Protein 6MHK (pdb70)

Solvent-accessible surface area: 36906 Å² total; per-residue (Å²): 88,44,2,0,0,0,0,5,9,1,16,1,1,100,4,123,44,18,71,67,1,11,98,27,1,71,79,17,45,46,2,12,55,81,3,45,120,91,41,21,58,35,104,89,44,93,140,77,135,77,96,16,5,54,56,0,1,13,6,81,64,4,32,12,1,7,0,122,1,8,158,11,55,79,120,70,0,53,18,9,0,0,2,8,0,0,0,1,1,0,0,6,18,0,1,5,12,0,3,16,12,16,142,74,23,56,130,50,2,0,0,2,0,0,0,5,1,21,9,2,8,8,16,0,20,115,106,52,162,66,21,48,10,16,21,8,4,0,40,1,0,0,14,0,0,21,37,6,67,1,42,3,2,1,1,0,0,0,0,2,6,0,0,0,0,2,0,0,1,9,0,0,15,0,9,78,84,48,36,2,78,3,0,0,0,0,0,0,0,1,1,8,20,18,1,3,0,15,1,14,18,49,80,30,51,7,3,68,41,0,54,1,72,0,0,1,87,48,12,54,3,14,0,1,0,0,0,0,0,0,0,0,0,8,37,31,143,55,0,82,142,65,33,4,9,6,16,0,6,0,40,0,0,3,16,19,0,8,0,98,24,102,21,21,89,44,37,10,34,51,7,3,0,93,1,0,54,45,0,10,178,93,10,67,19,51,12,83,24,1,19,0,0,2,1,18,0,11,1,35,81,99,17,3,38,17,6,10,94,0,0,29,86,2,2,45,115,41,21,147,75,105,71,31,0,0,0,0,0,1,7,1,2,1,0,1,0,0,0,0,3,2,0,1,2,0,0,0,0,0,6,0,0,58,79,76,23,10,1,72,0,11,59,0,90,127,76,16,84,180,13,117,7,105,116,5,13,0,88,11,18,62,125,47,38,108,8,172,72,12,100,178,51,29,27,33,0,1,3,3,1,12,7,40,1,4,4,3,0,2,1,0,0,26,8,61,158,81,2,0,5,4,6,0,35,64,97,89,42,0,47,27,8,0,71,66,2,4,166,55,14,52,166,176,36,73,24,48,40,12,0,12,1,7,10,18,0,21,55,54,10,73,28,18,0,0,0,50,2,135,72,30,207,32,0,86,99,23,0,70,25,4,45,151,46,64,139,132,14,114,20,19,56,72,11,128,112,44,86,144,39,0,71,58,5,5,115,32,103,119,25,121,14,66,186,76,82,150,31,100,16,45,63,9,28,22,1,14,9,14,101,69,141,29,60,60,86,46,2,0,0,0,0,3,9,1,16,1,0,95,5,125,40,17,73,71,2,13,95,28,1,71,80,16,46,47,2,12,54,81,3,45,118,96,41,21,58,42,103,94,55,111,170,157,25,5,54,56,0,0,13,6,82,65,3,33,12,1,8,0,122,2,9,157,12,54,80,121,67,0,53,18,10,0,0,2,7,0,0,0,2,1,0,0,5,16,0,1,4,14,0,2,15,13,23,160,72,39,126,65,5,0,0,4,0,0,0,4,2,22,8,1,6,8,22,0,22,124,75,44,109,119,39,12,57,10,17,19,8,3,0,40,1,0,0,13,0,0,25,40,6,49,2,56,4,2,1,2,0,1,0,1,1,6,0,0,0,0,2,0,0,1,10,0,0,14,0,8,75,86,50,37,1,75,3,0,0,0,0,0,0,0,1,1,8,19,19,0,3,0,18,2,16,26,47,86,53,52,20,3,85,40,0,52,1,73,0,0,2,87,48,14,68,3,15,1,1,0,0,0,0,0,0,0,0,0,13,28,35,125,79,0,81,132,74,27,6,15,11,12,0,7,0,42,0,0,4,18,17,0,8,0,95,28,104,22,20,89,45,38,11,32,51,6,3,0,79,2,0,56,47,0,10,175,96,10,67,19,50,10,77,24,1,19,0,0,2,1,20,0,14,1,34,82,102,15,3,31,20,6,12,98,0,0,26,92,1,2,71,120,46,35,173,71,105,71,30,0,0,0,0,0,0,8,2,1,2,0,1,0,0,0,0,3,2,0,1,2,0,0,0,0,0,6,0,0,58,79,71,22,10,0,72,0,10,60,2,94,123,78,20,97,158,16,102,7,107,123,5,14,0,86,11,18,63,124,47,36,109,8,172,109,13,124,87,31,29,33,0,1,3,3,1,13,8,39,2,4,5,4,0,2,0,1,0,26,7,51,118,171,82,4,0,5,3,6,0,39,67,107,89,43,0,48,29,7,0,71,64,2,3,166,57,13,60,182,185,37,76,28,50,35,5,0,13,0,5,10,20,0,21,56,58,10,75,22,21,0,0,0,50,3,132,72,28,195,33,0,87,97,32,0,59,27,9,46,144,44,61,151,135,18,112,20,29,54,79,11,134,159,86,47,89,113,22,0,59,42,5,5,108,36,117,133,23,80,15,56,176,63,78,145,28,101,15,36,56,7,28,20,1,13,7,13,99,67,143,28,61,54

Secondary structure (DSSP, 8-state):
--EEEEEEEEEBTTBSSHHHHHHHHHHT----EEPPTTT--GGGGTT--PPPP-EEB--TTTTEE-HHHHT--HHHHHHS-HHHHHHHHHHHHHHHHHT--HHHH---EEEEEE----HHHHHHHHH---------SHHHHHHHHHHHT--S-EEEEE-GGGHHHHHHHHHHHHHHTTS-SEEEEEEEE---STHHHHHHHHTT-B-TTS---TTBTT--SB-BB-EEEEEEEEEHHHHHHTT----EEEEEEEEEE--S-SSTT---HHHHHHHHHHHHHHHT--GGG--EEE------TTHHHHHHHHHHHHHHHH----S-EEEE-THHHH-B-GGGHHHHHHHHHHHHHHHTEEPPPPS-SSB-TTS-GGGSSEEE--S-EE-PPP-----EEEEEEE-TTSEEEEEEEE----EEEEEESSHHHHHHHHHHHHHH--TT--HHHHHHHHHHSS---SEEEEEE-SSHHHHHHHHHHHHTT-S--TTEEEE--HHHHHHHHHHT----GGGG--PPP---PPP----EE---/--EEEEEEEEEBTTBSSHHHHHHHHHHT----EEPPTTT--GGGG------EEB--TTTTEE-HHHHT--HHHHHHS-HHHHHHHHHHHHHHHHHT--TTT---EEEEEE----HHHHHHHHH----------SHHHHHHHHHHHT--S-EEEEE-GGGHHHHHHHHHHHHHHTTS-SEEEEEEEE---STHHHHHHHHTT-B-TTS---TTBTT--SB-BB-EEEEEEEEEHHHHHHTT---SEEEEEEEEEE--S-SSTT---HHHHHHHHHHHHHHHT--GGG--EEE------TTHHHHHHHHHHHHHHTT----S-EEEE-THHHH-B-GGGHHHHHHHHHHHHHHHTEE---SS-SSB-TT--GGGSSEEE--S-EE--------EEEEEEE-TTSEEEEEEEE-----EEEEEESSHHHHHHHHHHHHHH--TT--HHHHHHHHHHSS---SEEEEEE-SSHHHHHHHHHHHHTT-S--TTEEEE---HHHHHHHHHHT----GGGG--PPP---PPP----EE---

Organism: Bacillus amyloliquefaciens (NCBI:txid1390)

Structure (mmCIF, N/CA/C/O backbone):
data_6MHK
#
_entry.id   6MHK
#
_cell.length_a   78.861
_cell.length_b   116.486
_cell.length_c   141.117
_cell.angle_alpha   90.00
_cell.angle_beta   90.00
_cell.angle_gamma   90.00
#
_symmetry.space_group_name_H-M   'P 21 21 21'
#
loop_
_entity.id
_entity.type
_entity.pdbx_description
1 polymer 'Polyketide synthase'
2 water water
#
loop_
_atom_site.group_PDB
_atom_site.id
_atom_site.type_symbol
_atom_site.label_atom_id
_atom_site.label_alt_id
_atom_site.label_comp_id
_atom_site.label_asym_id
_atom_site.label_entity_id
_atom_site.label_seq_id
_atom_site.pdbx_PDB_ins_code
_atom_site.Cartn_x
_atom_site.Cartn_y
_atom_site.Cartn_z
_atom_site.occupancy
_atom_site.B_iso_or_equiv
_atom_site.auth_seq_id
_atom_site.auth_comp_id
_atom_site.auth_asym_id
_atom_site.auth_atom_id
_atom_site.pdbx_PDB_model_num
ATOM 1 N N . GLY A 1 24 ? -9.436 -24.242 37.717 1.00 37.33 1 GLY A N 1
ATOM 2 C CA . GLY A 1 24 ? -8.921 -22.903 37.499 1.00 33.40 1 GLY A CA 1
ATOM 3 C C . GLY A 1 24 ? -9.828 -21.832 38.073 1.00 30.65 1 GLY A C 1
ATOM 4 O O . GLY A 1 24 ? -9.565 -20.639 37.927 1.00 31.79 1 GLY A O 1
ATOM 5 N N . ASP A 1 25 ? -10.901 -22.262 38.729 1.00 27.55 2 ASP A N 1
ATOM 6 C CA . ASP A 1 25 ? -11.881 -21.310 39.346 1.00 28.12 2 ASP A CA 1
ATOM 7 C C . ASP A 1 25 ? -11.338 -20.548 40.547 1.00 26.19 2 ASP A C 1
ATOM 8 O O . ASP A 1 25 ? -10.567 -21.061 41.345 1.00 25.41 2 ASP A O 1
ATOM 13 N N . ILE A 1 26 ? -11.717 -19.289 40.648 1.00 22.99 3 ILE A N 1
ATOM 14 C CA . ILE A 1 26 ? -11.143 -18.408 41.677 1.00 21.59 3 ILE A CA 1
ATOM 15 C C . ILE A 1 26 ? -12.282 -17.938 42.600 1.00 21.45 3 ILE A C 1
ATOM 16 O O . ILE A 1 26 ? -13.272 -17.411 42.101 1.00 22.01 3 ILE A O 1
ATOM 21 N N . ALA A 1 27 ? -12.122 -18.061 43.903 1.00 20.29 4 ALA A N 1
ATOM 22 C CA . ALA A 1 27 ? -13.125 -17.623 44.865 1.00 19.28 4 ALA A CA 1
ATOM 23 C C . ALA A 1 27 ? -12.881 -16.197 45.240 1.00 18.96 4 ALA A C 1
ATOM 24 O O . ALA A 1 27 ? -11.729 -15.791 45.435 1.00 17.42 4 ALA A O 1
ATOM 26 N N . ILE A 1 28 ? -13.975 -15.421 45.317 1.00 16.83 5 ILE A N 1
ATOM 27 C CA . ILE A 1 28 ? -13.923 -14.132 45.968 1.00 16.89 5 ILE A CA 1
ATOM 28 C C . ILE A 1 28 ? -14.236 -14.343 47.446 1.00 16.70 5 ILE A C 1
ATOM 29 O O . ILE A 1 28 ? -15.393 -14.645 47.820 1.00 19.27 5 ILE A O 1
ATOM 34 N N . ILE A 1 29 ? -13.216 -14.152 48.306 1.00 17.21 6 ILE A N 1
ATOM 35 C CA . ILE A 1 29 ? -13.385 -14.429 49.724 1.00 17.28 6 ILE A CA 1
ATOM 36 C C . ILE A 1 29 ? -13.493 -13.240 50.667 1.00 20.06 6 ILE A C 1
ATOM 37 O O . ILE A 1 29 ? -13.812 -13.428 51.864 1.00 19.86 6 ILE A O 1
ATOM 42 N N . GLY A 1 30 ? -13.272 -12.025 50.143 1.00 16.33 7 GLY A N 1
ATOM 43 C CA . GLY A 1 30 ? -13.322 -10.816 50.916 1.00 19.18 7 GLY A CA 1
ATOM 44 C C . GLY A 1 30 ? -13.568 -9.634 49.972 1.00 17.07 7 GLY A C 1
ATOM 45 O O . GLY A 1 30 ? -13.103 -9.675 48.862 1.00 15.62 7 GLY A O 1
ATOM 46 N N . MET A 1 31 ? -14.359 -8.637 50.395 1.00 16.88 8 MET A N 1
ATOM 47 C CA . MET A 1 31 ? -14.609 -7.449 49.628 1.00 20.17 8 MET A CA 1
ATOM 48 C C . MET A 1 31 ? -14.745 -6.280 50.533 1.00 22.39 8 MET A C 1
ATOM 49 O O . MET A 1 31 ? -15.318 -6.424 51.635 1.00 23.21 8 MET A O 1
ATOM 54 N N . ALA A 1 32 ? -14.248 -5.131 50.103 1.00 17.30 9 ALA A N 1
ATOM 55 C CA . ALA A 1 32 ? -14.460 -3.874 50.840 1.00 17.31 9 ALA A CA 1
ATOM 56 C C . ALA A 1 32 ? -14.381 -2.727 49.848 1.00 16.28 9 ALA A C 1
ATOM 57 O O . ALA A 1 32 ? -13.913 -2.912 48.727 1.00 15.82 9 ALA A O 1
ATOM 59 N N . GLY A 1 33 ? -14.843 -1.560 50.242 1.00 15.41 10 GLY A N 1
ATOM 60 C CA . GLY A 1 33 ? -14.852 -0.424 49.393 1.00 18.01 10 GLY A CA 1
ATOM 61 C C . GLY A 1 33 ? -15.654 0.720 49.945 1.00 18.63 10 GLY A C 1
ATOM 62 O O . GLY A 1 33 ? -16.354 0.568 50.940 1.00 19.46 10 GLY A O 1
ATOM 63 N N . ARG A 1 34 ? -15.412 1.900 49.365 1.00 17.81 11 ARG A N 1
ATOM 64 C CA . ARG A 1 34 ? -16.195 3.046 49.596 1.00 17.06 11 ARG A CA 1
ATOM 65 C C . ARG A 1 34 ? -16.591 3.635 48.330 1.00 19.17 11 ARG A C 1
ATOM 66 O O . ARG A 1 34 ? -15.766 3.778 47.399 1.00 18.54 11 ARG A O 1
ATOM 74 N N . TYR A 1 35 ? -17.843 4.117 48.277 1.00 18.62 12 TYR A N 1
ATOM 75 C CA . TYR A 1 35 ? -18.436 4.663 47.062 1.00 17.18 12 TYR A CA 1
ATOM 76 C C . TYR A 1 35 ? -19.344 5.807 47.428 1.00 16.89 12 TYR A C 1
ATOM 77 O O . TYR A 1 35 ? -19.560 6.045 48.618 1.00 18.40 12 TYR A O 1
ATOM 86 N N . PRO A 1 36 ? -19.865 6.527 46.449 1.00 16.96 13 PRO A N 1
ATOM 87 C CA . PRO A 1 36 ? -20.768 7.709 46.733 1.00 19.89 13 PRO A CA 1
ATOM 88 C C . PRO A 1 36 ? -21.948 7.243 47.564 1.00 18.95 13 PRO A C 1
ATOM 89 O O . PRO A 1 36 ? -22.518 6.205 47.263 1.00 19.41 13 PRO A O 1
ATOM 93 N N . LYS A 1 37 ? -22.144 7.921 48.705 1.00 21.66 14 LYS A N 1
ATOM 94 C CA . LYS A 1 37 ? -23.177 7.592 49.743 1.00 19.37 14 LYS A CA 1
ATOM 95 C C . LYS A 1 37 ? -22.971 6.222 50.439 1.00 20.62 14 LYS A C 1
ATOM 96 O O . LYS A 1 37 ? -23.867 5.712 51.086 1.00 19.92 14 LYS A O 1
ATOM 102 N N . ALA A 1 38 ? -21.772 5.631 50.350 1.00 18.43 15 ALA A N 1
ATOM 103 C CA . ALA A 1 38 ? -21.514 4.322 50.947 1.00 17.61 15 ALA A CA 1
ATOM 104 C C . ALA A 1 38 ? -20.113 4.258 51.601 1.00 19.68 15 ALA A C 1
ATOM 105 O O . ALA A 1 38 ? -19.089 4.291 50.929 1.00 16.90 15 ALA A O 1
ATOM 107 N N . LYS A 1 39 ? -20.101 4.175 52.926 1.00 20.07 16 LYS A N 1
ATOM 108 C CA . LYS A 1 39 ? -18.866 4.077 53.711 1.00 22.62 16 LYS A CA 1
ATOM 109 C C . LYS A 1 39 ? -18.353 2.655 53.759 1.00 20.66 16 LYS A C 1
ATOM 110 O O . LYS A 1 39 ? -17.285 2.421 54.231 1.00 19.91 16 LYS A O 1
ATOM 116 N N . SER A 1 40 ? -19.108 1.713 53.242 1.00 20.85 17 SER A N 1
ATOM 117 C CA . SER A 1 40 ? -18.748 0.285 53.266 1.00 19.85 17 SER A CA 1
ATOM 118 C C . SER A 1 40 ? -19.550 -0.422 52.202 1.00 18.31 17 SER A C 1
ATOM 119 O O . SER A 1 40 ? -20.598 0.094 51.712 1.00 19.36 17 SER A O 1
ATOM 122 N N . VAL A 1 41 ? -19.147 -1.636 51.932 1.00 18.79 18 VAL A N 1
ATOM 123 C CA . VAL A 1 41 ? -19.813 -2.475 51.007 1.00 21.76 18 VAL A CA 1
ATOM 124 C C . VAL A 1 41 ? -21.242 -2.731 51.508 1.00 20.70 18 VAL A C 1
ATOM 125 O O . VAL A 1 41 ? -22.158 -2.829 50.691 1.00 21.97 18 VAL A O 1
ATOM 129 N N . ALA A 1 42 ? -21.470 -2.853 52.787 1.00 23.30 19 ALA A N 1
ATOM 130 C CA . ALA A 1 42 ? -22.821 -3.043 53.249 1.00 20.27 19 ALA A CA 1
ATOM 131 C C . ALA A 1 42 ? -23.738 -1.850 52.966 1.00 20.71 19 ALA A C 1
ATOM 132 O O . ALA A 1 42 ? -24.803 -2.041 52.556 1.00 21.02 19 ALA A O 1
ATOM 134 N N . GLU A 1 43 ? -23.277 -0.623 53.146 1.00 21.47 20 GLU A N 1
ATOM 135 C CA . GLU A 1 43 ? -24.069 0.552 52.757 1.00 23.62 20 GLU A CA 1
ATOM 136 C C . GLU A 1 43 ? -24.297 0.599 51.238 1.00 20.95 20 GLU A C 1
ATOM 137 O O . GLU A 1 43 ? -25.333 0.939 50.778 1.00 21.74 20 GLU A O 1
ATOM 143 N N . PHE A 1 44 ? -23.285 0.264 50.489 1.00 18.49 21 PHE A N 1
ATOM 144 C CA . PHE A 1 44 ? -23.371 0.111 49.046 1.00 18.72 21 PHE A CA 1
ATOM 145 C C . PHE A 1 44 ? -24.541 -0.811 48.670 1.00 18.66 21 PHE A C 1
ATOM 146 O O . PHE A 1 44 ? -25.349 -0.472 47.903 1.00 18.61 21 PHE A O 1
ATOM 154 N N . TRP A 1 45 ? -24.558 -1.997 49.239 1.00 18.77 22 TRP A N 1
ATOM 155 C CA . TRP A 1 45 ? -25.595 -2.985 48.948 1.00 19.65 22 TRP A CA 1
ATOM 156 C C . TRP A 1 45 ? -27.001 -2.420 49.272 1.00 21.48 22 TRP A C 1
ATOM 157 O O . TRP A 1 45 ? -27.882 -2.487 48.470 1.00 19.14 22 TRP A O 1
ATOM 168 N N . GLU A 1 46 ? -27.154 -1.807 50.432 1.00 24.67 23 GLU A N 1
ATOM 169 C CA . GLU A 1 46 ? -28.439 -1.195 50.768 1.00 26.00 23 GLU A CA 1
ATOM 170 C C . GLU A 1 46 ? -28.847 -0.148 49.768 1.00 24.39 23 GLU A C 1
ATOM 171 O O . GLU A 1 46 ? -30.002 -0.131 49.354 1.00 21.69 23 GLU A O 1
ATOM 177 N N . ASN A 1 47 ? -27.917 0.707 49.337 1.00 22.80 24 ASN A N 1
ATOM 178 C CA . ASN A 1 47 ? -28.215 1.752 48.324 1.00 22.59 24 ASN A CA 1
ATOM 179 C C . ASN A 1 47 ? -28.591 1.174 47.004 1.00 21.34 24 ASN A C 1
ATOM 180 O O . ASN A 1 47 ? -29.548 1.668 46.323 1.00 21.84 24 ASN A O 1
ATOM 185 N N . LEU A 1 48 ? -27.917 0.074 46.626 1.00 19.94 25 LEU A N 1
ATOM 186 C CA . LEU A 1 48 ? -28.233 -0.625 45.355 1.00 21.35 25 LEU A CA 1
ATOM 187 C C . LEU A 1 48 ? -29.691 -1.208 45.401 1.00 20.73 25 LEU A C 1
ATOM 188 O O . LEU A 1 48 ? -30.450 -0.982 44.492 1.00 20.99 25 LEU A O 1
ATOM 193 N N . LYS A 1 49 ? -30.016 -1.895 46.480 1.00 20.88 26 LYS A N 1
ATOM 194 C CA . LYS A 1 49 ? -31.346 -2.492 46.614 1.00 21.94 26 LYS A CA 1
ATOM 195 C C . LYS A 1 49 ? -32.415 -1.391 46.588 1.00 23.07 26 LYS A C 1
ATOM 196 O O . LYS A 1 49 ? -33.465 -1.558 45.976 1.00 26.70 26 LYS A O 1
ATOM 202 N N . ALA A 1 50 ? -32.138 -0.265 47.203 1.00 23.14 27 ALA A N 1
ATOM 203 C CA . ALA A 1 50 ? -33.085 0.842 47.315 1.00 21.90 27 ALA A CA 1
ATOM 204 C C . ALA A 1 50 ? -33.223 1.636 46.055 1.00 23.77 27 ALA A C 1
ATOM 205 O O . ALA A 1 50 ? -34.089 2.483 45.958 1.00 23.65 27 ALA A O 1
ATOM 207 N N . GLY A 1 51 ? -32.393 1.405 45.045 1.00 23.55 28 GLY A N 1
ATOM 208 C CA . GLY A 1 51 ? -32.396 2.226 43.848 1.00 24.20 28 GLY A CA 1
ATOM 209 C C . GLY A 1 51 ? -31.965 3.685 44.062 1.00 23.79 28 GLY A C 1
ATOM 210 O O . GLY A 1 51 ? -32.406 4.534 43.369 1.00 22.83 28 GLY A O 1
ATOM 211 N N . THR A 1 52 ? -31.033 3.945 44.954 1.00 22.34 29 THR A N 1
ATOM 212 C CA . THR A 1 52 ? -30.689 5.290 45.301 1.00 24.02 29 THR A CA 1
ATOM 213 C C . THR A 1 52 ? -29.790 5.914 44.240 1.00 25.08 29 THR A C 1
ATOM 214 O O . THR A 1 52 ? -28.775 5.317 43.863 1.00 23.57 29 THR A O 1
ATOM 218 N N . ASP A 1 53 ? -30.143 7.107 43.775 1.00 24.75 30 ASP A N 1
ATOM 219 C CA . ASP A 1 53 ? -29.340 7.932 42.879 1.00 26.79 30 ASP A CA 1
ATOM 220 C C . ASP A 1 53 ? -28.287 8.616 43.751 1.00 26.98 30 ASP A C 1
ATOM 221 O O . ASP A 1 53 ? -28.602 9.379 44.643 1.00 23.23 30 ASP A O 1
ATOM 226 N N . CYS A 1 54 ? -27.012 8.276 43.572 1.00 23.99 31 CYS A N 1
ATOM 227 C CA . CYS A 1 54 ? -25.988 8.749 44.503 1.00 22.26 31 CYS A CA 1
ATOM 228 C C . CYS A 1 54 ? -25.195 9.962 43.987 1.00 21.51 31 CYS A C 1
ATOM 229 O O . CYS A 1 54 ? -24.203 10.301 44.547 1.00 22.82 31 CYS A O 1
ATOM 232 N N . ILE A 1 55 ? -25.645 10.604 42.927 1.00 20.49 32 ILE A N 1
ATOM 233 C CA . ILE A 1 55 ? -24.930 11.654 42.284 1.00 19.99 32 ILE A CA 1
ATOM 234 C C . ILE A 1 55 ? -25.263 12.999 42.960 1.00 23.88 32 ILE A C 1
ATOM 235 O O . ILE A 1 55 ? -26.357 13.206 43.380 1.00 21.23 32 ILE A O 1
ATOM 240 N N . THR A 1 56 ? -24.264 13.845 43.175 1.00 22.19 33 THR A N 1
ATOM 241 C CA . THR A 1 56 ? -24.471 15.156 43.801 1.00 23.21 33 THR A CA 1
ATOM 242 C C . THR A 1 56 ? -23.717 16.194 42.999 1.00 25.41 33 THR A C 1
ATOM 243 O O . THR A 1 56 ? -22.986 15.878 42.052 1.00 21.67 33 THR A O 1
ATOM 247 N N . GLU A 1 57 ? -23.900 17.455 43.374 1.00 25.32 34 GLU A N 1
ATOM 248 C CA . GLU A 1 57 ? -23.090 18.513 42.863 1.00 24.47 34 GLU A CA 1
ATOM 249 C C . GLU A 1 57 ? -21.691 18.431 43.450 1.00 22.21 34 GLU A C 1
ATOM 250 O O . GLU A 1 57 ? -21.507 17.959 44.573 1.00 24.40 34 GLU A O 1
ATOM 256 N N . VAL A 1 58 ? -20.718 18.919 42.707 1.00 21.07 35 VAL A N 1
ATOM 257 C CA . VAL A 1 58 ? -19.334 19.034 43.227 1.00 21.96 35 VAL A CA 1
ATOM 258 C C . VAL A 1 58 ? -19.298 19.685 44.631 1.00 25.10 35 VAL A C 1
ATOM 259 O O . VAL A 1 58 ? -19.753 20.833 44.761 1.00 24.93 35 VAL A O 1
ATOM 263 N N . PRO A 1 59 ? -18.752 18.991 45.665 1.00 24.97 36 PRO A N 1
ATOM 264 C CA . PRO A 1 59 ? -18.722 19.586 46.993 1.00 26.83 36 PRO A CA 1
ATOM 265 C C . PRO A 1 59 ? -17.722 20.765 46.994 1.00 28.92 36 PRO A C 1
ATOM 266 O O . PRO A 1 59 ? -16.673 20.706 46.321 1.00 24.80 36 PRO A O 1
ATOM 270 N N . LYS A 1 60 ? -18.070 21.837 47.709 1.00 29.44 37 LYS A N 1
ATOM 271 C CA . LYS A 1 60 ? -17.193 23.004 47.836 1.00 36.94 37 LYS A CA 1
ATOM 272 C C . LYS A 1 60 ? -15.776 22.651 48.267 1.00 32.40 37 LYS A C 1
ATOM 273 O O . LYS A 1 60 ? -14.833 23.254 47.789 1.00 32.16 37 LYS A O 1
ATOM 279 N N . SER A 1 61 ? -15.622 21.633 49.087 1.00 33.36 38 SER A N 1
ATOM 280 C CA . SER A 1 61 ? -14.322 21.254 49.556 1.00 33.68 38 SER A CA 1
ATOM 281 C C . SER A 1 61 ? -13.416 20.745 48.418 1.00 34.73 38 SER A C 1
ATOM 282 O O . SER A 1 61 ? -12.230 20.660 48.613 1.00 30.42 38 SER A O 1
ATOM 285 N N . ARG A 1 62 ? -13.938 20.390 47.259 1.00 32.81 39 ARG A N 1
ATOM 286 C CA . ARG A 1 62 ? -13.063 19.982 46.157 1.00 28.25 39 ARG A CA 1
ATOM 287 C C . ARG A 1 62 ? -12.718 21.177 45.293 1.00 26.29 39 ARG A C 1
ATOM 288 O O . ARG A 1 62 ? -11.611 21.578 45.266 1.00 23.89 39 ARG A O 1
ATOM 296 N N . TRP A 1 63 ? -13.703 21.739 44.617 1.00 24.16 40 TRP A N 1
ATOM 297 C CA . TRP A 1 63 ? -13.597 23.030 43.971 1.00 23.07 40 TRP A CA 1
ATOM 298 C C . TRP A 1 63 ? -14.979 23.657 43.908 1.00 24.82 40 TRP A C 1
ATOM 299 O O . TRP A 1 63 ? -15.940 23.037 44.250 1.00 27.02 40 TRP A O 1
ATOM 310 N N . ASP A 1 64 ? -15.058 24.884 43.454 1.00 23.59 41 ASP A N 1
ATOM 311 C CA . ASP A 1 64 ? -16.342 25.552 43.302 1.00 22.58 41 ASP A CA 1
ATOM 312 C C . ASP A 1 64 ? -16.855 25.417 41.861 1.00 21.39 41 ASP A C 1
ATOM 313 O O . ASP A 1 64 ? -16.296 26.004 40.987 1.00 23.73 41 ASP A O 1
ATOM 318 N N . TRP A 1 65 ? -17.921 24.653 41.636 1.00 20.23 42 TRP A N 1
ATOM 319 C CA . TRP A 1 65 ? -18.365 24.447 40.334 1.00 21.09 42 TRP A CA 1
ATOM 320 C C . TRP A 1 65 ? -18.823 25.731 39.641 1.00 22.77 42 TRP A C 1
ATOM 321 O O . TRP A 1 65 ? -18.796 25.841 38.389 1.00 22.44 42 TRP A O 1
ATOM 332 N N . LYS A 1 66 ? -19.232 26.709 40.445 1.00 25.31 43 LYS A N 1
ATOM 333 C CA . LYS A 1 66 ? -19.673 28.030 39.884 1.00 26.66 43 LYS A CA 1
ATOM 334 C C . LYS A 1 66 ? -18.569 28.747 39.193 1.00 25.55 43 LYS A C 1
ATOM 335 O O . LYS A 1 66 ? -18.834 29.433 38.202 1.00 25.78 43 LYS A O 1
ATOM 341 N N . THR A 1 67 ? -17.337 28.494 39.597 1.00 22.67 44 THR A N 1
ATOM 342 C CA . THR A 1 67 ? -16.212 28.995 38.850 1.00 25.37 44 THR A CA 1
ATOM 343 C C . THR A 1 67 ? -16.266 28.678 37.360 1.00 26.91 44 THR A C 1
ATOM 344 O O . THR A 1 67 ? -15.848 29.508 36.545 1.00 25.13 44 THR A O 1
ATOM 348 N N . TYR A 1 68 ? -16.736 27.493 36.998 1.00 24.39 45 TYR A N 1
ATOM 349 C CA . TYR A 1 68 ? -16.734 27.038 35.619 1.00 25.47 45 TYR A CA 1
ATOM 350 C C . TYR A 1 68 ? -18.107 26.994 34.921 1.00 27.66 45 TYR A C 1
ATOM 351 O O . TYR A 1 68 ? -18.192 26.615 33.806 1.00 26.21 45 TYR A O 1
ATOM 360 N N . LYS A 1 69 ? -19.165 27.416 35.591 1.00 30.19 46 LYS A N 1
ATOM 361 C CA . LYS A 1 69 ? -20.507 27.318 34.987 1.00 35.45 46 LYS A CA 1
ATOM 362 C C . LYS A 1 69 ? -20.678 28.080 33.690 1.00 33.46 46 LYS A C 1
ATOM 363 O O . LYS A 1 69 ? -21.565 27.766 32.939 1.00 31.85 46 LYS A O 1
ATOM 369 N N . ASN A 1 70 ? -19.848 29.071 33.436 1.00 28.37 47 ASN A N 1
ATOM 370 C CA . ASN A 1 70 ? -19.975 29.826 32.202 1.00 32.70 47 ASN A CA 1
ATOM 371 C C . ASN A 1 70 ? -18.947 29.530 31.194 1.00 33.50 47 ASN A C 1
ATOM 372 O O . ASN A 1 70 ? -18.899 30.189 30.213 1.00 34.81 47 ASN A O 1
ATOM 377 N N . VAL A 1 71 ? -18.096 28.552 31.466 1.00 38.55 48 VAL A N 1
ATOM 378 C CA . VAL A 1 71 ? -17.162 28.081 30.485 1.00 42.10 48 VAL A CA 1
ATOM 379 C C . VAL A 1 71 ? -17.943 27.065 29.665 1.00 48.74 48 VAL A C 1
ATOM 380 O O . VAL A 1 71 ? -18.561 26.137 30.243 1.00 54.00 48 VAL A O 1
ATOM 384 N N . GLY A 1 76 ? -20.137 22.719 22.938 1.00 71.97 53 GLY A N 1
ATOM 385 C CA . GLY A 1 76 ? -21.134 23.656 23.421 1.00 63.06 53 GLY A CA 1
ATOM 386 C C . GLY A 1 76 ? -21.764 23.212 24.726 1.00 58.71 53 GLY A C 1
ATOM 387 O O . GLY A 1 76 ? -22.850 23.664 25.088 1.00 57.52 53 GLY A O 1
ATOM 388 N N . LYS A 1 77 ? -21.078 22.322 25.436 1.00 56.35 54 LYS A N 1
ATOM 389 C CA . LYS A 1 77 ? -21.568 21.817 26.700 1.00 49.12 54 LYS A CA 1
ATOM 390 C C . LYS A 1 77 ? -20.845 22.515 27.813 1.00 40.64 54 LYS A C 1
ATOM 391 O O . LYS A 1 77 ? -19.654 22.841 27.691 1.00 41.76 54 LYS A O 1
ATOM 397 N N . THR A 1 78 ? -21.546 22.720 28.911 1.00 36.63 55 THR A N 1
ATOM 398 C CA . THR A 1 78 ? -20.942 23.455 30.002 1.00 39.72 55 THR A CA 1
ATOM 399 C C . THR A 1 78 ? -20.204 22.428 30.876 1.00 34.86 55 THR A C 1
ATOM 400 O O . THR A 1 78 ? -20.557 21.234 30.902 1.00 36.39 55 THR A O 1
ATOM 404 N N . VAL A 1 79 ? -19.126 22.857 31.484 1.00 28.53 56 VAL A N 1
ATOM 405 C CA . VAL A 1 79 ? -18.346 22.032 32.363 1.00 29.06 56 VAL A CA 1
ATOM 406 C C . VAL A 1 79 ? -19.324 21.384 33.361 1.00 29.23 56 VAL A C 1
ATOM 407 O O . VAL A 1 79 ? -20.156 22.062 33.903 1.00 25.51 56 VAL A O 1
ATOM 411 N N . SER A 1 80 ? -19.226 20.074 33.593 1.00 25.16 57 SER A N 1
ATOM 412 C CA . SER A 1 80 ? -20.175 19.420 34.475 1.00 22.79 57 SER A CA 1
ATOM 413 C C . SER A 1 80 ? -20.079 19.892 35.941 1.00 21.49 57 SER A C 1
ATOM 414 O O . SER A 1 80 ? -18.993 19.968 36.550 1.00 21.50 57 SER A O 1
ATOM 417 N N . LYS A 1 81 ? -21.219 20.157 36.599 1.00 18.62 58 LYS A N 1
ATOM 418 C CA . LYS A 1 81 ? -21.205 20.442 38.014 1.00 20.28 58 LYS A CA 1
ATOM 419 C C . LYS A 1 81 ? -21.520 19.221 38.892 1.00 20.04 58 LYS A C 1
ATOM 420 O O . LYS A 1 81 ? -21.727 19.365 40.132 1.00 20.81 58 LYS A O 1
ATOM 426 N N . TRP A 1 82 ? -21.605 18.041 38.276 1.00 19.57 59 TRP A N 1
ATOM 427 C CA . TRP A 1 82 ? -21.991 16.826 38.951 1.00 19.84 59 TRP A CA 1
ATOM 428 C C . TRP A 1 82 ? -20.856 15.771 39.074 1.00 21.06 59 TRP A C 1
ATOM 429 O O . TRP A 1 82 ? -19.954 15.676 38.237 1.00 19.42 59 TRP A O 1
ATOM 440 N N . GLY A 1 83 ? -20.954 14.958 40.138 1.00 20.80 60 GLY A N 1
ATOM 441 C CA . GLY A 1 83 ? -20.125 13.729 40.278 1.00 21.55 60 GLY A CA 1
ATOM 442 C C . GLY A 1 83 ? -20.684 12.817 41.316 1.00 19.33 60 GLY A C 1
ATOM 443 O O . GLY A 1 83 ? -21.560 13.208 42.108 1.00 19.39 60 GLY A O 1
ATOM 444 N N . GLY A 1 84 ? -20.217 11.573 41.284 1.00 19.36 61 GLY A N 1
ATOM 445 C CA . GLY A 1 84 ? -20.392 10.691 42.401 1.00 17.53 61 GLY A CA 1
ATOM 446 C C . GLY A 1 84 ? -19.193 10.906 43.331 1.00 20.07 61 GLY A C 1
ATOM 447 O O . GLY A 1 84 ? -18.063 10.687 42.897 1.00 22.17 61 GLY A O 1
ATOM 448 N N . PHE A 1 85 ? -19.391 11.416 44.532 1.00 19.92 62 PHE A N 1
ATOM 449 C CA . PHE A 1 85 ? -18.292 11.786 45.377 1.00 21.51 62 PHE A CA 1
ATOM 450 C C . PHE A 1 85 ? -18.359 10.962 46.606 1.00 21.54 62 PHE A C 1
ATOM 451 O O . PHE A 1 85 ? -19.436 10.731 47.143 1.00 19.95 62 PHE A O 1
ATOM 459 N N . ILE A 1 86 ? -17.215 10.461 47.078 1.00 20.19 63 ILE A N 1
ATOM 460 C CA . ILE A 1 86 ? -17.242 9.762 48.345 1.00 21.23 63 ILE A CA 1
ATOM 461 C C . ILE A 1 86 ? -17.096 10.757 49.479 1.00 22.30 63 ILE A C 1
ATOM 462 O O . ILE A 1 86 ? -16.457 11.782 49.311 1.00 23.45 63 ILE A O 1
ATOM 467 N N . ASP A 1 87 ? -17.574 10.383 50.668 1.00 22.47 64 ASP A N 1
ATOM 468 C CA . ASP A 1 87 ? -17.372 11.186 51.839 1.00 24.14 64 ASP A CA 1
ATOM 469 C C . ASP A 1 87 ? -15.942 10.997 52.375 1.00 24.03 64 ASP A C 1
ATOM 470 O O . ASP A 1 87 ? -15.379 9.845 52.393 1.00 21.72 64 ASP A O 1
ATOM 475 N N . ASP A 1 88 ? -15.387 12.073 52.896 1.00 20.61 65 ASP A N 1
ATOM 476 C CA . ASP A 1 88 ? -14.145 11.961 53.693 1.00 22.49 65 ASP A CA 1
ATOM 477 C C . ASP A 1 88 ? -12.960 11.447 52.864 1.00 19.80 65 ASP A C 1
ATOM 478 O O . ASP A 1 88 ? -12.118 10.714 53.360 1.00 18.47 65 ASP A O 1
ATOM 483 N N . ALA A 1 89 ? -12.924 11.850 51.592 1.00 20.96 66 ALA A N 1
ATOM 484 C CA . ALA A 1 89 ? -11.831 11.489 50.692 1.00 23.49 66 ALA A CA 1
ATOM 485 C C . ALA A 1 89 ? -10.432 11.924 51.173 1.00 24.66 66 ALA A C 1
ATOM 486 O O . ALA A 1 89 ? -9.417 11.316 50.809 1.00 21.58 66 ALA A O 1
ATOM 488 N N . ASP A 1 90 ? -10.422 12.985 51.981 1.00 21.95 67 ASP A N 1
ATOM 489 C CA . ASP A 1 90 ? -9.230 13.581 52.496 1.00 23.76 67 ASP A CA 1
ATOM 490 C C . ASP A 1 90 ? -8.821 13.102 53.873 1.00 25.36 67 ASP A C 1
ATOM 491 O O . ASP A 1 90 ? -7.823 13.596 54.411 1.00 23.93 67 ASP A O 1
ATOM 496 N N . CYS A 1 91 ? -9.495 12.063 54.375 1.00 22.94 68 CYS A N 1
ATOM 497 C CA . CYS A 1 91 ? -9.280 11.541 55.692 1.00 21.21 68 CYS A CA 1
ATOM 498 C C . CYS A 1 91 ? -8.490 10.242 55.668 1.00 20.31 68 CYS A C 1
ATOM 499 O O . CYS A 1 91 ? -8.528 9.511 54.715 1.00 21.57 68 CYS A O 1
ATOM 502 N N . PHE A 1 92 ? -7.808 9.940 56.755 1.00 18.65 69 PHE A N 1
ATOM 503 C CA . PHE A 1 92 ? -6.900 8.799 56.888 1.00 18.89 69 PHE A CA 1
ATOM 504 C C . PHE A 1 92 ? -6.578 8.660 58.376 1.00 20.50 69 PHE A C 1
ATOM 505 O O . PHE A 1 92 ? -6.707 9.646 59.149 1.00 21.24 69 PHE A O 1
ATOM 513 N N . ASP A 1 93 ? -6.211 7.433 58.767 1.00 18.76 70 ASP A N 1
ATOM 514 C CA . ASP A 1 93 ? -5.695 7.122 60.088 1.00 17.87 70 ASP A CA 1
ATOM 515 C C . ASP A 1 93 ? -4.223 6.765 59.855 1.00 17.54 70 ASP A C 1
ATOM 516 O O . ASP A 1 93 ? -3.870 5.605 59.743 1.00 18.19 70 ASP A O 1
ATOM 521 N N . PRO A 1 94 ? -3.321 7.729 59.870 1.00 17.86 71 PRO A N 1
ATOM 522 C CA . PRO A 1 94 ? -1.912 7.375 59.580 1.00 21.54 71 PRO A CA 1
ATOM 523 C C . PRO A 1 94 ? -1.259 6.731 60.803 1.00 21.96 71 PRO A C 1
ATOM 524 O O . PRO A 1 94 ? -0.422 5.815 60.668 1.00 21.65 71 PRO A O 1
ATOM 528 N N . GLN A 1 95 ? -1.655 7.140 62.005 1.00 24.04 72 GLN A N 1
ATOM 529 C CA . GLN A 1 95 ? -1.083 6.493 63.196 1.00 24.83 72 GLN A CA 1
ATOM 530 C C . GLN A 1 95 ? -1.350 5.043 63.246 1.00 22.20 72 GLN A C 1
ATOM 531 O O . GLN A 1 95 ? -0.488 4.268 63.695 1.00 20.01 72 GLN A O 1
ATOM 537 N N . PHE A 1 96 ? -2.503 4.590 62.769 1.00 20.27 73 PHE A N 1
ATOM 538 C CA . PHE A 1 96 ? -2.709 3.167 62.728 1.00 19.29 73 PHE A CA 1
ATOM 539 C C . PHE A 1 96 ? -1.542 2.463 62.023 1.00 21.73 73 PHE A C 1
ATOM 540 O O . PHE A 1 96 ? -1.115 1.399 62.477 1.00 19.08 73 PHE A O 1
ATOM 548 N N . PHE A 1 97 ? -1.106 3.026 60.897 1.00 19.44 74 PHE A N 1
ATOM 549 C CA . PHE A 1 97 ? -0.064 2.394 60.041 1.00 19.65 74 PHE A CA 1
ATOM 550 C C . PHE A 1 97 ? 1.363 2.875 60.404 1.00 20.51 74 PHE A C 1
ATOM 551 O O . PHE A 1 97 ? 2.320 2.498 59.743 1.00 21.42 74 PHE A O 1
ATOM 559 N N . ARG A 1 98 ? 1.488 3.728 61.421 1.00 22.54 75 ARG A N 1
ATOM 560 C CA . ARG A 1 98 ? 2.740 4.277 61.907 1.00 24.75 75 ARG A CA 1
ATOM 561 C C . ARG A 1 98 ? 3.299 5.186 60.869 1.00 26.49 75 ARG A C 1
ATOM 562 O O . ARG A 1 98 ? 4.510 5.265 60.689 1.00 22.79 75 ARG A O 1
ATOM 570 N N . ILE A 1 99 ? 2.417 5.892 60.199 1.00 23.66 76 ILE A N 1
ATOM 571 C CA . ILE A 1 99 ? 2.804 6.903 59.270 1.00 22.22 76 ILE A CA 1
ATOM 572 C C . ILE A 1 99 ? 2.714 8.249 59.975 1.00 22.33 76 ILE A C 1
ATOM 573 O O . ILE A 1 99 ? 1.765 8.539 60.670 1.00 22.83 76 ILE A O 1
ATOM 578 N N . SER A 1 100 ? 3.694 9.109 59.808 1.00 23.19 77 SER A N 1
ATOM 579 C CA . SER A 1 100 ? 3.625 10.450 60.375 1.00 26.37 77 SER A CA 1
ATOM 580 C C . SER A 1 100 ? 2.596 11.365 59.692 1.00 27.84 77 SER A C 1
ATOM 581 O O . SER A 1 100 ? 2.321 11.214 58.498 1.00 27.89 77 SER A O 1
ATOM 584 N N . PRO A 1 101 ? 2.148 12.397 60.384 1.00 27.50 78 PRO A N 1
ATOM 585 C CA . PRO A 1 101 ? 1.282 13.396 59.841 1.00 29.26 78 PRO A CA 1
ATOM 586 C C . PRO A 1 101 ? 1.870 14.032 58.606 1.00 31.72 78 PRO A C 1
ATOM 587 O O . PRO A 1 101 ? 1.162 14.246 57.632 1.00 26.62 78 PRO A O 1
ATOM 591 N N . ARG A 1 102 ? 3.159 14.335 58.622 1.00 30.75 79 ARG A N 1
ATOM 592 C CA . ARG A 1 102 ? 3.754 14.959 57.457 1.00 31.87 79 ARG A CA 1
ATOM 593 C C . ARG A 1 102 ? 3.703 14.047 56.205 1.00 24.67 79 ARG A C 1
ATOM 594 O O . ARG A 1 102 ? 3.365 14.502 55.113 1.00 21.86 79 ARG A O 1
ATOM 602 N N . GLU A 1 103 ? 4.016 12.787 56.391 1.00 23.62 80 GLU A N 1
ATOM 603 C CA . GLU A 1 103 ? 3.968 11.828 55.323 1.00 25.27 80 GLU A CA 1
ATOM 604 C C . GLU A 1 103 ? 2.541 11.613 54.818 1.00 24.20 80 GLU A C 1
ATOM 605 O O . GLU A 1 103 ? 2.302 11.534 53.613 1.00 22.87 80 GLU A O 1
ATOM 611 N N . ALA A 1 104 ? 1.586 11.624 55.715 1.00 21.85 81 ALA A N 1
ATOM 612 C CA . ALA A 1 104 ? 0.189 11.461 55.343 1.00 22.46 81 ALA A CA 1
ATOM 613 C C . ALA A 1 104 ? -0.233 12.620 54.459 1.00 24.68 81 ALA A C 1
ATOM 614 O O . ALA A 1 104 ? -0.974 12.422 53.467 1.00 24.23 81 ALA A O 1
ATOM 616 N N . GLU A 1 105 ? 0.252 13.841 54.732 1.00 22.77 82 GLU A N 1
ATOM 617 C CA . GLU A 1 105 ? -0.125 14.957 53.872 1.00 22.07 82 GLU A CA 1
ATOM 618 C C . GLU A 1 105 ? 0.383 14.826 52.468 1.00 20.93 82 GLU A C 1
ATOM 619 O O . GLU A 1 105 ? -0.271 15.269 51.515 1.00 24.09 82 GLU A O 1
ATOM 625 N N . THR A 1 106 ? 1.568 14.291 52.318 1.00 21.32 83 THR A N 1
ATOM 626 C CA . THR A 1 106 ? 2.160 14.198 50.998 1.00 22.00 83 THR A CA 1
ATOM 627 C C . THR A 1 106 ? 1.665 12.988 50.229 1.00 21.25 83 THR A C 1
ATOM 628 O O . THR A 1 106 ? 1.817 12.906 49.036 1.00 20.95 83 THR A O 1
ATOM 632 N N . MET A 1 107 ? 1.039 12.059 50.921 1.00 21.96 84 MET A N 1
ATOM 633 C CA . MET A 1 107 ? 0.593 10.837 50.267 1.00 23.91 84 MET A CA 1
ATOM 634 C C . MET A 1 107 ? -0.676 11.106 49.491 1.00 20.93 84 MET A C 1
ATOM 635 O O . MET A 1 107 ? -1.622 11.695 50.025 1.00 17.81 84 MET A O 1
ATOM 640 N N . ASP A 1 108 ? -0.728 10.697 48.224 1.00 17.85 85 ASP A N 1
ATOM 641 C CA . ASP A 1 108 ? -1.979 10.730 47.456 1.00 16.85 85 ASP A CA 1
ATOM 642 C C . ASP A 1 108 ? -3.136 10.130 48.244 1.00 16.00 85 ASP A C 1
ATOM 643 O O . ASP A 1 108 ? -3.056 8.995 48.715 1.00 16.25 85 ASP A O 1
ATOM 648 N N . PRO A 1 109 ? -4.224 10.874 48.394 1.00 16.87 86 PRO A N 1
ATOM 649 C CA . PRO A 1 109 ? -5.413 10.247 49.008 1.00 15.49 86 PRO A CA 1
ATOM 650 C C . PRO A 1 109 ? -5.865 8.910 48.399 1.00 15.35 86 PRO A C 1
ATOM 651 O O . PRO A 1 109 ? -6.393 8.070 49.092 1.00 15.03 86 PRO A O 1
ATOM 655 N N . GLN A 1 110 ? -5.607 8.730 47.108 1.00 16.24 87 GLN A N 1
ATOM 656 C CA . GLN A 1 110 ? -5.899 7.469 46.440 1.00 15.25 87 GLN A CA 1
ATOM 657 C C . GLN A 1 110 ? -5.098 6.333 47.072 1.00 15.51 87 GLN A C 1
ATOM 658 O O . GLN A 1 110 ? -5.587 5.210 47.194 1.00 16.38 87 GLN A O 1
ATOM 664 N N . GLU A 1 111 ? -3.866 6.634 47.475 1.00 14.51 88 GLU A N 1
ATOM 665 C CA . GLU A 1 111 ? -3.012 5.651 48.117 1.00 14.18 88 GLU A CA 1
ATOM 666 C C . GLU A 1 111 ? -3.457 5.409 49.564 1.00 15.49 88 GLU A C 1
ATOM 667 O O . GLU A 1 111 ? -3.471 4.272 50.014 1.00 16.01 88 GLU A O 1
ATOM 673 N N . ARG A 1 112 ? -3.802 6.473 50.279 1.00 14.71 89 ARG A N 1
ATOM 674 C CA . ARG A 1 112 ? -4.317 6.387 51.659 1.00 15.67 89 ARG A CA 1
ATOM 675 C C . ARG A 1 112 ? -5.569 5.500 51.724 1.00 17.13 89 ARG A C 1
ATOM 676 O O . ARG A 1 112 ? -5.646 4.630 52.580 1.00 17.72 89 ARG A O 1
ATOM 684 N N . LEU A 1 113 ? -6.515 5.754 50.827 1.00 17.48 90 LEU A N 1
ATOM 685 C CA . LEU A 1 113 ? -7.777 5.050 50.861 1.00 16.41 90 LEU A CA 1
ATOM 686 C C . LEU A 1 113 ? -7.673 3.606 50.379 1.00 15.53 90 LEU A C 1
ATOM 687 O O . LEU A 1 113 ? -8.359 2.728 50.865 1.00 15.01 90 LEU A O 1
ATOM 692 N N . PHE A 1 114 ? -6.830 3.359 49.407 1.00 16.86 91 PHE A N 1
ATOM 693 C CA . PHE A 1 114 ? -6.620 2.002 48.959 1.00 15.44 91 PHE A CA 1
ATOM 694 C C . PHE A 1 114 ? -5.987 1.158 50.035 1.00 14.80 91 PHE A C 1
ATOM 695 O O . PHE A 1 114 ? -6.269 -0.055 50.125 1.00 18.28 91 PHE A O 1
ATOM 703 N N . LEU A 1 115 ? -5.108 1.754 50.834 1.00 17.99 92 LEU A N 1
ATOM 704 C CA . LEU A 1 115 ? -4.457 1.063 51.930 1.00 14.85 92 LEU A CA 1
ATOM 705 C C . LEU A 1 115 ? -5.540 0.639 52.964 1.00 15.58 92 LEU A C 1
ATOM 706 O O . LEU A 1 115 ? -5.598 -0.553 53.363 1.00 14.86 92 LEU A O 1
ATOM 711 N N . GLU A 1 116 ? -6.381 1.567 53.372 1.00 14.51 93 GLU A N 1
ATOM 712 C CA . GLU A 1 116 ? -7.399 1.237 54.362 1.00 16.17 93 GLU A CA 1
ATOM 713 C C . GLU A 1 116 ? -8.347 0.211 53.769 1.00 15.57 93 GLU A C 1
ATOM 714 O O . GLU A 1 116 ? -8.787 -0.682 54.431 1.00 16.21 93 GLU A O 1
ATOM 720 N N . THR A 1 117 ? -8.681 0.362 52.493 1.00 16.16 94 THR A N 1
ATOM 721 C CA . THR A 1 117 ? -9.602 -0.534 51.866 1.00 16.42 94 THR A CA 1
ATOM 722 C C . THR A 1 117 ? -9.048 -1.966 51.715 1.00 16.39 94 THR A C 1
ATOM 723 O O . THR A 1 117 ? -9.785 -2.934 51.951 1.00 15.19 94 THR A O 1
ATOM 727 N N . CYS A 1 118 ? -7.786 -2.126 51.350 1.00 13.17 95 CYS A N 1
ATOM 728 C CA . CYS A 1 118 ? -7.210 -3.461 51.363 1.00 14.09 95 CYS A CA 1
ATOM 729 C C . CYS A 1 118 ? -7.186 -4.060 52.782 1.00 13.77 95 CYS A C 1
ATOM 730 O O . CYS A 1 118 ? -7.437 -5.267 52.965 1.00 16.27 95 CYS A O 1
ATOM 733 N N . TRP A 1 119 ? -6.859 -3.241 53.749 1.00 14.63 96 TRP A N 1
ATOM 734 C CA . TRP A 1 119 ? -6.918 -3.695 55.202 1.00 15.85 96 TRP A CA 1
ATOM 735 C C . TRP A 1 119 ? -8.295 -4.239 55.512 1.00 15.13 96 TRP A C 1
ATOM 736 O O . TRP A 1 119 ? -8.431 -5.337 56.003 1.00 17.21 96 TRP A O 1
ATOM 747 N N . GLU A 1 120 ? -9.324 -3.525 55.131 1.00 16.71 97 GLU A N 1
ATOM 748 C CA . GLU A 1 120 ? -10.716 -3.929 55.276 1.00 18.23 97 GLU A CA 1
ATOM 749 C C . GLU A 1 120 ? -11.085 -5.248 54.584 1.00 18.74 97 GLU A C 1
ATOM 750 O O . GLU A 1 120 ? -11.825 -6.035 55.086 1.00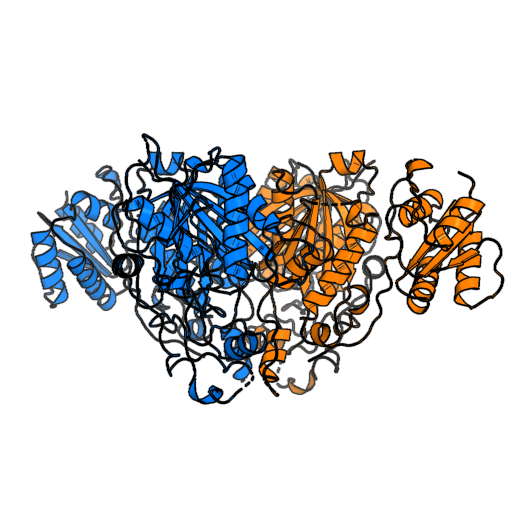 16.97 97 GLU A O 1
ATOM 756 N N . THR A 1 121 ? -10.535 -5.429 53.398 1.00 18.69 98 THR A N 1
ATOM 757 C CA . THR A 1 121 ? -10.849 -6.559 52.588 1.00 17.73 98 THR A CA 1
ATOM 758 C C . THR A 1 121 ? -10.355 -7.844 53.204 1.00 18.22 98 THR A C 1
ATOM 759 O O . THR A 1 121 ? -11.024 -8.807 53.222 1.00 18.37 98 THR A O 1
ATOM 763 N N . ILE A 1 122 ? -9.142 -7.794 53.711 1.00 16.70 99 ILE A N 1
ATOM 764 C CA . ILE A 1 122 ? -8.527 -8.901 54.364 1.00 18.98 99 ILE A CA 1
ATOM 765 C C . ILE A 1 122 ? -9.325 -9.220 55.614 1.00 18.26 99 ILE A C 1
ATOM 766 O O . ILE A 1 122 ? -9.679 -10.306 55.848 1.00 18.63 99 ILE A O 1
ATOM 771 N N . GLU A 1 123 ? -9.638 -8.189 56.364 1.00 19.28 100 GLU A N 1
ATOM 772 C CA . GLU A 1 123 ? -10.494 -8.364 57.605 1.00 20.72 100 GLU A CA 1
ATOM 773 C C . GLU A 1 123 ? -11.899 -8.922 57.253 1.00 19.88 100 GLU A C 1
ATOM 774 O O . GLU A 1 123 ? -12.407 -9.861 57.915 1.00 20.59 100 GLU A O 1
ATOM 780 N N . ASP A 1 124 ? -12.479 -8.441 56.151 1.00 18.41 101 ASP A N 1
ATOM 781 C CA . ASP A 1 124 ? -13.790 -8.961 55.709 1.00 17.99 101 ASP A CA 1
ATOM 782 C C . ASP A 1 124 ? -13.739 -10.443 55.370 1.00 19.85 101 ASP A C 1
ATOM 783 O O . ASP A 1 124 ? -14.695 -11.192 55.608 1.00 17.68 101 ASP A O 1
ATOM 788 N N . ALA A 1 125 ? -12.588 -10.894 54.862 1.00 19.31 102 ALA A N 1
ATOM 789 C CA . ALA A 1 125 ? -12.364 -12.329 54.542 1.00 18.93 102 ALA A CA 1
ATOM 790 C C . ALA A 1 125 ? -12.119 -13.155 55.784 1.00 20.12 102 ALA A C 1
ATOM 791 O O . ALA A 1 125 ? -12.189 -14.356 55.720 1.00 24.14 102 ALA A O 1
ATOM 793 N N . GLY A 1 126 ? -11.854 -12.526 56.931 1.00 19.70 103 GLY A N 1
ATOM 794 C CA . GLY A 1 126 ? -11.598 -13.281 58.165 1.00 19.78 103 GLY A CA 1
ATOM 795 C C . GLY A 1 126 ? -10.134 -13.684 58.314 1.00 21.79 103 GLY A C 1
ATOM 796 O O . GLY A 1 126 ? -9.793 -14.724 58.926 1.00 22.71 103 GLY A O 1
ATOM 797 N N . TYR A 1 127 ? -9.244 -12.866 57.787 1.00 21.42 104 TYR A N 1
ATOM 798 C CA . TYR A 1 127 ? -7.826 -13.141 57.826 1.00 20.83 104 TYR A CA 1
ATOM 799 C C . TYR A 1 127 ? -7.087 -11.959 58.434 1.00 21.95 104 TYR A C 1
ATOM 800 O O . TYR A 1 127 ? -7.609 -10.840 58.516 1.00 21.30 104 TYR A O 1
ATOM 809 N N . THR A 1 128 ? -5.844 -12.210 58.846 1.00 20.14 105 THR A N 1
ATOM 810 C CA . THR A 1 128 ? -4.913 -11.193 59.125 1.00 20.12 105 THR A CA 1
ATOM 811 C C . THR A 1 128 ? -3.790 -11.365 58.059 1.00 20.74 105 THR A C 1
ATOM 812 O O . THR A 1 128 ? -3.690 -12.408 57.424 1.00 22.63 105 THR A O 1
ATOM 816 N N . PRO A 1 129 ? -2.972 -10.365 57.873 1.00 24.24 106 PRO A N 1
ATOM 817 C CA . PRO A 1 129 ? -1.805 -10.548 57.006 1.00 25.82 106 PRO A CA 1
ATOM 818 C C . PRO A 1 129 ? -0.970 -11.762 57.383 1.00 28.37 106 PRO A C 1
ATOM 819 O O . PRO A 1 129 ? -0.518 -12.485 56.535 1.00 27.24 106 PRO A O 1
ATOM 823 N N . GLU A 1 130 ? -0.819 -12.011 58.674 1.00 29.71 107 GLU A N 1
ATOM 824 C CA . GLU A 1 130 ? -0.118 -13.185 59.118 1.00 31.52 107 GLU A CA 1
ATOM 825 C C . GLU A 1 130 ? -0.783 -14.460 58.710 1.00 29.72 107 GLU A C 1
ATOM 826 O O . GLU A 1 130 ? -0.094 -15.350 58.216 1.00 31.24 107 GLU A O 1
ATOM 832 N N . THR A 1 131 ? -2.082 -14.622 58.982 1.00 24.15 108 THR A N 1
ATOM 833 C CA . THR A 1 131 ? -2.739 -15.875 58.663 1.00 27.77 108 THR A CA 1
ATOM 834 C C . THR A 1 131 ? -2.992 -16.040 57.160 1.00 31.40 108 THR A C 1
ATOM 835 O O . THR A 1 131 ? -3.282 -17.128 56.709 1.00 29.19 108 THR A O 1
ATOM 839 N N . LEU A 1 132 ? -3.003 -14.922 56.437 1.00 28.70 109 LEU A N 1
ATOM 840 C CA . LEU A 1 132 ? -3.191 -14.990 54.994 1.00 31.13 109 LEU A CA 1
ATOM 841 C C . LEU A 1 132 ? -1.894 -15.456 54.363 1.00 34.12 109 LEU A C 1
ATOM 842 O O . LEU A 1 132 ? -1.942 -16.402 53.577 1.00 44.13 109 LEU A O 1
ATOM 847 N N . GLY A 1 133 ? -0.769 -14.831 54.763 1.00 40.00 110 GLY A N 1
ATOM 848 C CA . GLY A 1 133 ? 0.629 -15.091 54.307 1.00 46.32 110 GLY A CA 1
ATOM 849 C C . GLY A 1 133 ? 1.483 -16.068 55.105 1.00 50.00 110 GLY A C 1
ATOM 850 O O . GLY A 1 133 ? 1.000 -17.125 55.532 1.00 54.18 110 GLY A O 1
ATOM 851 N N . HIS A 1 140 ? 4.101 -14.599 52.459 1.00 53.89 117 HIS A N 1
ATOM 852 C CA . HIS A 1 140 ? 4.985 -14.287 51.384 1.00 48.90 117 HIS A CA 1
ATOM 853 C C . HIS A 1 140 ? 4.111 -13.962 50.168 1.00 42.74 117 HIS A C 1
ATOM 854 O O . HIS A 1 140 ? 3.849 -12.829 49.928 1.00 26.48 117 HIS A O 1
ATOM 861 N N . PRO A 1 141 ? 3.666 -15.066 49.413 1.00 30.91 118 PRO A N 1
ATOM 862 C CA . PRO A 1 141 ? 3.368 -14.755 48.034 1.00 27.03 118 PRO A CA 1
ATOM 863 C C . PRO A 1 141 ? 1.916 -14.443 47.822 1.00 22.69 118 PRO A C 1
ATOM 864 O O . PRO A 1 141 ? 1.137 -15.223 47.414 1.00 23.27 118 PRO A O 1
ATOM 868 N N . ILE A 1 142 ? 1.624 -13.221 48.161 1.00 19.34 119 ILE A N 1
ATOM 869 C CA . ILE A 1 142 ? 0.290 -12.594 48.068 1.00 18.37 119 ILE A CA 1
ATOM 870 C C . ILE A 1 142 ? 0.524 -11.380 47.197 1.00 16.28 119 ILE A C 1
ATOM 871 O O . ILE A 1 142 ? 1.395 -10.547 47.498 1.00 16.59 119 ILE A O 1
ATOM 876 N N . GLY A 1 143 ? -0.211 -11.325 46.064 1.00 17.52 120 GLY A N 1
ATOM 877 C CA . GLY A 1 143 ? -0.158 -10.212 45.164 1.00 16.91 120 GLY A CA 1
ATOM 878 C C . GLY A 1 143 ? -1.103 -9.058 45.439 1.00 15.53 120 GLY A C 1
ATOM 879 O O . GLY A 1 143 ? -2.091 -9.214 46.129 1.00 16.88 120 GLY A O 1
ATOM 880 N N . VAL A 1 144 ? -0.750 -7.871 44.940 1.00 17.19 121 VAL A N 1
ATOM 881 C CA . VAL A 1 144 ? -1.587 -6.657 45.013 1.00 15.87 121 VAL A CA 1
ATOM 882 C C . VAL A 1 144 ? -1.618 -6.030 43.628 1.00 14.98 121 VAL A C 1
ATOM 883 O O . VAL A 1 144 ? -0.585 -5.660 43.061 1.00 14.88 121 VAL A O 1
ATOM 887 N N . PHE A 1 145 ? -2.802 -5.885 43.062 1.00 14.42 122 PHE A N 1
ATOM 888 C CA . PHE A 1 145 ? -2.959 -5.404 41.690 1.00 15.43 122 PHE A CA 1
ATOM 889 C C . PHE A 1 145 ? -4.021 -4.295 41.736 1.00 17.39 122 PHE A C 1
ATOM 890 O O . PHE A 1 145 ? -5.216 -4.538 42.072 1.00 16.34 122 PHE A O 1
ATOM 898 N N . ALA A 1 146 ? -3.576 -3.064 41.453 1.00 16.22 123 ALA A N 1
ATOM 899 C CA . ALA A 1 146 ? -4.441 -1.878 41.555 1.00 17.27 123 ALA A CA 1
ATOM 900 C C . ALA A 1 146 ? -4.666 -1.162 40.175 1.00 17.03 123 ALA A C 1
ATOM 901 O O . ALA A 1 146 ? -3.707 -0.816 39.486 1.00 17.13 123 ALA A O 1
ATOM 903 N N . GLY A 1 147 ? -5.921 -0.962 39.787 1.00 14.55 124 GLY A N 1
ATOM 904 C CA . GLY A 1 147 ? -6.235 -0.138 38.644 1.00 14.68 124 GLY A CA 1
ATOM 905 C C . GLY A 1 147 ? -6.327 1.359 39.027 1.00 15.43 124 GLY A C 1
ATOM 906 O O . GLY A 1 147 ? -6.980 1.710 40.027 1.00 17.18 124 GLY A O 1
ATOM 907 N N . VAL A 1 148 ? -5.656 2.185 38.255 1.00 14.54 125 VAL A N 1
ATOM 908 C CA . VAL A 1 148 ? -5.590 3.611 38.468 1.00 16.25 125 VAL A CA 1
ATOM 909 C C . VAL A 1 148 ? -5.432 4.395 37.167 1.00 17.61 125 VAL A C 1
ATOM 910 O O . VAL A 1 148 ? -4.646 4.007 36.351 1.00 16.88 125 VAL A O 1
ATOM 914 N N . MET A 1 149 ? -6.210 5.425 36.938 1.00 15.53 126 MET A N 1
ATOM 915 C CA . MET A 1 149 ? -6.003 6.246 35.747 1.00 17.49 126 MET A CA 1
ATOM 916 C C . MET A 1 149 ? -5.807 7.783 35.864 1.00 18.00 126 MET A C 1
ATOM 917 O O . MET A 1 149 ? -5.587 8.442 34.897 1.00 17.23 126 MET A O 1
ATOM 922 N N . HIS A 1 150 ? -5.955 8.307 37.066 1.00 16.04 127 HIS A N 1
ATOM 923 C CA . HIS A 1 150 ? -5.762 9.697 37.366 1.00 17.01 127 HIS A CA 1
ATOM 924 C C . HIS A 1 150 ? -4.911 9.942 38.638 1.00 18.53 127 HIS A C 1
ATOM 925 O O . HIS A 1 150 ? -4.973 9.191 39.549 1.00 19.82 127 HIS A O 1
ATOM 932 N N . LYS A 1 151 ? -4.136 11.015 38.621 1.00 17.54 128 LYS A N 1
ATOM 933 C CA . LYS A 1 151 ? -3.337 11.492 39.716 1.00 17.89 128 LYS A CA 1
ATOM 934 C C . LYS A 1 151 ? -3.525 12.987 39.964 1.00 17.18 128 LYS A C 1
ATOM 935 O O . LYS A 1 151 ? -2.649 13.773 39.863 1.00 16.71 128 LYS A O 1
ATOM 941 N N . ASP A 1 152 ? -4.752 13.314 40.274 1.00 17.29 129 ASP A N 1
ATOM 942 C CA . ASP A 1 152 ? -5.143 14.711 40.547 1.00 16.12 129 ASP A CA 1
ATOM 943 C C . ASP A 1 152 ? -4.275 15.278 41.655 1.00 17.51 129 ASP A C 1
ATOM 944 O O . ASP A 1 152 ? -3.940 16.491 41.642 1.00 19.19 129 ASP A O 1
ATOM 949 N N . TYR A 1 153 ? -3.891 14.471 42.628 1.00 17.53 130 TYR A N 1
ATOM 950 C CA . TYR A 1 153 ? -3.004 15.019 43.711 1.00 17.46 130 TYR A CA 1
ATOM 951 C C . TYR A 1 153 ? -1.675 15.445 43.227 1.00 18.97 130 TYR A C 1
ATOM 952 O O . TYR A 1 153 ? -0.991 16.266 43.876 1.00 17.40 130 TYR A O 1
ATOM 961 N N . SER A 1 154 ? -1.221 14.915 42.087 1.00 18.74 131 SER A N 1
ATOM 962 C CA . SER A 1 154 ? 0.017 15.423 41.519 1.00 18.32 131 SER A CA 1
ATOM 963 C C . SER A 1 154 ? -0.165 16.911 41.027 1.00 19.62 131 SER A C 1
ATOM 964 O O . SER A 1 154 ? 0.771 17.709 41.085 1.00 19.95 131 SER A O 1
ATOM 967 N N . LEU A 1 155 ? -1.318 17.216 40.436 1.00 19.25 132 LEU A N 1
ATOM 968 C CA . LEU A 1 155 ? -1.624 18.576 39.951 1.00 20.17 132 LEU A CA 1
ATOM 969 C C . LEU A 1 155 ? -1.677 19.526 41.127 1.00 21.39 132 LEU A C 1
ATOM 970 O O . LEU A 1 155 ? -1.088 20.620 41.100 1.00 19.41 132 LEU A O 1
ATOM 975 N N . ILE A 1 156 ? -2.326 19.057 42.185 1.00 22.39 133 ILE A N 1
ATOM 976 C CA . ILE A 1 156 ? -2.471 19.852 43.412 1.00 24.20 133 ILE A CA 1
ATOM 977 C C . ILE A 1 156 ? -1.104 20.096 44.037 1.00 23.58 133 ILE A C 1
ATOM 978 O O . ILE A 1 156 ? -0.767 21.212 44.417 1.00 25.94 133 ILE A O 1
ATOM 983 N N . GLY A 1 157 ? -0.290 19.066 44.080 1.00 22.86 134 GLY A N 1
ATOM 984 C CA . GLY A 1 157 ? 1.089 19.189 44.575 1.00 22.20 134 GLY A CA 1
ATOM 985 C C . GLY A 1 157 ? 1.926 20.123 43.751 1.00 22.39 134 GLY A C 1
ATOM 986 O O . GLY A 1 157 ? 2.692 20.962 44.264 1.00 21.62 134 GLY A O 1
ATOM 987 N N . ALA A 1 158 ? 1.834 19.992 42.465 1.00 23.14 135 ALA A N 1
ATOM 988 C CA . ALA A 1 158 ? 2.663 20.802 41.616 1.00 25.36 135 ALA A CA 1
ATOM 989 C C . ALA A 1 158 ? 2.276 22.293 41.688 1.00 28.54 135 ALA A C 1
ATOM 990 O O . ALA A 1 158 ? 3.160 23.119 41.629 1.00 27.41 135 ALA A O 1
ATOM 992 N N . GLU A 1 159 ? 0.998 22.626 41.857 1.00 28.34 136 GLU A N 1
ATOM 993 C CA . GLU A 1 159 ? 0.556 24.012 42.035 1.00 31.66 136 GLU A CA 1
ATOM 994 C C . GLU A 1 159 ? 1.239 24.632 43.237 1.00 34.88 136 GLU A C 1
ATOM 995 O O . GLU A 1 159 ? 1.722 25.746 43.171 1.00 36.65 136 GLU A O 1
ATOM 1001 N N . GLN A 1 160 ? 1.358 23.863 44.290 1.00 33.14 137 GLN A N 1
ATOM 1002 C CA . GLN A 1 160 ? 1.946 24.327 45.514 1.00 36.08 137 GLN A CA 1
ATOM 1003 C C . GLN A 1 160 ? 3.463 24.403 45.496 1.00 40.10 137 GLN A C 1
ATOM 1004 O O . GLN A 1 160 ? 4.046 25.092 46.298 1.00 41.28 137 GLN A O 1
ATOM 1010 N N . LEU A 1 161 ? 4.096 23.704 44.577 1.00 33.94 138 LEU A N 1
ATOM 1011 C CA . LEU A 1 161 ? 5.531 23.810 44.449 1.00 40.82 138 LEU A CA 1
ATOM 1012 C C . LEU A 1 161 ? 5.880 25.209 44.003 1.00 44.49 138 LEU A C 1
ATOM 1013 O O . LEU A 1 161 ? 6.944 25.676 44.283 1.00 53.50 138 LEU A O 1
ATOM 1018 N N . ASP A 1 165 ? 8.486 25.918 48.963 1.00 57.99 142 ASP A N 1
ATOM 1019 C CA . ASP A 1 165 ? 9.742 25.227 49.283 1.00 58.37 142 ASP A CA 1
ATOM 1020 C C . ASP A 1 165 ? 9.578 23.732 48.974 1.00 50.81 142 ASP A C 1
ATOM 1021 O O . ASP A 1 165 ? 8.613 23.109 49.370 1.00 50.69 142 ASP A O 1
ATOM 1026 N N . PRO A 1 166 ? 10.531 23.158 48.250 1.00 47.82 143 PRO A N 1
ATOM 1027 C CA . PRO A 1 166 ? 10.426 21.760 47.802 1.00 41.58 143 PRO A CA 1
ATOM 1028 C C . PRO A 1 166 ? 9.837 20.778 48.828 1.00 38.22 143 PRO A C 1
ATOM 1029 O O . PRO A 1 166 ? 10.189 20.826 50.006 1.00 37.46 143 PRO A O 1
ATOM 1033 N N . PHE A 1 167 ? 8.955 19.892 48.362 1.00 34.25 144 PHE A N 1
ATOM 1034 C CA . PHE A 1 167 ? 8.444 18.815 49.141 1.00 31.70 144 PHE A CA 1
ATOM 1035 C C . PHE A 1 167 ? 8.112 17.690 48.186 1.00 27.13 144 PHE A C 1
ATOM 1036 O O . PHE A 1 167 ? 8.099 17.876 46.981 1.00 27.42 144 PHE A O 1
ATOM 1044 N N . PRO A 1 168 ? 7.907 16.508 48.697 1.00 26.67 145 PRO A N 1
ATOM 1045 C CA . PRO A 1 168 ? 7.644 15.414 47.739 1.00 30.96 145 PRO A CA 1
ATOM 1046 C C . PRO A 1 168 ? 6.166 15.418 47.187 1.00 30.83 145 PRO A C 1
ATOM 1047 O O . PRO A 1 168 ? 5.217 15.257 47.954 1.00 34.01 145 PRO A O 1
ATOM 1051 N N . VAL A 1 169 ? 6.046 15.666 45.874 1.00 24.06 146 VAL A N 1
ATOM 1052 C CA . VAL A 1 169 ? 4.809 15.607 45.157 1.00 24.84 146 VAL A CA 1
ATOM 1053 C C . VAL A 1 169 ? 4.597 14.103 44.834 1.00 23.09 146 VAL A C 1
ATOM 1054 O O . VAL A 1 169 ? 5.580 13.346 44.614 1.00 19.73 146 VAL A O 1
ATOM 1058 N N . SER A 1 170 ? 3.363 13.646 44.864 1.00 19.06 147 SER A N 1
ATOM 1059 C CA . SER A 1 170 ? 3.049 12.239 44.546 1.00 19.21 147 SER A CA 1
ATOM 1060 C C . SER A 1 170 ? 2.941 12.182 43.006 1.00 19.59 147 SER A C 1
ATOM 1061 O O . SER A 1 170 ? 1.860 12.485 42.405 1.00 19.33 147 SER A O 1
ATOM 1064 N N . LEU A 1 171 ? 4.012 11.743 42.388 1.00 17.09 148 LEU A N 1
ATOM 1065 C CA . LEU A 1 171 ? 4.105 11.750 40.930 1.00 19.07 148 LEU A CA 1
ATOM 1066 C C . LEU A 1 171 ? 3.893 10.411 40.208 1.00 17.33 148 LEU A C 1
ATOM 1067 O O . LEU A 1 171 ? 3.875 10.394 38.962 1.00 20.24 148 LEU A O 1
ATOM 1072 N N . ASN A 1 172 ? 3.768 9.312 40.940 1.00 16.19 149 ASN A N 1
ATOM 1073 C CA . ASN A 1 172 ? 3.632 7.966 40.351 1.00 16.73 149 ASN A CA 1
ATOM 1074 C C . ASN A 1 172 ? 2.418 7.254 40.868 1.00 16.34 149 ASN A C 1
ATOM 1075 O O . ASN A 1 172 ? 1.802 7.674 41.848 1.00 18.99 149 ASN A O 1
ATOM 1080 N N . TYR A 1 173 ? 2.080 6.138 40.235 1.00 16.05 150 TYR A N 1
ATOM 1081 C CA . TYR A 1 173 ? 0.996 5.255 40.691 1.00 17.49 150 TYR A CA 1
ATOM 1082 C C . TYR A 1 173 ? 1.445 4.155 41.622 1.00 16.31 150 TYR A C 1
ATOM 1083 O O . TYR A 1 173 ? 0.638 3.643 42.374 1.00 14.99 150 TYR A O 1
ATOM 1092 N N . ALA A 1 174 ? 2.703 3.726 41.520 1.00 14.22 151 ALA A N 1
ATOM 1093 C CA . ALA A 1 174 ? 3.077 2.413 42.053 1.00 14.72 151 ALA A CA 1
ATOM 1094 C C . ALA A 1 174 ? 2.803 2.300 43.552 1.00 15.29 151 ALA A C 1
ATOM 1095 O O . ALA A 1 174 ? 2.457 1.217 44.027 1.00 14.76 151 ALA A O 1
ATOM 1097 N N . GLN A 1 175 ? 2.957 3.375 44.282 1.00 15.54 152 GLN A N 1
ATOM 1098 C CA . GLN A 1 175 ? 2.837 3.301 45.744 1.00 17.01 152 GLN A CA 1
ATOM 1099 C C . GLN A 1 175 ? 1.451 2.933 46.195 1.00 16.93 152 GLN A C 1
ATOM 1100 O O . GLN A 1 175 ? 1.258 2.453 47.322 1.00 17.53 152 GLN A O 1
ATOM 1106 N N . ILE A 1 176 ? 0.460 3.161 45.328 1.00 17.38 153 ILE A N 1
ATOM 1107 C CA . ILE A 1 176 ? -0.919 2.697 45.584 1.00 15.55 153 ILE A CA 1
ATOM 1108 C C . ILE A 1 176 ? -0.966 1.195 45.877 1.00 17.01 153 ILE A C 1
ATOM 1109 O O . ILE A 1 176 ? -1.588 0.745 46.889 1.00 15.51 153 ILE A O 1
ATOM 1114 N N . ALA A 1 177 ? -0.296 0.419 45.064 1.00 14.97 154 ALA A N 1
ATOM 1115 C CA . ALA A 1 177 ? -0.166 -1.023 45.299 1.00 14.13 154 ALA A CA 1
ATOM 1116 C C . ALA A 1 177 ? 0.954 -1.336 46.273 1.00 14.59 154 ALA A C 1
ATOM 1117 O O . ALA A 1 177 ? 0.767 -2.192 47.195 1.00 12.88 154 ALA A O 1
ATOM 1119 N N . ASN A 1 178 ? 2.085 -0.645 46.139 1.00 13.96 155 ASN A N 1
ATOM 1120 C CA . ASN A 1 178 ? 3.280 -1.078 46.843 1.00 13.41 155 ASN A CA 1
ATOM 1121 C C . ASN A 1 178 ? 3.088 -0.835 48.366 1.00 14.98 155 ASN A C 1
ATOM 1122 O O . ASN A 1 178 ? 3.684 -1.545 49.187 1.00 15.79 155 ASN A O 1
ATOM 1127 N N . ARG A 1 179 ? 2.357 0.201 48.719 1.00 14.77 156 ARG A N 1
ATOM 1128 C CA . ARG A 1 179 ? 2.187 0.486 50.154 1.00 15.28 156 ARG A CA 1
ATOM 1129 C C . ARG A 1 179 ? 1.436 -0.609 50.860 1.00 15.62 156 ARG A C 1
ATOM 1130 O O . ARG A 1 179 ? 1.666 -0.889 52.058 1.00 16.35 156 ARG A O 1
ATOM 1138 N N . VAL A 1 180 ? 0.473 -1.204 50.172 1.00 14.62 157 VAL A N 1
ATOM 1139 C CA . VAL A 1 180 ? -0.241 -2.332 50.718 1.00 15.47 157 VAL A CA 1
ATOM 1140 C C . VAL A 1 180 ? 0.733 -3.525 50.953 1.00 14.90 157 VAL A C 1
ATOM 1141 O O . VAL A 1 180 ? 0.780 -4.112 52.040 1.00 16.28 157 VAL A O 1
ATOM 1145 N N . SER A 1 181 ? 1.477 -3.908 49.924 1.00 14.93 158 SER A N 1
ATOM 1146 C CA . SER A 1 181 ? 2.464 -5.004 50.015 1.00 15.40 158 SER A CA 1
ATOM 1147 C C . SER A 1 181 ? 3.443 -4.732 51.169 1.00 14.00 158 SER A C 1
ATOM 1148 O O . SER A 1 181 ? 3.741 -5.627 51.890 1.00 13.72 158 SER A O 1
ATOM 1151 N N . TYR A 1 182 ? 3.888 -3.481 51.279 1.00 14.13 159 TYR A N 1
ATOM 1152 C CA . TYR A 1 182 ? 4.807 -3.034 52.308 1.00 15.83 159 TYR A CA 1
ATOM 1153 C C . TYR A 1 182 ? 4.222 -3.242 53.683 1.00 17.13 159 TYR A C 1
ATOM 1154 O O . TYR A 1 182 ? 4.777 -3.920 54.535 1.00 14.96 159 TYR A O 1
ATOM 1163 N N . TYR A 1 183 ? 3.080 -2.611 53.930 1.00 17.89 160 TYR A N 1
ATOM 1164 C CA . TYR A 1 183 ? 2.491 -2.651 55.254 1.00 16.21 160 TYR A CA 1
ATOM 1165 C C . TYR A 1 183 ? 2.096 -4.063 55.681 1.00 16.65 160 TYR A C 1
ATOM 1166 O O . TYR A 1 183 ? 2.288 -4.389 56.852 1.00 16.54 160 TYR A O 1
ATOM 1175 N N . CYS A 1 184 ? 1.519 -4.844 54.796 1.00 16.21 161 CYS A N 1
ATOM 1176 C CA . CYS A 1 184 ? 1.065 -6.156 55.111 1.00 17.42 161 CYS A CA 1
ATOM 1177 C C . CYS A 1 184 ? 2.087 -7.254 55.047 1.00 16.20 161 CYS A C 1
ATOM 1178 O O . CYS A 1 184 ? 1.780 -8.414 55.311 1.00 17.55 161 CYS A O 1
ATOM 1181 N N . ASP A 1 185 ? 3.311 -6.883 54.684 1.00 18.17 162 ASP A N 1
ATOM 1182 C CA . ASP A 1 185 ? 4.407 -7.820 54.449 1.00 18.92 162 ASP A CA 1
ATOM 1183 C C . ASP A 1 185 ? 4.117 -8.879 53.430 1.00 16.49 162 ASP A C 1
ATOM 1184 O O . ASP A 1 185 ? 4.258 -10.100 53.650 1.00 17.55 162 ASP A O 1
ATOM 1189 N N . PHE A 1 186 ? 3.687 -8.466 52.259 1.00 18.77 163 PHE A N 1
ATOM 1190 C CA . PHE A 1 186 ? 3.388 -9.363 51.155 1.00 19.37 163 PHE A CA 1
ATOM 1191 C C . PHE A 1 186 ? 4.504 -9.292 50.115 1.00 18.57 163 PHE A C 1
ATOM 1192 O O . PHE A 1 186 ? 5.032 -8.247 49.886 1.00 18.11 163 PHE A O 1
ATOM 1200 N N . HIS A 1 187 ? 4.810 -10.408 49.498 1.00 16.86 164 HIS A N 1
ATOM 1201 C CA . HIS A 1 187 ? 5.974 -10.553 48.663 1.00 17.39 164 HIS A CA 1
ATOM 1202 C C . HIS A 1 187 ? 5.652 -10.876 47.222 1.00 16.30 164 HIS A C 1
ATOM 1203 O O . HIS A 1 187 ? 6.511 -10.989 46.436 1.00 17.48 164 HIS A O 1
ATOM 1210 N N . GLY A 1 188 ? 4.378 -10.993 46.922 1.00 15.45 165 GLY A N 1
ATOM 1211 C CA . GLY A 1 188 ? 3.968 -11.298 45.570 1.00 14.73 165 GLY A CA 1
ATOM 1212 C C . GLY A 1 188 ? 4.069 -10.082 44.670 1.00 14.68 165 GLY A C 1
ATOM 1213 O O . GLY A 1 188 ? 4.377 -9.050 45.136 1.00 16.28 165 GLY A O 1
ATOM 1214 N N . PRO A 1 189 ? 3.765 -10.234 43.395 1.00 15.61 166 PRO A N 1
ATOM 1215 C CA . PRO A 1 189 ? 3.651 -9.059 42.518 1.00 14.76 166 PRO A CA 1
ATOM 1216 C C . PRO A 1 189 ? 2.851 -7.946 43.113 1.00 15.19 166 PRO A C 1
ATOM 1217 O O . PRO A 1 189 ? 1.846 -8.225 43.765 1.00 16.81 166 PRO A O 1
ATOM 1221 N N . SER A 1 190 ? 3.320 -6.700 42.942 1.00 13.94 167 SER A N 1
ATOM 1222 C CA . SER A 1 190 ? 2.687 -5.483 43.458 1.00 14.61 167 SER A CA 1
ATOM 1223 C C . SER A 1 190 ? 2.720 -4.493 42.354 1.00 14.83 167 SER A C 1
ATOM 1224 O O . SER A 1 190 ? 3.775 -3.911 42.066 1.00 14.34 167 SER A O 1
ATOM 1227 N N . ILE A 1 191 ? 1.567 -4.325 41.670 1.00 14.80 168 ILE A N 1
ATOM 1228 C CA . ILE A 1 191 ? 1.485 -3.613 40.389 1.00 16.34 168 ILE A CA 1
ATOM 1229 C C . ILE A 1 191 ? 0.328 -2.647 40.352 1.00 14.43 168 ILE A C 1
ATOM 1230 O O . ILE A 1 191 ? -0.796 -3.021 40.732 1.00 16.84 168 ILE A O 1
ATOM 1235 N N . ALA A 1 192 ? 0.558 -1.443 39.820 1.00 14.04 169 ALA A N 1
ATOM 1236 C CA . ALA A 1 192 ? -0.483 -0.549 39.360 1.00 15.08 169 ALA A CA 1
ATOM 1237 C C . ALA A 1 192 ? -0.632 -0.621 37.838 1.00 16.46 169 ALA A C 1
ATOM 1238 O O . ALA A 1 192 ? 0.354 -0.595 37.101 1.00 17.51 169 ALA A O 1
ATOM 1240 N N . VAL A 1 193 ? -1.865 -0.704 37.361 1.00 14.67 170 VAL A N 1
ATOM 1241 C CA . VAL A 1 193 ? -2.096 -0.806 35.938 1.00 15.34 170 VAL A CA 1
ATOM 1242 C C . VAL A 1 193 ? -3.141 0.220 35.502 1.00 16.00 170 VAL A C 1
ATOM 1243 O O . VAL A 1 193 ? -4.077 0.542 36.222 1.00 17.84 170 VAL A O 1
ATOM 1247 N N . ASP A 1 194 ? -2.956 0.705 34.285 1.00 15.05 171 ASP A N 1
ATOM 1248 C CA . ASP A 1 194 ? -3.798 1.750 33.669 1.00 16.36 171 ASP A CA 1
ATOM 1249 C C . ASP A 1 194 ? -4.189 1.344 32.270 1.00 15.72 171 ASP A C 1
ATOM 1250 O O . ASP A 1 194 ? -3.356 1.234 31.381 1.00 15.49 171 ASP A O 1
ATOM 1255 N N . THR A 1 195 ? -5.466 1.013 32.132 1.00 14.32 172 THR A N 1
ATOM 1256 C CA . THR A 1 195 ? -6.119 0.837 30.869 1.00 14.19 172 THR A CA 1
ATOM 1257 C C . THR A 1 195 ? -7.364 1.715 30.842 1.00 16.14 172 THR A C 1
ATOM 1258 O O . THR A 1 195 ? -8.435 1.336 30.261 1.00 15.84 172 THR A O 1
ATOM 1262 N N . VAL A 1 196 ? -7.224 2.900 31.411 1.00 14.98 173 VAL A N 1
ATOM 1263 C CA . VAL A 1 196 ? -8.272 3.824 31.684 1.00 16.47 173 VAL A CA 1
ATOM 1264 C C . VAL A 1 196 ? -9.514 3.139 32.267 1.00 14.69 173 VAL A C 1
ATOM 1265 O O . VAL A 1 196 ? -9.412 2.501 33.249 1.00 14.75 173 VAL A O 1
ATOM 1269 N N . CYS A 1 197 ? -10.666 3.319 31.658 1.00 16.16 174 CYS A N 1
ATOM 1270 C CA . CYS A 1 197 ? -11.914 2.877 32.243 1.00 16.12 174 CYS A CA 1
ATOM 1271 C C . CYS A 1 197 ? -11.968 1.396 32.600 1.00 19.26 174 CYS A C 1
ATOM 1272 O O . CYS A 1 197 ? -12.755 1.036 33.408 1.00 20.09 174 CYS A O 1
ATOM 1275 N N . SER A 1 198 ? -11.153 0.575 31.980 1.00 16.68 175 SER A N 1
ATOM 1276 C CA . SER A 1 198 ? -11.189 -0.847 32.268 1.00 17.36 175 SER A CA 1
ATOM 1277 C C . SER A 1 198 ? -10.112 -1.249 33.292 1.00 15.52 175 SER A C 1
ATOM 1278 O O . SER A 1 198 ? -9.990 -2.440 33.618 1.00 14.49 175 SER A O 1
ATOM 1281 N N . SER A 1 199 ? -9.396 -0.276 33.836 1.00 14.17 176 SER A N 1
ATOM 1282 C CA . SER A 1 199 ? -8.217 -0.525 34.691 1.00 15.33 176 SER A CA 1
ATOM 1283 C C . SER A 1 199 ? -8.379 -1.590 35.811 1.00 15.93 176 SER A C 1
ATOM 1284 O O . SER A 1 199 ? -7.563 -2.440 35.959 1.00 13.38 176 SER A O 1
ATOM 1287 N N . SER A 1 200 ? -9.463 -1.501 36.572 1.00 16.27 177 SER A N 1
ATOM 1288 C CA . SER A 1 200 ? -9.654 -2.447 37.672 1.00 16.25 177 SER A CA 1
ATOM 1289 C C . SER A 1 200 ? -10.017 -3.883 37.254 1.00 18.81 177 SER A C 1
ATOM 1290 O O . SER A 1 200 ? -9.785 -4.804 37.987 1.00 18.01 177 SER A O 1
ATOM 1293 N N . LEU A 1 201 ? -10.573 -4.038 36.057 1.00 16.03 178 LEU A N 1
ATOM 1294 C CA . LEU A 1 201 ? -10.813 -5.349 35.511 1.00 17.80 178 LEU A CA 1
ATOM 1295 C C . LEU A 1 201 ? -9.527 -5.899 34.938 1.00 17.28 178 LEU A C 1
ATOM 1296 O O . LEU A 1 201 ? -9.283 -7.040 35.032 1.00 17.50 178 LEU A O 1
ATOM 1301 N N . THR A 1 202 ? -8.723 -5.045 34.341 1.00 16.02 179 THR A N 1
ATOM 1302 C CA . THR A 1 202 ? -7.428 -5.481 33.877 1.00 15.66 179 THR A CA 1
ATOM 1303 C C . THR A 1 202 ? -6.669 -5.960 35.119 1.00 16.47 179 THR A C 1
ATOM 1304 O O . THR A 1 202 ? -6.094 -6.998 35.133 1.00 16.04 179 THR A O 1
ATOM 1308 N N . ALA A 1 203 ? -6.736 -5.199 36.177 1.00 14.20 180 ALA A N 1
ATOM 1309 C CA . ALA A 1 203 ? -6.123 -5.598 37.447 1.00 15.03 180 ALA A CA 1
ATOM 1310 C C . ALA A 1 203 ? -6.597 -7.011 37.946 1.00 13.67 180 ALA A C 1
ATOM 1311 O O . ALA A 1 203 ? -5.843 -7.852 38.231 1.00 11.87 180 ALA A O 1
ATOM 1313 N N . VAL A 1 204 ? -7.889 -7.215 37.979 1.00 14.04 181 VAL A N 1
ATOM 1314 C CA . VAL A 1 204 ? -8.403 -8.515 38.347 1.00 14.56 181 VAL A CA 1
ATOM 1315 C C . VAL A 1 204 ? -7.923 -9.595 37.430 1.00 15.48 181 VAL A C 1
ATOM 1316 O O . VAL A 1 204 ? -7.601 -10.685 37.910 1.00 15.27 181 VAL A O 1
ATOM 1320 N N . HIS A 1 205 ? -7.923 -9.342 36.121 1.00 13.30 182 HIS A N 1
ATOM 1321 C CA . HIS A 1 205 ? -7.455 -10.312 35.183 1.00 14.44 182 HIS A CA 1
ATOM 1322 C C . HIS A 1 205 ? -5.986 -10.744 35.472 1.00 15.47 182 HIS A C 1
ATOM 1323 O O . HIS A 1 205 ? -5.660 -11.945 35.470 1.00 14.40 182 HIS A O 1
ATOM 1330 N N . LEU A 1 206 ? -5.141 -9.765 35.688 1.00 13.50 183 LEU A N 1
ATOM 1331 C CA . LEU A 1 206 ? -3.750 -10.050 35.983 1.00 16.24 183 LEU A CA 1
ATOM 1332 C C . LEU A 1 206 ? -3.589 -10.817 37.296 1.00 15.27 183 LEU A C 1
ATOM 1333 O O . LEU A 1 206 ? -2.732 -11.671 37.394 1.00 14.38 183 LEU A O 1
ATOM 1338 N N . ALA A 1 207 ? -4.425 -10.496 38.287 1.00 13.97 184 ALA A N 1
ATOM 1339 C CA . ALA A 1 207 ? -4.365 -11.202 39.546 1.00 13.90 184 ALA A CA 1
ATOM 1340 C C . ALA A 1 207 ? -4.762 -12.662 39.355 1.00 16.48 184 ALA A C 1
ATOM 1341 O O . ALA A 1 207 ? -4.116 -13.573 39.905 1.00 16.56 184 ALA A O 1
ATOM 1343 N N . ILE A 1 208 ? -5.815 -12.894 38.572 1.00 15.38 185 ILE A N 1
ATOM 1344 C CA . ILE A 1 208 ? -6.270 -14.255 38.333 1.00 17.35 185 ILE A CA 1
ATOM 1345 C C . ILE A 1 208 ? -5.204 -15.070 37.655 1.00 16.19 185 ILE A C 1
ATOM 1346 O O . ILE A 1 208 ? -4.926 -16.220 38.008 1.00 17.57 185 ILE A O 1
ATOM 1351 N N . GLU A 1 209 ? -4.617 -14.485 36.614 1.00 18.25 186 GLU A N 1
ATOM 1352 C CA . GLU A 1 209 ? -3.576 -15.194 35.877 1.00 17.93 186 GLU A CA 1
ATOM 1353 C C . GLU A 1 209 ? -2.407 -15.490 36.778 1.00 18.34 186 GLU A C 1
ATOM 1354 O O . GLU A 1 209 ? -1.869 -16.571 36.677 1.00 20.04 186 GLU A O 1
ATOM 1360 N N . SER A 1 210 ? -2.042 -14.567 37.633 1.00 16.47 187 SER A N 1
ATOM 1361 C CA . SER A 1 210 ? -0.960 -14.789 38.548 1.00 17.69 187 SER A CA 1
ATOM 1362 C C . SER A 1 210 ? -1.208 -15.959 39.520 1.00 17.40 187 SER A C 1
ATOM 1363 O O . SER A 1 210 ? -0.312 -16.798 39.754 1.00 17.02 187 SER A O 1
ATOM 1366 N N . ILE A 1 211 ? -2.419 -16.026 40.057 1.00 17.73 188 ILE A N 1
ATOM 1367 C CA . ILE A 1 211 ? -2.840 -17.075 40.922 1.00 18.65 188 ILE A CA 1
ATOM 1368 C C . ILE A 1 211 ? -2.842 -18.414 40.152 1.00 22.01 188 ILE A C 1
ATOM 1369 O O . ILE A 1 211 ? -2.244 -19.365 40.611 1.00 21.74 188 ILE A O 1
ATOM 1374 N N . ARG A 1 212 ? -3.328 -18.413 38.910 1.00 23.05 189 ARG A N 1
ATOM 1375 C CA . ARG A 1 212 ? -3.503 -19.668 38.160 1.00 24.10 189 ARG A CA 1
ATOM 1376 C C . ARG A 1 212 ? -2.158 -20.258 37.798 1.00 24.23 189 ARG A C 1
ATOM 1377 O O . ARG A 1 212 ? -2.026 -21.466 37.651 1.00 21.59 189 ARG A O 1
ATOM 1385 N N . ARG A 1 213 ? -1.146 -19.439 37.625 1.00 21.64 190 ARG A N 1
ATOM 1386 C CA . ARG A 1 213 ? 0.175 -20.032 37.322 1.00 22.87 190 ARG A CA 1
ATOM 1387 C C . ARG A 1 213 ? 0.991 -20.259 38.531 1.00 22.63 190 ARG A C 1
ATOM 1388 O O . ARG A 1 213 ? 2.155 -20.646 38.422 1.00 22.25 190 ARG A O 1
ATOM 1396 N N . GLY A 1 214 ? 0.461 -19.991 39.699 1.00 21.59 191 GLY A N 1
ATOM 1397 C CA . GLY A 1 214 ? 1.189 -20.234 40.924 1.00 22.36 191 GLY A CA 1
ATOM 1398 C C . GLY A 1 214 ? 2.184 -19.201 41.400 1.00 24.56 191 GLY A C 1
ATOM 1399 O O . GLY A 1 214 ? 2.892 -19.434 42.320 1.00 25.34 191 GLY A O 1
ATOM 1400 N N . GLU A 1 215 ? 2.177 -18.042 40.798 1.00 21.09 192 GLU A N 1
ATOM 1401 C CA . GLU A 1 215 ? 2.992 -16.948 41.261 1.00 22.21 192 GLU A CA 1
ATOM 1402 C C . GLU A 1 215 ? 2.535 -16.403 42.639 1.00 24.63 192 GLU A C 1
ATOM 1403 O O . GLU A 1 215 ? 3.326 -16.085 43.414 1.00 22.30 192 GLU A O 1
ATOM 1409 N N . CYS A 1 216 ? 1.226 -16.311 42.863 1.00 25.63 193 CYS A N 1
ATOM 1410 C CA . CYS A 1 216 ? 0.588 -15.975 44.140 1.00 26.90 193 CYS A CA 1
ATOM 1411 C C . CYS A 1 216 ? -0.297 -17.093 44.629 1.00 21.00 193 CYS A C 1
ATOM 1412 O O . CYS A 1 216 ? -0.930 -17.700 43.890 1.00 20.47 193 CYS A O 1
ATOM 1415 N N . GLU A 1 217 ? -0.400 -17.238 45.915 1.00 20.90 194 GLU A N 1
ATOM 1416 C CA . GLU A 1 217 ? -1.356 -18.136 46.498 1.00 24.19 194 GLU A CA 1
ATOM 1417 C C . GLU A 1 217 ? -2.707 -17.430 46.683 1.00 20.62 194 GLU A C 1
ATOM 1418 O O . GLU A 1 217 ? -3.704 -18.069 46.796 1.00 19.05 194 GLU A O 1
ATOM 1424 N N . ALA A 1 218 ? -2.674 -16.104 46.736 1.00 17.79 195 ALA A N 1
ATOM 1425 C CA . ALA A 1 218 ? -3.938 -15.267 46.833 1.00 15.51 195 ALA A CA 1
ATOM 1426 C C . ALA A 1 218 ? -3.533 -13.891 46.388 1.00 14.75 195 ALA A C 1
ATOM 1427 O O . ALA A 1 218 ? -2.326 -13.592 46.279 1.00 16.99 195 ALA A O 1
ATOM 1429 N N . ALA A 1 219 ? -4.494 -13.045 46.138 1.00 14.59 196 ALA A N 1
ATOM 1430 C CA . ALA A 1 219 ? -4.208 -11.716 45.695 1.00 15.57 196 ALA A CA 1
ATOM 1431 C C . ALA A 1 219 ? -5.323 -10.751 45.996 1.00 16.06 196 ALA A C 1
ATOM 1432 O O . ALA A 1 219 ? -6.430 -11.087 45.896 1.00 16.54 196 ALA A O 1
ATOM 1434 N N . LEU A 1 220 ? -4.960 -9.547 46.307 1.00 14.67 197 LEU A N 1
ATOM 1435 C CA . LEU A 1 220 ? -5.878 -8.453 46.313 1.00 15.62 197 LEU A CA 1
ATOM 1436 C C . LEU A 1 220 ? -5.929 -7.832 44.922 1.00 16.08 197 LEU A C 1
ATOM 1437 O O . LEU A 1 220 ? -4.938 -7.623 44.323 1.00 15.60 197 LEU A O 1
ATOM 1442 N N . ALA A 1 221 ? -7.109 -7.494 44.481 1.00 13.90 198 ALA A N 1
ATOM 1443 C CA . ALA A 1 221 ? -7.261 -6.807 43.217 1.00 15.76 198 ALA A CA 1
ATOM 1444 C C . ALA A 1 221 ? -8.341 -5.763 43.343 1.00 15.47 198 ALA A C 1
ATOM 1445 O O . ALA A 1 221 ? -9.303 -6.014 43.973 1.00 15.80 198 ALA A O 1
ATOM 1447 N N . GLY A 1 222 ? -8.106 -4.598 42.756 1.00 16.22 199 GLY A N 1
ATOM 1448 C CA . GLY A 1 222 ? -9.121 -3.605 42.786 1.00 16.24 199 GLY A CA 1
ATOM 1449 C C . GLY A 1 222 ? -8.735 -2.330 42.113 1.00 14.99 199 GLY A C 1
ATOM 1450 O O . GLY A 1 222 ? -7.999 -2.351 41.152 1.00 14.23 199 GLY A O 1
ATOM 1451 N N . GLY A 1 223 ? -9.329 -1.222 42.549 1.00 15.06 200 GLY A N 1
ATOM 1452 C CA . GLY A 1 223 ? -9.028 0.018 41.938 1.00 15.53 200 GLY A CA 1
ATOM 1453 C C . GLY A 1 223 ? -9.447 1.179 42.753 1.00 14.79 200 GLY A C 1
ATOM 1454 O O . GLY A 1 223 ? -10.093 1.007 43.800 1.00 16.19 200 GLY A O 1
ATOM 1455 N N . VAL A 1 224 ? -9.002 2.345 42.322 1.00 14.63 201 VAL A N 1
ATOM 1456 C CA . VAL A 1 224 ? -9.281 3.554 43.005 1.00 16.56 201 VAL A CA 1
ATOM 1457 C C . VAL A 1 224 ? -9.340 4.733 42.068 1.00 16.52 201 VAL A C 1
ATOM 1458 O O . VAL A 1 224 ? -8.601 4.818 41.151 1.00 19.75 201 VAL A O 1
ATOM 1462 N N . ASN A 1 225 ? -10.254 5.630 42.345 1.00 16.74 202 ASN A N 1
ATOM 1463 C CA . ASN A 1 225 ? -10.375 6.831 41.593 1.00 17.05 202 ASN A CA 1
ATOM 1464 C C . ASN A 1 225 ? -10.932 7.966 42.415 1.00 16.27 202 ASN A C 1
ATOM 1465 O O . ASN A 1 225 ? -11.960 7.848 42.959 1.00 14.98 202 ASN A O 1
ATOM 1470 N N . LEU A 1 226 ? -10.202 9.061 42.464 1.00 17.30 203 LEU A N 1
ATOM 1471 C CA . LEU A 1 226 ? -10.669 10.280 43.177 1.00 18.86 203 LEU A CA 1
ATOM 1472 C C . LEU A 1 226 ? -10.599 11.548 42.288 1.00 20.41 203 LEU A C 1
ATOM 1473 O O . LEU A 1 226 ? -9.687 11.707 41.461 1.00 21.23 203 LEU A O 1
ATOM 1478 N N . SER A 1 227 ? -11.616 12.406 42.444 1.00 20.92 204 SER A N 1
ATOM 1479 C CA . SER A 1 227 ? -11.806 13.569 41.650 1.00 19.05 204 SER A CA 1
ATOM 1480 C C . SER A 1 227 ? -11.464 14.782 42.490 1.00 22.72 204 SER A C 1
ATOM 1481 O O . SER A 1 227 ? -12.348 15.308 43.175 1.00 21.49 204 SER A O 1
ATOM 1484 N N . LEU A 1 228 ? -10.179 15.181 42.516 1.00 20.98 205 LEU A N 1
ATOM 1485 C CA . LEU A 1 228 ? -9.735 16.120 43.496 1.00 20.22 205 LEU A CA 1
ATOM 1486 C C . LEU A 1 228 ? -9.422 17.449 42.885 1.00 21.38 205 LEU A C 1
ATOM 1487 O O . LEU A 1 228 ? -9.241 18.356 43.630 1.00 20.67 205 LEU A O 1
ATOM 1492 N N . HIS A 1 229 ? -9.276 17.546 41.559 1.00 19.98 206 HIS A N 1
ATOM 1493 C CA . HIS A 1 229 ? -8.800 18.741 40.920 1.00 19.93 206 HIS A CA 1
ATOM 1494 C C . HIS A 1 229 ? -9.624 18.897 39.663 1.00 20.50 206 HIS A C 1
ATOM 1495 O O . HIS A 1 229 ? -9.978 17.885 38.986 1.00 18.62 206 HIS A O 1
ATOM 1502 N N . PRO A 1 230 ? -9.968 20.159 39.329 1.00 20.99 207 PRO A N 1
ATOM 1503 C CA . PRO A 1 230 ? -10.913 20.365 38.228 1.00 21.54 207 PRO A CA 1
ATOM 1504 C C . PRO A 1 230 ? -10.366 20.147 36.809 1.00 18.96 207 PRO A C 1
ATOM 1505 O O . PRO A 1 230 ? -11.121 20.092 35.855 1.00 18.63 207 PRO A O 1
ATOM 1509 N N . ALA A 1 231 ? -9.055 19.937 36.644 1.00 19.48 208 ALA A N 1
ATOM 1510 C CA . ALA A 1 231 ? -8.534 19.797 35.308 1.00 17.37 208 ALA A CA 1
ATOM 1511 C C . ALA A 1 231 ? -9.248 18.745 34.543 1.00 17.70 208 ALA A C 1
ATOM 1512 O O . ALA A 1 231 ? -9.523 18.915 33.378 1.00 17.95 208 ALA A O 1
ATOM 1514 N N . LYS A 1 232 ? -9.516 17.601 35.167 1.00 19.18 209 LYS A N 1
ATOM 1515 C CA . LYS A 1 232 ? -10.153 16.523 34.441 1.00 18.79 209 LYS A CA 1
ATOM 1516 C C . LYS A 1 232 ? -11.521 16.990 33.920 1.00 17.96 209 LYS A C 1
ATOM 1517 O O . LYS A 1 232 ? -11.956 16.580 32.856 1.00 18.35 209 LYS A O 1
ATOM 1523 N N . TYR A 1 233 ? -12.243 17.740 34.718 1.00 18.63 210 TYR A N 1
ATOM 1524 C CA . TYR A 1 233 ? -13.597 18.154 34.328 1.00 19.84 210 TYR A CA 1
ATOM 1525 C C . TYR A 1 233 ? -13.550 19.074 33.151 1.00 20.96 210 TYR A C 1
ATOM 1526 O O . TYR A 1 233 ? -14.390 18.991 32.226 1.00 18.41 210 TYR A O 1
ATOM 1535 N N . LEU A 1 234 ? -12.560 19.963 33.153 1.00 21.13 211 LEU A N 1
ATOM 1536 C CA . LEU A 1 234 ? -12.396 20.907 32.030 1.00 21.07 211 LEU A CA 1
ATOM 1537 C C . LEU A 1 234 ? -11.947 20.169 30.827 1.00 19.43 211 LEU A C 1
ATOM 1538 O O . LEU A 1 234 ? -12.411 20.379 29.703 1.00 17.64 211 LEU A O 1
ATOM 1543 N N . SER A 1 235 ? -10.998 19.249 31.052 1.00 21.39 212 SER A N 1
ATOM 1544 C CA . SER A 1 235 ? -10.427 18.513 29.963 1.00 20.23 212 SER A CA 1
ATOM 1545 C C . SER A 1 235 ? -11.455 17.566 29.294 1.00 21.00 212 SER A C 1
ATOM 1546 O O . SER A 1 235 ? -11.607 17.562 28.027 1.00 19.55 212 SER A O 1
ATOM 1549 N N . TYR A 1 236 ? -12.122 16.739 30.104 1.00 18.94 213 TYR A N 1
ATOM 1550 C CA . TYR A 1 236 ? -13.119 15.779 29.580 1.00 20.43 213 TYR A CA 1
ATOM 1551 C C . TYR A 1 236 ? -14.373 16.500 29.047 1.00 22.58 213 TYR A C 1
ATOM 1552 O O . TYR A 1 236 ? -14.940 16.113 28.008 1.00 23.70 213 TYR A O 1
ATOM 1561 N N . GLY A 1 237 ? -14.682 17.643 29.651 1.00 24.06 214 GLY A N 1
ATOM 1562 C CA . GLY A 1 237 ? -15.693 18.506 29.089 1.00 26.57 214 GLY A CA 1
ATOM 1563 C C . GLY A 1 237 ? -15.380 19.035 27.712 1.00 28.40 214 GLY A C 1
ATOM 1564 O O . GLY A 1 237 ? -16.276 19.104 26.861 1.00 27.49 214 GLY A O 1
ATOM 1565 N N . SER A 1 238 ? -14.121 19.450 27.479 1.00 26.37 215 SER A N 1
ATOM 1566 C CA . SER A 1 238 ? -13.704 19.960 26.164 1.00 26.36 215 SER A CA 1
ATOM 1567 C C . SER A 1 238 ? -13.935 18.972 25.059 1.00 26.10 215 SER A C 1
ATOM 1568 O O . SER A 1 238 ? -14.101 19.357 23.927 1.00 25.41 215 SER A O 1
ATOM 1571 N N . VAL A 1 239 ? -13.910 17.682 25.365 1.00 27.96 216 VAL A N 1
ATOM 1572 C CA . VAL A 1 239 ? -14.120 16.656 24.359 1.00 28.74 216 VAL A CA 1
ATOM 1573 C C . VAL A 1 239 ? -15.569 16.125 24.384 1.00 29.22 216 VAL A C 1
ATOM 1574 O O . VAL A 1 239 ? -15.897 15.243 23.655 1.00 34.16 216 VAL A O 1
ATOM 1578 N N . GLY A 1 240 ? -16.432 16.654 25.221 1.00 28.24 217 GLY A N 1
ATOM 1579 C CA . GLY A 1 240 ? -17.823 16.210 25.319 1.00 27.95 217 GLY A CA 1
ATOM 1580 C C . GLY A 1 240 ? -18.119 14.878 26.017 1.00 25.69 217 GLY A C 1
ATOM 1581 O O . GLY A 1 240 ? -19.169 14.309 25.837 1.00 23.01 217 GLY A O 1
ATOM 1582 N N . MET A 1 241 ? -17.231 14.428 26.877 1.00 23.75 218 MET A N 1
ATOM 1583 C CA . MET A 1 241 ? -17.392 13.155 27.497 1.00 25.03 218 MET A CA 1
ATOM 1584 C C . MET A 1 241 ? -18.441 13.133 28.598 1.00 22.85 218 MET A C 1
ATOM 1585 O O . MET A 1 241 ? -18.974 12.053 28.953 1.00 19.38 218 MET A O 1
ATOM 1590 N N . HIS A 1 242 ? -18.687 14.278 29.202 1.00 18.83 219 HIS A N 1
ATOM 1591 C CA . HIS A 1 242 ? -19.591 14.383 30.325 1.00 21.45 219 HIS A CA 1
ATOM 1592 C C . HIS A 1 242 ? -21.041 14.715 29.917 1.00 22.96 219 HIS A C 1
ATOM 1593 O O . HIS A 1 242 ? -21.257 15.547 29.110 1.00 21.54 219 HIS A O 1
ATOM 1600 N N . SER A 1 243 ? -22.011 14.063 30.537 1.00 23.67 220 SER A N 1
ATOM 1601 C CA . SER A 1 243 ? -23.405 14.291 30.235 1.00 23.20 220 SER A CA 1
ATOM 1602 C C . SER A 1 243 ? -23.880 15.666 30.694 1.00 24.42 220 SER A C 1
ATOM 1603 O O . SER A 1 243 ? -23.391 16.200 31.641 1.00 20.33 220 SER A O 1
ATOM 1606 N N . SER A 1 244 ? -24.876 16.203 30.014 1.00 27.18 221 SER A N 1
ATOM 1607 C CA . SER A 1 244 ? -25.395 17.503 30.415 1.00 27.84 221 SER A CA 1
ATOM 1608 C C . SER A 1 244 ? -26.314 17.489 31.614 1.00 30.30 221 SER A C 1
ATOM 1609 O O . SER A 1 244 ? -26.552 18.533 32.202 1.00 26.83 221 SER A O 1
ATOM 1612 N N . ASP A 1 245 ? -26.862 16.344 31.997 1.00 23.91 222 ASP A N 1
ATOM 1613 C CA . ASP A 1 245 ? -27.583 16.249 33.265 1.00 23.46 222 ASP A CA 1
ATOM 1614 C C . ASP A 1 245 ? -26.801 15.637 34.439 1.00 22.17 222 ASP A C 1
ATOM 1615 O O . ASP A 1 245 ? -27.355 15.478 35.547 1.00 22.26 222 ASP A O 1
ATOM 1620 N N . GLY A 1 246 ? -25.509 15.278 34.271 1.00 21.55 223 GLY A N 1
ATOM 1621 C CA . GLY A 1 246 ? -24.769 14.685 35.365 1.00 19.18 223 GLY A CA 1
ATOM 1622 C C . GLY A 1 246 ? -25.172 13.234 35.751 1.00 22.61 223 GLY A C 1
ATOM 1623 O O . GLY A 1 246 ? -24.986 12.855 36.875 1.00 21.26 223 GLY A O 1
ATOM 1624 N N . ARG A 1 247 ? -25.678 12.455 34.796 1.00 21.61 224 ARG A N 1
ATOM 1625 C CA . ARG A 1 247 ? -26.058 11.086 35.006 1.00 22.62 224 ARG A CA 1
ATOM 1626 C C . ARG A 1 247 ? -25.511 10.210 33.936 1.00 19.15 224 ARG A C 1
ATOM 1627 O O . ARG A 1 247 ? -25.287 10.620 32.807 1.00 20.46 224 ARG A O 1
ATOM 1635 N N . CYS A 1 248 ? -25.348 8.935 34.299 1.00 18.84 225 CYS A N 1
ATOM 1636 C CA . CYS A 1 248 ? -25.150 7.852 33.342 1.00 19.20 225 CYS A CA 1
ATOM 1637 C C . CYS A 1 248 ? -26.500 7.175 33.118 1.00 20.57 225 CYS A C 1
ATOM 1638 O O . CYS A 1 248 ? -26.941 6.383 33.977 1.00 21.82 225 CYS A O 1
ATOM 1641 N N . ARG A 1 249 ? -27.141 7.491 31.995 1.00 22.10 226 ARG A N 1
ATOM 1642 C CA . ARG A 1 249 ? -28.504 6.992 31.721 1.00 21.89 226 ARG A CA 1
ATOM 1643 C C . ARG A 1 249 ? -28.376 5.672 31.008 1.00 19.42 226 ARG A C 1
ATOM 1644 O O . ARG A 1 249 ? -28.567 5.591 29.787 1.00 21.64 226 ARG A O 1
ATOM 1652 N N . THR A 1 250 ? -27.947 4.671 31.765 1.00 18.47 227 THR A N 1
ATOM 1653 C CA . THR A 1 250 ? -27.614 3.360 31.206 1.00 19.42 227 THR A CA 1
ATOM 1654 C C . THR A 1 250 ? -28.803 2.751 30.417 1.00 18.00 227 THR A C 1
ATOM 1655 O O . THR A 1 250 ? -29.823 2.388 31.020 1.00 18.73 227 THR A O 1
ATOM 1659 N N . PHE A 1 251 ? -28.606 2.678 29.121 1.00 18.91 228 PHE A N 1
ATOM 1660 C CA . PHE A 1 251 ? -29.548 2.209 28.115 1.00 21.96 228 PHE A CA 1
ATOM 1661 C C . PHE A 1 251 ? -30.839 2.996 28.124 1.00 23.01 228 PHE A C 1
ATOM 1662 O O . PHE A 1 251 ? -31.889 2.496 27.712 1.00 24.60 228 PHE A O 1
ATOM 1670 N N . GLY A 1 252 ? -30.775 4.219 28.619 1.00 22.59 229 GLY A N 1
ATOM 1671 C CA . GLY A 1 252 ? -31.946 5.045 28.773 1.00 22.45 229 GLY A CA 1
ATOM 1672 C C . GLY A 1 252 ? -31.963 6.133 27.729 1.00 23.76 229 GLY A C 1
ATOM 1673 O O . GLY A 1 252 ? -30.943 6.386 27.095 1.00 23.10 229 GLY A O 1
ATOM 1674 N N . GLU A 1 253 ? -33.153 6.723 27.497 1.00 23.58 230 GLU A N 1
ATOM 1675 C CA . GLU A 1 253 ? -33.330 7.707 26.448 1.00 26.65 230 GLU A CA 1
ATOM 1676 C C . GLU A 1 253 ? -32.605 9.008 26.850 1.00 22.82 230 GLU A C 1
ATOM 1677 O O . GLU A 1 253 ? -32.654 9.416 27.987 1.00 26.46 230 GLU A O 1
ATOM 1683 N N . GLY A 1 254 ? -32.014 9.654 25.891 1.00 27.52 231 GLY A N 1
ATOM 1684 C CA . GLY A 1 254 ? -31.447 11.003 26.094 1.00 31.21 231 GLY A CA 1
ATOM 1685 C C . GLY A 1 254 ? -29.999 11.049 26.613 1.00 27.14 231 GLY A C 1
ATOM 1686 O O . GLY A 1 254 ? -29.447 12.127 26.803 1.00 30.87 231 GLY A O 1
ATOM 1687 N N . GLY A 1 255 ? -29.393 9.898 26.824 1.00 23.13 232 GLY A N 1
ATOM 1688 C CA . GLY A 1 255 ? -28.017 9.831 27.344 1.00 22.23 232 GLY A CA 1
ATOM 1689 C C . GLY A 1 255 ? -27.025 10.515 26.441 1.00 19.99 232 GLY A C 1
ATOM 1690 O O . GLY A 1 255 ? -26.898 10.176 25.272 1.00 22.37 232 GLY A O 1
ATOM 1691 N N . ASP A 1 256 ? -26.265 11.468 26.980 1.00 24.07 233 ASP A N 1
ATOM 1692 C CA . ASP A 1 256 ? -25.322 12.229 26.139 1.00 26.09 233 ASP A CA 1
ATOM 1693 C C . ASP A 1 256 ? -23.917 12.358 26.737 1.00 25.59 233 ASP A C 1
ATOM 1694 O O . ASP A 1 256 ? -23.187 13.281 26.389 1.00 24.62 233 ASP A O 1
ATOM 1699 N N . GLY A 1 257 ? -23.533 11.384 27.541 1.00 25.64 234 GLY A N 1
ATOM 1700 C CA . GLY A 1 257 ? -22.175 11.306 28.115 1.00 24.00 234 GLY A CA 1
ATOM 1701 C C . GLY A 1 257 ? -22.285 10.665 29.495 1.00 22.39 234 GLY A C 1
ATOM 1702 O O . GLY A 1 257 ? -23.312 10.052 29.837 1.00 20.79 234 GLY A O 1
ATOM 1703 N N . TYR A 1 258 ? -21.212 10.741 30.255 1.00 18.37 235 TYR A N 1
ATOM 1704 C CA . TYR A 1 258 ? -21.228 10.137 31.537 1.00 18.91 235 TYR A CA 1
ATOM 1705 C C . TYR A 1 258 ? -20.996 11.126 32.635 1.00 17.43 235 TYR A C 1
ATOM 1706 O O . TYR A 1 258 ? -20.733 12.284 32.355 1.00 20.67 235 TYR A O 1
ATOM 1715 N N . VAL A 1 259 ? -21.171 10.704 33.893 1.00 18.89 236 VAL A N 1
ATOM 1716 C CA . VAL A 1 259 ? -20.818 11.504 35.010 1.00 17.44 236 VAL A CA 1
ATOM 1717 C C . VAL A 1 259 ? -19.664 10.825 35.698 1.00 18.49 236 VAL A C 1
ATOM 1718 O O . VAL A 1 259 ? -19.681 9.598 35.960 1.00 17.63 236 VAL A O 1
ATOM 1722 N N . SER A 1 260 ? -18.616 11.602 36.000 1.00 17.73 237 SER A N 1
ATOM 1723 C CA . SER A 1 260 ? -17.482 11.034 36.721 1.00 17.13 237 SER A CA 1
ATOM 1724 C C . SER A 1 260 ? -17.823 10.662 38.130 1.00 18.77 237 SER A C 1
ATOM 1725 O O . SER A 1 260 ? -18.579 11.327 38.847 1.00 18.79 237 SER A O 1
ATOM 1728 N N . GLY A 1 261 ? -17.302 9.540 38.528 1.00 16.31 238 GLY A N 1
ATOM 1729 C CA . GLY A 1 261 ? -17.506 9.028 39.907 1.00 19.70 238 GLY A CA 1
ATOM 1730 C C . GLY A 1 261 ? -16.216 8.597 40.608 1.00 18.24 238 GLY A C 1
ATOM 1731 O O . GLY A 1 261 ? -15.219 8.247 39.965 1.00 19.90 238 GLY A O 1
ATOM 1732 N N . GLU A 1 262 ? -16.256 8.679 41.939 1.00 19.58 239 GLU A N 1
ATOM 1733 C CA . GLU A 1 262 ? -15.194 8.269 42.823 1.00 19.19 239 GLU A CA 1
ATOM 1734 C C . GLU A 1 262 ? -15.507 6.892 43.382 1.00 19.16 239 GLU A C 1
ATOM 1735 O O . GLU A 1 262 ? -16.666 6.512 43.573 1.00 19.51 239 GLU A O 1
ATOM 1741 N N . GLY A 1 263 ? -14.471 6.129 43.681 1.00 17.75 240 GLY A N 1
ATOM 1742 C CA . GLY A 1 263 ? -14.680 4.863 44.311 1.00 16.47 240 GLY A CA 1
ATOM 1743 C C . GLY A 1 263 ? -13.318 4.286 44.706 1.00 18.63 240 GLY A C 1
ATOM 1744 O O . GLY A 1 263 ? -12.291 4.608 44.149 1.00 16.64 240 GLY A O 1
ATOM 1745 N N . VAL A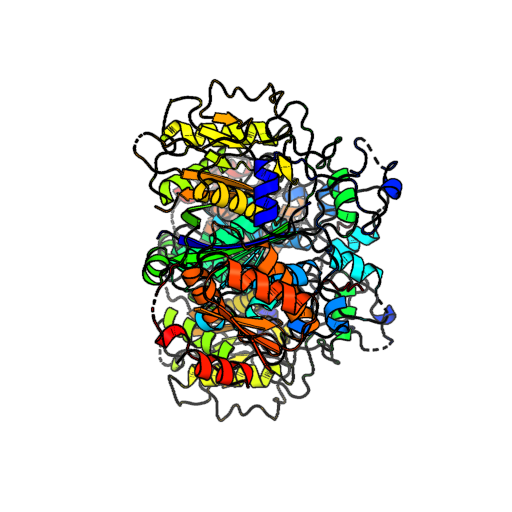 1 264 ? -13.346 3.431 45.681 1.00 16.83 241 VAL A N 1
ATOM 1746 C CA . VAL A 1 264 ? -12.171 2.648 45.975 1.00 16.24 241 VAL A CA 1
ATOM 1747 C C . VAL A 1 264 ? -12.687 1.304 46.366 1.00 15.13 241 VAL A C 1
ATOM 1748 O O . VAL A 1 264 ? -13.662 1.207 47.137 1.00 19.75 241 VAL A O 1
ATOM 1752 N N . GLY A 1 265 ? -12.016 0.269 45.954 1.00 13.07 242 GLY A N 1
ATOM 1753 C CA . GLY A 1 265 ? -12.503 -1.075 46.254 1.00 14.05 242 GLY A CA 1
ATOM 1754 C C . GLY A 1 265 ? -11.468 -2.124 46.032 1.00 14.55 242 GLY A C 1
ATOM 1755 O O . GLY A 1 265 ? -10.555 -1.913 45.181 1.00 14.73 242 GLY A O 1
ATOM 1756 N N . ALA A 1 266 ? -11.650 -3.267 46.666 1.00 14.54 243 ALA A N 1
ATOM 1757 C CA . ALA A 1 266 ? -10.845 -4.428 46.412 1.00 15.10 243 ALA A CA 1
ATOM 1758 C C . ALA A 1 266 ? -11.549 -5.726 46.775 1.00 17.53 243 ALA A C 1
ATOM 1759 O O . ALA A 1 266 ? -12.461 -5.760 47.633 1.00 17.25 243 ALA A O 1
ATOM 1761 N N . VAL A 1 267 ? -11.097 -6.787 46.131 1.00 16.96 244 VAL A N 1
ATOM 1762 C CA . VAL A 1 267 ? -11.515 -8.145 46.414 1.00 16.99 244 VAL A CA 1
ATOM 1763 C C . VAL A 1 267 ? -10.302 -8.993 46.705 1.00 17.05 244 VAL A C 1
ATOM 1764 O O . VAL A 1 267 ? -9.203 -8.682 46.233 1.00 15.48 244 VAL A O 1
ATOM 1768 N N . LEU A 1 268 ? -10.465 -9.948 47.626 1.00 16.18 245 LEU A N 1
ATOM 1769 C CA . LEU A 1 268 ? -9.420 -10.934 47.912 1.00 15.47 245 LEU A CA 1
ATOM 1770 C C . LEU A 1 268 ? -9.766 -12.216 47.177 1.00 15.62 245 LEU A C 1
ATOM 1771 O O . LEU A 1 268 ? -10.842 -12.773 47.354 1.00 15.43 245 LEU A O 1
ATOM 1776 N N . LEU A 1 269 ? -8.847 -12.630 46.314 1.00 16.12 246 LEU A N 1
ATOM 1777 C CA . LEU A 1 269 ? -9.037 -13.737 45.453 1.00 16.95 246 LEU A CA 1
ATOM 1778 C C . LEU A 1 269 ? -8.189 -14.898 45.876 1.00 17.97 246 LEU A C 1
ATOM 1779 O O . LEU A 1 269 ? -7.030 -14.678 46.253 1.00 14.73 246 LEU A O 1
ATOM 1784 N N . LYS A 1 270 ? -8.731 -16.138 45.746 1.00 17.91 247 LYS A N 1
ATOM 1785 C CA . LYS A 1 270 ? -7.989 -17.340 46.131 1.00 18.83 247 LYS A CA 1
ATOM 1786 C C . LYS A 1 270 ? -8.535 -18.530 45.321 1.00 20.89 247 LYS A C 1
ATOM 1787 O O . LYS A 1 270 ? -9.694 -18.488 44.957 1.00 22.10 247 LYS A O 1
ATOM 1793 N N . PRO A 1 271 ? -7.700 -19.550 44.979 1.00 19.14 248 PRO A N 1
ATOM 1794 C CA . PRO A 1 271 ? -8.205 -20.708 44.255 1.00 21.63 248 PRO A CA 1
ATOM 1795 C C . PRO A 1 271 ? -9.353 -21.297 44.997 1.00 19.95 248 PRO A C 1
ATOM 1796 O O . PRO A 1 271 ? -9.282 -21.388 46.210 1.00 18.72 248 PRO A O 1
ATOM 1800 N N . LEU A 1 272 ? -10.397 -21.632 44.269 1.00 19.93 249 LEU A N 1
ATOM 1801 C CA . LEU A 1 272 ? -11.628 -22.112 44.868 1.00 23.94 249 LEU A CA 1
ATOM 1802 C C . LEU A 1 272 ? -11.382 -23.314 45.773 1.00 25.06 249 LEU A C 1
ATOM 1803 O O . LEU A 1 272 ? -11.885 -23.329 46.907 1.00 23.34 249 LEU A O 1
ATOM 1808 N N . GLU A 1 273 ? -10.595 -24.280 45.313 1.00 27.82 250 GLU A N 1
ATOM 1809 C CA . GLU A 1 273 ? -10.386 -25.518 46.109 1.00 30.39 250 GLU A CA 1
ATOM 1810 C C . GLU A 1 273 ? -9.753 -25.187 47.459 1.00 25.18 250 GLU A C 1
ATOM 1811 O O . GLU A 1 273 ? -10.096 -25.713 48.504 1.00 23.50 250 GLU A O 1
ATOM 1817 N N . LYS A 1 274 ? -8.826 -24.263 47.468 1.00 24.15 251 LYS A N 1
ATOM 1818 C CA . LYS A 1 274 ? -8.142 -23.937 48.707 1.00 26.82 251 LYS A CA 1
ATOM 1819 C C . LYS A 1 274 ? -9.025 -23.134 49.628 1.00 23.22 251 LYS A C 1
ATOM 1820 O O . LYS A 1 274 ? -9.000 -23.296 50.879 1.00 19.58 251 LYS A O 1
ATOM 1826 N N . ALA A 1 275 ? -9.836 -22.267 49.044 1.00 23.12 252 ALA A N 1
ATOM 1827 C CA . ALA A 1 275 ? -10.815 -21.516 49.838 1.00 23.50 252 ALA A CA 1
ATOM 1828 C C . ALA A 1 275 ? -11.828 -22.468 50.476 1.00 23.71 252 ALA A C 1
ATOM 1829 O O . ALA A 1 275 ? -12.204 -22.293 51.622 1.00 22.63 252 ALA A O 1
ATOM 1831 N N . GLU A 1 276 ? -12.258 -23.476 49.755 1.00 23.56 253 GLU A N 1
ATOM 1832 C CA . GLU A 1 276 ? -13.183 -24.447 50.340 1.00 26.68 253 GLU A CA 1
ATOM 1833 C C . GLU A 1 276 ? -12.533 -25.178 51.490 1.00 28.71 253 GLU A C 1
ATOM 1834 O O . GLU A 1 276 ? -13.118 -25.339 52.542 1.00 29.30 253 GLU A O 1
ATOM 1840 N N . GLN A 1 277 ? -11.313 -25.632 51.276 1.00 31.70 254 GLN A N 1
ATOM 1841 C CA . GLN A 1 277 ? -10.683 -26.452 52.272 1.00 33.01 254 GLN A CA 1
ATOM 1842 C C . GLN A 1 277 ? -10.269 -25.664 53.482 1.00 34.02 254 GLN A C 1
ATOM 1843 O O . GLN A 1 277 ? -10.285 -26.223 54.549 1.00 31.46 254 GLN A O 1
ATOM 1849 N N . ASP A 1 278 ? -10.028 -24.351 53.360 1.00 27.43 255 ASP A N 1
ATOM 1850 C CA . ASP A 1 278 ? -9.813 -23.477 54.510 1.00 29.01 255 ASP A CA 1
ATOM 1851 C C . ASP A 1 278 ? -11.100 -22.957 55.203 1.00 27.93 255 ASP A C 1
ATOM 1852 O O . ASP A 1 278 ? -10.975 -22.214 56.151 1.00 24.57 255 ASP A O 1
ATOM 1857 N N . GLY A 1 279 ? -12.290 -23.320 54.726 1.00 28.99 256 GLY A N 1
ATOM 1858 C CA . GLY A 1 279 ? -13.556 -22.892 55.364 1.00 28.18 256 GLY A CA 1
ATOM 1859 C C . GLY A 1 279 ? -13.836 -21.399 55.166 1.00 31.56 256 GLY A C 1
ATOM 1860 O O . GLY A 1 279 ? -14.429 -20.716 56.004 1.00 27.71 256 GLY A O 1
ATOM 1861 N N . ASP A 1 280 ? -13.372 -20.866 54.035 1.00 26.32 257 ASP A N 1
ATOM 1862 C CA . ASP A 1 280 ? -13.584 -19.438 53.787 1.00 24.73 257 ASP A CA 1
ATOM 1863 C C . ASP A 1 280 ? -15.023 -19.191 53.447 1.00 23.62 257 ASP A C 1
ATOM 1864 O O . ASP A 1 280 ? -15.709 -20.099 52.992 1.00 25.47 257 ASP A O 1
ATOM 1869 N N . ARG A 1 281 ? -15.465 -17.946 53.590 1.00 21.76 258 ARG A N 1
ATOM 1870 C CA . ARG A 1 281 ? -16.767 -17.529 53.082 1.00 21.02 258 ARG A CA 1
ATOM 1871 C C . ARG A 1 281 ? -16.604 -17.048 51.639 1.00 22.59 258 ARG A C 1
ATOM 1872 O O . ARG A 1 281 ? -15.862 -16.102 51.375 1.00 24.73 258 ARG A O 1
ATOM 1880 N N . ILE A 1 282 ? -17.289 -17.708 50.709 1.00 19.62 259 ILE A N 1
ATOM 1881 C CA . ILE A 1 282 ? -17.125 -17.424 49.282 1.00 20.98 259 ILE A CA 1
ATOM 1882 C C . ILE A 1 282 ? -18.335 -16.688 48.772 1.00 22.52 259 ILE A C 1
ATOM 1883 O O . ILE A 1 282 ? -19.440 -17.222 48.737 1.00 22.70 259 ILE A O 1
ATOM 1888 N N . TYR A 1 283 ? -18.134 -15.438 48.378 1.00 21.24 260 TYR A N 1
ATOM 1889 C CA . TYR A 1 283 ? -19.202 -14.645 47.846 1.00 20.84 260 TYR A CA 1
ATOM 1890 C C . TYR A 1 283 ? -19.693 -15.102 46.522 1.00 21.87 260 TYR A C 1
ATOM 1891 O O . TYR A 1 283 ? -20.870 -14.997 46.208 1.00 21.60 260 TYR A O 1
ATOM 1900 N N . ALA A 1 284 ? -18.766 -15.502 45.665 1.00 21.48 261 ALA A N 1
ATOM 1901 C CA . ALA A 1 284 ? -19.055 -15.864 44.293 1.00 19.44 261 ALA A CA 1
ATOM 1902 C C . ALA A 1 284 ? -17.758 -16.477 43.748 1.00 20.41 261 ALA A C 1
ATOM 1903 O O . ALA A 1 284 ? -16.686 -16.279 44.328 1.00 19.95 261 ALA A O 1
ATOM 1905 N N . VAL A 1 285 ? -17.845 -17.075 42.567 1.00 18.60 262 VAL A N 1
ATOM 1906 C CA . VAL A 1 285 ? -16.727 -17.697 41.935 1.00 20.39 262 VAL A CA 1
ATOM 1907 C C . VAL A 1 285 ? -16.512 -17.066 40.576 1.00 20.72 262 VAL A C 1
ATOM 1908 O O . VAL A 1 285 ? -17.446 -16.945 39.762 1.00 20.54 262 VAL A O 1
ATOM 1912 N N . ILE A 1 286 ? -15.264 -16.726 40.283 1.00 18.20 263 ILE A N 1
ATOM 1913 C CA . ILE A 1 286 ? -14.914 -16.277 38.952 1.00 19.06 263 ILE A CA 1
ATOM 1914 C C . ILE A 1 286 ? -14.495 -17.472 38.091 1.00 19.01 263 ILE A C 1
ATOM 1915 O O . ILE A 1 286 ? -13.539 -18.182 38.410 1.00 20.03 263 ILE A O 1
ATOM 1920 N N . LYS A 1 287 ? -15.223 -17.685 37.011 1.00 19.95 264 LYS A N 1
ATOM 1921 C CA . LYS A 1 287 ? -15.029 -18.780 36.099 1.00 22.39 264 LYS A CA 1
ATOM 1922 C C . LYS A 1 287 ? -14.186 -18.462 34.893 1.00 23.30 264 LYS A C 1
ATOM 1923 O O . LYS A 1 287 ? -13.634 -19.327 34.344 1.00 20.82 264 LYS A O 1
ATOM 1929 N N . GLY A 1 288 ? -14.141 -17.197 34.479 1.00 21.81 265 GLY A N 1
ATOM 1930 C CA . GLY A 1 288 ? -13.344 -16.806 33.343 1.00 22.07 265 GLY A CA 1
ATOM 1931 C C . GLY A 1 288 ? -13.117 -15.316 33.340 1.00 20.74 265 GLY A C 1
ATOM 1932 O O . GLY A 1 288 ? -13.946 -14.557 33.897 1.00 18.82 265 GLY A O 1
ATOM 1933 N N . SER A 1 289 ? -11.975 -14.903 32.783 1.00 21.62 266 SER A N 1
ATOM 1934 C CA . SER A 1 289 ? -11.727 -13.468 32.470 1.00 21.21 266 SER A CA 1
ATOM 1935 C C . SER A 1 289 ? -10.967 -13.406 31.144 1.00 21.86 266 SER A C 1
ATOM 1936 O O . SER A 1 289 ? -10.191 -14.312 30.820 1.00 19.43 266 SER A O 1
ATOM 1939 N N . ALA A 1 290 ? -11.171 -12.333 30.408 1.00 18.72 267 ALA A N 1
ATOM 1940 C CA . ALA A 1 290 ? -10.476 -12.134 29.150 1.00 20.08 267 ALA A CA 1
ATOM 1941 C C . ALA A 1 290 ? -10.320 -10.634 28.911 1.00 17.58 267 ALA A C 1
ATOM 1942 O O . ALA A 1 290 ? -11.127 -9.844 29.400 1.00 15.52 267 ALA A O 1
ATOM 1944 N N . ILE A 1 291 ? -9.207 -10.255 28.273 1.00 17.13 268 ILE A N 1
ATOM 1945 C CA . ILE A 1 291 ? -8.959 -8.870 27.936 1.00 15.59 268 ILE A CA 1
ATOM 1946 C C . ILE A 1 291 ? -8.533 -8.859 26.441 1.00 15.76 268 ILE A C 1
ATOM 1947 O O . ILE A 1 291 ? -8.085 -9.859 25.931 1.00 17.51 268 ILE A O 1
ATOM 1952 N N . ASN A 1 292 ? -8.722 -7.753 25.788 1.00 14.89 269 ASN A N 1
ATOM 1953 C CA . ASN A 1 292 ? -8.279 -7.540 24.391 1.00 15.58 269 ASN A CA 1
ATOM 1954 C C . ASN A 1 292 ? -8.194 -6.054 24.092 1.00 14.19 269 ASN A C 1
ATOM 1955 O O . ASN A 1 292 ? -8.291 -5.208 24.975 1.00 15.45 269 ASN A O 1
ATOM 1960 N N . HIS A 1 293 ? -7.926 -5.719 22.864 1.00 13.95 270 HIS A N 1
ATOM 1961 C CA . HIS A 1 293 ? -7.957 -4.370 22.428 1.00 16.10 270 HIS A CA 1
ATOM 1962 C C . HIS A 1 293 ? -8.734 -4.281 21.142 1.00 15.02 270 HIS A C 1
ATOM 1963 O O . HIS A 1 293 ? -8.702 -5.251 20.409 1.00 15.49 270 HIS A O 1
ATOM 1970 N N . VAL A 1 294 ? -9.335 -3.108 20.887 1.00 16.18 271 VAL A N 1
ATOM 1971 C CA . VAL A 1 294 ? -10.104 -2.846 19.683 1.00 16.02 271 VAL A CA 1
ATOM 1972 C C . VAL A 1 294 ? -9.328 -2.865 18.354 1.00 17.57 271 VAL A C 1
ATOM 1973 O O . VAL A 1 294 ? -9.903 -3.129 17.292 1.00 16.90 271 VAL A O 1
ATOM 1977 N N . GLY A 1 295 ? -8.035 -2.637 18.408 1.00 16.59 272 GLY A N 1
ATOM 1978 C CA . GLY A 1 295 ? -7.204 -2.428 17.218 1.00 17.57 272 GLY A CA 1
ATOM 1979 C C . GLY A 1 295 ? -7.583 -1.167 16.465 1.00 18.07 272 GLY A C 1
ATOM 1980 O O . GLY A 1 295 ? -7.962 -0.195 17.071 1.00 18.38 272 GLY A O 1
ATOM 1981 N N . LYS A 1 296 ? -7.627 -1.233 15.121 1.00 18.37 273 LYS A N 1
ATOM 1982 C CA . LYS A 1 296 ? -7.784 -0.019 14.356 1.00 22.23 273 LYS A CA 1
ATOM 1983 C C . LYS A 1 296 ? -9.300 0.191 14.217 1.00 25.41 273 LYS A C 1
ATOM 1984 O O . LYS A 1 296 ? -9.999 -0.633 13.702 1.00 29.62 273 LYS A O 1
ATOM 1990 N N . VAL A 1 297 ? -9.799 1.280 14.742 1.00 25.29 274 VAL A N 1
ATOM 1991 C CA . VAL A 1 297 ? -11.239 1.637 14.605 1.00 24.70 274 VAL A CA 1
ATOM 1992 C C . VAL A 1 297 ? -11.146 3.047 14.124 1.00 24.79 274 VAL A C 1
ATOM 1993 O O . VAL A 1 297 ? -10.032 3.589 13.983 1.00 24.86 274 VAL A O 1
ATOM 1997 N N . SER A 1 298 ? -12.289 3.655 13.844 1.00 24.55 275 SER A N 1
ATOM 1998 C CA . SER A 1 298 ? -12.274 4.949 13.151 1.00 26.38 275 SER A CA 1
ATOM 1999 C C . SER A 1 298 ? -11.609 6.061 13.909 1.00 28.85 275 SER A C 1
ATOM 2000 O O . SER A 1 298 ? -11.137 7.043 13.318 1.00 26.43 275 SER A O 1
ATOM 2003 N N . GLY A 1 299 ? -11.547 5.938 15.239 1.00 26.93 276 GLY A N 1
ATOM 2004 C CA . GLY A 1 299 ? -10.881 6.956 16.052 1.00 22.02 276 GLY A CA 1
ATOM 2005 C C . GLY A 1 299 ? -10.545 6.204 17.336 1.00 22.86 276 GLY A C 1
ATOM 2006 O O . GLY A 1 299 ? -11.263 5.263 17.723 1.00 19.51 276 GLY A O 1
ATOM 2007 N N . ILE A 1 300 ? -9.488 6.612 18.004 1.00 20.25 277 ILE A N 1
ATOM 2008 C CA . ILE A 1 300 ? -9.017 5.847 19.147 1.00 21.47 277 ILE A CA 1
ATOM 2009 C C . ILE A 1 300 ? -10.023 5.699 20.257 1.00 20.89 277 ILE A C 1
ATOM 2010 O O . ILE A 1 300 ? -9.952 4.718 21.016 1.00 22.07 277 ILE A O 1
ATOM 2015 N N . THR A 1 301 ? -10.965 6.638 20.378 1.00 19.37 278 THR A N 1
ATOM 2016 C CA . THR A 1 301 ? -11.971 6.533 21.404 1.00 19.54 278 THR A CA 1
ATOM 2017 C C . THR A 1 301 ? -13.332 5.986 20.955 1.00 22.50 278 THR A C 1
ATOM 2018 O O . THR A 1 301 ? -14.299 6.065 21.653 1.00 21.03 278 THR A O 1
ATOM 2022 N N . VAL A 1 302 ? -13.394 5.391 19.790 1.00 21.85 279 VAL A N 1
ATOM 2023 C CA . VAL A 1 302 ? -14.599 4.805 19.312 1.00 21.30 279 VAL A CA 1
ATOM 2024 C C . VAL A 1 302 ? -14.616 3.325 19.716 1.00 20.62 279 VAL A C 1
ATOM 2025 O O . VAL A 1 302 ? -13.706 2.584 19.414 1.00 17.97 279 VAL A O 1
ATOM 2029 N N . PRO A 1 303 ? -15.695 2.885 20.387 1.00 22.03 280 PRO A N 1
ATOM 2030 C CA . PRO A 1 303 ? -15.746 1.482 20.788 1.00 21.49 280 PRO A CA 1
ATOM 2031 C C . PRO A 1 303 ? -16.049 0.541 19.650 1.00 21.71 280 PRO A C 1
ATOM 2032 O O . PRO A 1 303 ? -16.557 0.982 18.637 1.00 22.29 280 PRO A O 1
ATOM 2036 N N . SER A 1 304 ? -15.696 -0.731 19.772 1.00 20.20 281 SER A N 1
ATOM 2037 C CA . SER A 1 304 ? -15.874 -1.667 18.680 1.00 20.65 281 SER A CA 1
ATOM 2038 C C . SER A 1 304 ? -16.764 -2.818 19.085 1.00 19.11 281 SER A C 1
ATOM 2039 O O . SER A 1 304 ? -16.456 -3.549 20.014 1.00 18.45 281 SER A O 1
ATOM 2042 N N . PRO A 1 305 ? -17.889 -2.986 18.381 1.00 20.62 282 PRO A N 1
ATOM 2043 C CA . PRO A 1 305 ? -18.746 -4.132 18.713 1.00 19.87 282 PRO A CA 1
ATOM 2044 C C . PRO A 1 305 ? -18.062 -5.449 18.441 1.00 18.84 282 PRO A C 1
ATOM 2045 O O . PRO A 1 305 ? -18.285 -6.388 19.167 1.00 21.63 282 PRO A O 1
ATOM 2049 N N . ALA A 1 306 ? -17.265 -5.540 17.381 1.00 20.93 283 ALA A N 1
ATOM 2050 C CA . ALA A 1 306 ? -16.587 -6.788 17.036 1.00 19.16 283 ALA A CA 1
ATOM 2051 C C . ALA A 1 306 ? -15.644 -7.149 18.168 1.00 20.41 283 ALA A C 1
ATOM 2052 O O . ALA A 1 306 ? -15.548 -8.296 18.608 1.00 19.73 283 ALA A O 1
ATOM 2054 N N . ALA A 1 307 ? -14.893 -6.159 18.623 1.00 19.86 284 ALA A N 1
ATOM 2055 C CA . ALA A 1 307 ? -13.847 -6.477 19.664 1.00 19.32 284 ALA A CA 1
ATOM 2056 C C . ALA A 1 307 ? -14.535 -6.803 21.018 1.00 18.34 284 ALA A C 1
ATOM 2057 O O . ALA A 1 307 ? -14.054 -7.636 21.791 1.00 19.50 284 ALA A O 1
ATOM 2059 N N . GLN A 1 308 ? -15.645 -6.149 21.315 1.00 17.20 285 GLN A N 1
ATOM 2060 C CA . GLN A 1 308 ? -16.399 -6.445 22.529 1.00 17.27 285 GLN A CA 1
ATOM 2061 C C . GLN A 1 308 ? -16.955 -7.872 22.426 1.00 18.92 285 GLN A C 1
ATOM 2062 O O . GLN A 1 308 ? -16.831 -8.644 23.374 1.00 17.60 285 GLN A O 1
ATOM 2068 N N . ALA A 1 309 ? -17.558 -8.224 21.280 1.00 19.03 286 ALA A N 1
ATOM 2069 C CA . ALA A 1 309 ? -18.063 -9.579 21.083 1.00 18.10 286 ALA A CA 1
ATOM 2070 C C . ALA A 1 309 ? -16.925 -10.625 21.231 1.00 18.26 286 ALA A C 1
ATOM 2071 O O . ALA A 1 309 ? -17.124 -11.626 21.848 1.00 21.60 286 ALA A O 1
ATOM 2073 N N . GLU A 1 310 ? -15.724 -10.361 20.727 1.00 18.52 287 GLU A N 1
ATOM 2074 C CA . GLU A 1 310 ? -14.607 -11.266 20.805 1.00 22.28 287 GLU A CA 1
ATOM 2075 C C . GLU A 1 310 ? -14.147 -11.451 22.248 1.00 20.94 287 GLU A C 1
ATOM 2076 O O . GLU A 1 310 ? -13.889 -12.580 22.642 1.00 20.06 287 GLU A O 1
ATOM 2082 N N . VAL A 1 311 ? -14.141 -10.395 23.046 1.00 19.92 288 VAL A N 1
ATOM 2083 C CA . VAL A 1 311 ? -13.696 -10.563 24.434 1.00 19.63 288 VAL A CA 1
ATOM 2084 C C . VAL A 1 311 ? -14.711 -11.320 25.250 1.00 20.65 288 VAL A C 1
ATOM 2085 O O . VAL A 1 311 ? -14.315 -12.175 26.095 1.00 19.94 288 VAL A O 1
ATOM 2089 N N . ILE A 1 312 ? -16.003 -11.054 25.012 1.00 18.76 289 ILE A N 1
ATOM 2090 C CA . ILE A 1 312 ? -17.065 -11.801 25.643 1.00 17.78 289 ILE A CA 1
ATOM 2091 C C . ILE A 1 312 ? -16.983 -13.287 25.246 1.00 18.13 289 ILE A C 1
ATOM 2092 O O . ILE A 1 312 ? -17.016 -14.127 26.100 1.00 19.41 289 ILE A O 1
ATOM 2097 N N . LYS A 1 313 ? -16.857 -13.612 23.961 1.00 19.00 290 LYS A N 1
ATOM 2098 C CA . LYS A 1 313 ? -16.764 -15.026 23.509 1.00 22.28 290 LYS A CA 1
ATOM 2099 C C . LYS A 1 313 ? -15.565 -15.714 24.101 1.00 21.69 290 LYS A C 1
ATOM 2100 O O . LYS A 1 313 ? -15.616 -16.849 24.454 1.00 18.63 290 LYS A O 1
ATOM 2106 N N . ALA A 1 314 ? -14.440 -14.984 24.198 1.00 23.75 291 ALA A N 1
ATOM 2107 C CA . ALA A 1 314 ? -13.208 -15.568 24.718 1.00 23.59 291 ALA A CA 1
ATOM 2108 C C . ALA A 1 314 ? -13.380 -15.929 26.181 1.00 23.36 291 ALA A C 1
ATOM 2109 O O . ALA A 1 314 ? -13.010 -17.005 26.662 1.00 22.77 291 ALA A O 1
ATOM 2111 N N . CYS A 1 315 ? -14.040 -15.038 26.907 1.00 21.82 292 CYS A N 1
ATOM 2112 C CA . CYS A 1 315 ? -14.294 -15.288 28.322 1.00 21.20 292 CYS A CA 1
ATOM 2113 C C . CYS A 1 315 ? -15.288 -16.467 28.528 1.00 22.26 292 CYS A C 1
ATOM 2114 O O . CYS A 1 315 ? -15.095 -17.290 29.432 1.00 23.40 292 CYS A O 1
ATOM 2117 N N . LEU A 1 316 ? -16.351 -16.545 27.707 1.00 23.59 293 LEU A N 1
ATOM 2118 C CA . LEU A 1 316 ? -17.335 -17.632 27.804 1.00 24.10 293 LEU A CA 1
ATOM 2119 C C . LEU A 1 316 ? -16.655 -18.976 27.502 1.00 25.14 293 LEU A C 1
ATOM 2120 O O . LEU A 1 316 ? -16.898 -19.951 28.133 1.00 27.06 293 LEU A O 1
ATOM 2125 N N . LYS A 1 317 ? -15.820 -19.002 26.494 1.00 27.16 294 LYS A N 1
ATOM 2126 C CA . LYS A 1 317 ? -15.042 -20.184 26.188 1.00 31.51 294 LYS A CA 1
ATOM 2127 C C . LYS A 1 317 ? -14.063 -20.562 27.322 1.00 31.17 294 LYS A C 1
ATOM 2128 O O . LYS A 1 317 ? -13.973 -21.705 27.663 1.00 30.80 294 LYS A O 1
ATOM 2134 N N . LYS A 1 318 ? -13.368 -19.613 27.912 1.00 28.48 295 LYS A N 1
ATOM 2135 C CA . LYS A 1 318 ? -12.549 -19.928 29.098 1.00 34.15 295 LYS A CA 1
ATOM 2136 C C . LYS A 1 318 ? -13.387 -20.485 30.270 1.00 32.60 295 LYS A C 1
ATOM 2137 O O . LYS A 1 318 ? -12.946 -21.345 30.995 1.00 34.89 295 LYS A O 1
ATOM 2143 N N . ALA A 1 319 ? -14.582 -19.937 30.483 1.00 28.01 296 ALA A N 1
ATOM 2144 C CA . ALA A 1 319 ? -15.421 -20.348 31.572 1.00 27.93 296 ALA A CA 1
ATOM 2145 C C . ALA A 1 319 ? -16.055 -21.686 31.299 1.00 26.26 296 ALA A C 1
ATOM 2146 O O . ALA A 1 319 ? -16.665 -22.235 32.202 1.00 28.90 296 ALA A O 1
ATOM 2148 N N . GLY A 1 320 ? -16.030 -22.101 30.030 1.00 28.27 297 GLY A N 1
ATOM 2149 C CA . GLY A 1 320 ? -16.686 -23.324 29.565 1.00 28.82 297 GLY A CA 1
ATOM 2150 C C . GLY A 1 320 ? -18.195 -23.277 29.563 1.00 31.70 297 GLY A C 1
ATOM 2151 O O . GLY 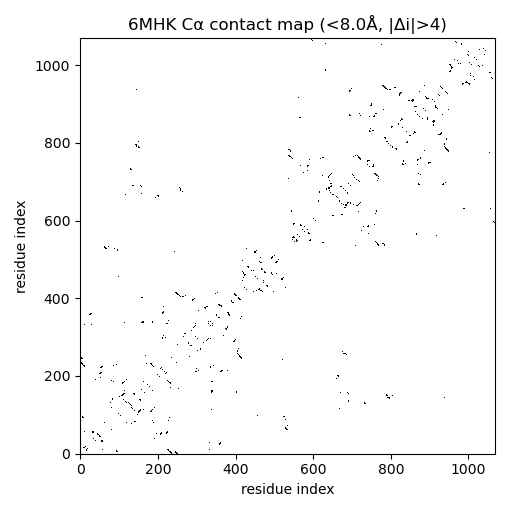A 1 320 ? -18.830 -24.315 29.671 1.00 30.41 297 GLY A O 1
ATOM 2152 N N . ILE A 1 321 ? -18.814 -22.104 29.438 1.00 26.61 298 ILE A N 1
ATOM 2153 C CA . ILE A 1 321 ? -20.286 -22.079 29.489 1.00 27.79 298 ILE A CA 1
ATOM 2154 C C . ILE A 1 321 ? -20.924 -21.450 28.275 1.00 26.12 298 ILE A C 1
ATOM 2155 O O . ILE A 1 321 ? -20.335 -20.608 27.609 1.00 28.86 298 ILE A O 1
ATOM 2160 N N . SER A 1 322 ? -22.156 -21.853 28.024 1.00 26.77 299 SER A N 1
ATOM 2161 C CA . SER A 1 322 ? -22.974 -21.309 26.977 1.00 26.45 299 SER A CA 1
ATOM 2162 C C . SER A 1 322 ? -23.596 -19.954 27.464 1.00 21.88 299 SER A C 1
ATOM 2163 O O . SER A 1 322 ? -24.045 -19.841 28.627 1.00 22.03 299 SER A O 1
ATOM 2166 N N . PRO A 1 323 ? -23.669 -18.966 26.576 1.00 21.71 300 PRO A N 1
ATOM 2167 C CA . PRO A 1 323 ? -24.267 -17.693 26.913 1.00 25.38 300 PRO A CA 1
ATOM 2168 C C . PRO A 1 323 ? -25.737 -17.834 27.267 1.00 23.10 300 PRO A C 1
ATOM 2169 O O . PRO A 1 323 ? -26.258 -17.034 28.028 1.00 21.54 300 PRO A O 1
ATOM 2173 N N . ARG A 1 324 ? -26.396 -18.917 26.842 1.00 21.24 301 ARG A N 1
ATOM 2174 C CA . ARG A 1 324 ? -27.826 -19.052 27.268 1.00 23.13 301 ARG A CA 1
ATOM 2175 C C . ARG A 1 324 ? -27.944 -19.178 28.781 1.00 20.37 301 ARG A C 1
ATOM 2176 O O . ARG A 1 324 ? -29.006 -18.883 29.380 1.00 21.29 301 ARG A O 1
ATOM 2184 N N . THR A 1 325 ? -26.846 -19.622 29.445 1.00 18.85 302 THR A N 1
ATOM 2185 C CA . THR A 1 325 ? -26.900 -19.812 30.892 1.00 19.30 302 THR A CA 1
ATOM 2186 C C . THR A 1 325 ? -26.500 -18.610 31.706 1.00 20.27 302 THR A C 1
ATOM 2187 O O . THR A 1 325 ? -26.495 -18.702 32.949 1.00 22.78 302 THR A O 1
ATOM 2191 N N . VAL A 1 326 ? -26.246 -17.480 31.053 1.00 19.94 303 VAL A N 1
ATOM 2192 C CA . VAL A 1 326 ? -25.978 -16.245 31.740 1.00 20.12 303 VAL A CA 1
ATOM 2193 C C . VAL A 1 326 ? -27.297 -15.511 31.943 1.00 19.33 303 VAL A C 1
ATOM 2194 O O . VAL A 1 326 ? -27.999 -15.232 30.981 1.00 19.91 303 VAL A O 1
ATOM 2198 N N . SER A 1 327 ? -27.652 -15.229 33.195 1.00 18.09 304 SER A N 1
ATOM 2199 C CA . SER A 1 327 ? -28.969 -14.624 33.456 1.00 18.16 304 SER A CA 1
ATOM 2200 C C . SER A 1 327 ? -28.922 -13.180 33.909 1.00 17.31 304 SER A C 1
ATOM 2201 O O . SER A 1 327 ? -29.963 -12.531 34.106 1.00 17.68 304 SER A O 1
ATOM 2204 N N . TYR A 1 328 ? -27.707 -12.647 34.132 1.00 17.49 305 TYR A N 1
ATOM 2205 C CA . TYR A 1 328 ? -27.524 -11.229 34.367 1.00 18.77 305 TYR A CA 1
ATOM 2206 C C . TYR A 1 328 ? -26.194 -10.804 33.703 1.00 19.33 305 TYR A C 1
ATOM 2207 O O . TYR A 1 328 ? -25.204 -11.558 33.683 1.00 18.85 305 TYR A O 1
ATOM 2216 N N . VAL A 1 329 ? -26.188 -9.586 33.183 1.00 17.34 306 VAL A N 1
ATOM 2217 C CA . VAL A 1 329 ? -24.957 -8.960 32.713 1.00 17.71 306 VAL A CA 1
ATOM 2218 C C . VAL A 1 329 ? -24.778 -7.580 33.322 1.00 18.29 306 VAL A C 1
ATOM 2219 O O . VAL A 1 329 ? -25.706 -6.740 33.277 1.00 17.87 306 VAL A O 1
ATOM 2223 N N . GLU A 1 330 ? -23.608 -7.351 33.977 1.00 16.87 307 GLU A N 1
ATOM 2224 C CA . GLU A 1 330 ? -23.277 -6.016 34.497 1.00 17.08 307 GLU A CA 1
ATOM 2225 C C . GLU A 1 330 ? -22.560 -5.324 33.360 1.00 19.04 307 GLU A C 1
ATOM 2226 O O . GLU A 1 330 ? -21.404 -5.639 33.030 1.00 16.86 307 GLU A O 1
ATOM 2232 N N . ALA A 1 331 ? -23.289 -4.462 32.691 1.00 17.49 308 ALA A N 1
ATOM 2233 C CA . ALA A 1 331 ? -22.806 -3.786 31.485 1.00 19.42 308 ALA A CA 1
ATOM 2234 C C . ALA A 1 331 ? -21.841 -2.650 31.893 1.00 19.86 308 ALA A C 1
ATOM 2235 O O . ALA A 1 331 ? -21.841 -2.140 33.018 1.00 19.38 308 ALA A O 1
ATOM 2237 N N . HIS A 1 332 ? -21.004 -2.325 30.939 1.00 17.34 309 HIS A N 1
ATOM 2238 C CA . HIS A 1 332 ? -20.155 -1.123 31.027 1.00 20.11 309 HIS A CA 1
ATOM 2239 C C . HIS A 1 332 ? -21.092 0.058 31.217 1.00 18.44 309 HIS A C 1
ATOM 2240 O O . HIS A 1 332 ? -21.065 0.724 32.246 1.00 21.46 309 HIS A O 1
ATOM 2247 N N . GLY A 1 333 ? -22.009 0.208 30.314 1.00 18.98 310 GLY A N 1
ATOM 2248 C CA . GLY A 1 333 ? -23.202 0.997 30.579 1.00 21.55 310 GLY A CA 1
ATOM 2249 C C . GLY A 1 333 ? -23.078 2.490 30.889 1.00 19.51 310 GLY A C 1
ATOM 2250 O O . GLY A 1 333 ? -23.747 2.988 31.775 1.00 21.23 310 GLY A O 1
ATOM 2251 N N . THR A 1 334 ? -22.215 3.193 30.199 1.00 20.60 311 THR A N 1
ATOM 2252 C CA . THR A 1 334 ? -21.971 4.589 30.556 1.00 22.84 311 THR A CA 1
ATOM 2253 C C . THR A 1 334 ? -23.067 5.604 30.190 1.00 24.44 311 THR A C 1
ATOM 2254 O O . THR A 1 334 ? -22.958 6.753 30.556 1.00 23.65 311 THR A O 1
ATOM 2258 N N . GLY A 1 335 ? -24.018 5.231 29.354 1.00 23.98 312 GLY A N 1
ATOM 2259 C CA . GLY A 1 335 ? -25.092 6.154 28.947 1.00 24.69 312 GLY A CA 1
ATOM 2260 C C . GLY A 1 335 ? -24.767 7.146 27.824 1.00 24.58 312 GLY A C 1
ATOM 2261 O O . GLY A 1 335 ? -25.344 8.265 27.788 1.00 25.56 312 GLY A O 1
ATOM 2262 N N . THR A 1 336 ? -23.854 6.770 26.939 1.00 24.98 313 THR A N 1
ATOM 2263 C CA . THR A 1 336 ? -23.499 7.596 25.819 1.00 28.20 313 THR A CA 1
ATOM 2264 C C . THR A 1 336 ? -24.263 7.113 24.616 1.00 26.41 313 THR A C 1
ATOM 2265 O O . THR A 1 336 ? -24.613 5.944 24.537 1.00 23.90 313 THR A O 1
ATOM 2269 N N . SER A 1 337 ? -24.525 8.038 23.679 1.00 23.58 314 SER A N 1
ATOM 2270 C CA . SER A 1 337 ? -25.358 7.724 22.552 1.00 26.17 314 SER A CA 1
ATOM 2271 C C . SER A 1 337 ? -24.730 6.793 21.587 1.00 24.37 314 SER A C 1
ATOM 2272 O O . SER A 1 337 ? -25.396 6.079 20.917 1.00 22.74 314 SER A O 1
ATOM 2275 N N . LEU A 1 338 ? -23.402 6.787 21.501 1.00 23.82 315 LEU A N 1
ATOM 2276 C CA . LEU A 1 338 ? -22.791 5.819 20.659 1.00 25.18 315 LEU A CA 1
ATOM 2277 C C . LEU A 1 338 ? -22.446 4.504 21.375 1.00 24.05 315 LEU A C 1
ATOM 2278 O O . LEU A 1 338 ? -22.546 3.425 20.782 1.00 24.48 315 LEU A O 1
ATOM 2283 N N . GLY A 1 339 ? -21.932 4.655 22.599 1.00 23.42 316 GLY A N 1
ATOM 2284 C CA . GLY A 1 339 ? -21.469 3.596 23.452 1.00 24.64 316 GLY A CA 1
ATOM 2285 C C . GLY A 1 339 ? -22.546 2.571 23.754 1.00 21.80 316 GLY A C 1
ATOM 2286 O O . GLY A 1 339 ? -22.303 1.371 23.675 1.00 23.26 316 GLY A O 1
ATOM 2287 N N . ASP A 1 340 ? -23.743 3.047 24.074 1.00 22.83 317 ASP A N 1
ATOM 2288 C CA . ASP A 1 340 ? -24.772 2.145 24.566 1.00 22.70 317 ASP A CA 1
ATOM 2289 C C . ASP A 1 340 ? -25.240 1.187 23.473 1.00 23.32 317 ASP A C 1
ATOM 2290 O O . ASP A 1 340 ? -25.306 -0.044 23.655 1.00 21.78 317 ASP A O 1
ATOM 2295 N N . PRO A 1 341 ? -25.513 1.708 22.287 1.00 26.17 318 PRO A N 1
ATOM 2296 C CA . PRO A 1 341 ? -25.890 0.784 21.205 1.00 24.36 318 PRO A CA 1
ATOM 2297 C C . PRO A 1 341 ? -24.791 -0.163 20.792 1.00 21.51 318 PRO A C 1
ATOM 2298 O O . PRO A 1 341 ? -25.058 -1.339 20.493 1.00 21.31 318 PRO A O 1
ATOM 2302 N N . ILE A 1 342 ? -23.560 0.306 20.783 1.00 19.55 319 ILE A N 1
ATOM 2303 C CA . ILE A 1 342 ? -22.464 -0.599 20.478 1.00 19.26 319 ILE A CA 1
ATOM 2304 C C . ILE A 1 342 ? -22.345 -1.721 21.493 1.00 17.88 319 ILE A C 1
ATOM 2305 O O . ILE A 1 342 ? -22.061 -2.885 21.140 1.00 19.55 319 ILE A O 1
ATOM 2310 N N . GLU A 1 343 ? -22.580 -1.403 22.759 1.00 18.11 320 GLU A N 1
ATOM 2311 C CA . GLU A 1 343 ? -22.418 -2.417 23.748 1.00 19.44 320 GLU A CA 1
ATOM 2312 C C . GLU A 1 343 ? -23.476 -3.529 23.555 1.00 20.28 320 GLU A C 1
ATOM 2313 O O . GLU A 1 343 ? -23.168 -4.716 23.665 1.00 17.28 320 GLU A O 1
ATOM 2319 N N . ILE A 1 344 ? -24.719 -3.121 23.354 1.00 20.31 321 ILE A N 1
ATOM 2320 C CA . ILE A 1 344 ? -25.750 -4.067 23.071 1.00 21.40 321 ILE A CA 1
ATOM 2321 C C . ILE A 1 344 ? -25.488 -4.880 21.810 1.00 20.56 321 ILE A C 1
ATOM 2322 O O . ILE A 1 344 ? -25.789 -6.082 21.784 1.00 22.30 321 ILE A O 1
ATOM 2327 N N . GLU A 1 345 ? -24.904 -4.248 20.789 1.00 21.22 322 GLU A N 1
ATOM 2328 C CA . GLU A 1 345 ? -24.574 -4.936 19.564 1.00 22.31 322 GLU A CA 1
ATOM 2329 C C . GLU A 1 345 ? -23.485 -5.966 19.803 1.00 23.54 322 GLU A C 1
ATOM 2330 O O . GLU A 1 345 ? -23.621 -7.085 19.370 1.00 21.88 322 GLU A O 1
ATOM 2336 N N . GLY A 1 346 ? -22.431 -5.615 20.548 1.00 20.00 323 GLY A N 1
ATOM 2337 C CA . GLY A 1 346 ? -21.390 -6.569 20.923 1.00 19.06 323 GLY A CA 1
ATOM 2338 C C . GLY A 1 346 ? -21.927 -7.752 21.726 1.00 19.98 323 GLY A C 1
ATOM 2339 O O . GLY A 1 346 ? -21.603 -8.918 21.435 1.00 19.77 323 GLY A O 1
ATOM 2340 N N . LEU A 1 347 ? -22.731 -7.464 22.763 1.00 21.41 324 LEU A N 1
ATOM 2341 C CA . LEU A 1 347 ? -23.275 -8.518 23.579 1.00 21.05 324 LEU A CA 1
ATOM 2342 C C . LEU A 1 347 ? -24.210 -9.410 22.780 1.00 23.49 324 LEU A C 1
ATOM 2343 O O . LEU A 1 347 ? -24.120 -10.655 22.870 1.00 21.66 324 LEU A O 1
ATOM 2348 N N . SER A 1 348 ? -25.065 -8.794 21.968 1.00 24.95 325 SER A N 1
ATOM 2349 C CA . SER A 1 348 ? -25.948 -9.602 21.102 1.00 26.37 325 SER A CA 1
ATOM 2350 C C . SER A 1 348 ? -25.201 -10.503 20.131 1.00 26.63 325 SER A C 1
ATOM 2351 O O . SER A 1 348 ? -25.545 -11.650 19.944 1.00 27.34 325 SER A O 1
ATOM 2354 N N . LYS A 1 349 ? -24.174 -9.988 19.512 1.00 25.99 326 LYS A N 1
ATOM 2355 C CA . LYS A 1 349 ? -23.409 -10.788 18.645 1.00 29.64 326 LYS A CA 1
ATOM 2356 C C . LYS A 1 349 ? -22.715 -11.947 19.380 1.00 30.81 326 LYS A C 1
ATOM 2357 O O . LYS A 1 349 ? -22.663 -13.075 18.875 1.00 28.12 326 LYS A O 1
ATOM 2363 N N . ALA A 1 350 ? -22.131 -11.667 20.537 1.00 25.11 327 ALA A N 1
ATOM 2364 C CA . ALA A 1 350 ? -21.480 -12.731 21.268 1.00 26.75 327 ALA A CA 1
ATOM 2365 C C . ALA A 1 350 ? -22.482 -13.783 21.741 1.00 28.81 327 ALA A C 1
ATOM 2366 O O . ALA A 1 350 ? -22.152 -14.953 21.759 1.00 31.05 327 ALA A O 1
ATOM 2368 N N . PHE A 1 351 ? -23.652 -13.357 22.241 1.00 25.30 328 PHE A N 1
ATOM 2369 C CA . PHE A 1 351 ? -24.582 -14.308 22.752 1.00 26.96 328 PHE A CA 1
ATOM 2370 C C . PHE A 1 351 ? -25.227 -15.152 21.610 1.00 31.53 328 PHE A C 1
ATOM 2371 O O . PHE A 1 351 ? -25.573 -16.299 21.833 1.00 31.22 328 PHE A O 1
ATOM 2379 N N . SER A 1 352 ? -25.261 -14.641 20.373 1.00 34.22 329 SER A N 1
ATOM 2380 C CA . SER A 1 352 ? -26.024 -15.258 19.299 1.00 43.08 329 SER A CA 1
ATOM 2381 C C . SER A 1 352 ? -25.478 -16.588 18.758 1.00 46.74 329 SER A C 1
ATOM 2382 O O . SER A 1 352 ? -26.258 -17.419 18.352 1.00 63.19 329 SER A O 1
ATOM 2385 N N . GLN A 1 353 ? -24.166 -16.728 18.646 1.00 46.22 330 GLN A N 1
ATOM 2386 C CA . GLN A 1 353 ? -23.552 -17.988 18.281 1.00 61.08 330 GLN A CA 1
ATOM 2387 C C . GLN A 1 353 ? -24.256 -19.022 19.156 1.00 58.91 330 GLN A C 1
ATOM 2388 O O . GLN A 1 353 ? -24.821 -19.993 18.659 1.00 70.29 330 GLN A O 1
ATOM 2394 N N . GLY A 1 354 ? -24.318 -18.698 20.425 1.00 49.41 331 GLY A N 1
ATOM 2395 C CA . GLY A 1 354 ? -24.837 -19.581 21.411 1.00 48.54 331 GLY A CA 1
ATOM 2396 C C . GLY A 1 354 ? -26.311 -19.874 21.388 1.00 48.80 331 GLY A C 1
ATOM 2397 O O . GLY A 1 354 ? -26.660 -20.964 21.686 1.00 49.84 331 GLY A O 1
ATOM 2398 N N . THR A 1 355 ? -27.160 -18.916 21.078 1.00 46.20 332 THR A N 1
ATOM 2399 C CA . THR A 1 355 ? -28.575 -19.117 21.245 1.00 50.30 332 THR A CA 1
ATOM 2400 C C . THR A 1 355 ? -29.397 -18.197 20.392 1.00 48.32 332 THR A C 1
ATOM 2401 O O . THR A 1 355 ? -28.905 -17.221 19.917 1.00 51.78 332 THR A O 1
ATOM 2405 N N . GLN A 1 356 ? -30.654 -18.533 20.196 1.00 48.21 333 GLN A N 1
ATOM 2406 C CA . GLN A 1 356 ? -31.542 -17.638 19.522 1.00 51.76 333 GLN A CA 1
ATOM 2407 C C . GLN A 1 356 ? -32.638 -17.114 20.443 1.00 47.05 333 GLN A C 1
ATOM 2408 O O . GLN A 1 356 ? -33.401 -16.285 20.002 1.00 48.49 333 GLN A O 1
ATOM 2414 N N . ASP A 1 357 ? -32.710 -17.577 21.702 1.00 38.98 334 ASP A N 1
ATOM 2415 C CA . ASP A 1 357 ? -33.801 -17.140 22.604 1.00 35.15 334 ASP A CA 1
ATOM 2416 C C . ASP A 1 357 ? -33.666 -15.656 22.868 1.00 28.98 334 ASP A C 1
ATOM 2417 O O . ASP A 1 357 ? -32.552 -15.139 22.847 1.00 30.35 334 ASP A O 1
ATOM 2422 N N . GLN A 1 358 ? -34.779 -15.007 23.197 1.00 26.27 335 GLN A N 1
ATOM 2423 C CA . GLN A 1 358 ? -34.797 -13.605 23.432 1.00 28.73 335 GLN A CA 1
ATOM 2424 C C . GLN A 1 358 ? -35.207 -13.210 24.825 1.00 31.09 335 GLN A C 1
ATOM 2425 O O . GLN A 1 358 ? -36.004 -13.867 25.482 1.00 27.29 335 GLN A O 1
ATOM 2431 N N . GLN A 1 359 ? -34.595 -12.130 25.296 1.00 29.90 336 GLN A N 1
ATOM 2432 C CA . GLN A 1 359 ? -34.943 -11.552 26.571 1.00 28.91 336 GLN A CA 1
ATOM 2433 C C . GLN A 1 359 ? -34.941 -12.533 27.749 1.00 27.31 336 GLN A C 1
ATOM 2434 O O . GLN A 1 359 ? -35.823 -12.527 28.621 1.00 27.75 336 GLN A O 1
ATOM 2440 N N . PHE A 1 360 ? -33.891 -13.349 27.817 1.00 24.47 337 PHE A N 1
ATOM 2441 C CA . PHE A 1 360 ? -33.727 -14.261 28.938 1.00 24.15 337 PHE A CA 1
ATOM 2442 C C . PHE A 1 360 ? -32.719 -13.746 29.984 1.00 24.36 337 PHE A C 1
ATOM 2443 O O . PHE A 1 360 ? -32.603 -14.303 31.071 1.00 23.98 337 PHE A O 1
ATOM 2451 N N . CYS A 1 361 ? -31.996 -12.686 29.654 1.00 23.37 338 CYS A N 1
ATOM 2452 C CA . CYS A 1 361 ? -30.892 -12.208 30.519 1.00 20.06 338 CYS A CA 1
ATOM 2453 C C . CYS A 1 361 ? -31.145 -10.765 30.899 1.00 19.00 338 CYS A C 1
ATOM 2454 O O . CYS A 1 361 ? -31.370 -9.924 30.052 1.00 18.30 338 CYS A O 1
ATOM 2457 N N . SER A 1 362 ? -31.163 -10.500 32.185 1.00 17.92 339 SER A N 1
ATOM 2458 C CA . SER A 1 362 ? -31.301 -9.160 32.726 1.00 17.15 339 SER A CA 1
ATOM 2459 C C . SER A 1 362 ? -30.006 -8.434 32.547 1.00 18.38 339 SER A C 1
ATOM 2460 O O . SER A 1 362 ? -28.933 -9.063 32.505 1.00 16.92 339 SER A O 1
ATOM 2463 N N . ILE A 1 363 ? -30.065 -7.102 32.434 1.00 19.17 340 ILE A N 1
ATOM 2464 C CA . ILE A 1 363 ? -28.876 -6.291 32.287 1.00 18.93 340 ILE A CA 1
ATOM 2465 C C . ILE A 1 363 ? -29.043 -4.961 33.018 1.00 21.80 340 ILE A C 1
ATOM 2466 O O . ILE A 1 363 ? -30.154 -4.430 33.171 1.00 20.10 340 ILE A O 1
ATOM 2471 N N . GLY A 1 364 ? -27.943 -4.390 33.453 1.00 19.65 341 GLY A N 1
ATOM 2472 C CA . GLY A 1 364 ? -27.999 -3.124 34.187 1.00 18.85 341 GLY A CA 1
ATOM 2473 C C . GLY A 1 364 ? -26.567 -2.656 34.388 1.00 20.05 341 GLY A C 1
ATOM 2474 O O . GLY A 1 364 ? -25.620 -3.312 33.886 1.00 18.38 341 GLY A O 1
ATOM 2475 N N . SER A 1 365 ? -26.417 -1.550 35.076 1.00 18.77 342 SER A N 1
ATOM 2476 C CA . SER A 1 365 ? -25.091 -1.045 35.438 1.00 19.58 342 SER A CA 1
ATOM 2477 C C . SER A 1 365 ? -25.155 -0.206 36.673 1.00 18.35 342 SER A C 1
ATOM 2478 O O . SER A 1 365 ? -25.968 0.730 36.809 1.00 17.80 342 SER A O 1
ATOM 2481 N N . VAL A 1 366 ? -24.186 -0.476 37.521 1.00 17.02 343 VAL A N 1
ATOM 2482 C CA . VAL A 1 366 ? -23.927 0.316 38.726 1.00 17.43 343 VAL A CA 1
ATOM 2483 C C . VAL A 1 366 ? -23.617 1.796 38.424 1.00 16.75 343 VAL A C 1
ATOM 2484 O O . VAL A 1 366 ? -23.729 2.627 39.272 1.00 16.34 343 VAL A O 1
ATOM 2488 N N . LYS A 1 367 ? -23.244 2.108 37.194 1.00 16.40 344 LYS A N 1
ATOM 2489 C CA . LYS A 1 367 ? -22.975 3.502 36.818 1.00 16.88 344 LYS A CA 1
ATOM 2490 C C . LYS A 1 367 ? -24.247 4.326 36.868 1.00 17.93 344 LYS A C 1
ATOM 2491 O O . LYS A 1 367 ? -24.197 5.556 37.069 1.00 16.49 344 LYS A O 1
ATOM 2497 N N . SER A 1 368 ? -25.381 3.646 36.764 1.00 16.81 345 SER A N 1
ATOM 2498 C CA . SER A 1 368 ? -26.645 4.346 36.860 1.00 17.65 345 SER A CA 1
ATOM 2499 C C . SER A 1 368 ? -26.870 4.835 38.290 1.00 19.70 345 SER A C 1
ATOM 2500 O O . SER A 1 368 ? -27.690 5.778 38.495 1.00 22.68 345 SER A O 1
ATOM 2503 N N . ASN A 1 369 ? -26.196 4.198 39.276 1.00 18.58 346 ASN A N 1
ATOM 2504 C CA . ASN A 1 369 ? -26.300 4.552 40.663 1.00 17.54 346 ASN A CA 1
ATOM 2505 C C . ASN A 1 369 ? -25.254 5.576 41.119 1.00 20.08 346 ASN A C 1
ATOM 2506 O O . ASN A 1 369 ? -25.558 6.593 41.754 1.00 20.51 346 ASN A O 1
ATOM 2511 N N . ILE A 1 370 ? -23.997 5.283 40.803 1.00 18.00 347 ILE A N 1
ATOM 2512 C CA . ILE A 1 370 ? -22.865 5.991 41.407 1.00 17.54 347 ILE A CA 1
ATOM 2513 C C . ILE A 1 370 ? -22.018 6.753 40.441 1.00 16.92 347 ILE A C 1
ATOM 2514 O O . ILE A 1 370 ? -21.048 7.382 40.832 1.00 18.55 347 ILE A O 1
ATOM 2519 N N . GLY A 1 371 ? -22.383 6.723 39.157 1.00 17.36 348 GLY A N 1
ATOM 2520 C CA . GLY A 1 371 ? -21.568 7.275 38.067 1.00 16.12 348 GLY A CA 1
ATOM 2521 C C . GLY A 1 371 ? -20.438 6.347 37.629 1.00 17.80 348 GLY A C 1
ATOM 2522 O O . GLY A 1 371 ? -20.351 5.167 38.034 1.00 17.68 348 GLY A O 1
ATOM 2523 N N . HIS A 1 372 ? -19.655 6.862 36.706 1.00 17.78 349 HIS A N 1
ATOM 2524 C CA . HIS A 1 372 ? -18.574 6.126 36.059 1.00 17.59 349 HIS A CA 1
ATOM 2525 C C . HIS A 1 372 ? -17.337 6.324 36.908 1.00 17.41 349 HIS A C 1
ATOM 2526 O O . HIS A 1 372 ? -16.739 7.408 36.894 1.00 18.16 349 HIS A O 1
ATOM 2533 N N . ALA A 1 373 ? -16.987 5.312 37.692 1.00 20.25 350 ALA A N 1
ATOM 2534 C CA . ALA A 1 373 ? -15.896 5.425 38.655 1.00 18.12 350 ALA A CA 1
ATOM 2535 C C . ALA A 1 373 ? -14.527 5.274 37.989 1.00 18.23 350 ALA A C 1
ATOM 2536 O O . ALA A 1 373 ? -13.528 5.217 38.661 1.00 16.19 350 ALA A O 1
ATOM 2538 N N . GLU A 1 374 ? -14.501 5.319 36.686 1.00 18.34 351 GLU A N 1
ATOM 2539 C CA . GLU A 1 374 ? -13.262 5.431 35.938 1.00 18.73 351 GLU A CA 1
ATOM 2540 C C . GLU A 1 374 ? -12.344 4.244 36.265 1.00 17.59 351 GLU A C 1
ATOM 2541 O O . GLU A 1 374 ? -12.761 3.131 36.000 1.00 17.52 351 GLU A O 1
ATOM 2547 N N . SER A 1 375 ? -11.156 4.452 36.815 1.00 17.96 352 SER A N 1
ATOM 2548 C CA . SER A 1 375 ? -10.335 3.301 37.180 1.00 18.16 352 SER A CA 1
ATOM 2549 C C . SER A 1 375 ? -11.015 2.344 38.172 1.00 20.64 352 SER A C 1
ATOM 2550 O O . SER A 1 375 ? -10.672 1.190 38.239 1.00 21.91 352 SER A O 1
ATOM 2553 N N . ALA A 1 376 ? -11.951 2.857 38.938 1.00 18.17 353 ALA A N 1
ATOM 2554 C CA . ALA A 1 376 ? -12.666 2.037 39.878 1.00 16.06 353 ALA A CA 1
ATOM 2555 C C . ALA A 1 376 ? -14.031 1.520 39.341 1.00 16.84 353 ALA A C 1
ATOM 2556 O O . ALA A 1 376 ? -14.804 0.927 40.084 1.00 16.25 353 ALA A O 1
ATOM 2558 N N . ALA A 1 377 ? -14.324 1.751 38.046 1.00 16.16 354 ALA A N 1
ATOM 2559 C CA . ALA A 1 377 ? -15.539 1.298 37.493 1.00 15.13 354 ALA A CA 1
ATOM 2560 C C . ALA A 1 377 ? -15.645 -0.255 37.489 1.00 16.65 354 ALA A C 1
ATOM 2561 O O . ALA A 1 377 ? -16.685 -0.798 37.788 1.00 17.25 354 ALA A O 1
ATOM 2563 N N . GLY A 1 378 ? -14.574 -0.941 37.125 1.00 15.00 355 GLY A N 1
ATOM 2564 C CA . GLY A 1 378 ? -14.557 -2.426 37.109 1.00 15.75 355 GLY A CA 1
ATOM 2565 C C . GLY A 1 378 ? -14.792 -2.964 38.513 1.00 15.32 355 GLY A C 1
ATOM 2566 O O . GLY A 1 378 ? -15.578 -3.902 38.692 1.00 17.64 355 GLY A O 1
ATOM 2567 N N . ILE A 1 379 ? -14.104 -2.418 39.534 1.00 14.67 356 ILE A N 1
ATOM 2568 C CA . ILE A 1 379 ? -14.250 -2.965 40.871 1.00 15.02 356 ILE A CA 1
ATOM 2569 C C . ILE A 1 379 ? -15.647 -2.692 41.449 1.00 15.98 356 ILE A C 1
ATOM 2570 O O . ILE A 1 379 ? -16.199 -3.524 42.142 1.00 16.57 356 ILE A O 1
ATOM 2575 N N . SER A 1 380 ? -16.212 -1.549 41.179 1.00 16.13 357 SER A N 1
ATOM 2576 C CA . SER A 1 380 ? -17.582 -1.308 41.647 1.00 16.98 357 SER A CA 1
ATOM 2577 C C . SER A 1 380 ? -18.608 -2.250 40.975 1.00 17.21 357 SER A C 1
ATOM 2578 O O . SER A 1 380 ? -19.524 -2.750 41.649 1.00 19.66 357 SER A O 1
ATOM 2581 N N . GLY A 1 381 ? -18.464 -2.456 39.663 1.00 15.67 358 GLY A N 1
ATOM 2582 C CA . GLY A 1 381 ? -19.270 -3.384 38.945 1.00 17.15 358 GLY A CA 1
ATOM 2583 C C . GLY A 1 381 ? -19.091 -4.821 39.405 1.00 16.35 358 GLY A C 1
ATOM 2584 O O . GLY A 1 381 ? -20.056 -5.561 39.529 1.00 15.37 358 GLY A O 1
ATOM 2585 N N . LEU A 1 382 ? -17.863 -5.224 39.687 1.00 15.35 359 LEU A N 1
ATOM 2586 C CA . LEU A 1 382 ? -17.636 -6.596 40.143 1.00 15.38 359 LEU A CA 1
ATOM 2587 C C . LEU A 1 382 ? -18.218 -6.784 41.546 1.00 15.51 359 LEU A C 1
ATOM 2588 O O . LEU A 1 382 ? -18.771 -7.847 41.894 1.00 17.16 359 LEU A O 1
ATOM 2593 N N . THR A 1 383 ? -18.077 -5.773 42.372 1.00 14.74 360 THR A N 1
ATOM 2594 C CA . THR A 1 383 ? -18.596 -5.853 43.722 1.00 15.86 360 THR A CA 1
ATOM 2595 C C . THR A 1 383 ? -20.166 -5.985 43.660 1.00 17.14 360 THR A C 1
ATOM 2596 O O . THR A 1 383 ? -20.761 -6.808 44.367 1.00 17.21 360 THR A O 1
ATOM 2600 N N . LYS A 1 384 ? -20.802 -5.183 42.836 1.00 18.95 361 LYS A N 1
ATOM 2601 C CA . LYS A 1 384 ? -22.262 -5.277 42.657 1.00 18.75 361 LYS A CA 1
ATOM 2602 C C . LYS A 1 384 ? -22.603 -6.689 42.167 1.00 18.79 361 LYS A C 1
ATOM 2603 O O . LYS A 1 384 ? -23.529 -7.346 42.685 1.00 18.01 361 LYS A O 1
ATOM 2609 N N . ALA A 1 385 ? -21.894 -7.169 41.172 1.00 18.43 362 ALA A N 1
ATOM 2610 C CA . ALA A 1 385 ? -22.247 -8.491 40.611 1.00 17.68 362 ALA A CA 1
ATOM 2611 C C . ALA A 1 385 ? -22.089 -9.643 41.576 1.00 18.08 362 ALA A C 1
ATOM 2612 O O . ALA A 1 385 ? -22.929 -10.549 41.655 1.00 19.49 362 ALA A O 1
ATOM 2614 N N . ALA A 1 386 ? -20.996 -9.636 42.326 1.00 18.75 363 ALA A N 1
ATOM 2615 C CA . ALA A 1 386 ? -20.746 -10.598 43.420 1.00 18.98 363 ALA A CA 1
ATOM 2616 C C . ALA A 1 386 ? -21.848 -10.479 44.502 1.00 20.18 363 ALA A C 1
ATOM 2617 O O . ALA A 1 386 ? -22.350 -11.488 44.975 1.00 17.91 363 ALA A O 1
ATOM 2619 N N . LEU A 1 387 ? -22.194 -9.260 44.910 1.00 17.33 364 LEU A N 1
ATOM 2620 C CA . LEU A 1 387 ? -23.281 -9.128 45.888 1.00 20.11 364 LEU A CA 1
ATOM 2621 C C . LEU A 1 387 ? -24.636 -9.723 45.408 1.00 19.50 364 LEU A C 1
ATOM 2622 O O . LEU A 1 387 ? -25.324 -10.359 46.185 1.00 19.93 364 LEU A O 1
ATOM 2627 N N . GLN A 1 388 ? -25.003 -9.439 44.175 1.00 17.25 365 GLN A N 1
ATOM 2628 C CA . GLN A 1 388 ? -26.231 -9.953 43.610 1.00 18.24 365 GLN A CA 1
ATOM 2629 C C . GLN A 1 388 ? -26.240 -11.492 43.657 1.00 21.12 365 GLN A C 1
ATOM 2630 O O . GLN A 1 388 ? -27.190 -12.086 44.016 1.00 19.66 365 GLN A O 1
ATOM 2636 N N . LEU A 1 389 ? -25.135 -12.100 43.297 1.00 19.03 366 LEU A N 1
ATOM 2637 C CA . LEU A 1 389 ? -24.984 -13.524 43.339 1.00 21.79 366 LEU A CA 1
ATOM 2638 C C . LEU A 1 389 ? -25.101 -14.012 44.770 1.00 23.31 366 LEU A C 1
ATOM 2639 O O . LEU A 1 389 ? -25.869 -14.856 45.039 1.00 23.69 366 LEU A O 1
ATOM 2644 N N . HIS A 1 390 ? -24.309 -13.461 45.664 1.00 22.16 367 HIS A N 1
ATOM 2645 C CA . HIS A 1 390 ? -24.305 -13.905 47.085 1.00 22.20 367 HIS A CA 1
ATOM 2646 C C . HIS A 1 390 ? -25.688 -13.756 47.736 1.00 23.05 367 HIS A C 1
ATOM 2647 O O . HIS A 1 390 ? -26.124 -14.608 48.482 1.00 20.25 367 HIS A O 1
ATOM 2654 N N . HIS A 1 391 ? -26.346 -12.629 47.475 1.00 20.34 368 HIS A N 1
ATOM 2655 C CA . HIS A 1 391 ? -27.662 -12.371 48.045 1.00 24.66 368 HIS A CA 1
ATOM 2656 C C . HIS A 1 391 ? -28.837 -12.887 47.173 1.00 21.81 368 HIS A C 1
ATOM 2657 O O . HIS A 1 391 ? -29.984 -12.711 47.524 1.00 20.71 368 HIS A O 1
ATOM 2664 N N . LYS A 1 392 ? -28.569 -13.464 46.022 1.00 21.03 369 LYS A N 1
ATOM 2665 C CA . LYS A 1 392 ? -29.625 -13.902 45.060 1.00 22.45 369 LYS A CA 1
ATOM 2666 C C . LYS A 1 392 ? -30.670 -12.852 44.777 1.00 21.06 369 LYS A C 1
ATOM 2667 O O . LYS A 1 392 ? -31.885 -13.121 44.795 1.00 20.71 369 LYS A O 1
ATOM 2673 N N . THR A 1 393 ? -30.207 -11.666 44.475 1.00 20.64 370 THR A N 1
ATOM 2674 C CA . THR A 1 393 ? -31.041 -10.500 44.298 1.00 19.02 370 THR A CA 1
ATOM 2675 C C . THR A 1 393 ? -30.548 -9.746 43.116 1.00 20.72 370 THR A C 1
ATOM 2676 O O . THR A 1 393 ? -29.314 -9.488 43.020 1.00 20.53 370 THR A O 1
ATOM 2680 N N . LEU A 1 394 ? -31.460 -9.345 42.213 1.00 18.39 371 LEU A N 1
ATOM 2681 C CA . LEU A 1 394 ? -31.112 -8.445 41.116 1.00 19.04 371 LEU A CA 1
ATOM 2682 C C . LEU A 1 394 ? -31.609 -7.063 41.430 1.00 20.12 371 LEU A C 1
ATOM 2683 O O . LEU A 1 394 ? -32.797 -6.874 41.716 1.00 19.47 371 LEU A O 1
ATOM 2688 N N . VAL A 1 395 ? -30.727 -6.049 41.378 1.00 19.39 372 VAL A N 1
ATOM 2689 C CA . VAL A 1 395 ? -31.194 -4.702 41.702 1.00 18.17 372 VAL A CA 1
ATOM 2690 C C . VAL A 1 395 ? -31.574 -3.834 40.493 1.00 19.05 372 VAL A C 1
ATOM 2691 O O . VAL A 1 395 ? -31.180 -4.058 39.365 1.00 17.55 372 VAL A O 1
ATOM 2695 N N . LYS A 1 396 ? -32.357 -2.798 40.763 1.00 20.67 373 LYS A N 1
ATOM 2696 C CA . LYS A 1 396 ? -32.760 -1.867 39.762 1.00 22.62 373 LYS A CA 1
ATOM 2697 C C . LYS A 1 396 ? -31.559 -1.181 39.090 1.00 24.29 373 LYS A C 1
ATOM 2698 O O . LYS A 1 396 ? -30.585 -0.823 39.747 1.00 23.05 373 LYS A O 1
ATOM 2704 N N . SER A 1 397 ? -31.677 -0.974 37.793 1.00 21.04 374 SER A N 1
ATOM 2705 C CA . SER A 1 397 ? -30.809 -0.174 37.011 1.00 22.49 374 SER A CA 1
ATOM 2706 C C . SER A 1 397 ? -31.581 1.141 36.804 1.00 24.88 374 SER A C 1
ATOM 2707 O O . SER A 1 397 ? -32.721 1.115 36.266 1.00 23.43 374 SER A O 1
ATOM 2710 N N . LEU A 1 398 ? -30.972 2.283 37.156 1.00 21.00 375 LEU A N 1
ATOM 2711 C CA . LEU A 1 398 ? -31.665 3.595 37.035 1.00 21.42 375 LEU A CA 1
ATOM 2712 C C . LEU A 1 398 ? -31.689 4.265 35.655 1.00 20.68 375 LEU A C 1
ATOM 2713 O O . LEU A 1 398 ? -30.878 3.997 34.791 1.00 19.80 375 LEU A O 1
ATOM 2718 N N . HIS A 1 399 ? -32.585 5.266 35.520 1.00 22.26 376 HIS A N 1
ATOM 2719 C CA . HIS A 1 399 ? -32.670 6.185 34.377 1.00 21.39 376 HIS A CA 1
ATOM 2720 C C . HIS A 1 399 ? -33.026 5.559 33.043 1.00 22.45 376 HIS A C 1
ATOM 2721 O O . HIS A 1 399 ? -32.721 6.123 31.979 1.00 22.68 376 HIS A O 1
ATOM 2728 N N . SER A 1 400 ? -33.643 4.371 33.063 1.00 19.42 377 SER A N 1
ATOM 2729 C CA . SER A 1 400 ? -34.073 3.729 31.832 1.00 20.23 377 SER A CA 1
ATOM 2730 C C . SER A 1 400 ? -35.582 3.425 31.815 1.00 19.68 377 SER A C 1
ATOM 2731 O O . SER A 1 400 ? -36.011 2.580 31.059 1.00 22.28 377 SER A O 1
ATOM 2734 N N . ALA A 1 401 ? -36.345 4.084 32.661 1.00 21.76 378 ALA A N 1
ATOM 2735 C CA . ALA A 1 401 ? -37.832 3.905 32.663 1.00 22.76 378 ALA A CA 1
ATOM 2736 C C . ALA A 1 401 ? -38.315 4.192 31.239 1.00 24.41 378 ALA A C 1
ATOM 2737 O O . ALA A 1 401 ? -39.123 3.418 30.681 1.00 25.00 378 ALA A O 1
ATOM 2739 N N . GLU A 1 402 ? -37.775 5.248 30.633 1.00 23.94 379 GLU A N 1
ATOM 2740 C CA . GLU A 1 402 ? -37.751 5.384 29.176 1.00 27.05 379 GLU A CA 1
ATOM 2741 C C . GLU A 1 402 ? -36.475 4.812 28.529 1.00 29.48 379 GLU A C 1
ATOM 2742 O O . GLU A 1 402 ? -35.393 5.363 28.681 1.00 24.82 379 GLU A O 1
ATOM 2748 N N . LEU A 1 403 ? -36.615 3.753 27.748 1.00 26.12 380 LEU A N 1
ATOM 2749 C CA . LEU A 1 403 ? -35.480 3.130 27.097 1.00 27.06 380 LEU A CA 1
ATOM 2750 C C . LEU A 1 403 ? -34.907 3.920 25.963 1.00 28.24 380 LEU A C 1
ATOM 2751 O O . LEU A 1 403 ? -35.576 4.677 25.311 1.00 26.18 380 LEU A O 1
ATOM 2756 N N . ASN A 1 404 ? -33.621 3.737 25.730 1.00 25.39 381 ASN A N 1
ATOM 2757 C CA . ASN A 1 404 ? -33.018 4.280 24.576 1.00 24.99 381 ASN A CA 1
ATOM 2758 C C . ASN A 1 404 ? -33.747 3.658 23.403 1.00 29.14 381 ASN A C 1
ATOM 2759 O O . ASN A 1 404 ? -33.678 2.444 23.194 1.00 27.39 381 ASN A O 1
ATOM 2764 N N . PRO A 1 405 ? -34.438 4.499 22.603 1.00 34.79 382 PRO A N 1
ATOM 2765 C CA . PRO A 1 405 ? -35.277 3.999 21.514 1.00 38.68 382 PRO A CA 1
ATOM 2766 C C . PRO A 1 405 ? -34.530 3.287 20.394 1.00 41.76 382 PRO A C 1
ATOM 2767 O O . PRO A 1 405 ? -35.136 2.530 19.686 1.00 44.83 382 PRO A O 1
ATOM 2771 N N . TYR A 1 406 ? -33.221 3.481 20.252 1.00 37.27 383 TYR A N 1
ATOM 2772 C CA . TYR A 1 406 ? -32.482 2.804 19.209 1.00 36.13 383 TYR A CA 1
ATOM 2773 C C . TYR A 1 406 ? -32.106 1.404 19.582 1.00 33.53 383 TYR A C 1
ATOM 2774 O O . TYR A 1 406 ? -31.780 0.636 18.717 1.00 38.79 383 TYR A O 1
ATOM 2783 N N . LEU A 1 407 ? -32.223 1.008 20.839 1.00 32.50 384 LEU A N 1
ATOM 2784 C CA . LEU A 1 407 ? -31.696 -0.310 21.232 1.00 31.97 384 LEU A CA 1
ATOM 2785 C C . LEU A 1 407 ? -32.455 -1.623 20.834 1.00 41.04 384 LEU A C 1
ATOM 2786 O O . LEU A 1 407 ? -31.833 -2.643 20.537 1.00 43.72 384 LEU A O 1
ATOM 2791 N N . LYS A 1 408 ? -33.754 -1.648 20.825 1.00 39.29 385 LYS A N 1
ATOM 2792 C CA . LYS A 1 408 ? -34.422 -2.944 20.361 1.00 40.27 385 LYS A CA 1
ATOM 2793 C C . LYS A 1 408 ? -34.139 -4.193 21.200 1.00 29.20 385 LYS A C 1
ATOM 2794 O O . LYS A 1 408 ? -33.757 -5.268 20.710 1.00 34.10 385 LYS A O 1
ATOM 2800 N N . PHE A 1 409 ? -34.391 -4.045 22.475 1.00 27.95 386 PHE A N 1
ATOM 2801 C CA . PHE A 1 409 ? -34.192 -5.119 23.392 1.00 26.58 386 PHE A CA 1
ATOM 2802 C C . PHE A 1 409 ? -34.995 -6.377 23.012 1.00 30.70 386 PHE A C 1
ATOM 2803 O O . PHE A 1 409 ? -34.532 -7.500 23.211 1.00 31.50 386 PHE A O 1
ATOM 2811 N N . GLU A 1 410 ? -36.154 -6.183 22.374 1.00 33.38 387 GLU A N 1
ATOM 2812 C CA . GLU A 1 410 ? -37.050 -7.288 22.001 1.00 35.00 387 GLU A CA 1
ATOM 2813 C C . GLU A 1 410 ? -36.424 -8.271 21.086 1.00 34.81 387 GLU A C 1
ATOM 2814 O O . GLU A 1 410 ? -36.777 -9.437 21.091 1.00 46.57 387 GLU A O 1
ATOM 2820 N N . GLU A 1 411 ? -35.469 -7.841 20.309 1.00 36.69 388 GLU A N 1
ATOM 2821 C CA . GLU A 1 411 ? -34.799 -8.714 19.367 1.00 42.28 388 GLU A CA 1
ATOM 2822 C C . GLU A 1 411 ? -33.478 -9.182 19.895 1.00 38.72 388 GLU A C 1
ATOM 2823 O O . GLU A 1 411 ? -32.619 -9.569 19.107 1.00 45.57 388 GLU A O 1
ATOM 2829 N N . SER A 1 412 ? -33.278 -9.101 21.207 1.00 34.04 389 SER A N 1
ATOM 2830 C CA . SER A 1 412 ? -31.975 -9.335 21.794 1.00 30.78 389 SER A CA 1
ATOM 2831 C C . SER A 1 412 ? -32.154 -10.321 22.928 1.00 26.57 389 SER A C 1
ATOM 2832 O O . SER A 1 412 ? -33.274 -10.620 23.343 1.00 26.50 389 SER A O 1
ATOM 2835 N N . PRO A 1 413 ? -31.047 -10.791 23.475 1.00 23.24 390 PRO A N 1
ATOM 2836 C CA . PRO A 1 413 ? -31.081 -11.608 24.675 1.00 23.84 390 PRO A CA 1
ATOM 2837 C C . PRO A 1 413 ? -31.548 -10.938 25.948 1.00 20.39 390 PRO A C 1
ATOM 2838 O O . PRO A 1 413 ? -31.769 -11.618 26.939 1.00 22.49 390 PRO A O 1
ATOM 2842 N N . PHE A 1 414 ? -31.675 -9.614 25.945 1.00 22.50 391 PHE A N 1
ATOM 2843 C CA . PHE A 1 414 ? -31.663 -8.868 27.171 1.00 21.11 391 PHE A CA 1
ATOM 2844 C C . PHE A 1 414 ? -32.908 -8.061 27.463 1.00 21.10 391 PHE A C 1
ATOM 2845 O O . PHE A 1 414 ? -33.613 -7.653 26.542 1.00 20.05 391 PHE A O 1
ATOM 2853 N N . TYR A 1 415 ? -33.160 -7.842 28.739 1.00 20.49 392 TYR A N 1
ATOM 2854 C CA . TYR A 1 415 ? -34.094 -6.818 29.208 1.00 22.14 392 TYR A CA 1
ATOM 2855 C C . TYR A 1 415 ? -33.407 -6.088 30.369 1.00 23.68 392 TYR A C 1
ATOM 2856 O O . TYR A 1 415 ? -32.680 -6.703 31.136 1.00 20.81 392 TYR A O 1
ATOM 2865 N N . VAL A 1 416 ? -33.683 -4.802 30.514 1.00 22.17 393 VAL A N 1
ATOM 2866 C CA . VAL A 1 416 ? -33.098 -4.021 31.551 1.00 23.46 393 VAL A CA 1
ATOM 2867 C C . VAL A 1 416 ? -33.810 -4.258 32.847 1.00 24.11 393 VAL A C 1
ATOM 2868 O O . VAL A 1 416 ? -35.020 -4.106 32.923 1.00 27.08 393 VAL A O 1
ATOM 2872 N N . GLN A 1 417 ? -33.072 -4.524 33.902 1.00 19.31 394 GLN A N 1
ATOM 2873 C CA . GLN A 1 417 ? -33.665 -4.675 35.247 1.00 21.57 394 GLN A CA 1
ATOM 2874 C C . GLN A 1 417 ? -34.224 -3.348 35.807 1.00 24.91 394 GLN A C 1
ATOM 2875 O O . GLN A 1 417 ? -33.461 -2.425 36.109 1.00 24.69 394 GLN A O 1
ATOM 2881 N N . GLN A 1 418 ? -35.572 -3.265 35.959 1.00 22.30 395 GLN A N 1
ATOM 2882 C CA . GLN A 1 418 ? -36.238 -2.000 36.313 1.00 24.70 395 GLN A CA 1
ATOM 2883 C C . GLN A 1 418 ? -36.646 -1.997 37.814 1.00 23.08 395 GLN A C 1
ATOM 2884 O O . GLN A 1 418 ? -37.009 -0.977 38.326 1.00 28.38 395 GLN A O 1
ATOM 2890 N N . GLN A 1 419 ? -36.590 -3.116 38.534 1.00 23.57 396 GLN A N 1
ATOM 2891 C CA . GLN A 1 41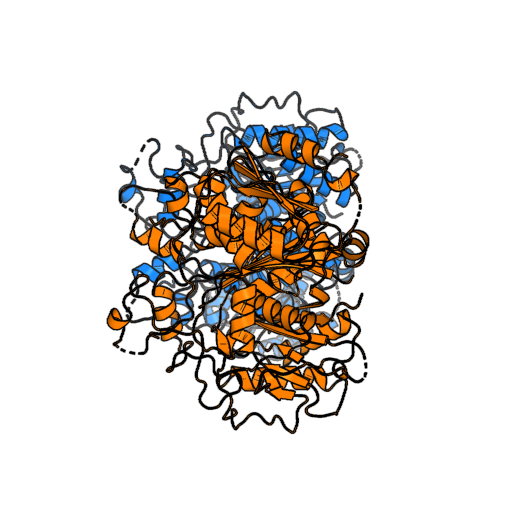9 ? -36.924 -3.145 39.969 1.00 21.93 396 GLN A CA 1
ATOM 2892 C C . GLN A 1 419 ? -36.011 -4.093 40.669 1.00 23.12 396 GLN A C 1
ATOM 2893 O O . GLN A 1 419 ? -35.532 -5.014 40.039 1.00 26.16 396 GLN A O 1
ATOM 2899 N N . THR A 1 420 ? -35.829 -3.925 41.960 1.00 22.41 397 THR A N 1
ATOM 2900 C CA . THR A 1 420 ? -35.046 -4.855 42.709 1.00 23.87 397 THR A CA 1
ATOM 2901 C C . THR A 1 420 ? -35.924 -6.051 43.007 1.00 27.21 397 THR A C 1
ATOM 2902 O O . THR A 1 420 ? -37.020 -5.882 43.496 1.00 26.59 397 THR A O 1
ATOM 2906 N N . ALA A 1 421 ? -35.470 -7.242 42.720 1.00 21.83 398 ALA A N 1
ATOM 2907 C CA . ALA A 1 421 ? -36.264 -8.414 42.973 1.00 24.86 398 ALA A CA 1
ATOM 2908 C C . ALA A 1 421 ? -35.389 -9.636 43.182 1.00 25.78 398 ALA A C 1
ATOM 2909 O O . ALA A 1 421 ? -34.236 -9.637 42.756 1.00 27.78 398 ALA A O 1
ATOM 2911 N N . PRO A 1 422 ? -35.946 -10.716 43.765 1.00 24.87 399 PRO A N 1
ATOM 2912 C CA . PRO A 1 422 ? -35.250 -11.990 43.821 1.00 24.20 399 PRO A CA 1
ATOM 2913 C C . PRO A 1 422 ? -34.747 -12.448 42.453 1.00 21.96 399 PRO A C 1
ATOM 2914 O O . PRO A 1 422 ? -35.430 -12.303 41.446 1.00 20.72 399 PRO A O 1
ATOM 2918 N N . TRP A 1 423 ? -33.552 -13.032 42.441 1.00 20.27 400 TRP A N 1
ATOM 2919 C CA . TRP A 1 423 ? -32.972 -13.583 41.275 1.00 19.75 400 TRP A CA 1
ATOM 2920 C C . TRP A 1 423 ? -33.490 -14.995 41.172 1.00 21.94 400 TRP A C 1
ATOM 2921 O O . TRP A 1 423 ? -33.077 -15.841 41.944 1.00 20.28 400 TRP A O 1
ATOM 2932 N N . LYS A 1 424 ? -34.399 -15.251 40.228 1.00 23.35 401 LYS A N 1
ATOM 2933 C CA . LYS A 1 424 ? -35.046 -16.545 40.126 1.00 29.18 401 LYS A CA 1
ATOM 2934 C C . LYS A 1 424 ? -34.092 -17.652 39.737 1.00 26.75 401 LYS A C 1
ATOM 2935 O O . LYS A 1 424 ? -33.149 -17.449 38.982 1.00 25.34 401 LYS A O 1
ATOM 2941 N N . GLN A 1 425 ? -34.337 -18.812 40.284 1.00 25.84 402 GLN A N 1
ATOM 2942 C CA . GLN A 1 425 ? -33.521 -20.010 39.989 1.00 29.58 402 GLN A CA 1
ATOM 2943 C C . GLN A 1 425 ? -33.521 -20.218 38.497 1.00 29.65 402 GLN A C 1
ATOM 2944 O O . GLN A 1 425 ? -34.570 -20.373 37.923 1.00 29.79 402 GLN A O 1
ATOM 2950 N N . PRO A 1 426 ? -32.362 -20.178 37.836 1.00 25.47 403 PRO A N 1
ATOM 2951 C CA . PRO A 1 426 ? -32.368 -20.429 36.407 1.00 29.10 403 PRO A CA 1
ATOM 2952 C C . PRO A 1 426 ? -32.694 -21.937 36.121 1.00 28.85 403 PRO A C 1
ATOM 2953 O O . PRO A 1 426 ? -32.379 -22.777 36.982 1.00 30.86 403 PRO A O 1
ATOM 2957 N N . SER A 1 427 ? -33.371 -22.241 35.016 1.00 34.45 404 SER A N 1
ATOM 2958 C CA . SER A 1 427 ? -33.767 -23.646 34.679 1.00 40.24 404 SER A CA 1
ATOM 2959 C C . SER A 1 427 ? -33.682 -23.959 33.220 1.00 40.53 404 SER A C 1
ATOM 2960 O O . SER A 1 427 ? -33.916 -23.036 32.413 1.00 34.74 404 SER A O 1
ATOM 2963 N N . HIS A 1 436 ? -32.316 -27.350 35.977 1.00 49.08 413 HIS A N 1
ATOM 2964 C CA . HIS A 1 436 ? -31.821 -26.394 37.025 1.00 46.87 413 HIS A CA 1
ATOM 2965 C C . HIS A 1 436 ? -30.341 -26.089 36.675 1.00 45.35 413 HIS A C 1
ATOM 2966 O O . HIS A 1 436 ? -29.584 -27.033 36.431 1.00 38.24 413 HIS A O 1
ATOM 2973 N N . TYR A 1 437 ? -29.898 -24.815 36.721 1.00 37.32 414 TYR A N 1
ATOM 2974 C CA . TYR A 1 437 ? -28.430 -24.486 36.620 1.00 31.94 414 TYR A CA 1
ATOM 2975 C C . TYR A 1 437 ? -28.121 -23.202 37.438 1.00 27.75 414 TYR A C 1
ATOM 2976 O O . TYR A 1 437 ? -29.024 -22.498 37.824 1.00 25.31 414 TYR A O 1
ATOM 2985 N N . PRO A 1 438 ? -26.844 -22.950 37.738 1.00 24.14 415 PRO A N 1
ATOM 2986 C CA . PRO A 1 438 ? -26.505 -21.875 38.606 1.00 22.81 415 PRO A CA 1
ATOM 2987 C C . PRO A 1 438 ? -26.797 -20.495 38.039 1.00 18.87 415 PRO A C 1
ATOM 2988 O O . PRO A 1 438 ? -26.731 -20.291 36.843 1.00 19.93 415 PRO A O 1
ATOM 2992 N N . ARG A 1 439 ? -26.964 -19.536 38.940 1.00 19.36 416 ARG A N 1
ATOM 2993 C CA . ARG A 1 439 ? -26.975 -18.139 38.593 1.00 20.44 416 ARG A CA 1
ATOM 2994 C C . ARG A 1 439 ? -25.535 -17.731 38.127 1.00 21.47 416 ARG A C 1
ATOM 2995 O O . ARG A 1 439 ? -24.581 -18.057 38.829 1.00 19.44 416 ARG A O 1
ATOM 3003 N N . ARG A 1 440 ? -25.451 -17.163 36.944 1.00 18.62 417 ARG A N 1
ATOM 3004 C CA . ARG A 1 440 ? -24.221 -16.766 36.310 1.00 20.07 417 ARG A CA 1
ATOM 3005 C C . ARG A 1 440 ? -24.403 -15.317 35.829 1.00 22.52 417 ARG A C 1
ATOM 3006 O O . ARG A 1 440 ? -25.467 -14.896 35.316 1.00 18.02 417 ARG A O 1
ATOM 3014 N N . ALA A 1 441 ? -23.354 -14.526 35.997 1.00 20.21 418 ALA A N 1
ATOM 3015 C CA . ALA A 1 441 ? -23.383 -13.152 35.539 1.00 18.18 418 ALA A CA 1
ATOM 3016 C C . ALA A 1 441 ? -22.181 -12.871 34.673 1.00 19.63 418 ALA A C 1
ATOM 3017 O O . ALA A 1 441 ? -21.068 -13.309 34.999 1.00 20.49 418 ALA A O 1
ATOM 3019 N N . GLY A 1 442 ? -22.359 -12.110 33.621 1.00 18.15 419 GLY A N 1
ATOM 3020 C CA . GLY A 1 442 ? -21.221 -11.529 32.878 1.00 19.14 419 GLY A CA 1
ATOM 3021 C C . GLY A 1 442 ? -20.933 -10.107 33.383 1.00 17.57 419 GLY A C 1
ATOM 3022 O O . GLY A 1 442 ? -21.776 -9.480 33.962 1.00 19.04 419 GLY A O 1
ATOM 3023 N N . LEU A 1 443 ? -19.695 -9.615 33.225 1.00 17.39 420 LEU A N 1
ATOM 3024 C CA . LEU A 1 443 ? -19.344 -8.304 33.689 1.00 16.85 420 LEU A CA 1
ATOM 3025 C C . LEU A 1 443 ? -18.376 -7.654 32.668 1.00 19.47 420 LEU A C 1
ATOM 3026 O O . LEU A 1 443 ? -17.364 -8.265 32.361 1.00 17.67 420 LEU A O 1
ATOM 3031 N N . SER A 1 444 ? -18.663 -6.429 32.172 1.00 16.84 421 SER A N 1
ATOM 3032 C CA . SER A 1 444 ? -17.877 -5.812 31.094 1.00 17.75 421 SER A CA 1
ATOM 3033 C C . SER A 1 444 ? -17.339 -4.497 31.488 1.00 16.44 421 SER A C 1
ATOM 3034 O O . SER A 1 444 ? -17.950 -3.796 32.265 1.00 17.73 421 SER A O 1
ATOM 3037 N N . SER A 1 445 ? -16.129 -4.187 31.012 1.00 16.89 422 SER A N 1
ATOM 3038 C CA . SER A 1 445 ? -15.539 -2.881 31.226 1.00 17.58 422 SER A CA 1
ATOM 3039 C C . SER A 1 445 ? -14.694 -2.565 30.027 1.00 18.11 422 SER A C 1
ATOM 3040 O O . SER A 1 445 ? -13.842 -3.377 29.649 1.00 17.28 422 SER A O 1
ATOM 3043 N N . PHE A 1 446 ? -15.034 -1.427 29.360 1.00 17.41 423 PHE A N 1
ATOM 3044 C CA . PHE A 1 446 ? -14.408 -1.055 28.078 1.00 18.62 423 PHE A CA 1
ATOM 3045 C C . PHE A 1 446 ? -13.659 0.292 28.196 1.00 18.46 423 PHE A C 1
ATOM 3046 O O . PHE A 1 446 ? -14.275 1.343 28.467 1.00 20.17 423 PHE A O 1
ATOM 3054 N N . GLY A 1 447 ? -12.318 0.246 28.087 1.00 18.94 424 GLY A N 1
ATOM 3055 C CA . GLY A 1 447 ? -11.562 1.475 28.189 1.00 17.39 424 GLY A CA 1
ATOM 3056 C C . GLY A 1 447 ? -11.771 2.410 27.038 1.00 17.39 424 GLY A C 1
ATOM 3057 O O . GLY A 1 447 ? -11.929 2.001 25.861 1.00 17.88 424 GLY A O 1
ATOM 3058 N N . ALA A 1 448 ? -11.713 3.697 27.342 1.00 19.19 425 ALA A N 1
ATOM 3059 C CA . ALA A 1 448 ? -12.025 4.716 26.343 1.00 22.69 425 ALA A CA 1
ATOM 3060 C C . ALA A 1 448 ? -11.110 4.625 25.168 1.00 23.62 425 ALA A C 1
ATOM 3061 O O . ALA A 1 448 ? -11.544 4.913 24.057 1.00 24.29 425 ALA A O 1
ATOM 3063 N N . SER A 1 449 ? -9.851 4.225 25.380 1.00 20.05 426 SER A N 1
ATOM 3064 C CA . SER A 1 449 ? -8.916 4.133 24.282 1.00 18.63 426 SER A CA 1
ATOM 3065 C C . SER A 1 449 ? -8.662 2.681 23.842 1.00 17.69 426 SER A C 1
ATOM 3066 O O . SER A 1 449 ? -7.620 2.373 23.245 1.00 16.41 426 SER A O 1
ATOM 3069 N N . GLY A 1 450 ? -9.632 1.806 24.087 1.00 17.47 427 GLY A N 1
ATOM 3070 C CA . GLY A 1 450 ? -9.671 0.525 23.467 1.00 15.46 427 GLY A CA 1
ATOM 3071 C C . GLY A 1 450 ? -9.420 -0.779 24.162 1.00 16.90 427 GLY A C 1
ATOM 3072 O O . GLY A 1 450 ? -9.577 -1.818 23.526 1.00 14.74 427 GLY A O 1
ATOM 3073 N N . SER A 1 451 ? -9.015 -0.759 25.445 1.00 16.63 428 SER A N 1
ATOM 3074 C CA . SER A 1 451 ? -8.723 -1.979 26.150 1.00 16.27 428 SER A CA 1
ATOM 3075 C C . SER A 1 451 ? -9.990 -2.495 26.780 1.00 18.14 428 SER A C 1
ATOM 3076 O O . SER A 1 451 ? -10.586 -1.788 27.635 1.00 20.84 428 SER A O 1
ATOM 3079 N N . ASN A 1 452 ? -10.414 -3.673 26.349 1.00 16.80 429 ASN A N 1
ATOM 3080 C CA . ASN A 1 452 ? -11.662 -4.281 26.799 1.00 18.51 429 ASN A CA 1
ATOM 3081 C C . ASN A 1 452 ? -11.400 -5.376 27.850 1.00 17.55 429 ASN A C 1
ATOM 3082 O O . ASN A 1 452 ? -10.345 -5.969 27.849 1.00 16.27 429 ASN A O 1
ATOM 3087 N N . ALA A 1 453 ? -12.407 -5.686 28.673 1.00 16.93 430 ALA A N 1
ATOM 3088 C CA . ALA A 1 453 ? -12.362 -6.750 29.636 1.00 16.37 430 ALA A CA 1
ATOM 3089 C C . ALA A 1 453 ? -13.752 -7.325 29.811 1.00 16.85 430 ALA A C 1
ATOM 3090 O O . ALA A 1 453 ? -14.700 -6.573 29.874 1.00 16.06 430 ALA A O 1
ATOM 3092 N N . HIS A 1 454 ? -13.846 -8.646 29.959 1.00 14.96 431 HIS A N 1
ATOM 3093 C CA . HIS A 1 454 ? -15.076 -9.308 30.420 1.00 15.98 431 HIS A CA 1
ATOM 3094 C C . HIS A 1 454 ? -14.741 -10.423 31.370 1.00 17.68 431 HIS A C 1
ATOM 3095 O O . HIS A 1 454 ? -13.715 -11.143 31.200 1.00 19.69 431 HIS A O 1
ATOM 3102 N N . ILE A 1 455 ? -15.555 -10.541 32.416 1.00 16.90 432 ILE A N 1
ATOM 3103 C CA . ILE A 1 455 ? -15.421 -11.539 33.422 1.00 17.00 432 ILE A CA 1
ATOM 3104 C C . ILE A 1 455 ? -16.783 -12.265 33.597 1.00 16.83 432 ILE A C 1
ATOM 3105 O O . ILE A 1 455 ? -17.830 -11.586 33.576 1.00 17.83 432 ILE A O 1
ATOM 3110 N N . ILE A 1 456 ? -16.754 -13.568 33.767 1.00 17.09 433 ILE A N 1
ATOM 3111 C CA . ILE A 1 456 ? -17.958 -14.377 34.111 1.00 19.63 433 ILE A CA 1
ATOM 3112 C C . ILE A 1 456 ? -17.839 -14.947 35.527 1.00 18.74 433 ILE A C 1
ATOM 3113 O O . ILE A 1 456 ? -16.820 -15.502 35.903 1.00 18.35 433 ILE A O 1
ATOM 3118 N N . LEU A 1 457 ? -18.873 -14.708 36.324 1.00 18.51 434 LEU A N 1
ATOM 3119 C CA . LEU A 1 457 ? -18.971 -15.073 37.717 1.00 21.63 434 LEU A CA 1
ATOM 3120 C C . LEU A 1 457 ? -20.183 -16.062 37.890 1.00 20.66 434 LEU A C 1
ATOM 3121 O O . LEU A 1 457 ? -21.106 -16.044 37.066 1.00 17.75 434 LEU A O 1
ATOM 3126 N N . GLU A 1 458 ? -20.103 -16.917 38.894 1.00 18.88 435 GLU A N 1
ATOM 3127 C CA . GLU A 1 458 ? -21.138 -17.890 39.177 1.00 19.48 435 GLU A CA 1
ATOM 3128 C C . GLU A 1 458 ? -21.394 -17.822 40.656 1.00 22.10 435 GLU A C 1
ATOM 3129 O O . GLU A 1 458 ? -20.473 -17.621 41.465 1.00 16.55 435 GLU A O 1
ATOM 3135 N N . GLU A 1 459 ? -22.633 -18.089 41.054 1.00 18.83 436 GLU A N 1
ATOM 3136 C CA . GLU A 1 459 ? -22.884 -18.208 42.465 1.00 20.15 436 GLU A CA 1
ATOM 3137 C C . GLU A 1 459 ? -22.174 -19.397 43.118 1.00 20.18 436 GLU A C 1
ATOM 3138 O O . GLU A 1 459 ? -21.931 -20.437 42.471 1.00 20.63 436 GLU A O 1
ATOM 3144 N N . TYR A 1 460 ? -21.873 -19.271 44.394 1.00 20.59 437 TYR A N 1
ATOM 3145 C CA . TYR A 1 460 ? -21.209 -20.323 45.093 1.00 22.76 437 TYR A CA 1
ATOM 3146 C C . TYR A 1 460 ? -22.299 -21.086 45.789 1.00 28.41 437 TYR A C 1
ATOM 3147 O O . TYR A 1 460 ? -23.028 -20.510 46.537 1.00 25.23 437 TYR A O 1
ATOM 3156 N N . ILE A 1 461 ? -22.349 -22.397 45.616 1.00 32.31 438 ILE A N 1
ATOM 3157 C CA . ILE A 1 461 ? -23.369 -23.177 46.333 1.00 36.32 438 ILE A CA 1
ATOM 3158 C C . ILE A 1 461 ? -22.626 -24.123 47.288 1.00 35.41 438 ILE A C 1
ATOM 3159 O O . ILE A 1 461 ? -21.860 -24.942 46.814 1.00 36.93 438 ILE A O 1
ATOM 3164 N N . LYS A 1 476 ? -19.224 -17.594 75.013 1.00 50.63 453 LYS A N 1
ATOM 3165 C CA . LYS A 1 476 ? -18.062 -17.391 74.118 1.00 44.92 453 LYS A CA 1
ATOM 3166 C C . LYS A 1 476 ? -17.237 -16.129 74.444 1.00 38.70 453 LYS A C 1
ATOM 3167 O O . LYS A 1 476 ? -17.665 -15.169 75.124 1.00 35.96 453 LYS A O 1
ATOM 3173 N N . LEU A 1 477 ? -16.015 -16.138 73.957 1.00 33.09 454 LEU A N 1
ATOM 3174 C CA . LEU A 1 477 ? -15.076 -15.075 74.217 1.00 30.59 454 LEU A CA 1
ATOM 3175 C C . LEU A 1 477 ? -14.938 -14.122 73.002 1.00 32.03 454 LEU A C 1
ATOM 3176 O O . LEU A 1 477 ? -14.651 -14.582 71.905 1.00 31.57 454 LEU A O 1
ATOM 3181 N N . ILE A 1 478 ? -15.112 -12.825 73.224 1.00 28.98 455 ILE A N 1
ATOM 3182 C CA . ILE A 1 478 ? -15.027 -11.762 72.208 1.00 27.29 455 ILE A CA 1
ATOM 3183 C C . ILE A 1 478 ? -13.870 -10.819 72.516 1.00 25.67 455 ILE A C 1
ATOM 3184 O O . ILE A 1 478 ? -14.016 -9.845 73.277 1.00 28.42 455 ILE A O 1
ATOM 3189 N N . PRO A 1 479 ? -12.674 -11.108 71.948 1.00 23.64 456 PRO A N 1
ATOM 3190 C CA . PRO A 1 479 ? -11.505 -10.369 72.227 1.00 22.51 456 PRO A CA 1
ATOM 3191 C C . PRO A 1 479 ? -11.336 -9.195 71.265 1.00 26.08 456 PRO A C 1
ATOM 3192 O O . PRO A 1 479 ? -10.741 -9.350 70.219 1.00 22.66 456 PRO A O 1
ATOM 3196 N N . LEU A 1 480 ? -11.825 -8.029 71.653 1.00 24.95 457 LEU A N 1
ATOM 3197 C CA . LEU A 1 480 ? -11.789 -6.823 70.844 1.00 27.03 457 LEU A CA 1
ATOM 3198 C C . LEU A 1 480 ? -10.526 -6.029 71.145 1.00 24.53 457 LEU A C 1
ATOM 3199 O O . LEU A 1 480 ? -10.144 -5.903 72.289 1.00 23.99 457 LEU A O 1
ATOM 3204 N N . SER A 1 481 ? -9.908 -5.439 70.126 1.00 22.99 458 SER A N 1
ATOM 3205 C CA . SER A 1 481 ? -8.726 -4.643 70.303 1.00 22.52 458 SER A CA 1
ATOM 3206 C C . SER A 1 481 ? -8.612 -3.550 69.289 1.00 24.65 458 SER A C 1
ATOM 3207 O O . SER A 1 481 ? -9.110 -3.658 68.143 1.00 23.59 458 SER A O 1
ATOM 3210 N N . ALA A 1 482 ? -7.998 -2.472 69.700 1.00 22.86 459 ALA A N 1
ATOM 3211 C CA . ALA A 1 482 ? -7.668 -1.433 68.767 1.00 25.15 459 ALA A CA 1
ATOM 3212 C C . ALA A 1 482 ? -6.381 -0.752 69.204 1.00 26.78 459 ALA A C 1
ATOM 3213 O O . ALA A 1 482 ? -5.732 -1.185 70.169 1.00 25.29 459 ALA A O 1
ATOM 3215 N N . ARG A 1 483 ? -5.959 0.247 68.440 1.00 25.78 460 ARG A N 1
ATOM 3216 C CA . ARG A 1 483 ? -4.642 0.913 68.626 1.00 27.54 460 ARG A CA 1
ATOM 3217 C C . ARG A 1 483 ? -4.632 1.700 69.921 1.00 30.40 460 ARG A C 1
ATOM 3218 O O . ARG A 1 483 ? -3.620 1.806 70.552 1.00 26.70 460 ARG A O 1
ATOM 3226 N N . ASN A 1 484 ? -5.763 2.256 70.305 1.00 26.35 461 ASN A N 1
ATOM 3227 C CA . ASN A 1 484 ? -5.868 3.033 71.519 1.00 28.69 461 ASN A CA 1
ATOM 3228 C C . ASN A 1 484 ? -7.344 2.982 72.050 1.00 29.07 461 ASN A C 1
ATOM 3229 O O . ASN A 1 484 ? -8.242 2.356 71.452 1.00 24.54 461 ASN A O 1
ATOM 3234 N N . LYS A 1 485 ? -7.588 3.684 73.147 1.00 29.50 462 LYS A N 1
ATOM 3235 C CA . LYS A 1 485 ? -8.890 3.569 73.832 1.00 28.26 462 LYS A CA 1
ATOM 3236 C C . LYS A 1 485 ? -10.008 4.215 73.027 1.00 24.80 462 LYS A C 1
ATOM 3237 O O . LYS A 1 485 ? -11.101 3.711 72.942 1.00 23.40 462 LYS A O 1
ATOM 3243 N N . ASP A 1 486 ? -9.761 5.394 72.490 1.00 24.09 463 ASP A N 1
ATOM 3244 C CA . ASP A 1 486 ? -10.750 6.018 71.645 1.00 27.27 463 ASP A CA 1
ATOM 3245 C C . ASP A 1 486 ? -11.208 5.113 70.479 1.00 24.49 463 ASP A C 1
ATOM 3246 O O . ASP A 1 486 ? -12.416 5.001 70.131 1.00 22.39 463 ASP A O 1
ATOM 3251 N N . ARG A 1 487 ? -10.242 4.498 69.807 1.00 23.71 464 ARG A N 1
ATOM 3252 C CA . ARG A 1 487 ? -10.588 3.570 68.674 1.00 23.98 464 ARG A CA 1
ATOM 3253 C C . ARG A 1 487 ? -11.304 2.311 69.214 1.00 23.53 464 ARG A C 1
ATOM 3254 O O . ARG A 1 487 ? -12.235 1.797 68.577 1.00 21.67 464 ARG A O 1
ATOM 3262 N N . LEU A 1 488 ? -10.921 1.839 70.417 1.00 21.61 465 LEU A N 1
ATOM 3263 C CA . LEU A 1 488 ? -11.571 0.666 70.983 1.00 21.26 465 LEU A CA 1
ATOM 3264 C C . LEU A 1 488 ? -13.035 0.969 71.320 1.00 21.24 465 LEU A C 1
ATOM 3265 O O . LEU A 1 488 ? -13.896 0.124 71.076 1.00 20.72 465 LEU A O 1
ATOM 3270 N N . LEU A 1 489 ? -13.321 2.155 71.845 1.00 21.47 466 LEU A N 1
ATOM 3271 C CA . LEU A 1 489 ? -14.740 2.546 72.121 1.00 23.65 466 LEU A CA 1
ATOM 3272 C C . LEU A 1 489 ? -15.544 2.604 70.847 1.00 20.75 466 LEU A C 1
ATOM 3273 O O . LEU A 1 489 ? -16.640 2.105 70.770 1.00 24.13 466 LEU A O 1
ATOM 3278 N N . ALA A 1 490 ? -14.967 3.224 69.815 1.00 24.09 467 ALA A N 1
ATOM 3279 C CA . ALA A 1 490 ? -15.598 3.249 68.470 1.00 23.20 467 ALA A CA 1
ATOM 3280 C C . ALA A 1 490 ? -15.847 1.823 67.912 1.00 22.27 467 ALA A C 1
ATOM 3281 O O . ALA A 1 490 ? -16.848 1.555 67.305 1.00 24.33 467 ALA A O 1
ATOM 3283 N N . TYR A 1 491 ? -14.885 0.937 68.084 1.00 20.94 468 TYR A N 1
ATOM 3284 C CA . TYR A 1 491 ? -15.029 -0.437 67.667 1.00 22.21 468 TYR A CA 1
ATOM 3285 C C . TYR A 1 491 ? -16.175 -1.100 68.381 1.00 20.54 468 TYR A C 1
ATOM 3286 O O . TYR A 1 491 ? -17.017 -1.730 67.758 1.00 20.86 468 TYR A O 1
ATOM 3295 N N . ALA A 1 492 ? -16.258 -0.904 69.691 1.00 23.32 469 ALA A N 1
ATOM 3296 C CA . ALA A 1 492 ? -17.343 -1.527 70.426 1.00 22.76 469 ALA A CA 1
ATOM 3297 C C . ALA A 1 492 ? -18.683 -0.993 69.984 1.00 23.14 469 ALA A C 1
ATOM 3298 O O . ALA A 1 492 ? -19.628 -1.761 69.868 1.00 24.96 469 ALA A O 1
ATOM 3300 N N . GLU A 1 493 ? -18.779 0.290 69.694 1.00 24.93 470 GLU A N 1
ATOM 3301 C CA . GLU A 1 493 ? -20.042 0.871 69.207 1.00 26.57 470 GLU A CA 1
ATOM 3302 C C . GLU A 1 493 ? -20.444 0.386 67.812 1.00 27.83 470 GLU A C 1
ATOM 3303 O O . GLU A 1 493 ? -21.613 0.024 67.532 1.00 28.80 470 GLU A O 1
ATOM 3309 N N . LYS A 1 494 ? -19.462 0.322 66.924 1.00 24.90 471 LYS A N 1
ATOM 3310 C CA . LYS A 1 494 ? -19.686 -0.251 65.605 1.00 25.87 471 LYS A CA 1
ATOM 3311 C C . LYS A 1 494 ? -20.071 -1.727 65.659 1.00 24.32 471 LYS A C 1
ATOM 3312 O O . LYS A 1 494 ? -20.946 -2.211 64.916 1.00 25.89 471 LYS A O 1
ATOM 3318 N N . LEU A 1 495 ? -19.434 -2.461 66.539 1.00 26.59 472 LEU A N 1
ATOM 3319 C CA . LEU A 1 495 ? -19.796 -3.873 66.672 1.00 25.30 472 LEU A CA 1
ATOM 3320 C C . LEU A 1 495 ? -21.237 -4.017 67.204 1.00 25.97 472 LEU A C 1
ATOM 3321 O O . LEU A 1 495 ? -22.049 -4.808 66.680 1.00 24.06 472 LEU A O 1
ATOM 3326 N N . ALA A 1 496 ? -21.563 -3.229 68.211 1.00 27.83 473 ALA A N 1
ATOM 3327 C CA . ALA A 1 496 ? -22.923 -3.307 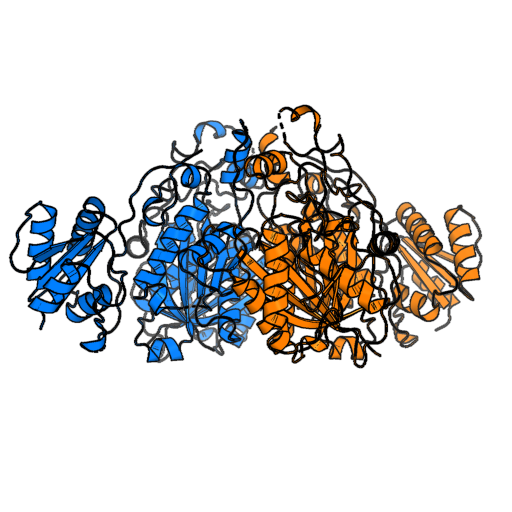68.845 1.00 28.31 473 ALA A CA 1
ATOM 3328 C C . ALA A 1 496 ? -23.997 -3.037 67.849 1.00 27.27 473 ALA A C 1
ATOM 3329 O O . ALA A 1 496 ? -24.948 -3.789 67.756 1.00 31.55 473 ALA A O 1
ATOM 3331 N N . ARG A 1 497 ? -23.819 -2.009 67.052 1.00 32.49 474 ARG A N 1
ATOM 3332 C CA . ARG A 1 497 ? -24.780 -1.673 66.027 1.00 36.45 474 ARG A CA 1
ATOM 3333 C C . ARG A 1 497 ? -24.969 -2.775 65.023 1.00 33.95 474 ARG A C 1
ATOM 3334 O O . ARG A 1 497 ? -26.025 -2.856 64.474 1.00 31.25 474 ARG A O 1
ATOM 3342 N N . SER A 1 498 ? -23.965 -3.592 64.732 1.00 31.83 475 SER A N 1
ATOM 3343 C CA . SER A 1 498 ? -24.153 -4.640 63.710 1.00 33.03 475 SER A CA 1
ATOM 3344 C C . SER A 1 498 ? -24.890 -5.865 64.229 1.00 34.14 475 SER A C 1
ATOM 3345 O O . SER A 1 498 ? -25.232 -6.752 63.440 1.00 34.57 475 SER A O 1
ATOM 3348 N N . LEU A 1 499 ? -25.112 -5.956 65.540 1.00 33.54 476 LEU A N 1
ATOM 3349 C CA . LEU A 1 499 ? -25.691 -7.161 66.136 1.00 33.22 476 LEU A CA 1
ATOM 3350 C C . LEU A 1 499 ? -27.212 -7.174 65.958 1.00 35.52 476 LEU A C 1
ATOM 3351 O O . LEU A 1 499 ? -27.874 -6.154 66.159 1.00 40.05 476 LEU A O 1
ATOM 3356 N N . SER A 1 500 ? -27.772 -8.300 65.598 1.00 40.82 477 SER A N 1
ATOM 3357 C CA . SER A 1 500 ? -29.233 -8.456 65.411 1.00 43.92 477 SER A CA 1
ATOM 3358 C C . SER A 1 500 ? -29.521 -9.895 65.737 1.00 50.02 477 SER A C 1
ATOM 3359 O O . SER A 1 500 ? -28.610 -10.619 66.164 1.00 45.60 477 SER A O 1
ATOM 3362 N N . GLU A 1 501 ? -30.767 -10.331 65.541 1.00 57.63 478 GLU A N 1
ATOM 3363 C CA . GLU A 1 501 ? -31.124 -11.736 65.836 1.00 64.19 478 GLU A CA 1
ATOM 3364 C C . GLU A 1 501 ? -30.532 -12.685 64.750 1.00 60.33 478 GLU A C 1
ATOM 3365 O O . GLU A 1 501 ? -30.479 -13.884 64.923 1.00 60.94 478 GLU A O 1
ATOM 3371 N N . LYS A 1 502 ? -30.051 -12.133 63.646 1.00 58.92 479 LYS A N 1
ATOM 3372 C CA . LYS A 1 502 ? -29.417 -12.941 62.627 1.00 60.96 479 LYS A CA 1
ATOM 3373 C C . LYS A 1 502 ? -27.956 -13.265 62.938 1.00 53.83 479 LYS A C 1
ATOM 3374 O O . LYS A 1 502 ? -27.407 -14.157 62.315 1.00 48.09 479 LYS A O 1
ATOM 3380 N N . THR A 1 503 ? -27.321 -12.598 63.867 1.00 45.85 480 THR A N 1
ATOM 3381 C CA . THR A 1 503 ? -25.944 -12.895 64.100 1.00 40.09 480 THR A CA 1
ATOM 3382 C C . THR A 1 503 ? -25.732 -14.141 64.947 1.00 42.62 480 THR A C 1
ATOM 3383 O O . THR A 1 503 ? -26.455 -14.382 65.876 1.00 42.56 480 THR A O 1
ATOM 3387 N N . VAL A 1 504 ? -24.731 -14.936 64.603 1.00 40.11 481 VAL A N 1
ATOM 3388 C CA . VAL A 1 504 ? -24.445 -16.122 65.374 1.00 41.96 481 VAL A CA 1
ATOM 3389 C C . VAL A 1 504 ? -23.159 -16.027 66.188 1.00 37.81 481 VAL A C 1
ATOM 3390 O O . VAL A 1 504 ? -22.077 -15.943 65.669 1.00 42.87 481 VAL A O 1
ATOM 3394 N N . LEU A 1 505 ? -23.306 -16.048 67.491 1.00 37.40 482 LEU A N 1
ATOM 3395 C CA . LEU A 1 505 ? -22.174 -15.879 68.372 1.00 38.27 482 LEU A CA 1
ATOM 3396 C C . LEU A 1 505 ? -20.972 -16.739 68.074 1.00 40.09 482 LEU A C 1
ATOM 3397 O O . LEU A 1 505 ? -19.872 -16.255 68.139 1.00 37.23 482 LEU A O 1
ATOM 3402 N N . SER A 1 506 ? -21.150 -18.017 67.778 1.00 38.84 483 SER A N 1
ATOM 3403 C CA . SER A 1 506 ? -19.942 -18.839 67.602 1.00 39.29 483 SER A CA 1
ATOM 3404 C C . SER A 1 506 ? -19.137 -18.340 66.369 1.00 31.43 483 SER A C 1
ATOM 3405 O O . SER A 1 506 ? -17.918 -18.405 66.352 1.00 35.14 483 SER A O 1
ATOM 3408 N N . GLU A 1 507 ? -19.837 -17.852 65.343 1.00 35.88 484 GLU A N 1
ATOM 3409 C CA . GLU A 1 507 ? -19.158 -17.388 64.088 1.00 37.55 484 GLU A CA 1
ATOM 3410 C C . GLU A 1 507 ? -18.461 -16.031 64.351 1.00 35.32 484 GLU A C 1
ATOM 3411 O O . GLU A 1 507 ? -17.291 -15.802 64.029 1.00 32.09 484 GLU A O 1
ATOM 3417 N N . LEU A 1 508 ? -19.170 -15.158 65.037 1.00 35.89 485 LEU A N 1
ATOM 3418 C CA . LEU A 1 508 ? -18.644 -13.884 65.469 1.00 34.21 485 LEU A CA 1
ATOM 3419 C C . LEU A 1 508 ? -17.392 -13.992 66.313 1.00 32.47 485 LEU A C 1
ATOM 3420 O O . LEU A 1 508 ? -16.420 -13.365 66.035 1.00 32.56 485 LEU A O 1
ATOM 3425 N N . ALA A 1 509 ? -17.436 -14.790 67.355 1.00 30.82 486 ALA A N 1
ATOM 3426 C CA . ALA A 1 509 ? -16.279 -15.051 68.156 1.00 28.57 486 ALA A CA 1
ATOM 3427 C C . ALA A 1 509 ? -15.120 -15.687 67.409 1.00 28.38 486 ALA A C 1
ATOM 3428 O O . ALA A 1 509 ? -14.028 -15.278 67.607 1.00 25.23 486 ALA A O 1
ATOM 3430 N N . TYR A 1 510 ? -15.379 -16.675 66.568 1.00 29.45 487 TYR A N 1
ATOM 3431 C CA . TYR A 1 510 ? -14.300 -17.280 65.784 1.00 34.49 487 TYR A CA 1
ATOM 3432 C C . TYR A 1 510 ? -13.589 -16.201 64.943 1.00 25.51 487 TYR A C 1
ATOM 3433 O O . TYR A 1 510 ? -12.354 -16.124 64.893 1.00 27.47 487 TYR A O 1
ATOM 3442 N N . THR A 1 511 ? -14.394 -15.377 64.299 1.00 26.38 488 THR A N 1
ATOM 3443 C CA . THR A 1 511 ? -13.839 -14.392 63.360 1.00 30.67 488 THR A CA 1
ATOM 3444 C C . THR A 1 511 ? -13.036 -13.288 64.112 1.00 31.02 488 THR A C 1
ATOM 3445 O O . THR A 1 511 ? -11.910 -12.903 63.691 1.00 27.82 488 THR A O 1
ATOM 3449 N N . ILE A 1 512 ? -13.559 -12.797 65.247 1.00 27.99 489 ILE A N 1
ATOM 3450 C CA . ILE A 1 512 ? -12.791 -11.818 66.007 1.00 25.45 489 ILE A CA 1
ATOM 3451 C C . ILE A 1 512 ? -11.509 -12.380 66.632 1.00 25.62 489 ILE A C 1
ATOM 3452 O O . ILE A 1 512 ? -10.474 -11.711 66.688 1.00 24.55 489 ILE A O 1
ATOM 3457 N N . GLN A 1 513 ? -11.589 -13.632 67.069 1.00 24.05 490 GLN A N 1
ATOM 3458 C CA . GLN A 1 513 ? -10.453 -14.308 67.601 1.00 25.37 490 GLN A CA 1
ATOM 3459 C C . GLN A 1 513 ? -9.345 -14.564 66.588 1.00 26.11 490 GLN A C 1
ATOM 3460 O O . GLN A 1 513 ? -8.184 -14.332 66.897 1.00 23.52 490 GLN A O 1
ATOM 3466 N N . THR A 1 514 ? -9.706 -15.120 65.439 1.00 25.37 491 THR A N 1
ATOM 3467 C CA . THR A 1 514 ? -8.670 -15.571 64.446 1.00 28.50 491 THR A CA 1
ATOM 3468 C C . THR A 1 514 ? -8.516 -14.666 63.216 1.00 28.26 491 THR A C 1
ATOM 3469 O O . THR A 1 514 ? -7.549 -14.781 62.484 1.00 29.57 491 THR A O 1
ATOM 3473 N N . GLY A 1 515 ? -9.457 -13.768 63.008 1.00 24.54 492 GLY A N 1
ATOM 3474 C CA . GLY A 1 515 ? -9.449 -12.944 61.815 1.00 23.75 492 GLY A CA 1
ATOM 3475 C C . GLY A 1 515 ? -9.281 -11.460 62.101 1.00 22.10 492 GLY A C 1
ATOM 3476 O O . GLY A 1 515 ? -9.545 -10.655 61.230 1.00 22.35 492 GLY A O 1
ATOM 3477 N N . ARG A 1 516 ? -8.842 -11.108 63.322 1.00 22.91 493 ARG A N 1
ATOM 3478 C CA . ARG A 1 516 ? -8.457 -9.733 63.648 1.00 22.35 493 ARG A CA 1
ATOM 3479 C C . ARG A 1 516 ? -7.141 -9.729 64.351 1.00 22.96 493 ARG A C 1
ATOM 3480 O O . ARG A 1 516 ? -6.895 -10.600 65.175 1.00 23.79 493 ARG A O 1
ATOM 3488 N N . GLU A 1 517 ? -6.324 -8.690 64.103 1.00 23.28 494 GLU A N 1
ATOM 3489 C CA . GLU A 1 517 ? -5.056 -8.626 64.803 1.00 24.25 494 GLU A CA 1
ATOM 3490 C C . GLU A 1 517 ? -5.296 -8.303 66.302 1.00 26.88 494 GLU A C 1
ATOM 3491 O O . GLU A 1 517 ? -6.252 -7.595 66.615 1.00 23.05 494 GLU A O 1
ATOM 3497 N N . ALA A 1 518 ? -4.396 -8.782 67.181 1.00 24.78 495 ALA A N 1
ATOM 3498 C CA . ALA A 1 518 ? -4.506 -8.517 68.619 1.00 25.59 495 ALA A CA 1
ATOM 3499 C C . ALA A 1 518 ? -3.766 -7.218 68.854 1.00 22.99 495 ALA A C 1
ATOM 3500 O O . ALA A 1 518 ? -2.567 -7.234 68.894 1.00 24.79 495 ALA A O 1
ATOM 3502 N N . MET A 1 519 ? -4.450 -6.086 68.927 1.00 21.22 496 MET A N 1
ATOM 3503 C CA . MET A 1 519 ? -3.813 -4.811 69.020 1.00 20.97 496 MET A CA 1
ATOM 3504 C C . MET A 1 519 ? -3.591 -4.357 70.479 1.00 24.69 496 MET A C 1
ATOM 3505 O O . MET A 1 519 ? -3.776 -5.141 71.404 1.00 25.54 496 MET A O 1
ATOM 3510 N N . GLU A 1 520 ? -3.118 -3.120 70.615 1.00 24.91 497 GLU A N 1
ATOM 3511 C CA . GLU A 1 520 ? -2.588 -2.574 71.866 1.00 29.25 497 GLU A CA 1
ATOM 3512 C C . GLU A 1 520 ? -3.584 -2.456 73.014 1.00 30.00 497 GLU A C 1
ATOM 3513 O O . GLU A 1 520 ? -3.259 -2.842 74.121 1.00 29.96 497 GLU A O 1
ATOM 3519 N N . GLU A 1 521 ? -4.771 -1.915 72.742 1.00 28.12 498 GLU A N 1
ATOM 3520 C CA . GLU A 1 521 ? -5.792 -1.687 73.761 1.00 29.37 498 GLU A CA 1
ATOM 3521 C C . GLU A 1 521 ? -6.785 -2.771 73.632 1.00 28.03 498 GLU A C 1
ATOM 3522 O O . GLU A 1 521 ? -7.417 -2.932 72.559 1.00 21.63 498 GLU A O 1
ATOM 3528 N N . ARG A 1 522 ? -7.025 -3.480 74.718 1.00 23.79 499 ARG A N 1
ATOM 3529 C CA . ARG A 1 522 ? -7.838 -4.679 74.665 1.00 25.52 499 ARG A CA 1
ATOM 3530 C C . ARG A 1 522 ? -9.031 -4.695 75.594 1.00 24.90 499 ARG A C 1
ATOM 3531 O O . ARG A 1 522 ? -8.935 -4.270 76.736 1.00 27.94 499 ARG A O 1
ATOM 3539 N N . ALA A 1 523 ? -10.091 -5.286 75.132 1.00 23.60 500 ALA A N 1
ATOM 3540 C CA . ALA A 1 523 ? -11.260 -5.556 75.903 1.00 25.83 500 ALA A CA 1
ATOM 3541 C C . ALA A 1 523 ? -11.840 -6.894 75.500 1.00 25.97 500 ALA A C 1
ATOM 3542 O O . ALA A 1 523 ? -12.308 -7.049 74.417 1.00 24.30 500 ALA A O 1
ATOM 3544 N N . VAL A 1 524 ? -11.749 -7.868 76.373 1.00 24.97 501 VAL A N 1
ATOM 3545 C CA . VAL A 1 524 ? -12.328 -9.155 76.114 1.00 25.28 501 VAL A CA 1
ATOM 3546 C C . VAL A 1 524 ? -13.572 -9.356 76.908 1.00 23.84 501 VAL A C 1
ATOM 3547 O O . VAL A 1 524 ? -13.531 -9.217 78.076 1.00 24.08 501 VAL A O 1
ATOM 3551 N N . PHE A 1 525 ? -14.647 -9.730 76.242 1.00 25.26 502 PHE A N 1
ATOM 3552 C CA . PHE A 1 525 ? -15.928 -10.042 76.861 1.00 26.17 502 PHE A CA 1
ATOM 3553 C C . PHE A 1 525 ? -16.257 -11.537 76.823 1.00 30.32 502 PHE A C 1
ATOM 3554 O O . PHE A 1 525 ? -16.092 -12.178 75.844 1.00 28.51 502 PHE A O 1
ATOM 3562 N N . LEU A 1 526 ? -16.748 -12.050 77.926 1.00 32.19 503 LEU A N 1
ATOM 3563 C CA . LEU A 1 526 ? -17.254 -13.402 78.102 1.00 36.99 503 LEU A CA 1
ATOM 3564 C C . LEU A 1 526 ? -18.743 -13.311 78.188 1.00 37.24 503 LEU A C 1
ATOM 3565 O O . LEU A 1 526 ? -19.241 -12.733 79.118 1.00 32.65 503 LEU A O 1
ATOM 3570 N N . VAL A 1 527 ? -19.421 -13.901 77.234 1.00 33.31 504 VAL A N 1
ATOM 3571 C CA . VAL A 1 527 ? -20.780 -13.607 76.930 1.00 39.43 504 VAL A CA 1
ATOM 3572 C C . VAL A 1 527 ? -21.584 -14.884 76.661 1.00 42.62 504 VAL A C 1
ATOM 3573 O O . VAL A 1 527 ? -21.093 -15.802 76.084 1.00 49.67 504 VAL A O 1
ATOM 3577 N N . ASN A 1 528 ? -22.830 -14.904 77.089 1.00 45.52 505 ASN A N 1
ATOM 3578 C CA . ASN A 1 528 ? -23.709 -16.071 77.012 1.00 44.62 505 ASN A CA 1
ATOM 3579 C C . ASN A 1 528 ? -24.464 -16.132 75.707 1.00 41.46 505 ASN A C 1
ATOM 3580 O O . ASN A 1 528 ? -24.771 -17.163 75.220 1.00 43.26 505 ASN A O 1
ATOM 3585 N N . ASP A 1 529 ? -24.713 -14.983 75.131 1.00 41.53 506 ASP A N 1
ATOM 3586 C CA . ASP A 1 529 ? -25.445 -14.834 73.871 1.00 42.17 506 ASP A CA 1
ATOM 3587 C C . ASP A 1 529 ? -25.296 -13.390 73.356 1.00 41.98 506 ASP A C 1
ATOM 3588 O O . ASP A 1 529 ? -24.709 -12.539 74.048 1.00 35.45 506 ASP A O 1
ATOM 3593 N N . ILE A 1 530 ? -25.904 -13.117 72.210 1.00 37.99 507 ILE A N 1
ATOM 3594 C CA . ILE A 1 530 ? -25.787 -11.849 71.549 1.00 41.05 507 ILE A CA 1
ATOM 3595 C C . ILE A 1 530 ? -26.407 -10.742 72.360 1.00 43.20 507 ILE A C 1
ATOM 3596 O O . ILE A 1 530 ? -25.875 -9.660 72.409 1.00 38.47 507 ILE A O 1
ATOM 3601 N N . ARG A 1 531 ? -27.528 -10.997 73.002 1.00 43.12 508 ARG A N 1
ATOM 3602 C CA . ARG A 1 531 ? -28.139 -9.971 73.833 1.00 47.27 508 ARG A CA 1
ATOM 3603 C C . ARG A 1 531 ? -27.176 -9.565 74.992 1.00 39.38 508 ARG A C 1
ATOM 3604 O O . ARG A 1 531 ? -27.019 -8.380 75.286 1.00 36.17 508 ARG A O 1
ATOM 3612 N N . ASP A 1 532 ? -26.523 -10.548 75.604 1.00 35.87 509 ASP A N 1
ATOM 3613 C CA . ASP A 1 532 ? -25.562 -10.313 76.681 1.00 35.82 509 ASP A CA 1
ATOM 3614 C C . ASP A 1 532 ? -24.403 -9.505 76.086 1.00 34.81 509 ASP A C 1
ATOM 3615 O O . ASP A 1 532 ? -23.890 -8.546 76.709 1.00 29.09 509 ASP A O 1
ATOM 3620 N N . LEU A 1 533 ? -23.987 -9.855 74.877 1.00 32.25 510 LEU A N 1
ATOM 3621 C CA . LEU A 1 533 ? -22.889 -9.098 74.281 1.00 29.29 510 LEU A CA 1
ATOM 3622 C C . LEU A 1 533 ? -23.248 -7.656 74.055 1.00 26.92 510 LEU A C 1
ATOM 3623 O O . LEU A 1 533 ? -22.480 -6.733 74.367 1.00 26.76 510 LEU A O 1
ATOM 3628 N N . LYS A 1 534 ? -24.414 -7.452 73.500 1.00 30.31 511 LYS A N 1
ATOM 3629 C CA . LYS A 1 534 ? -24.862 -6.117 73.174 1.00 36.27 511 LYS A CA 1
ATOM 3630 C C . LYS A 1 534 ? -24.945 -5.227 74.420 1.00 34.27 511 LYS A C 1
ATOM 3631 O O . LYS A 1 534 ? -24.580 -4.041 74.362 1.00 34.75 511 LYS A O 1
ATOM 3637 N N . GLN A 1 535 ? -25.435 -5.788 75.524 1.00 31.02 512 GLN A N 1
ATOM 3638 C CA . GLN A 1 535 ? -25.558 -5.028 76.780 1.00 33.60 512 GLN A CA 1
ATOM 3639 C C . GLN A 1 535 ? -24.177 -4.609 77.268 1.00 30.90 512 GLN A C 1
ATOM 3640 O O . GLN A 1 535 ? -23.940 -3.470 77.678 1.00 31.23 512 GLN A O 1
ATOM 3646 N N . LYS A 1 536 ? -23.244 -5.562 77.267 1.00 31.50 513 LYS A N 1
ATOM 3647 C CA . LYS A 1 536 ? -21.888 -5.251 77.699 1.00 32.19 513 LYS A CA 1
ATOM 3648 C C . LYS A 1 536 ? -21.205 -4.184 76.867 1.00 28.99 513 LYS A C 1
ATOM 3649 O O . LYS A 1 536 ? -20.517 -3.320 77.432 1.00 24.42 513 LYS A O 1
ATOM 3655 N N . LEU A 1 537 ? -21.375 -4.246 75.529 1.00 27.15 514 LEU A N 1
ATOM 3656 C CA . LEU A 1 537 ? -20.668 -3.298 74.648 1.00 25.33 514 LEU A CA 1
ATOM 3657 C C . LEU A 1 537 ? -21.240 -1.922 74.900 1.00 25.77 514 LEU A C 1
ATOM 3658 O O . LEU A 1 537 ? -20.515 -0.957 74.986 1.00 26.32 514 LEU A O 1
ATOM 3663 N N . ASN A 1 538 ? -22.560 -1.840 75.033 1.00 27.88 515 ASN A N 1
ATOM 3664 C CA . ASN A 1 538 ? -23.228 -0.565 75.346 1.00 30.55 515 ASN A CA 1
ATOM 3665 C C . ASN A 1 538 ? -22.781 0.005 76.698 1.00 28.00 515 ASN A C 1
ATOM 3666 O O . ASN A 1 538 ? -22.524 1.213 76.818 1.00 25.54 515 ASN A O 1
ATOM 3671 N N . ASP A 1 539 ? -22.651 -0.839 77.699 1.00 26.79 516 ASP A N 1
ATOM 3672 C CA . ASP A 1 539 ? -22.099 -0.344 78.984 1.00 28.39 516 ASP A CA 1
ATOM 3673 C C . ASP A 1 539 ? -20.659 0.127 78.846 1.00 32.35 516 ASP A C 1
ATOM 3674 O O . ASP A 1 539 ? -20.236 1.103 79.510 1.00 30.97 516 ASP A O 1
ATOM 3679 N N . PHE A 1 540 ? -19.883 -0.584 78.022 1.00 27.88 517 PHE A N 1
ATOM 3680 C CA . PHE A 1 540 ? -18.466 -0.179 77.824 1.00 26.41 517 PHE A CA 1
ATOM 3681 C C . PHE A 1 540 ? -18.466 1.177 77.132 1.00 25.24 517 PHE A C 1
ATOM 3682 O O . PHE A 1 540 ? -17.740 2.106 77.481 1.00 25.57 517 PHE A O 1
ATOM 3690 N N . VAL A 1 541 ? -19.285 1.290 76.116 1.00 26.86 518 VAL A N 1
ATOM 3691 C CA . VAL A 1 541 ? -19.317 2.503 75.295 1.00 29.09 518 VAL A CA 1
ATOM 3692 C C . VAL A 1 541 ? -19.783 3.705 76.100 1.00 31.32 518 VAL A C 1
ATOM 3693 O O . VAL A 1 541 ? -19.339 4.816 75.861 1.00 27.89 518 VAL A O 1
ATOM 3697 N N . LYS A 1 542 ? -20.680 3.508 77.061 1.00 28.94 519 LYS A N 1
ATOM 3698 C CA . LYS A 1 542 ? -21.145 4.671 77.788 1.00 32.90 519 LYS A CA 1
ATOM 3699 C C . LYS A 1 542 ? -20.141 5.001 78.913 1.00 32.82 519 LYS A C 1
ATOM 3700 O O . LYS A 1 542 ? -20.360 5.907 79.675 1.00 33.71 519 LYS A O 1
ATOM 3706 N N . GLY A 1 543 ? -19.041 4.262 79.011 1.00 30.07 520 GLY A N 1
ATOM 3707 C CA . GLY A 1 543 ? -17.953 4.643 79.839 1.00 31.03 520 GLY A CA 1
ATOM 3708 C C . GLY A 1 543 ? -17.848 3.949 81.198 1.00 33.36 520 GLY A C 1
ATOM 3709 O O . GLY A 1 543 ? -17.090 4.403 82.032 1.00 30.13 520 GLY A O 1
ATOM 3710 N N . ASN A 1 544 ? -18.591 2.872 81.408 1.00 31.49 521 ASN A N 1
ATOM 3711 C CA . ASN A 1 544 ? -18.350 2.025 82.552 1.00 32.26 521 ASN A CA 1
ATOM 3712 C C . ASN A 1 544 ? -16.963 1.385 82.423 1.00 34.02 521 ASN A C 1
ATOM 3713 O O . ASN A 1 544 ? -16.680 0.678 81.480 1.00 32.71 521 ASN A O 1
ATOM 3718 N N . GLU A 1 545 ? -16.158 1.519 83.452 1.00 38.33 522 GLU A N 1
ATOM 3719 C CA . GLU A 1 545 ? -14.800 0.944 83.446 1.00 41.06 522 GLU A CA 1
ATOM 3720 C C . GLU A 1 545 ? -14.815 -0.465 83.963 1.00 41.68 522 GLU A C 1
ATOM 3721 O O . GLU A 1 545 ? -13.975 -1.240 83.616 1.00 41.50 522 GLU A O 1
ATOM 3727 N N . ASN A 1 546 ? -15.796 -0.824 84.775 1.00 31.29 523 ASN A N 1
ATOM 3728 C CA . ASN A 1 546 ? -15.831 -2.185 85.332 1.00 28.30 523 ASN A CA 1
ATOM 3729 C C . ASN A 1 546 ? -17.139 -2.802 85.107 1.00 31.84 523 ASN A C 1
ATOM 3730 O O . ASN A 1 546 ? -18.181 -2.266 85.589 1.00 27.53 523 ASN A O 1
ATOM 3735 N N . ILE A 1 547 ? -17.110 -3.980 84.464 1.00 27.73 524 ILE A N 1
ATOM 3736 C CA . ILE A 1 547 ? -18.282 -4.604 83.930 1.00 27.15 524 ILE A CA 1
ATOM 3737 C C . ILE A 1 547 ? -18.095 -6.101 84.146 1.00 29.27 524 ILE A C 1
ATOM 3738 O O . ILE A 1 547 ? -17.043 -6.625 83.813 1.00 32.27 524 ILE A O 1
ATOM 3743 N N . PRO A 1 548 ? -19.119 -6.810 84.619 1.00 30.80 525 PRO A N 1
ATOM 3744 C CA . PRO A 1 548 ? -18.881 -8.246 84.794 1.00 30.84 525 PRO A CA 1
ATOM 3745 C C . PRO A 1 548 ? -18.663 -8.910 83.449 1.00 33.71 525 PRO A C 1
ATOM 3746 O O . PRO A 1 548 ? -19.428 -8.674 82.476 1.00 35.52 525 PRO A O 1
ATOM 3750 N N . GLY A 1 549 ? -17.676 -9.784 83.431 1.00 37.47 526 GLY A N 1
ATOM 3751 C CA . GLY A 1 549 ? -17.291 -10.512 82.230 1.00 39.03 526 GLY A CA 1
ATOM 3752 C C . GLY A 1 549 ? -16.543 -9.685 81.176 1.00 36.92 526 GLY A C 1
ATOM 3753 O O . GLY A 1 549 ? -16.621 -10.019 80.017 1.00 30.53 526 GLY A O 1
ATOM 3754 N N . LEU A 1 550 ? -15.856 -8.619 81.601 1.00 32.60 527 LEU A N 1
ATOM 3755 C CA . LEU A 1 550 ? -14.999 -7.809 80.779 1.00 31.99 527 LEU A CA 1
ATOM 3756 C C . LEU A 1 550 ? -13.690 -7.720 81.437 1.00 29.92 527 LEU A C 1
ATOM 3757 O O . LEU A 1 550 ? -13.613 -7.344 82.594 1.00 32.07 527 LEU A O 1
ATOM 3762 N N . TRP A 1 551 ? -12.627 -8.055 80.723 1.00 29.47 528 TRP A N 1
ATOM 3763 C CA . TRP A 1 551 ? -11.265 -7.814 81.162 1.00 29.42 528 TRP A CA 1
ATOM 3764 C C . TRP A 1 551 ? -10.662 -6.846 80.181 1.00 31.54 528 TRP A C 1
ATOM 3765 O O . TRP A 1 551 ? -10.824 -7.012 78.978 1.00 27.24 528 TRP A O 1
ATOM 3776 N N . ARG A 1 552 ? -9.909 -5.887 80.697 1.00 32.05 529 ARG A N 1
ATOM 3777 C CA . ARG A 1 552 ? -9.306 -4.838 79.921 1.00 35.21 529 ARG A CA 1
ATOM 3778 C C . ARG A 1 552 ? -7.844 -4.880 80.115 1.00 34.46 529 ARG A C 1
ATOM 3779 O O . ARG A 1 552 ? -7.401 -5.246 81.181 1.00 31.91 529 ARG A O 1
ATOM 3787 N N . GLY A 1 553 ? -7.068 -4.419 79.154 1.00 33.07 530 GLY A N 1
ATOM 3788 C CA . GLY A 1 553 ? -5.642 -4.207 79.410 1.00 33.28 530 GLY A CA 1
ATOM 3789 C C . GLY A 1 553 ? -4.969 -3.640 78.176 1.00 36.87 530 GLY A C 1
ATOM 3790 O O . GLY A 1 553 ? -5.644 -3.320 77.214 1.00 29.21 530 GLY A O 1
ATOM 3791 N N . GLN A 1 554 ? -3.651 -3.509 78.250 1.00 36.49 531 GLN A N 1
ATOM 3792 C CA . GLN A 1 554 ? -2.782 -3.067 77.178 1.00 43.95 531 GLN A CA 1
ATOM 3793 C C . GLN A 1 554 ? -1.798 -4.163 76.808 1.00 51.52 531 GLN A C 1
ATOM 3794 O O . GLN A 1 554 ? -1.615 -5.133 77.553 1.00 47.24 531 GLN A O 1
ATOM 3800 N N . ASP A 1 569 ? -9.692 -23.037 79.771 1.00 66.60 546 ASP A N 1
ATOM 3801 C CA . ASP A 1 569 ? -10.531 -22.206 80.620 1.00 61.73 546 ASP A CA 1
ATOM 3802 C C . ASP A 1 569 ? -10.697 -20.722 80.178 1.00 57.89 546 ASP A C 1
ATOM 3803 O O . ASP A 1 569 ? -9.818 -19.895 80.304 1.00 49.19 546 ASP A O 1
ATOM 3808 N N . SER A 1 570 ? -11.913 -20.430 79.786 1.00 53.64 547 SER A N 1
ATOM 3809 C CA . SER A 1 570 ? -12.319 -19.132 79.358 1.00 52.06 547 SER A CA 1
ATOM 3810 C C . SER A 1 570 ? -11.819 -17.991 80.209 1.00 51.36 547 SER A C 1
ATOM 3811 O O . SER A 1 570 ? -11.207 -17.095 79.694 1.00 50.04 547 SER A O 1
ATOM 3814 N N . ILE A 1 571 ? -12.071 -18.016 81.504 1.00 50.13 548 ILE A N 1
ATOM 3815 C CA . ILE A 1 571 ? -11.671 -16.898 82.336 1.00 47.02 548 ILE A CA 1
ATOM 3816 C C . ILE A 1 571 ? -10.159 -16.649 82.292 1.00 48.48 548 ILE A C 1
ATOM 3817 O O . ILE A 1 571 ? -9.720 -15.478 82.189 1.00 48.62 548 ILE A O 1
ATOM 3822 N N . ARG A 1 572 ? -9.352 -17.712 82.362 1.00 48.91 549 ARG A N 1
ATOM 3823 C CA . ARG A 1 572 ? -7.916 -17.514 82.422 1.00 52.79 549 ARG A CA 1
ATOM 3824 C C . ARG A 1 572 ? -7.396 -17.074 81.078 1.00 42.06 549 ARG A C 1
ATOM 3825 O O . ARG A 1 572 ? -6.486 -16.265 80.988 1.00 36.89 549 ARG A O 1
ATOM 3833 N N . LEU A 1 573 ? -7.945 -17.648 80.025 1.00 46.75 550 LEU A N 1
ATOM 3834 C CA . LEU A 1 573 ? -7.614 -17.168 78.661 1.00 52.18 550 LEU A CA 1
ATOM 3835 C C . LEU A 1 573 ? -7.855 -15.674 78.552 1.00 42.43 550 LEU A C 1
ATOM 3836 O O . LEU A 1 573 ? -6.994 -14.937 78.134 1.00 46.21 550 LEU A O 1
ATOM 3841 N N . ALA A 1 574 ? -9.030 -15.234 78.958 1.00 40.88 551 ALA A N 1
ATOM 3842 C CA . ALA A 1 574 ? -9.373 -13.808 78.926 1.00 43.97 551 ALA A CA 1
ATOM 3843 C C . ALA A 1 574 ? -8.400 -12.975 79.703 1.00 43.45 551 ALA A C 1
ATOM 3844 O O . ALA A 1 574 ? -7.925 -11.939 79.233 1.00 44.59 551 ALA A O 1
ATOM 3846 N N . GLU A 1 575 ? -8.122 -13.407 80.933 1.00 43.72 552 GLU A N 1
ATOM 3847 C CA . GLU A 1 575 ? -7.166 -12.700 81.783 1.00 46.50 552 GLU A CA 1
ATOM 3848 C C . GLU A 1 575 ? -5.832 -12.554 81.079 1.00 41.90 552 GLU A C 1
ATOM 3849 O O . GLU A 1 575 ? -5.217 -11.495 81.074 1.00 48.10 552 GLU A O 1
ATOM 3855 N N . LEU A 1 576 ? -5.358 -13.653 80.517 1.00 42.74 553 LEU A N 1
ATOM 3856 C CA . LEU A 1 576 ? -4.041 -13.674 79.895 1.00 48.17 553 LEU A CA 1
ATOM 3857 C C . LEU A 1 576 ? -3.982 -12.731 78.702 1.00 36.46 553 LEU A C 1
ATOM 3858 O O . LEU A 1 576 ? -3.051 -11.902 78.573 1.00 38.29 553 LEU A O 1
ATOM 3863 N N . TRP A 1 577 ? -5.004 -12.851 77.868 1.00 35.46 554 TRP A N 1
ATOM 3864 C CA . TRP A 1 577 ? -5.093 -11.999 76.663 1.00 32.33 554 TRP A CA 1
ATOM 3865 C C . TRP A 1 577 ? -5.134 -10.524 77.059 1.00 37.24 554 TRP A C 1
ATOM 3866 O O . TRP A 1 577 ? -4.396 -9.704 76.502 1.00 33.78 554 TRP A O 1
ATOM 3877 N N . ALA A 1 578 ? -5.899 -10.185 78.087 1.00 37.90 555 ALA A N 1
ATOM 3878 C CA . ALA A 1 578 ? -6.033 -8.764 78.473 1.00 39.85 555 ALA A CA 1
ATOM 3879 C C . ALA A 1 578 ? -4.742 -8.200 78.985 1.00 46.66 555 ALA A C 1
ATOM 3880 O O . ALA A 1 578 ? -4.465 -7.016 78.798 1.00 48.39 555 ALA A O 1
ATOM 3882 N N . GLU A 1 579 ? -3.945 -9.068 79.608 1.00 54.71 556 GLU A N 1
ATOM 3883 C CA . GLU A 1 579 ? -2.634 -8.701 80.122 1.00 54.10 556 GLU A CA 1
ATOM 3884 C C . GLU A 1 579 ? -1.626 -8.505 79.003 1.00 55.13 556 GLU A C 1
ATOM 3885 O O . GLU A 1 579 ? -0.578 -7.942 79.244 1.00 56.29 556 GLU A O 1
ATOM 3891 N N . GLY A 1 580 ? -1.889 -9.005 77.793 1.00 53.89 557 GLY A N 1
ATOM 3892 C CA . GLY A 1 580 ? -0.955 -8.799 76.680 1.00 53.96 557 GLY A CA 1
ATOM 3893 C C . GLY A 1 580 ? -0.349 -10.065 76.115 1.00 47.66 557 GLY A C 1
ATOM 3894 O O . GLY A 1 580 ? 0.366 -10.019 75.134 1.00 51.65 557 GLY A O 1
ATOM 3895 N N . LYS A 1 581 ? -0.671 -11.210 76.688 1.00 47.77 558 LYS A N 1
ATOM 3896 C CA . LYS A 1 581 ? -0.177 -12.459 76.118 1.00 48.47 558 LYS A CA 1
ATOM 3897 C C . LYS A 1 581 ? -0.861 -12.685 74.814 1.00 48.94 558 LYS A C 1
ATOM 3898 O O . LYS A 1 581 ? -1.993 -12.252 74.573 1.00 46.09 558 LYS A O 1
ATOM 3904 N N . THR A 1 582 ? -0.235 -13.457 73.961 1.00 48.16 559 THR A N 1
ATOM 3905 C CA . THR A 1 582 ? -0.926 -13.795 72.752 1.00 45.80 559 THR A CA 1
ATOM 3906 C C . THR A 1 582 ? -1.508 -15.159 72.982 1.00 44.32 559 THR A C 1
ATOM 3907 O O . THR A 1 582 ? -0.880 -15.957 73.594 1.00 50.10 559 THR A O 1
ATOM 3911 N N . VAL A 1 583 ? -2.737 -15.391 72.562 1.00 41.55 560 VAL A N 1
ATOM 3912 C CA . VAL A 1 583 ? -3.408 -16.652 72.731 1.00 43.82 560 VAL A CA 1
ATOM 3913 C C . VAL A 1 583 ? -3.656 -17.284 71.355 1.00 45.52 560 VAL A C 1
ATOM 3914 O O . VAL A 1 583 ? -4.155 -16.609 70.502 1.00 47.32 560 VAL A O 1
ATOM 3918 N N . ASP A 1 584 ? -3.339 -18.564 71.192 1.00 45.08 561 ASP A N 1
ATOM 3919 C CA . ASP A 1 584 ? -3.642 -19.271 69.953 1.00 47.89 561 ASP A CA 1
ATOM 3920 C C . ASP A 1 584 ? -5.075 -19.801 69.986 1.00 43.78 561 ASP A C 1
ATOM 3921 O O . ASP A 1 584 ? -5.308 -20.967 70.306 1.00 45.14 561 ASP A O 1
ATOM 3926 N N . TRP A 1 585 ? -6.030 -18.936 69.658 1.00 43.42 562 TRP A N 1
ATOM 3927 C CA . TRP A 1 585 ? -7.435 -19.288 69.708 1.00 37.93 562 TRP A CA 1
ATOM 3928 C C . TRP A 1 585 ? -7.799 -20.526 68.885 1.00 41.17 562 TRP A C 1
ATOM 3929 O O . TRP A 1 585 ? -8.821 -21.190 69.132 1.00 40.71 562 TRP A O 1
ATOM 3940 N N . ASN A 1 586 ? -7.022 -20.836 67.853 1.00 50.03 563 ASN A N 1
ATOM 3941 C CA . ASN A 1 586 ? -7.350 -21.998 67.022 1.00 52.73 563 ASN A CA 1
ATOM 3942 C C . ASN A 1 586 ? -7.364 -23.299 67.776 1.00 56.58 563 ASN A C 1
ATOM 3943 O O . ASN A 1 586 ? -8.194 -24.188 67.472 1.00 58.93 563 ASN A O 1
ATOM 3948 N N . LYS A 1 587 ? -6.478 -23.393 68.767 1.00 61.54 564 LYS A N 1
ATOM 3949 C CA . LYS A 1 587 ? -6.349 -24.603 69.567 1.00 63.94 564 LYS A CA 1
ATOM 3950 C C . LYS A 1 587 ? -7.717 -24.992 70.136 1.00 61.31 564 LYS A C 1
ATOM 3951 O O . LYS A 1 587 ? -8.015 -26.165 70.298 1.00 62.41 564 LYS A O 1
ATOM 3957 N N . LEU A 1 588 ? -8.579 -24.017 70.377 1.00 55.78 565 LEU A N 1
ATOM 3958 C CA . LEU A 1 588 ? -9.883 -24.310 70.961 1.00 50.84 565 LEU A CA 1
ATOM 3959 C C . LEU A 1 588 ? -10.880 -24.972 70.034 1.00 49.10 565 LEU A C 1
ATOM 3960 O O . LEU A 1 588 ? -11.991 -25.246 70.455 1.00 48.00 565 LEU A O 1
ATOM 3965 N N . TYR A 1 589 ? -10.526 -25.188 68.772 1.00 46.64 566 TYR A N 1
ATOM 3966 C CA . TYR A 1 589 ? -11.503 -25.653 67.808 1.00 47.72 566 TYR A CA 1
ATOM 3967 C C . TYR A 1 589 ? -11.117 -27.057 67.293 1.00 46.77 566 TYR A C 1
ATOM 3968 O O . TYR A 1 589 ? -11.470 -27.403 66.175 1.00 49.01 566 TYR A O 1
ATOM 3977 N N . LYS A 1 593 ? -14.309 -25.891 62.749 1.00 52.12 570 LYS A N 1
ATOM 3978 C CA . LYS A 1 593 ? -14.249 -24.413 62.750 1.00 47.93 570 LYS A CA 1
ATOM 3979 C C . LYS A 1 593 ? -15.601 -23.877 62.383 1.00 40.82 570 LYS A C 1
ATOM 3980 O O . LYS A 1 593 ? -16.187 -24.307 61.406 1.00 38.50 570 LYS A O 1
ATOM 3986 N N . PRO A 1 594 ? -16.103 -22.899 63.121 1.00 38.32 571 PRO A N 1
ATOM 3987 C CA . PRO A 1 594 ? -17.242 -22.133 62.573 1.00 40.12 571 PRO A CA 1
ATOM 3988 C C . PRO A 1 594 ? -16.894 -21.531 61.174 1.00 36.49 571 PRO A C 1
ATOM 3989 O O . PRO A 1 594 ? -15.699 -21.324 60.876 1.00 37.41 571 PRO A O 1
ATOM 3993 N N . ARG A 1 595 ? -17.903 -21.262 60.351 1.00 39.32 572 ARG A N 1
ATOM 3994 C CA . ARG A 1 595 ? -17.604 -20.634 59.038 1.00 47.11 572 ARG A CA 1
ATOM 3995 C C . ARG A 1 595 ? -17.227 -19.141 59.299 1.00 42.78 572 ARG A C 1
ATOM 3996 O O . ARG A 1 595 ? -17.645 -18.525 60.319 1.00 37.54 572 ARG A O 1
ATOM 4004 N N . LYS A 1 596 ? -16.514 -18.565 58.366 1.00 39.13 573 LYS A N 1
ATOM 4005 C CA . LYS A 1 596 ? -16.100 -17.214 58.518 1.00 35.49 573 LYS A CA 1
ATOM 4006 C C . LYS A 1 596 ? -17.284 -16.407 58.106 1.00 32.33 573 LYS A C 1
ATOM 4007 O O . LYS A 1 596 ? -18.009 -16.857 57.304 1.00 35.47 573 LYS A O 1
ATOM 4013 N N . THR A 1 597 ? -17.499 -15.240 58.690 1.00 31.77 574 THR A N 1
ATOM 4014 C CA . THR A 1 597 ? -18.522 -14.310 58.241 1.00 32.45 574 THR A CA 1
ATOM 4015 C C . THR A 1 597 ? -17.971 -12.898 58.272 1.00 30.42 574 THR A C 1
ATOM 4016 O O . THR A 1 597 ? -16.960 -12.671 58.827 1.00 32.59 574 THR A O 1
ATOM 4020 N N . SER A 1 598 ? -18.689 -11.974 57.673 1.00 29.14 575 SER A N 1
ATOM 4021 C CA . SER A 1 598 ? -18.403 -10.555 57.765 1.00 32.31 575 SER A CA 1
ATOM 4022 C C . SER A 1 598 ? -18.778 -10.027 59.169 1.00 29.37 575 SER A C 1
ATOM 4023 O O . SER A 1 598 ? -19.855 -10.215 59.613 1.00 25.76 575 SER A O 1
ATOM 4026 N N . VAL A 1 599 ? -17.804 -9.419 59.820 1.00 27.36 576 VAL A N 1
ATOM 4027 C CA . VAL A 1 599 ? -17.878 -8.725 61.084 1.00 27.65 576 VAL A CA 1
ATOM 4028 C C . VAL A 1 599 ? -17.361 -7.340 60.794 1.00 27.30 576 VAL A C 1
ATOM 4029 O O . VAL A 1 599 ? -16.531 -7.185 59.901 1.00 23.19 576 VAL A O 1
ATOM 4033 N N . PRO A 1 600 ? -17.866 -6.319 61.517 1.00 28.48 577 PRO A N 1
ATOM 4034 C CA . PRO A 1 600 ? -17.311 -5.005 61.268 1.00 27.11 577 PRO A CA 1
ATOM 4035 C C . PRO A 1 600 ? -15.803 -4.932 61.336 1.00 27.09 577 PRO A C 1
ATOM 4036 O O . PRO A 1 600 ? -15.141 -5.609 62.120 1.00 24.98 577 PRO A O 1
ATOM 4040 N N . THR A 1 601 ? -15.259 -4.063 60.504 1.00 26.30 578 THR A N 1
ATOM 4041 C CA . THR A 1 601 ? -13.829 -3.905 60.331 1.00 22.99 578 THR A CA 1
ATOM 4042 C C . THR A 1 601 ? -13.345 -2.719 61.104 1.00 23.55 578 THR A C 1
ATOM 4043 O O . THR A 1 601 ? -14.160 -1.910 61.571 1.00 23.67 578 THR A O 1
ATOM 4047 N N . TYR A 1 602 ? -12.021 -2.587 61.193 1.00 23.01 579 TYR A N 1
ATOM 4048 C CA . TYR A 1 602 ? -11.388 -1.606 62.007 1.00 22.33 579 TYR A CA 1
ATOM 4049 C C . TYR A 1 602 ? -11.937 -0.195 61.807 1.00 22.55 579 TYR A C 1
ATOM 4050 O O . TYR A 1 602 ? -12.008 0.282 60.681 1.00 21.75 579 TYR A O 1
ATOM 4059 N N . PRO A 1 603 ? -12.261 0.501 62.909 1.00 22.61 580 PRO A N 1
ATOM 4060 C CA . PRO A 1 603 ? -12.824 1.857 62.816 1.00 23.45 580 PRO A CA 1
ATOM 4061 C C . PRO A 1 603 ? -11.723 2.861 62.684 1.00 23.37 580 PRO A C 1
ATOM 4062 O O . PRO A 1 603 ? -11.358 3.535 63.670 1.00 21.72 580 PRO A O 1
ATOM 4066 N N . PHE A 1 604 ? -11.195 3.009 61.461 1.00 20.84 581 PHE A N 1
ATOM 4067 C CA . PHE A 1 604 ? -10.153 3.932 61.214 1.00 20.40 581 PHE A CA 1
ATOM 4068 C C . PHE A 1 604 ? -10.597 5.375 61.579 1.00 22.15 581 PHE A C 1
ATOM 4069 O O . PHE A 1 604 ? -11.680 5.796 61.238 1.00 20.15 581 PHE A O 1
ATOM 4077 N N . ALA A 1 605 ? -9.722 6.114 62.235 1.00 23.16 582 ALA A N 1
ATOM 4078 C CA . ALA A 1 605 ? -9.959 7.518 62.524 1.00 25.24 582 ALA A CA 1
ATOM 4079 C C . ALA A 1 605 ? -10.062 8.296 61.243 1.00 24.83 582 ALA A C 1
ATOM 4080 O O . ALA A 1 605 ? -9.314 8.080 60.338 1.00 23.52 582 ALA A O 1
ATOM 4082 N N . LYS A 1 606 ? -11.021 9.211 61.184 1.00 26.09 583 LYS A N 1
ATOM 4083 C CA . LYS A 1 606 ? -11.252 10.077 60.054 1.00 30.95 583 LYS A CA 1
ATOM 4084 C C . LYS A 1 606 ? -10.626 11.450 60.286 1.00 30.15 583 LYS A C 1
ATOM 4085 O O . LYS A 1 606 ? -11.307 12.352 60.656 1.00 30.13 583 LYS A O 1
ATOM 4091 N N . GLU A 1 607 ? -9.315 11.551 60.176 1.00 28.75 584 GLU A N 1
ATOM 4092 C CA . GLU A 1 607 ? -8.592 12.802 60.353 1.00 25.78 584 GLU A CA 1
ATOM 4093 C C . GLU A 1 607 ? -8.198 13.279 58.975 1.00 27.10 584 GLU A C 1
ATOM 4094 O O . GLU A 1 607 ? -7.801 12.492 58.099 1.00 23.82 584 GLU A O 1
ATOM 4100 N N . ARG A 1 608 ? -8.315 14.575 58.778 1.00 24.82 585 ARG A N 1
ATOM 4101 C CA . ARG A 1 608 ? -8.023 15.236 57.530 1.00 25.90 585 ARG A CA 1
ATOM 4102 C C . ARG A 1 608 ? -6.520 15.444 57.309 1.00 25.15 585 ARG A C 1
ATOM 4103 O O . ARG A 1 608 ? -5.834 15.908 58.211 1.00 22.06 585 ARG A O 1
ATOM 4111 N N . TYR A 1 609 ? -5.990 15.067 56.146 1.00 21.94 586 TYR A N 1
ATOM 4112 C CA . TYR A 1 609 ? -4.613 15.418 55.767 1.00 23.09 586 TYR A CA 1
ATOM 4113 C C . TYR A 1 609 ? -4.552 15.942 54.322 1.00 22.39 586 TYR A C 1
ATOM 4114 O O . TYR A 1 609 ? -5.104 15.348 53.408 1.00 22.30 586 TYR A O 1
ATOM 4123 N N . TRP A 1 610 ? -3.918 17.071 54.125 1.00 21.61 587 TRP A N 1
ATOM 4124 C CA . TRP A 1 610 ? -3.805 17.679 52.830 1.00 25.73 587 TRP A CA 1
ATOM 4125 C C . TRP A 1 610 ? -2.454 18.394 52.772 1.00 29.52 587 TRP A C 1
ATOM 4126 O O . TRP A 1 610 ? -1.805 18.555 53.776 1.00 37.95 587 TRP A O 1
ATOM 4137 N N . ILE A 1 611 ? -2.031 18.785 51.602 1.00 30.46 588 ILE A N 1
ATOM 4138 C CA . ILE A 1 611 ? -0.770 19.520 51.424 1.00 39.09 588 ILE A CA 1
ATOM 4139 C C . ILE A 1 611 ? -0.799 20.867 52.201 1.00 40.37 588 ILE A C 1
ATOM 4140 O O . ILE A 1 611 ? -1.776 21.547 52.118 1.00 38.90 588 ILE A O 1
ATOM 4145 N N . GLY B 1 24 ? 8.873 -22.660 26.391 1.00 35.72 1 GLY B N 1
ATOM 4146 C CA . GLY B 1 24 ? 8.729 -21.579 27.349 1.00 30.78 1 GLY B CA 1
ATOM 4147 C C . GLY B 1 24 ? 9.670 -20.425 27.065 1.00 29.63 1 GLY B C 1
ATOM 4148 O O . GLY B 1 24 ? 9.406 -19.287 27.453 1.00 30.22 1 GLY B O 1
ATOM 4149 N N . ASP B 1 25 ? 10.773 -20.720 26.385 1.00 24.95 2 ASP B N 1
ATOM 4150 C CA . ASP B 1 25 ? 11.756 -19.706 26.048 1.00 24.02 2 ASP B CA 1
ATOM 4151 C C . ASP B 1 25 ? 11.223 -18.676 25.048 1.00 23.29 2 ASP B C 1
ATOM 4152 O O . ASP B 1 25 ? 10.508 -18.999 24.153 1.00 19.16 2 ASP B O 1
ATOM 4157 N N . ILE B 1 26 ? 11.648 -17.434 25.217 1.00 19.90 3 ILE B N 1
ATOM 4158 C CA . ILE B 1 26 ? 11.116 -16.353 24.411 1.00 20.29 3 ILE B CA 1
ATOM 4159 C C . ILE B 1 26 ? 12.248 -15.659 23.666 1.00 19.12 3 ILE B C 1
ATOM 4160 O O . ILE B 1 26 ? 13.226 -15.290 24.277 1.00 19.69 3 ILE B O 1
ATOM 4165 N N . ALA B 1 27 ? 12.109 -15.507 22.342 1.00 16.98 4 ALA B N 1
ATOM 4166 C CA . ALA B 1 27 ? 13.076 -14.826 21.533 1.00 15.14 4 ALA B CA 1
ATOM 4167 C C . ALA B 1 27 ? 12.819 -13.371 21.540 1.00 14.15 4 ALA B C 1
ATOM 4168 O O . ALA B 1 27 ? 11.668 -12.927 21.411 1.00 14.36 4 ALA B O 1
ATOM 4170 N N . ILE B 1 28 ? 13.917 -12.608 21.644 1.00 14.25 5 ILE B N 1
ATOM 4171 C CA . ILE B 1 28 ? 13.889 -11.190 21.350 1.00 15.19 5 ILE B CA 1
ATOM 4172 C C . ILE B 1 28 ? 14.208 -11.054 19.839 1.00 16.09 5 ILE B C 1
ATOM 4173 O O . ILE B 1 28 ? 15.358 -11.270 19.413 1.00 16.24 5 ILE B O 1
ATOM 4178 N N . ILE B 1 29 ? 13.193 -10.662 19.086 1.00 14.77 6 ILE B N 1
ATOM 4179 C CA . ILE B 1 29 ? 13.348 -10.618 17.571 1.00 15.43 6 ILE B CA 1
ATOM 4180 C C . ILE B 1 29 ? 13.482 -9.225 16.977 1.00 17.21 6 ILE B C 1
ATOM 4181 O O . ILE B 1 29 ? 13.827 -9.089 15.777 1.00 19.24 6 ILE B O 1
ATOM 4186 N N . GLY B 1 30 ? 13.269 -8.178 17.780 1.00 17.46 7 GLY B N 1
ATOM 4187 C CA . GLY B 1 30 ? 13.325 -6.764 17.294 1.00 17.54 7 GLY B CA 1
ATOM 4188 C C . GLY B 1 30 ? 13.548 -5.846 18.468 1.00 16.38 7 GLY B C 1
ATOM 4189 O O . GLY B 1 30 ? 13.084 -6.145 19.569 1.00 16.19 7 GLY B O 1
ATOM 4190 N N . MET B 1 31 ? 14.313 -4.792 18.286 1.00 16.49 8 MET B N 1
ATOM 4191 C CA . MET B 1 31 ? 14.547 -3.823 19.348 1.00 17.61 8 MET B CA 1
ATOM 4192 C C . MET B 1 31 ? 14.689 -2.466 18.718 1.00 18.42 8 MET B C 1
ATOM 4193 O O . MET B 1 31 ? 15.261 -2.351 17.651 1.00 19.96 8 MET B O 1
ATOM 4198 N N . ALA B 1 32 ? 14.189 -1.452 19.370 1.00 16.12 9 ALA B N 1
ATOM 4199 C CA . ALA B 1 32 ? 14.393 -0.068 18.946 1.00 17.55 9 ALA B CA 1
ATOM 4200 C C . ALA B 1 32 ? 14.313 0.828 20.180 1.00 15.73 9 ALA B C 1
ATOM 4201 O O . ALA B 1 32 ? 13.908 0.399 21.228 1.00 15.61 9 ALA B O 1
ATOM 4203 N N . GLY B 1 33 ? 14.798 2.062 20.053 1.00 17.21 10 GLY B N 1
ATOM 4204 C CA . GLY B 1 33 ? 14.781 2.963 21.143 1.00 17.85 10 GLY B CA 1
ATOM 4205 C C . GLY B 1 33 ? 15.607 4.192 20.866 1.00 18.45 10 GLY B C 1
ATOM 4206 O O . GLY B 1 33 ? 16.263 4.266 19.829 1.00 17.09 10 GLY B O 1
ATOM 4207 N N . ARG B 1 34 ? 15.414 5.182 21.737 1.00 15.06 11 ARG B N 1
ATOM 4208 C CA . ARG B 1 34 ? 16.144 6.404 21.793 1.00 16.52 11 ARG B CA 1
ATOM 4209 C C . ARG B 1 34 ? 16.519 6.707 23.161 1.00 16.64 11 ARG B C 1
ATOM 4210 O O . ARG B 1 34 ? 15.708 6.591 24.072 1.00 16.89 11 ARG B O 1
ATOM 4218 N N . TYR B 1 35 ? 17.776 7.095 23.317 1.00 17.05 12 TYR B N 1
ATOM 4219 C CA . TYR B 1 35 ? 18.389 7.346 24.619 1.00 18.33 12 TYR B CA 1
ATOM 4220 C C . TYR B 1 35 ? 19.292 8.593 24.526 1.00 16.86 12 TYR B C 1
ATOM 4221 O O . TYR B 1 35 ? 19.545 9.073 23.465 1.00 16.12 12 TYR B O 1
ATOM 4230 N N . PRO B 1 36 ? 19.806 9.054 25.623 1.00 16.76 13 PRO B N 1
ATOM 4231 C CA . PRO B 1 36 ? 20.711 10.224 25.628 1.00 18.18 13 PRO B CA 1
ATOM 4232 C C . PRO B 1 36 ? 21.865 9.969 24.708 1.00 20.27 13 PRO B C 1
ATOM 4233 O O . PRO B 1 36 ? 22.512 8.892 24.816 1.00 18.43 13 PRO B O 1
ATOM 4237 N N . LYS B 1 37 ? 22.060 10.901 23.754 1.00 19.75 14 LYS B N 1
ATOM 4238 C CA . LYS B 1 37 ? 23.089 10.835 22.703 1.00 22.03 14 LYS B CA 1
ATOM 4239 C C . LYS B 1 37 ? 22.923 9.702 21.695 1.00 19.77 14 LYS B C 1
ATOM 4240 O O . LYS B 1 37 ? 23.857 9.370 20.976 1.00 19.28 14 LYS B O 1
ATOM 4246 N N . ALA B 1 38 ? 21.746 9.075 21.679 1.00 18.19 15 ALA B N 1
ATOM 4247 C CA . ALA B 1 38 ? 21.444 7.971 20.798 1.00 19.87 15 ALA B CA 1
ATOM 4248 C C . ALA B 1 38 ? 20.052 8.059 20.142 1.00 22.02 15 ALA B C 1
ATOM 4249 O O . ALA B 1 38 ? 19.043 7.927 20.818 1.00 16.43 15 ALA B O 1
ATOM 4251 N N . LYS B 1 39 ? 20.037 8.278 18.814 1.00 21.36 16 LYS B N 1
ATOM 4252 C CA . LYS B 1 39 ? 18.831 8.377 18.067 1.00 21.08 16 LYS B CA 1
ATOM 4253 C C . LYS B 1 39 ? 18.329 7.016 17.690 1.00 19.32 16 LYS B C 1
ATOM 4254 O O . LYS B 1 39 ? 17.229 6.899 17.189 1.00 21.95 16 LYS B O 1
ATOM 4260 N N . SER B 1 40 ? 19.094 5.977 17.932 1.00 17.63 17 SER B N 1
ATOM 4261 C CA . SER B 1 40 ? 18.714 4.626 17.581 1.00 16.69 17 SER B CA 1
ATOM 4262 C C . SER B 1 40 ? 19.487 3.656 18.430 1.00 17.68 17 SER B C 1
ATOM 4263 O O . SER B 1 40 ? 20.542 4.001 19.038 1.00 17.94 17 SER B O 1
ATOM 4266 N N . VAL B 1 41 ? 19.046 2.416 18.418 1.00 17.11 18 VAL B N 1
ATOM 4267 C CA . VAL B 1 41 ? 19.767 1.338 19.109 1.00 19.84 18 VAL B CA 1
ATOM 4268 C C . VAL B 1 41 ? 21.144 1.193 18.553 1.00 19.22 18 VAL B C 1
ATOM 4269 O O . VAL B 1 41 ? 22.093 0.941 19.298 1.00 17.69 18 VAL B O 1
ATOM 4273 N N . ALA B 1 42 ? 21.313 1.339 17.227 1.00 20.72 19 ALA B N 1
ATOM 4274 C CA . ALA B 1 42 ? 22.661 1.283 16.702 1.00 20.88 19 ALA B CA 1
ATOM 4275 C C . ALA B 1 42 ? 23.575 2.352 17.309 1.00 21.25 19 ALA B C 1
ATOM 4276 O O . ALA B 1 42 ? 24.745 2.035 17.586 1.00 22.07 19 ALA B O 1
ATOM 4278 N N . GLU B 1 43 ? 23.137 3.611 17.443 1.00 19.56 20 GLU B N 1
ATOM 4279 C CA . GLU B 1 43 ? 24.002 4.657 18.038 1.00 19.28 20 GLU B CA 1
ATOM 4280 C C . GLU B 1 43 ? 24.227 4.410 19.538 1.00 18.51 20 GLU B C 1
ATOM 4281 O O . GLU B 1 43 ? 25.328 4.585 20.049 1.00 16.65 20 GLU B O 1
ATOM 4287 N N . PHE B 1 44 ? 23.191 3.877 20.185 1.00 16.06 21 PHE B N 1
ATOM 4288 C CA . PHE B 1 44 ? 23.266 3.412 21.585 1.00 17.08 21 PHE B CA 1
ATOM 4289 C C . PHE B 1 44 ? 24.382 2.398 21.765 1.00 16.00 21 PHE B C 1
ATOM 4290 O O . PHE B 1 44 ? 25.269 2.549 22.677 1.00 16.75 21 PHE B O 1
ATOM 4298 N N . TRP B 1 45 ? 24.439 1.441 20.870 1.00 17.89 22 TRP B N 1
ATOM 4299 C CA . TRP B 1 45 ? 25.504 0.388 20.943 1.00 19.72 22 TRP B CA 1
ATOM 4300 C C . TRP B 1 45 ? 26.912 0.993 20.740 1.00 21.47 22 TRP B C 1
ATOM 4301 O O . TRP B 1 45 ? 27.845 0.717 21.525 1.00 18.39 22 TRP B O 1
ATOM 4312 N N . GLU B 1 46 ? 27.052 1.860 19.765 1.00 20.84 23 GLU B N 1
ATOM 4313 C CA . GLU B 1 46 ? 28.350 2.491 19.563 1.00 22.81 23 GLU B CA 1
ATOM 4314 C C . GLU B 1 46 ? 28.794 3.266 20.787 1.00 20.13 23 GLU B C 1
ATOM 4315 O O . GLU B 1 46 ? 29.966 3.169 21.180 1.00 20.15 23 GLU B O 1
ATOM 4321 N N . ASN B 1 47 ? 27.877 3.990 21.426 1.00 19.15 24 ASN B N 1
ATOM 4322 C CA . ASN B 1 47 ? 28.155 4.751 22.637 1.00 19.27 24 ASN B CA 1
ATOM 4323 C C . ASN B 1 47 ? 28.535 3.876 23.835 1.00 19.39 24 ASN B C 1
ATOM 4324 O O . ASN B 1 47 ? 29.489 4.205 24.565 1.00 19.58 24 ASN B O 1
ATOM 4329 N N . LEU B 1 48 ? 27.856 2.737 23.982 1.00 19.24 25 LEU B N 1
ATOM 4330 C CA . LEU B 1 48 ? 28.198 1.746 25.003 1.00 18.69 25 LEU B CA 1
ATOM 4331 C C . LEU B 1 48 ? 29.621 1.218 24.798 1.00 19.32 25 LEU B C 1
ATOM 4332 O O . LEU B 1 48 ? 30.402 1.227 25.736 1.00 20.29 25 LEU B O 1
ATOM 4337 N N . LYS B 1 49 ? 29.965 0.827 23.575 1.00 18.91 26 LYS B N 1
ATOM 4338 C CA . LYS B 1 49 ? 31.301 0.289 23.287 1.00 19.14 26 LYS B CA 1
ATOM 4339 C C . LYS B 1 49 ? 32.342 1.316 23.549 1.00 18.82 26 LYS B C 1
ATOM 4340 O O . LYS B 1 49 ? 33.378 1.016 24.146 1.00 22.40 26 LYS B O 1
ATOM 4346 N N . ALA B 1 50 ? 32.079 2.542 23.178 1.00 19.77 27 ALA B N 1
ATOM 4347 C CA . ALA B 1 50 ? 33.035 3.657 23.400 1.00 19.12 27 ALA B CA 1
ATOM 4348 C C . ALA B 1 50 ? 33.160 4.137 24.856 1.00 19.75 27 ALA B C 1
ATOM 4349 O O . ALA B 1 50 ? 34.064 4.907 25.178 1.00 17.88 27 ALA B O 1
ATOM 4351 N N . GLY B 1 51 ? 32.289 3.721 25.752 1.00 19.43 28 GLY B N 1
ATOM 4352 C CA . GLY B 1 51 ? 32.340 4.224 27.106 1.00 19.24 28 GLY B CA 1
ATOM 4353 C C . GLY B 1 51 ? 31.914 5.672 27.257 1.00 21.69 28 GLY B C 1
ATOM 4354 O O . GLY B 1 51 ? 32.378 6.330 28.107 1.00 21.39 28 GLY B O 1
ATOM 4355 N N . THR B 1 52 ? 30.948 6.141 26.483 1.00 20.39 29 THR B N 1
ATOM 4356 C CA . THR B 1 52 ? 30.642 7.530 26.429 1.00 20.38 29 THR B CA 1
ATOM 4357 C C . THR B 1 52 ? 29.753 7.867 27.600 1.00 20.44 29 THR B C 1
ATOM 4358 O O . THR B 1 52 ? 28.758 7.195 27.834 1.00 18.61 29 THR B O 1
ATOM 4362 N N . ASP B 1 53 ? 30.117 8.897 28.342 1.00 20.53 30 ASP B N 1
ATOM 4363 C CA . ASP B 1 53 ? 29.289 9.479 29.395 1.00 22.40 30 ASP B CA 1
ATOM 4364 C C . ASP B 1 53 ? 28.244 10.340 28.696 1.00 22.88 30 ASP B C 1
ATOM 4365 O O . ASP B 1 53 ? 28.576 11.346 28.079 1.00 19.77 30 ASP B O 1
ATOM 4370 N N . CYS B 1 54 ? 26.956 10.000 28.827 1.00 20.85 31 CYS B N 1
ATOM 4371 C CA . CYS B 1 54 ? 25.940 10.676 28.059 1.00 19.24 31 CYS B CA 1
ATOM 4372 C C . CYS B 1 54 ? 25.151 11.703 28.851 1.00 19.98 31 CYS B C 1
ATOM 4373 O O . CYS B 1 54 ? 24.171 12.216 28.364 1.00 17.76 31 CYS B O 1
ATOM 4376 N N . ILE B 1 55 ? 25.594 12.066 30.066 1.00 18.51 32 ILE B N 1
ATOM 4377 C CA . ILE B 1 55 ? 24.864 12.969 30.874 1.00 16.92 32 ILE B CA 1
ATOM 4378 C C . ILE B 1 55 ? 25.201 14.408 30.478 1.00 19.77 32 ILE B C 1
ATOM 4379 O O . ILE B 1 55 ? 26.365 14.722 30.212 1.00 16.59 32 ILE B O 1
ATOM 4384 N N . THR B 1 56 ? 24.232 15.304 30.499 1.00 18.39 33 THR B N 1
ATOM 4385 C CA . THR B 1 56 ? 24.465 16.739 30.270 1.00 23.41 33 THR B CA 1
ATOM 4386 C C . THR B 1 56 ? 23.737 17.561 31.301 1.00 24.43 33 THR B C 1
ATOM 4387 O O . THR B 1 56 ? 23.001 17.032 32.145 1.00 21.91 33 THR B O 1
ATOM 4391 N N . GLU B 1 57 ? 23.908 18.886 31.208 1.00 26.51 34 GLU B N 1
ATOM 4392 C CA . GLU B 1 57 ? 23.093 19.795 31.961 1.00 25.13 34 GLU B CA 1
ATOM 4393 C C . GLU B 1 57 ? 21.720 19.862 31.380 1.00 20.68 34 GLU B C 1
ATOM 4394 O O . GLU B 1 57 ? 21.530 19.655 30.197 1.00 22.05 34 GLU B O 1
ATOM 4400 N N . VAL B 1 58 ? 20.752 20.177 32.216 1.00 19.03 35 VAL B N 1
ATOM 4401 C CA . VAL B 1 58 ? 19.346 20.357 31.751 1.00 20.45 35 VAL B CA 1
ATOM 4402 C C . VAL B 1 58 ? 19.327 21.311 30.587 1.00 24.66 35 VAL B C 1
ATOM 4403 O O . VAL B 1 58 ? 19.802 22.461 30.759 1.00 23.58 35 VAL B O 1
ATOM 4407 N N . PRO B 1 59 ? 18.822 20.863 29.401 1.00 23.31 36 PRO B N 1
ATOM 4408 C CA . PRO B 1 59 ? 18.702 21.809 28.313 1.00 28.15 36 PRO B CA 1
ATOM 4409 C C . PRO B 1 59 ? 17.713 22.939 28.593 1.00 27.66 36 PRO B C 1
ATOM 4410 O O . PRO B 1 59 ? 16.626 22.731 29.160 1.00 22.55 36 PRO B O 1
ATOM 4414 N N . LYS B 1 60 ? 18.081 24.127 28.164 1.00 28.91 37 LYS B N 1
ATOM 4415 C CA . LYS B 1 60 ? 17.220 25.310 28.323 1.00 34.08 37 LYS B CA 1
ATOM 4416 C C . LYS B 1 60 ? 15.838 25.111 27.820 1.00 28.15 37 LYS B C 1
ATOM 4417 O O . LYS B 1 60 ? 14.913 25.608 28.399 1.00 30.98 37 LYS B O 1
ATOM 4423 N N . SER B 1 61 ? 15.678 24.373 26.743 1.00 30.62 38 SER B N 1
ATOM 4424 C CA . SER B 1 61 ? 14.368 24.127 26.165 1.00 29.51 38 SER B CA 1
ATOM 4425 C C . SER B 1 61 ? 13.459 23.321 27.089 1.00 31.77 38 SER B C 1
ATOM 4426 O O . SER B 1 61 ? 12.252 23.234 26.829 1.00 29.27 38 SER B O 1
ATOM 4429 N N . ARG B 1 62 ? 13.994 22.732 28.166 1.00 25.95 39 ARG B N 1
ATOM 4430 C CA . ARG B 1 62 ? 13.105 22.054 29.138 1.00 24.70 39 ARG B CA 1
ATOM 4431 C C . ARG B 1 62 ? 12.762 22.963 30.300 1.00 26.13 39 ARG B C 1
ATOM 4432 O O . ARG B 1 62 ? 11.590 23.221 30.556 1.00 23.79 39 ARG B O 1
ATOM 4440 N N . TRP B 1 63 ? 13.778 23.453 31.008 1.00 21.56 40 TRP B N 1
ATOM 4441 C CA . TRP B 1 63 ? 13.570 24.502 32.004 1.00 25.25 40 TRP B CA 1
ATOM 4442 C C . TRP B 1 63 ? 14.964 25.025 32.220 1.00 24.20 40 TRP B C 1
ATOM 4443 O O . TRP B 1 63 ? 15.903 24.490 31.686 1.00 22.89 40 TRP B O 1
ATOM 4454 N N . ASP B 1 64 ? 15.080 26.139 32.931 1.00 26.98 41 ASP B N 1
ATOM 4455 C CA . ASP B 1 64 ? 16.378 26.760 33.234 1.00 27.53 41 ASP B CA 1
ATOM 4456 C C . ASP B 1 64 ? 16.840 26.265 34.598 1.00 25.30 41 ASP B C 1
ATOM 4457 O O . ASP B 1 64 ? 16.246 26.574 35.639 1.00 23.92 41 ASP B O 1
ATOM 4462 N N . TRP B 1 65 ? 17.908 25.464 34.624 1.00 23.40 42 TRP B N 1
ATOM 4463 C CA . TRP B 1 65 ? 18.348 24.950 35.922 1.00 23.96 42 TRP B CA 1
ATOM 4464 C C . TRP B 1 65 ? 18.780 26.051 36.926 1.00 24.99 42 TRP B C 1
ATOM 4465 O O . TRP B 1 65 ? 18.685 25.894 38.162 1.00 23.93 42 TRP B O 1
ATOM 4476 N N . LYS B 1 66 ? 19.156 27.195 36.376 1.00 28.49 43 LYS B N 1
ATOM 4477 C CA . LYS B 1 66 ? 19.562 28.351 37.213 1.00 30.81 43 LYS B CA 1
ATOM 4478 C C . LYS B 1 66 ? 18.443 28.904 38.011 1.00 31.12 43 LYS B C 1
ATOM 4479 O O . LYS B 1 66 ? 18.679 29.396 39.095 1.00 33.07 43 LYS B O 1
ATOM 4485 N N . THR B 1 67 ? 17.216 28.767 37.522 1.00 28.45 44 THR B N 1
ATOM 4486 C CA . THR B 1 67 ? 16.053 29.097 38.323 1.00 30.07 44 THR B CA 1
ATOM 4487 C C . THR B 1 67 ? 16.080 28.454 39.710 1.00 33.26 44 THR B C 1
ATOM 4488 O O . THR B 1 67 ? 15.603 29.041 40.675 1.00 31.70 44 THR B O 1
ATOM 4492 N N . TYR B 1 68 ? 16.657 27.278 39.851 1.00 31.98 45 TYR B N 1
ATOM 4493 C CA . TYR B 1 68 ? 16.565 26.526 41.091 1.00 31.79 45 TYR B CA 1
ATOM 4494 C C . TYR B 1 68 ? 17.857 26.289 41.863 1.00 36.82 45 TYR B C 1
ATOM 4495 O O . TYR B 1 68 ? 17.889 25.460 42.730 1.00 40.28 45 TYR B O 1
ATOM 4504 N N . LYS B 1 69 ? 18.920 26.994 41.531 1.00 42.77 46 LYS B N 1
ATOM 4505 C CA . LYS B 1 69 ? 20.215 26.664 42.097 1.00 49.71 46 LYS B CA 1
ATOM 4506 C C . LYS B 1 69 ? 20.390 26.889 43.585 1.00 56.92 46 LYS B C 1
ATOM 4507 O O . LYS B 1 69 ? 21.343 26.407 44.141 1.00 51.99 46 LYS B O 1
ATOM 4513 N N . ASN B 1 70 ? 19.426 27.568 44.201 1.00 65.11 47 ASN B N 1
ATOM 4514 C CA . ASN B 1 70 ? 19.273 27.711 45.646 1.00 70.95 47 ASN B CA 1
ATOM 4515 C C . ASN B 1 70 ? 18.488 26.624 46.428 1.00 69.76 47 ASN B C 1
ATOM 4516 O O . ASN B 1 70 ? 17.273 26.470 46.372 1.00 77.55 47 ASN B O 1
ATOM 4521 N N . THR B 1 78 ? 21.426 20.536 46.645 1.00 45.85 55 THR B N 1
ATOM 4522 C CA . THR B 1 78 ? 20.804 21.476 45.715 1.00 44.97 55 THR B CA 1
ATOM 4523 C C . THR B 1 78 ? 20.066 20.695 44.591 1.00 41.06 55 THR B C 1
ATOM 4524 O O . THR B 1 78 ? 20.396 19.516 44.337 1.00 34.06 55 THR B O 1
ATOM 4528 N N . VAL B 1 79 ? 19.032 21.328 44.025 1.00 32.99 56 VAL B N 1
ATOM 4529 C CA . VAL B 1 79 ? 18.256 20.760 42.927 1.00 32.01 56 VAL B CA 1
ATOM 4530 C C . VAL B 1 79 ? 19.195 20.382 41.788 1.00 30.65 56 VAL B C 1
ATOM 4531 O O . VAL B 1 79 ? 20.034 21.176 41.425 1.00 26.35 56 VAL B O 1
ATOM 4535 N N . SER B 1 80 ? 19.106 19.147 41.277 1.00 22.88 57 SER B N 1
ATOM 4536 C CA . SER B 1 80 ? 20.098 18.706 40.312 1.00 22.74 57 SER B CA 1
ATOM 4537 C C . SER B 1 80 ? 20.034 19.491 38.961 1.00 22.16 57 SER B C 1
ATOM 4538 O O . SER B 1 80 ? 18.965 19.722 38.420 1.00 21.21 57 SER B O 1
ATOM 4541 N N . LYS B 1 81 ? 21.179 19.885 38.424 1.00 18.23 58 LYS B N 1
ATOM 4542 C CA . LYS B 1 81 ? 21.203 20.513 37.123 1.00 20.12 58 LYS B CA 1
ATOM 4543 C C . LYS B 1 81 ? 21.508 19.549 35.983 1.00 19.42 58 LYS B C 1
ATOM 4544 O O . LYS B 1 81 ? 21.701 19.960 34.838 1.00 22.47 58 LYS B O 1
ATOM 4550 N N . TRP B 1 82 ? 21.543 18.263 36.283 1.00 20.04 59 TRP B N 1
ATOM 4551 C CA . TRP B 1 82 ? 21.955 17.219 35.365 1.00 20.52 59 TRP B CA 1
ATOM 4552 C C . TRP B 1 82 ? 20.851 16.202 35.028 1.00 18.42 59 TRP B C 1
ATOM 4553 O O . TRP B 1 82 ? 19.921 15.957 35.812 1.00 18.37 59 TRP B O 1
ATOM 4564 N N . GLY B 1 83 ? 20.961 15.682 33.823 1.00 18.98 60 GLY B N 1
ATOM 4565 C CA . GLY B 1 83 ? 20.130 14.584 33.346 1.00 20.26 60 GLY B CA 1
ATOM 4566 C C . GLY B 1 83 ? 20.690 13.938 32.137 1.00 17.51 60 GLY B C 1
ATOM 4567 O O . GLY B 1 83 ? 21.562 14.492 31.436 1.00 17.84 60 GLY B O 1
ATOM 4568 N N . GLY B 1 84 ? 20.231 12.721 31.885 1.00 16.42 61 GLY B N 1
ATOM 4569 C CA . GLY B 1 84 ? 20.376 12.113 30.585 1.00 16.48 61 GLY B CA 1
ATOM 4570 C C . GLY B 1 84 ? 19.174 12.571 29.795 1.00 18.37 61 GLY B C 1
ATOM 4571 O O . GLY B 1 84 ? 18.038 12.241 30.109 1.00 19.47 61 GLY B O 1
ATOM 4572 N N . PHE B 1 85 ? 19.368 13.316 28.716 1.00 19.13 62 PHE B N 1
ATOM 4573 C CA . PHE B 1 85 ? 18.227 13.833 27.941 1.00 18.53 62 PHE B CA 1
ATOM 4574 C C . PHE B 1 85 ? 18.314 13.335 26.526 1.00 18.58 62 PHE B C 1
ATOM 4575 O O . PHE B 1 85 ? 19.427 13.258 25.957 1.00 18.71 62 PHE B O 1
ATOM 4583 N N . ILE B 1 86 ? 17.182 12.976 25.932 1.00 17.92 63 ILE B N 1
ATOM 4584 C CA . ILE B 1 86 ? 17.191 12.613 24.561 1.00 18.57 63 ILE B CA 1
ATOM 4585 C C . ILE B 1 86 ? 17.037 13.853 23.707 1.00 20.45 63 ILE B C 1
ATOM 4586 O O . ILE B 1 86 ? 16.449 14.820 24.144 1.00 21.64 63 ILE B O 1
ATOM 4591 N N . ASP B 1 87 ? 17.497 13.792 22.454 1.00 20.31 64 ASP B N 1
ATOM 4592 C CA . ASP B 1 87 ? 17.316 14.887 21.494 1.00 20.80 64 ASP B CA 1
ATOM 4593 C C . ASP B 1 87 ? 15.897 14.813 20.904 1.00 20.96 64 ASP B C 1
ATOM 4594 O O . ASP B 1 87 ? 15.312 13.697 20.693 1.00 20.45 64 ASP B O 1
ATOM 4599 N N . ASP B 1 88 ? 15.325 15.972 20.680 1.00 20.04 65 ASP B N 1
ATOM 4600 C CA . ASP B 1 88 ? 14.055 16.023 19.940 1.00 22.38 65 ASP B CA 1
ATOM 4601 C C . ASP B 1 88 ? 12.912 15.293 20.607 1.00 19.74 65 ASP B C 1
ATOM 4602 O O . ASP B 1 88 ? 12.049 14.730 19.944 1.00 19.22 65 ASP B O 1
ATOM 4607 N N . ALA B 1 89 ? 12.852 15.374 21.947 1.00 19.08 66 ALA B N 1
ATOM 4608 C CA . ALA B 1 89 ? 11.775 14.837 22.719 1.00 19.77 66 ALA B CA 1
ATOM 4609 C C . ALA B 1 89 ? 10.381 15.418 22.387 1.00 21.98 66 ALA B C 1
ATOM 4610 O O . ALA B 1 89 ? 9.350 14.733 22.541 1.00 23.63 66 ALA B O 1
ATOM 4612 N N . ASP B 1 90 ? 10.366 16.659 21.905 1.00 19.59 67 ASP B N 1
ATOM 4613 C CA . ASP B 1 90 ? 9.155 17.376 21.557 1.00 21.65 67 ASP B CA 1
ATOM 4614 C C . ASP B 1 90 ? 8.716 17.175 20.070 1.00 21.97 67 ASP B C 1
ATOM 4615 O O . ASP B 1 90 ? 7.754 17.794 19.638 1.00 21.72 67 ASP B O 1
ATOM 4620 N N . CYS B 1 91 ? 9.445 16.339 19.322 1.00 20.84 68 CYS B N 1
ATOM 4621 C CA . CYS B 1 91 ? 9.231 16.118 17.877 1.00 19.99 68 CYS B CA 1
ATOM 4622 C C . CYS B 1 91 ? 8.457 14.804 17.615 1.00 20.38 68 CYS B C 1
ATOM 4623 O O . CYS B 1 91 ? 8.517 13.854 18.370 1.00 19.85 68 CYS B O 1
ATOM 4626 N N . PHE B 1 92 ? 7.740 14.775 16.504 1.00 18.36 69 PHE B N 1
ATOM 4627 C CA . PHE B 1 92 ? 6.896 13.692 16.118 1.00 18.29 69 PHE B CA 1
ATOM 4628 C C . PHE B 1 92 ? 6.590 13.906 14.616 1.00 19.05 69 PHE B C 1
ATOM 4629 O O . PHE B 1 92 ? 6.720 15.057 14.073 1.00 19.05 69 PHE B O 1
ATOM 4637 N N . ASP B 1 93 ? 6.188 12.820 13.992 1.00 17.77 70 ASP B N 1
ATOM 4638 C CA . ASP B 1 93 ? 5.727 12.832 12.570 1.00 18.67 70 ASP B CA 1
ATOM 4639 C C . ASP B 1 93 ? 4.256 12.403 12.686 1.00 16.90 70 ASP B C 1
ATOM 4640 O O . ASP B 1 93 ? 3.941 11.241 12.538 1.00 18.04 70 ASP B O 1
ATOM 4645 N N . PRO B 1 94 ? 3.347 13.336 12.941 1.00 17.32 71 PRO B N 1
ATOM 4646 C CA . PRO B 1 94 ? 1.924 12.921 13.065 1.00 17.36 71 PRO B CA 1
ATOM 4647 C C . PRO B 1 94 ? 1.340 12.585 11.687 1.00 18.49 71 PRO B C 1
ATOM 4648 O O . PRO B 1 94 ? 0.494 11.646 11.558 1.00 22.00 71 PRO B O 1
ATOM 4652 N N . GLN B 1 95 ? 1.780 13.266 10.653 1.00 21.27 72 GLN B N 1
ATOM 4653 C CA . GLN B 1 95 ? 1.224 12.991 9.343 1.00 22.69 72 GLN B CA 1
ATOM 4654 C C . GLN B 1 95 ? 1.496 11.563 8.933 1.00 20.66 72 GLN B C 1
ATOM 4655 O O . GLN B 1 95 ? 0.657 10.948 8.302 1.00 19.91 72 GLN B O 1
ATOM 4661 N N . PHE B 1 96 ? 2.638 10.996 9.272 1.00 19.54 73 PHE B N 1
ATOM 4662 C CA . PHE B 1 96 ? 2.841 9.585 8.973 1.00 18.17 73 PHE B CA 1
ATOM 4663 C C . PHE B 1 96 ? 1.660 8.712 9.412 1.00 19.50 73 PHE B C 1
ATOM 4664 O O . PHE B 1 96 ? 1.292 7.774 8.688 1.00 17.31 73 PHE B O 1
ATOM 4672 N N . PHE B 1 97 ? 1.164 8.993 10.640 1.00 19.72 74 PHE B N 1
ATOM 4673 C CA . PHE B 1 97 ? 0.083 8.250 11.298 1.00 19.51 74 PHE B CA 1
ATOM 4674 C C . PHE B 1 97 ? -1.315 8.786 11.041 1.00 22.30 74 PHE B C 1
ATOM 4675 O O . PHE B 1 97 ? -2.282 8.266 11.570 1.00 25.13 74 PHE B O 1
ATOM 4683 N N . ARG B 1 98 ? -1.403 9.835 10.231 1.00 22.73 75 ARG B N 1
ATOM 4684 C CA . ARG B 1 98 ? -2.629 10.500 9.900 1.00 25.66 75 ARG B CA 1
ATOM 4685 C C . ARG B 1 98 ? -3.183 11.115 11.104 1.00 22.36 75 ARG B C 1
ATOM 4686 O O . ARG B 1 98 ? -4.389 11.162 11.280 1.00 21.37 75 ARG B O 1
ATOM 4694 N N . ILE B 1 99 ? -2.323 11.609 11.971 1.00 19.64 76 ILE B N 1
ATOM 4695 C CA . ILE B 1 99 ? -2.763 12.325 13.161 1.00 20.39 76 ILE B CA 1
ATOM 4696 C C . ILE B 1 99 ? -2.714 13.818 12.862 1.00 21.41 76 ILE B C 1
ATOM 4697 O O . ILE B 1 99 ? -1.734 14.302 12.265 1.00 20.50 76 ILE B O 1
ATOM 4702 N N . SER B 1 100 ? -3.745 14.563 13.227 1.00 22.23 77 SER B N 1
ATOM 4703 C CA . SER B 1 100 ? -3.683 16.008 12.957 1.00 23.03 77 SER B CA 1
ATOM 4704 C C . SER B 1 100 ? -2.666 16.749 13.825 1.00 25.91 77 SER B C 1
ATOM 4705 O O . SER B 1 100 ? -2.366 16.345 14.976 1.00 24.21 77 SER B O 1
ATOM 4708 N N . PRO B 1 101 ? -2.135 17.877 13.321 1.00 25.43 78 PRO B N 1
ATOM 4709 C CA . PRO B 1 101 ? -1.296 18.750 14.146 1.00 25.81 78 PRO B CA 1
ATOM 4710 C C . PRO B 1 101 ? -1.886 19.119 15.507 1.00 24.69 78 PRO B C 1
ATOM 4711 O O . PRO B 1 101 ? -1.208 19.090 16.522 1.00 21.64 78 PRO B O 1
ATOM 4715 N N . ARG B 1 102 ? -3.165 19.447 15.548 1.00 24.67 79 ARG B N 1
ATOM 4716 C CA . ARG B 1 102 ? -3.780 19.759 16.818 1.00 25.23 79 ARG B CA 1
ATOM 4717 C C . ARG B 1 102 ? -3.743 18.572 17.820 1.00 25.33 79 ARG B C 1
ATOM 4718 O O . ARG B 1 102 ? -3.502 18.750 19.014 1.00 21.29 79 ARG B O 1
ATOM 4726 N N . GLU B 1 103 ? -4.043 17.369 17.326 1.00 23.34 80 GLU B N 1
ATOM 4727 C CA . GLU B 1 103 ? -4.025 16.203 18.187 1.00 25.24 80 GLU B CA 1
ATOM 4728 C C . GLU B 1 103 ? -2.597 15.913 18.633 1.00 24.17 80 GLU B C 1
ATOM 4729 O O . GLU B 1 103 ? -2.346 15.548 19.773 1.00 21.81 80 GLU B O 1
ATOM 4735 N N . ALA B 1 104 ? -1.651 16.148 17.759 1.00 20.41 81 ALA B N 1
ATOM 4736 C CA . ALA B 1 104 ? -0.234 15.921 18.113 1.00 21.17 81 ALA B CA 1
ATOM 4737 C C . ALA B 1 104 ? 0.163 16.796 19.282 1.00 20.82 81 ALA B C 1
ATOM 4738 O O . ALA B 1 104 ? 0.890 16.368 20.157 1.00 21.86 81 ALA B O 1
ATOM 4740 N N . GLU B 1 105 ? -0.287 18.046 19.281 1.00 20.55 82 GLU B N 1
ATOM 4741 C CA . GLU B 1 105 ? 0.068 18.966 20.328 1.00 22.14 82 GLU B CA 1
ATOM 4742 C C . GLU B 1 105 ? -0.449 18.510 21.669 1.00 23.00 82 GLU B C 1
ATOM 4743 O O . GLU B 1 105 ? 0.201 18.733 22.686 1.00 23.93 82 GLU B O 1
ATOM 4749 N N . THR B 1 106 ? -1.653 17.914 21.676 1.00 23.01 83 THR B N 1
ATOM 4750 C CA . THR B 1 106 ? -2.230 17.508 22.925 1.00 25.52 83 THR B CA 1
ATOM 4751 C C . THR B 1 106 ? -1.729 16.148 23.408 1.00 22.26 83 THR B C 1
ATOM 4752 O O . THR B 1 106 ? -1.819 15.833 24.589 1.00 22.95 83 THR B O 1
ATOM 4756 N N . MET B 1 107 ? -1.120 15.388 22.538 1.00 20.79 84 MET B N 1
ATOM 4757 C CA . MET B 1 107 ? -0.633 14.065 22.911 1.00 20.72 84 MET B CA 1
ATOM 4758 C C . MET B 1 107 ? 0.646 14.193 23.745 1.00 18.40 84 MET B C 1
ATOM 4759 O O . MET B 1 107 ? 1.553 14.890 23.359 1.00 17.88 84 MET B O 1
ATOM 4764 N N . ASP B 1 108 ? 0.707 13.494 24.883 1.00 18.13 85 ASP B N 1
ATOM 4765 C CA . ASP B 1 108 ? 1.932 13.380 25.658 1.00 18.45 85 ASP B CA 1
ATOM 4766 C C . ASP B 1 108 ? 3.102 12.947 24.764 1.00 16.23 85 ASP B C 1
ATOM 4767 O O . ASP B 1 108 ? 2.997 11.950 24.038 1.00 17.07 85 ASP B O 1
ATOM 4772 N N . PRO B 1 109 ? 4.183 13.728 24.748 1.00 14.82 86 PRO B N 1
ATOM 4773 C CA . PRO B 1 109 ? 5.363 13.266 24.013 1.00 15.48 86 PRO B CA 1
ATOM 4774 C C . PRO B 1 109 ? 5.744 11.795 24.279 1.00 14.75 86 PRO B C 1
ATOM 4775 O O . PRO B 1 109 ? 6.301 11.132 23.419 1.00 15.10 86 PRO B O 1
ATOM 4779 N N . GLN B 1 110 ? 5.518 11.307 25.470 1.00 15.60 87 GLN B N 1
ATOM 4780 C CA . GLN B 1 110 ? 5.819 9.931 25.794 1.00 14.91 87 GLN B CA 1
ATOM 4781 C C . GLN B 1 110 ? 5.023 8.986 24.890 1.00 15.02 87 GLN B C 1
ATOM 4782 O O . GLN B 1 110 ? 5.482 7.955 24.508 1.00 14.22 87 GLN B O 1
ATOM 4788 N N . GLU B 1 111 ? 3.791 9.357 24.658 1.00 13.88 88 GLU B N 1
ATOM 4789 C CA . GLU B 1 111 ? 2.910 8.613 23.805 1.00 15.38 88 GLU B CA 1
ATOM 4790 C C . GLU B 1 111 ? 3.398 8.678 22.355 1.00 15.56 88 GLU B C 1
ATOM 4791 O O . GLU B 1 111 ? 3.430 7.709 21.688 1.00 14.29 88 GLU B O 1
ATOM 4797 N N . ARG B 1 112 ? 3.754 9.859 21.905 1.00 15.62 89 ARG B N 1
ATOM 4798 C CA . ARG B 1 112 ? 4.226 10.050 20.580 1.00 16.58 89 ARG B CA 1
ATOM 4799 C C . ARG B 1 112 ? 5.482 9.220 20.314 1.00 16.10 89 ARG B C 1
ATOM 4800 O O . ARG B 1 112 ? 5.581 8.580 19.249 1.00 17.70 89 ARG B O 1
ATOM 4808 N N . LEU B 1 113 ? 6.419 9.266 21.226 1.00 14.53 90 LEU B N 1
ATOM 4809 C CA . LEU B 1 113 ? 7.675 8.597 21.040 1.00 17.22 90 LEU B CA 1
ATOM 4810 C C . LEU B 1 113 ? 7.551 7.082 21.171 1.00 17.42 90 LEU B C 1
ATOM 4811 O O . LEU B 1 113 ? 8.270 6.363 20.509 1.00 16.65 90 LEU B O 1
ATOM 4816 N N . PHE B 1 114 ? 6.656 6.598 22.023 1.00 16.36 91 PHE B N 1
ATOM 4817 C CA . PHE B 1 114 ? 6.503 5.175 22.165 1.00 14.64 91 PHE B CA 1
ATOM 4818 C C . PHE B 1 114 ? 5.875 4.582 20.933 1.00 15.12 91 PHE B C 1
ATOM 4819 O O . PHE B 1 114 ? 6.225 3.459 20.539 1.00 15.70 91 PHE B O 1
ATOM 4827 N N . LEU B 1 115 ? 5.001 5.369 20.291 1.00 17.30 92 LEU B N 1
ATOM 4828 C CA . LEU B 1 115 ? 4.418 4.966 19.017 1.00 17.17 92 LEU B CA 1
ATOM 4829 C C . LEU B 1 115 ? 5.499 4.813 17.948 1.00 16.33 92 LEU B C 1
ATOM 4830 O O . LEU B 1 115 ? 5.604 3.769 17.281 1.00 17.19 92 LEU B O 1
ATOM 4835 N N . GLU B 1 116 ? 6.282 5.848 17.725 1.00 15.47 93 GLU B N 1
ATOM 4836 C CA . GLU B 1 116 ? 7.372 5.747 16.764 1.00 14.53 93 GLU B CA 1
ATOM 4837 C C . GLU B 1 116 ? 8.294 4.567 17.108 1.00 15.69 93 GLU B C 1
ATOM 4838 O O . GLU B 1 116 ? 8.657 3.833 16.279 1.00 15.63 93 GLU B O 1
ATOM 4844 N N . THR B 1 117 ? 8.657 4.439 18.360 1.00 13.92 94 THR B N 1
ATOM 4845 C CA . THR B 1 117 ? 9.587 3.410 18.775 1.00 16.85 94 THR B CA 1
ATOM 4846 C C . THR B 1 117 ? 9.056 1.998 18.498 1.00 14.22 94 THR B C 1
ATOM 4847 O O . THR B 1 117 ? 9.781 1.167 18.115 1.00 13.70 94 THR B O 1
ATOM 4851 N N . CYS B 1 118 ? 7.795 1.770 18.803 1.00 13.94 95 CYS B N 1
ATOM 4852 C CA . CYS B 1 118 ? 7.200 0.473 18.559 1.00 14.47 95 CYS B CA 1
ATOM 4853 C C . CYS B 1 118 ? 7.174 0.204 17.039 1.00 13.87 95 CYS B C 1
ATOM 4854 O O . CYS B 1 118 ? 7.434 -0.867 16.616 1.00 13.99 95 CYS B O 1
ATOM 4857 N N . TRP B 1 119 ? 6.822 1.211 16.255 1.00 14.53 96 TRP B N 1
ATOM 4858 C CA . TRP B 1 119 ? 6.846 1.090 14.764 1.00 15.66 96 TRP B CA 1
ATOM 4859 C C . TRP B 1 119 ? 8.255 0.646 14.352 1.00 16.00 96 TRP B C 1
ATOM 4860 O O . TRP B 1 119 ? 8.411 -0.291 13.605 1.00 18.18 96 TRP B O 1
ATOM 4871 N N . GLU B 1 120 ? 9.268 1.314 14.893 1.00 15.83 97 GLU B N 1
ATOM 4872 C CA . GLU B 1 120 ? 10.656 0.983 14.588 1.00 17.54 97 GLU B CA 1
ATOM 4873 C C . GLU B 1 120 ? 11.052 -0.428 15.033 1.00 16.92 97 GLU B C 1
ATOM 4874 O O . GLU B 1 120 ? 11.848 -1.090 14.368 1.00 16.99 97 GLU B O 1
ATOM 4880 N N . THR B 1 121 ? 10.502 -0.882 16.156 1.00 15.69 98 THR B N 1
ATOM 4881 C CA . THR B 1 121 ? 10.865 -2.189 16.709 1.00 16.86 98 THR B CA 1
ATOM 4882 C C . THR B 1 121 ? 10.380 -3.327 15.799 1.00 17.82 98 THR B C 1
ATOM 4883 O O . THR B 1 121 ? 11.067 -4.265 15.524 1.00 18.35 98 THR B O 1
ATOM 4887 N N . ILE B 1 122 ? 9.169 -3.166 15.327 1.00 16.24 99 ILE B N 1
ATOM 4888 C CA . ILE B 1 122 ? 8.567 -4.087 14.407 1.00 18.81 99 ILE B CA 1
ATOM 4889 C C . ILE B 1 122 ? 9.378 -4.109 13.092 1.00 16.51 99 ILE B C 1
ATOM 4890 O O . ILE B 1 122 ? 9.713 -5.126 12.591 1.00 14.36 99 ILE B O 1
ATOM 4895 N N . GLU B 1 123 ? 9.717 -2.935 12.614 1.00 16.12 100 GLU B N 1
ATOM 4896 C CA . GLU B 1 123 ? 10.598 -2.833 11.454 1.00 17.97 100 GLU B CA 1
ATOM 4897 C C . GLU B 1 123 ? 11.985 -3.462 11.675 1.00 16.70 100 GLU B C 1
ATOM 4898 O O . GLU B 1 123 ? 12.482 -4.176 10.816 1.00 15.94 100 GLU B O 1
ATOM 4904 N N . ASP B 1 124 ? 12.568 -3.275 12.879 1.00 17.06 101 ASP B N 1
ATOM 4905 C CA . ASP B 1 124 ? 13.869 -3.867 13.169 1.00 16.26 101 ASP B CA 1
ATOM 4906 C C . ASP B 1 124 ? 13.795 -5.377 13.115 1.00 16.25 101 ASP B C 1
ATOM 4907 O O . ASP B 1 124 ? 14.740 -6.060 12.723 1.00 16.89 101 ASP B O 1
ATOM 4912 N N . ALA B 1 125 ? 12.650 -5.915 13.468 1.00 15.54 102 ALA B N 1
ATOM 4913 C CA . ALA B 1 125 ? 12.425 -7.348 13.411 1.00 16.76 102 ALA B CA 1
ATOM 4914 C C . ALA B 1 125 ? 12.181 -7.879 11.999 1.00 19.21 102 ALA B C 1
ATOM 4915 O O . ALA B 1 125 ? 12.263 -9.100 11.796 1.00 20.54 102 ALA B O 1
ATOM 4917 N N . GLY B 1 126 ? 11.940 -6.978 11.053 1.00 19.36 103 GLY B N 1
ATOM 4918 C CA . GLY B 1 126 ? 11.696 -7.412 9.667 1.00 20.60 103 GLY B CA 1
ATOM 4919 C C . GLY B 1 126 ? 10.265 -7.818 9.445 1.00 20.86 103 GLY B C 1
ATOM 4920 O O . GLY B 1 126 ? 9.977 -8.692 8.594 1.00 23.57 103 GLY B O 1
ATOM 4921 N N . TYR B 1 127 ? 9.350 -7.162 10.156 1.00 19.15 104 TYR B N 1
ATOM 4922 C CA . TYR B 1 127 ? 7.921 -7.415 10.059 1.00 18.93 104 TYR B CA 1
ATOM 4923 C C . TYR B 1 127 ? 7.171 -6.137 9.765 1.00 19.74 104 TYR B C 1
ATOM 4924 O O . TYR B 1 127 ? 7.696 -5.019 9.895 1.00 17.65 104 TYR B O 1
ATOM 4933 N N . THR B 1 128 ? 5.960 -6.299 9.276 1.00 20.75 105 THR B N 1
ATOM 4934 C CA . THR B 1 128 ? 5.012 -5.236 9.205 1.00 20.33 105 THR B CA 1
ATOM 4935 C C . THR B 1 128 ? 3.878 -5.662 10.138 1.00 18.37 105 THR B C 1
ATOM 4936 O O . THR B 1 128 ? 3.786 -6.814 10.516 1.00 20.80 105 THR B O 1
ATOM 4940 N N . PRO B 1 129 ? 3.012 -4.767 10.496 1.00 20.11 106 PRO B N 1
ATOM 4941 C CA . PRO B 1 129 ? 1.877 -5.177 11.301 1.00 22.18 106 PRO B CA 1
ATOM 4942 C C . PRO B 1 129 ? 1.110 -6.259 10.609 1.00 24.06 106 PRO B C 1
ATOM 4943 O O . PRO B 1 129 ? 0.745 -7.163 11.252 1.00 26.58 106 PRO B O 1
ATOM 4947 N N . GLU B 1 130 ? 0.911 -6.171 9.306 1.00 30.00 107 GLU B N 1
ATOM 4948 C CA . GLU B 1 130 ? 0.272 -7.266 8.595 1.00 30.00 107 GLU B CA 1
ATOM 4949 C C . GLU B 1 130 ? 0.940 -8.617 8.730 1.00 30.00 107 GLU B C 1
ATOM 4950 O O . GLU B 1 130 ? 0.287 -9.582 8.969 1.00 30.00 107 GLU B O 1
ATOM 4956 N N . THR B 1 131 ? 2.237 -8.675 8.493 1.00 22.93 108 THR B N 1
ATOM 4957 C CA . THR B 1 131 ? 2.915 -9.950 8.487 1.00 24.96 108 THR B CA 1
ATOM 4958 C C . THR B 1 131 ? 3.150 -10.463 9.891 1.00 28.57 108 THR B C 1
ATOM 4959 O O . THR B 1 131 ? 3.537 -11.592 10.066 1.00 26.82 108 THR B O 1
ATOM 4963 N N . LEU B 1 132 ? 3.096 -9.577 10.849 1.00 24.03 109 LEU B N 1
ATOM 4964 C CA . LEU B 1 132 ? 3.346 -9.949 12.258 1.00 29.64 109 LEU B CA 1
ATOM 4965 C C . LEU B 1 132 ? 2.104 -10.634 12.730 1.00 34.42 109 LEU B C 1
ATOM 4966 O O . LEU B 1 132 ? 2.189 -11.721 13.287 1.00 40.75 109 LEU B O 1
ATOM 4971 N N . HIS B 1 140 ? -5.905 -10.210 15.674 1.00 33.80 117 HIS B N 1
ATOM 4972 C CA . HIS B 1 140 ? -4.401 -10.240 15.561 1.00 31.30 117 HIS B CA 1
ATOM 4973 C C . HIS B 1 140 ? -3.904 -10.203 17.039 1.00 32.04 117 HIS B C 1
ATOM 4974 O O . HIS B 1 140 ? -3.833 -9.105 17.607 1.00 25.10 117 HIS B O 1
ATOM 4981 N N . PRO B 1 141 ? -3.628 -11.388 17.676 1.00 30.69 118 PRO B N 1
ATOM 4982 C CA . PRO B 1 141 ? -3.378 -11.424 19.133 1.00 29.29 118 PRO B CA 1
ATOM 4983 C C . PRO B 1 141 ? -1.911 -11.069 19.414 1.00 24.26 118 PRO B C 1
ATOM 4984 O O . PRO B 1 141 ? -1.074 -11.941 19.655 1.00 21.54 118 PRO B O 1
ATOM 4988 N N . ILE B 1 142 ? -1.656 -9.768 19.302 1.00 19.37 119 ILE B N 1
ATOM 4989 C CA . ILE B 1 142 ? -0.337 -9.167 19.518 1.00 18.43 119 ILE B CA 1
ATOM 4990 C C . ILE B 1 142 ? -0.546 -8.174 20.652 1.00 16.24 119 ILE B C 1
ATOM 4991 O O . ILE B 1 142 ? -1.433 -7.292 20.558 1.00 18.64 119 ILE B O 1
ATOM 4996 N N . GLY B 1 143 ? 0.202 -8.361 21.743 1.00 15.20 120 GLY B N 1
ATOM 4997 C CA . GLY B 1 143 ? 0.106 -7.513 22.963 1.00 15.68 120 GLY B CA 1
ATOM 4998 C C . GLY B 1 143 ? 1.071 -6.337 22.961 1.00 13.76 120 GLY B C 1
ATOM 4999 O O . GLY B 1 143 ? 2.058 -6.335 22.209 1.00 16.10 120 GLY B O 1
ATOM 5000 N N . VAL B 1 144 ? 0.724 -5.272 23.667 1.00 13.56 121 VAL B N 1
ATOM 5001 C CA . VAL B 1 144 ? 1.587 -4.112 23.910 1.00 12.63 121 VAL B CA 1
ATOM 5002 C C . VAL B 1 144 ? 1.616 -3.808 25.439 1.00 12.84 121 VAL B C 1
ATOM 5003 O O . VAL B 1 144 ? 0.541 -3.592 26.034 1.00 13.67 121 VAL B O 1
ATOM 5007 N N . PHE B 1 145 ? 2.792 -3.831 26.039 1.00 11.69 122 PHE B N 1
ATOM 5008 C CA . PHE B 1 145 ? 2.938 -3.717 27.484 1.00 12.74 122 PHE B CA 1
ATOM 5009 C C . PHE B 1 145 ? 3.962 -2.651 27.719 1.00 12.94 122 PHE B C 1
ATOM 5010 O O . PHE B 1 145 ? 5.139 -2.802 27.296 1.00 15.14 122 PHE B O 1
ATOM 5018 N N . ALA B 1 146 ? 3.529 -1.527 28.238 1.00 12.20 123 ALA B N 1
ATOM 5019 C CA . ALA B 1 146 ? 4.355 -0.363 28.404 1.00 12.45 123 ALA B CA 1
ATOM 5020 C C . ALA B 1 146 ? 4.603 0.011 29.897 1.00 14.88 123 ALA B C 1
ATOM 5021 O O . ALA B 1 146 ? 3.698 0.178 30.609 1.00 15.69 123 ALA B O 1
ATOM 5023 N N . GLY B 1 147 ? 5.851 0.170 30.294 1.00 14.12 124 GLY B N 1
ATOM 5024 C CA . GLY B 1 147 ? 6.179 0.718 31.579 1.00 14.39 124 GLY B CA 1
ATOM 5025 C C . GLY B 1 147 ? 6.292 2.244 31.574 1.00 13.86 124 GLY B C 1
ATOM 5026 O O . GLY B 1 147 ? 6.907 2.818 30.743 1.00 15.52 124 GLY B O 1
ATOM 5027 N N . VAL B 1 148 ? 5.650 2.884 32.525 1.00 13.49 125 VAL B N 1
ATOM 5028 C CA . VAL B 1 148 ? 5.607 4.322 32.606 1.00 14.08 125 VAL B CA 1
ATOM 5029 C C . VAL B 1 148 ? 5.429 4.802 34.049 1.00 14.67 125 VAL B C 1
ATOM 5030 O O . VAL B 1 148 ? 4.603 4.264 34.717 1.00 13.19 125 VAL B O 1
ATOM 5034 N N . MET B 1 149 ? 6.206 5.753 34.531 1.00 13.83 126 MET B N 1
ATOM 5035 C CA . MET B 1 149 ? 6.013 6.228 35.901 1.00 15.47 126 MET B CA 1
ATOM 5036 C C . MET B 1 149 ? 5.793 7.718 36.190 1.00 16.18 126 MET B C 1
ATOM 5037 O O . MET B 1 149 ? 5.572 8.100 37.293 1.00 15.55 126 MET B O 1
ATOM 5042 N N . HIS B 1 150 ? 5.879 8.513 35.164 1.00 15.35 127 HIS B N 1
ATOM 5043 C CA . HIS B 1 150 ? 5.696 9.981 35.264 1.00 15.68 127 HIS B CA 1
ATOM 5044 C C . HIS B 1 150 ? 4.814 10.459 34.125 1.00 15.91 127 HIS B C 1
ATOM 5045 O O . HIS B 1 150 ? 4.804 9.861 33.022 1.00 18.88 127 HIS B O 1
ATOM 5052 N N . LYS B 1 151 ? 4.129 11.550 34.374 1.00 15.68 128 LYS B N 1
ATOM 5053 C CA . LYS B 1 151 ? 3.254 12.225 33.444 1.00 16.85 128 LYS B CA 1
ATOM 5054 C C . LYS B 1 151 ? 3.517 13.755 33.546 1.00 16.05 128 LYS B C 1
ATOM 5055 O O . LYS B 1 151 ? 2.643 14.528 33.867 1.00 14.60 128 LYS B O 1
ATOM 5061 N N . ASP B 1 152 ? 4.726 14.140 33.165 1.00 16.91 129 ASP B N 1
ATOM 5062 C CA . ASP B 1 152 ? 5.124 15.518 33.168 1.00 16.90 129 ASP B CA 1
ATOM 5063 C C . ASP B 1 152 ? 4.189 16.379 32.310 1.00 19.15 129 ASP B C 1
ATOM 5064 O O . ASP B 1 152 ? 3.845 17.450 32.695 1.00 16.66 129 ASP B O 1
ATOM 5069 N N . TYR B 1 153 ? 3.773 15.849 31.163 1.00 17.81 130 TYR B N 1
ATOM 5070 C CA . TYR B 1 153 ? 2.909 16.616 30.249 1.00 19.06 130 TYR B CA 1
ATOM 5071 C C . TYR B 1 153 ? 1.562 16.911 30.837 1.00 18.80 130 TYR B C 1
ATOM 5072 O O . TYR B 1 153 ? 0.921 17.863 30.421 1.00 19.08 130 TYR B O 1
ATOM 5081 N N . SER B 1 154 ? 1.121 16.131 31.816 1.00 18.41 131 SER B N 1
ATOM 5082 C CA . SER B 1 154 ? -0.114 16.476 32.535 1.00 20.01 131 SER B CA 1
ATOM 5083 C C . SER B 1 154 ? 0.039 17.749 33.369 1.00 19.29 131 SER B C 1
ATOM 5084 O O . SER B 1 154 ? -0.900 18.580 33.446 1.00 18.22 131 SER B O 1
ATOM 5087 N N . LEU B 1 155 ? 1.191 17.929 34.000 1.00 18.46 132 LEU B N 1
ATOM 5088 C CA . LEU B 1 155 ? 1.495 19.134 34.771 1.00 20.07 132 LEU B CA 1
ATOM 5089 C C . LEU B 1 155 ? 1.564 20.345 33.872 1.00 21.82 132 LEU B C 1
ATOM 5090 O O . LEU B 1 155 ? 0.985 21.399 34.165 1.00 23.78 132 LEU B O 1
ATOM 5095 N N . ILE B 1 156 ? 2.225 20.167 32.741 1.00 22.88 133 ILE B N 1
ATOM 5096 C CA . ILE B 1 156 ? 2.359 21.204 31.742 1.00 22.42 133 ILE B CA 1
ATOM 5097 C C . ILE B 1 156 ? 0.996 21.562 31.180 1.00 25.55 133 ILE B C 1
ATOM 5098 O O . ILE B 1 156 ? 0.680 22.747 31.038 1.00 24.98 133 ILE B O 1
ATOM 5103 N N . GLY B 1 157 ? 0.180 20.565 30.857 1.00 21.25 134 GLY B N 1
ATOM 5104 C CA . GLY B 1 157 ? -1.163 20.846 30.421 1.00 24.11 134 GLY B CA 1
ATOM 5105 C C . GLY B 1 157 ? -2.037 21.561 31.460 1.00 24.76 134 GLY B C 1
ATOM 5106 O O . GLY B 1 157 ? -2.763 22.522 31.140 1.00 21.12 134 GLY B O 1
ATOM 5107 N N . ALA B 1 158 ? -1.976 21.097 32.702 1.00 21.95 135 ALA B N 1
ATOM 5108 C CA . ALA B 1 158 ? -2.737 21.713 33.725 1.00 24.17 135 ALA B CA 1
ATOM 5109 C C . ALA B 1 158 ? -2.367 23.193 33.966 1.00 24.71 135 ALA B C 1
ATOM 5110 O O . ALA B 1 158 ? -3.239 23.949 34.178 1.00 24.31 135 ALA B O 1
ATOM 5112 N N . GLU B 1 159 ? -1.085 23.568 33.898 1.00 25.53 136 GLU B N 1
ATOM 5113 C CA . GLU B 1 159 ? -0.651 24.965 34.056 1.00 28.64 136 GLU B CA 1
ATOM 5114 C C . GLU B 1 159 ? -1.325 25.782 32.989 1.00 30.21 136 GLU B C 1
ATOM 5115 O O . GLU B 1 159 ? -1.812 26.841 33.254 1.00 34.12 136 GLU B O 1
ATOM 5121 N N . GLN B 1 160 ? -1.341 25.266 31.769 1.00 28.50 137 GLN B N 1
ATOM 5122 C CA . GLN B 1 160 ? -1.917 25.986 30.650 1.00 34.61 137 GLN B CA 1
ATOM 5123 C C . GLN B 1 160 ? -3.462 26.150 30.665 1.00 34.69 137 GLN B C 1
ATOM 5124 O O . GLN B 1 160 ? -4.031 27.127 30.082 1.00 32.36 137 GLN B O 1
ATOM 5130 N N . LEU B 1 161 ? -4.165 25.265 31.355 1.00 31.37 138 LEU B N 1
ATOM 5131 C CA . LEU B 1 161 ? -5.625 25.420 31.488 1.00 35.37 138 LEU B CA 1
ATOM 5132 C C . LEU B 1 161 ? -6.069 26.730 32.091 1.00 37.64 138 LEU B C 1
ATOM 5133 O O . LEU B 1 161 ? -7.132 27.174 31.774 1.00 41.88 138 LEU B O 1
ATOM 5138 N N . THR B 1 164 ? -5.817 29.467 28.921 1.00 56.37 141 THR B N 1
ATOM 5139 C CA . THR B 1 164 ? -6.571 29.362 27.668 1.00 56.39 141 THR B CA 1
ATOM 5140 C C . THR B 1 164 ? -7.899 28.627 27.895 1.00 52.31 141 THR B C 1
ATOM 5141 O O . THR B 1 164 ? -8.210 28.221 29.013 1.00 50.71 141 THR B O 1
ATOM 5145 N N . ASP B 1 165 ? -8.686 28.483 26.839 1.00 44.66 142 ASP B N 1
ATOM 5146 C CA . ASP B 1 165 ? -9.917 27.711 26.927 1.00 46.69 142 ASP B CA 1
ATOM 5147 C C . ASP B 1 165 ? -9.588 26.278 27.155 1.00 40.25 142 ASP B C 1
ATOM 5148 O O . ASP B 1 165 ? -8.523 25.834 26.778 1.00 38.65 142 ASP B O 1
ATOM 5153 N N . PRO B 1 166 ? -10.559 25.540 27.672 1.00 32.51 143 PRO B N 1
ATOM 5154 C CA . PRO B 1 166 ? -10.324 24.119 27.894 1.00 31.32 143 PRO B CA 1
ATOM 5155 C C . PRO B 1 166 ? -9.909 23.346 26.641 1.00 28.64 143 PRO B C 1
ATOM 5156 O O . PRO B 1 166 ? -10.383 23.582 25.548 1.00 27.03 143 PRO B O 1
ATOM 5160 N N . PHE B 1 167 ? -8.979 22.427 26.837 1.00 27.37 144 PHE B N 1
ATOM 5161 C CA . PHE B 1 167 ? -8.508 21.569 25.809 1.00 25.75 144 PHE B CA 1
ATOM 5162 C C . PHE B 1 167 ? -8.195 20.215 26.474 1.00 22.85 144 PHE B C 1
ATOM 5163 O O . PHE B 1 167 ? -8.191 20.117 27.682 1.00 23.13 144 PHE B O 1
ATOM 5171 N N . PRO B 1 168 ? -7.994 19.168 25.694 1.00 23.40 145 PRO B N 1
ATOM 5172 C CA . PRO B 1 168 ? -7.736 17.891 26.354 1.00 26.29 145 PRO B CA 1
ATOM 5173 C C . PRO B 1 168 ? -6.274 17.777 26.922 1.00 25.34 145 PRO B C 1
ATOM 5174 O O . PRO B 1 168 ? -5.307 17.834 26.178 1.00 31.75 145 PRO B O 1
ATOM 5178 N N . VAL B 1 169 ? -6.161 17.746 28.231 1.00 22.98 146 VAL B N 1
ATOM 5179 C CA . VAL B 1 169 ? -4.913 17.512 28.934 1.00 22.44 146 VAL B CA 1
ATOM 5180 C C . VAL B 1 169 ? -4.677 15.982 28.916 1.00 23.57 146 VAL B C 1
ATOM 5181 O O . VAL B 1 169 ? -5.642 15.195 28.963 1.00 20.31 146 VAL B O 1
ATOM 5185 N N . SER B 1 170 ? -3.429 15.550 28.764 1.00 20.47 147 SER B N 1
ATOM 5186 C CA . SER B 1 170 ? -3.108 14.080 28.775 1.00 20.15 147 SER B CA 1
ATOM 5187 C C . SER B 1 170 ? -2.977 13.643 30.240 1.00 19.57 147 SER B C 1
ATOM 5188 O O . SER B 1 170 ? -1.922 13.831 30.891 1.00 21.18 147 SER B O 1
ATOM 5191 N N . LEU B 1 171 ? -4.048 13.094 30.766 1.00 16.69 148 LEU B N 1
ATOM 5192 C CA . LEU B 1 171 ? -4.159 12.812 32.180 1.00 18.09 148 LEU B CA 1
ATOM 5193 C C . LEU B 1 171 ? -3.907 11.328 32.609 1.00 17.85 148 LEU B C 1
ATOM 5194 O O . LEU B 1 171 ? -3.859 11.038 33.819 1.00 18.33 148 LEU B O 1
ATOM 5199 N N . ASN B 1 172 ? -3.780 10.435 31.651 1.00 15.45 149 ASN B N 1
ATOM 5200 C CA . ASN B 1 172 ? -3.652 9.002 31.916 1.00 16.80 149 ASN B CA 1
ATOM 5201 C C . ASN B 1 172 ? -2.453 8.404 31.259 1.00 16.24 149 ASN B C 1
ATOM 5202 O O . ASN B 1 172 ? -1.820 9.047 30.403 1.00 17.93 149 ASN B O 1
ATOM 5207 N N . TYR B 1 173 ? -2.164 7.148 31.582 1.00 15.85 150 TYR B N 1
ATOM 5208 C CA . TYR B 1 173 ? -1.057 6.409 30.932 1.00 16.66 150 TYR B CA 1
ATOM 5209 C C . TYR B 1 173 ? -1.490 5.575 29.756 1.00 15.52 150 TYR B C 1
ATOM 5210 O O . TYR B 1 173 ? -0.687 5.272 28.883 1.00 16.40 150 TYR B O 1
ATOM 5219 N N . ALA B 1 174 ? -2.747 5.138 29.715 1.00 14.54 151 ALA B N 1
ATOM 5220 C CA . ALA B 1 174 ? -3.105 3.967 28.922 1.00 14.06 151 ALA B CA 1
ATOM 5221 C C . ALA B 1 174 ? -2.833 4.220 27.453 1.00 16.73 151 ALA B C 1
ATOM 5222 O O . ALA B 1 174 ? -2.494 3.281 26.699 1.00 14.88 151 ALA B O 1
ATOM 5224 N N . GLN B 1 175 ? -2.993 5.463 27.008 1.00 15.41 152 GLN B N 1
ATOM 5225 C CA . GLN B 1 175 ? -2.892 5.724 25.568 1.00 15.39 152 GLN B CA 1
ATOM 5226 C C . GLN B 1 175 ? -1.479 5.494 25.041 1.00 15.61 152 GLN B C 1
ATOM 5227 O O . GLN B 1 175 ? -1.273 5.304 23.851 1.00 15.31 152 GLN B O 1
ATOM 5233 N N . ILE B 1 176 ? -0.523 5.479 25.939 1.00 13.84 153 ILE B N 1
ATOM 5234 C CA . ILE B 1 176 ? 0.836 5.112 25.569 1.00 15.04 153 ILE B CA 1
ATOM 5235 C C . ILE B 1 176 ? 0.892 3.743 24.934 1.00 14.86 153 ILE B C 1
ATOM 5236 O O . ILE B 1 176 ? 1.507 3.559 23.833 1.00 15.42 153 ILE B O 1
ATOM 5241 N N . ALA B 1 177 ? 0.210 2.786 25.543 1.00 13.13 154 ALA B N 1
ATOM 5242 C CA . ALA B 1 177 ? 0.071 1.429 24.958 1.00 15.72 154 ALA B CA 1
ATOM 5243 C C . ALA B 1 177 ? -1.040 1.325 23.918 1.00 14.89 154 ALA B C 1
ATOM 5244 O O . ALA B 1 177 ? -0.822 0.747 22.864 1.00 14.90 154 ALA B O 1
ATOM 5246 N N . ASN B 1 178 ? -2.177 1.968 24.211 1.00 14.28 155 ASN B N 1
ATOM 5247 C CA . ASN B 1 178 ? -3.364 1.773 23.384 1.00 15.49 155 ASN B CA 1
ATOM 5248 C C . ASN B 1 178 ? -3.182 2.362 21.986 1.00 17.51 155 ASN B C 1
ATOM 5249 O O . ASN B 1 178 ? -3.712 1.832 21.000 1.00 17.12 155 ASN B O 1
ATOM 5254 N N . ARG B 1 179 ? -2.411 3.451 21.877 1.00 17.57 156 ARG B N 1
ATOM 5255 C CA . ARG B 1 179 ? -2.191 4.064 20.580 1.00 17.35 156 ARG B CA 1
ATOM 5256 C C . ARG B 1 179 ? -1.463 3.147 19.642 1.00 17.33 156 ARG B C 1
ATOM 5257 O O . ARG B 1 179 ? -1.694 3.157 18.430 1.00 19.01 156 ARG B O 1
ATOM 5265 N N . VAL B 1 180 ? -0.543 2.355 20.182 1.00 17.60 157 VAL B N 1
ATOM 5266 C CA . VAL B 1 180 ? 0.194 1.386 19.405 1.00 16.16 157 VAL B CA 1
ATOM 5267 C C . VAL B 1 180 ? -0.748 0.296 18.896 1.00 14.45 157 VAL B C 1
ATOM 5268 O O . VAL B 1 180 ? -0.824 0.039 17.687 1.00 15.11 157 VAL B O 1
ATOM 5272 N N . SER B 1 181 ? -1.523 -0.278 19.782 1.00 16.87 158 SER B N 1
ATOM 5273 C CA . SER B 1 181 ? -2.494 -1.304 19.427 1.00 17.19 158 SER B CA 1
ATOM 5274 C C . SER B 1 181 ? -3.496 -0.802 18.396 1.00 17.96 158 SER B C 1
ATOM 5275 O O . SER B 1 181 ? -3.808 -1.520 17.478 1.00 18.89 158 SER B O 1
ATOM 5278 N N . TYR B 1 182 ? -3.941 0.451 18.561 1.00 17.28 159 TYR B N 1
ATOM 5279 C CA . TYR B 1 182 ? -4.832 1.117 17.645 1.00 16.76 159 TYR B CA 1
ATOM 5280 C C . TYR B 1 182 ? -4.227 1.263 16.236 1.00 17.92 159 TYR B C 1
ATOM 5281 O O . TYR B 1 182 ? -4.812 0.823 15.253 1.00 17.95 159 TYR B O 1
ATOM 5290 N N . TYR B 1 183 ? -3.095 1.932 16.139 1.00 17.53 160 TYR B N 1
ATOM 5291 C CA . TYR B 1 183 ? -2.494 2.187 14.864 1.00 17.27 160 TYR B CA 1
ATOM 5292 C C . TYR B 1 183 ? -2.098 0.955 14.169 1.00 19.38 160 TYR B C 1
ATOM 5293 O O . TYR B 1 183 ? -2.271 0.859 12.906 1.00 18.32 160 TYR B O 1
ATOM 5302 N N . CYS B 1 184 ? -1.557 -0.019 14.886 1.00 20.23 161 CYS B N 1
ATOM 5303 C CA . CYS B 1 184 ? -1.063 -1.243 14.255 1.00 20.24 161 CYS B CA 1
ATOM 5304 C C . CYS B 1 184 ? -2.112 -2.343 14.029 1.00 18.67 161 CYS B C 1
ATOM 5305 O O . CYS B 1 184 ? -1.798 -3.388 13.473 1.00 18.42 161 CYS B O 1
ATOM 5308 N N . ASP B 1 185 ? -3.330 -2.074 14.472 1.00 19.43 162 ASP B N 1
ATOM 5309 C CA . ASP B 1 185 ? -4.445 -3.017 14.444 1.00 18.45 162 ASP B CA 1
ATOM 5310 C C . ASP B 1 185 ? -4.125 -4.312 15.180 1.00 19.14 162 ASP B C 1
ATOM 5311 O O . ASP B 1 185 ? -4.281 -5.426 14.676 1.00 19.58 162 ASP B O 1
ATOM 5316 N N . PHE B 1 186 ? -3.695 -4.162 16.442 1.00 17.30 163 PHE B N 1
ATOM 5317 C CA . PHE B 1 186 ? -3.400 -5.285 17.280 1.00 16.85 163 PHE B CA 1
ATOM 5318 C C . PHE B 1 186 ? -4.536 -5.440 18.273 1.00 18.11 163 PHE B C 1
ATOM 5319 O O . PHE B 1 186 ? -5.101 -4.452 18.740 1.00 17.37 163 PHE B O 1
ATOM 5327 N N . HIS B 1 187 ? -4.884 -6.685 18.577 1.00 15.88 164 HIS B N 1
ATOM 5328 C CA . HIS B 1 187 ? -6.036 -6.964 19.423 1.00 17.72 164 HIS B CA 1
ATOM 5329 C C . HIS B 1 187 ? -5.661 -7.550 20.780 1.00 17.34 164 HIS B C 1
ATOM 5330 O O . HIS B 1 187 ? -6.522 -7.713 21.644 1.00 16.79 164 HIS B O 1
ATOM 5337 N N . GLY B 1 188 ? -4.385 -7.869 20.974 1.00 15.64 165 GLY B N 1
ATOM 5338 C CA . GLY B 1 188 ? -3.973 -8.449 22.241 1.00 16.28 165 GLY B CA 1
ATOM 5339 C C . GLY B 1 188 ? -4.039 -7.496 23.381 1.00 16.60 165 GLY B C 1
ATOM 5340 O O . GLY B 1 188 ? -4.479 -6.348 23.256 1.00 15.76 165 GLY B O 1
ATOM 5341 N N . PRO B 1 189 ? -3.695 -7.998 24.596 1.00 18.09 166 PRO B N 1
ATOM 5342 C CA . PRO B 1 189 ? -3.705 -7.071 25.733 1.00 17.41 166 PRO B CA 1
ATOM 5343 C C . PRO B 1 189 ? -2.911 -5.810 25.411 1.00 17.53 166 PRO B C 1
ATOM 5344 O O . PRO B 1 189 ? -1.887 -5.903 24.763 1.00 17.18 166 PRO B O 1
ATOM 5348 N N . SER B 1 190 ? -3.364 -4.675 25.899 1.00 15.93 167 SER B N 1
ATOM 5349 C CA . SER B 1 190 ? -2.752 -3.360 25.671 1.00 15.43 167 SER B CA 1
ATOM 5350 C C . SER B 1 190 ? -2.805 -2.619 27.026 1.00 15.08 167 SER B C 1
ATOM 5351 O O . SER B 1 190 ? -3.879 -2.128 27.441 1.00 15.19 167 SER B O 1
ATOM 5354 N N . ILE B 1 191 ? -1.667 -2.597 27.710 1.00 15.38 168 ILE B N 1
ATOM 5355 C CA . ILE B 1 191 ? -1.589 -2.234 29.147 1.00 15.62 168 ILE B CA 1
ATOM 5356 C C . ILE B 1 191 ? -0.398 -1.307 29.408 1.00 14.67 168 ILE B C 1
ATOM 5357 O O . ILE B 1 191 ? 0.725 -1.580 28.943 1.00 14.38 168 ILE B O 1
ATOM 5362 N N . ALA B 1 192 ? -0.619 -0.289 30.226 1.00 14.15 169 ALA B N 1
ATOM 5363 C CA . ALA B 1 192 ? 0.435 0.474 30.858 1.00 13.79 169 ALA B CA 1
ATOM 5364 C C . ALA B 1 192 ? 0.558 0.029 32.310 1.00 14.96 169 ALA B C 1
ATOM 5365 O O . ALA B 1 192 ? -0.434 -0.154 33.012 1.00 15.11 169 ALA B O 1
ATOM 5367 N N . VAL B 1 193 ? 1.789 -0.129 32.775 1.00 14.51 170 VAL B N 1
ATOM 5368 C CA . VAL B 1 193 ? 2.054 -0.555 34.131 1.00 16.11 170 VAL B CA 1
ATOM 5369 C C . VAL B 1 193 ? 3.065 0.365 34.787 1.00 15.20 170 VAL B C 1
ATOM 5370 O O . VAL B 1 193 ? 4.003 0.816 34.181 1.00 14.72 170 VAL B O 1
ATOM 5374 N N . ASP B 1 194 ? 2.884 0.570 36.105 1.00 15.50 171 ASP B N 1
ATOM 5375 C CA . ASP B 1 194 ? 3.744 1.404 36.891 1.00 15.14 171 ASP B CA 1
ATOM 5376 C C . ASP B 1 194 ? 4.180 0.672 38.156 1.00 15.17 171 ASP B C 1
ATOM 5377 O O . ASP B 1 194 ? 3.362 0.340 39.031 1.00 14.55 171 ASP B O 1
ATOM 5382 N N . THR B 1 195 ? 5.444 0.358 38.213 1.00 14.40 172 THR B N 1
ATOM 5383 C CA . THR B 1 195 ? 6.085 -0.138 39.408 1.00 14.58 172 THR B CA 1
ATOM 5384 C C . THR B 1 195 ? 7.298 0.720 39.747 1.00 15.00 172 THR B C 1
ATOM 5385 O O . THR B 1 195 ? 8.245 0.230 40.232 1.00 17.35 172 THR B O 1
ATOM 5389 N N . VAL B 1 196 ? 7.191 1.991 39.388 1.00 16.64 173 VAL B N 1
ATOM 5390 C CA . VAL B 1 196 ? 8.234 2.983 39.373 1.00 18.52 173 VAL B CA 1
ATOM 5391 C C . VAL B 1 196 ? 9.483 2.489 38.644 1.00 18.17 173 VAL B C 1
ATOM 5392 O O . VAL B 1 196 ? 9.390 2.202 37.507 1.00 18.68 173 VAL B O 1
ATOM 5396 N N . CYS B 1 197 ? 10.613 2.368 39.310 1.00 16.05 174 CYS B N 1
ATOM 5397 C CA . CYS B 1 197 ? 11.848 2.072 38.607 1.00 16.94 174 CYS B CA 1
ATOM 5398 C C . CYS B 1 197 ? 11.910 0.733 37.872 1.00 16.78 174 CYS B C 1
ATOM 5399 O O . CYS B 1 197 ? 12.678 0.606 37.003 1.00 17.06 174 CYS B O 1
ATOM 5402 N N . SER B 1 198 ? 11.106 -0.234 38.264 1.00 15.48 175 SER B N 1
ATOM 5403 C CA . SER B 1 198 ? 11.127 -1.558 37.641 1.00 15.70 175 SER B CA 1
ATOM 5404 C C . SER B 1 198 ? 10.065 -1.679 36.534 1.00 15.53 175 SER B C 1
ATOM 5405 O O . SER B 1 198 ? 9.907 -2.746 35.997 1.00 17.12 175 SER B O 1
ATOM 5408 N N . SER B 1 199 ? 9.378 -0.576 36.221 1.00 14.74 176 SER B N 1
ATOM 5409 C CA . SER B 1 199 ? 8.148 -0.637 35.433 1.00 14.78 176 SER B CA 1
ATOM 5410 C C . SER B 1 199 ? 8.372 -1.373 34.071 1.00 14.58 176 SER B C 1
ATOM 5411 O O . SER B 1 199 ? 7.517 -2.170 33.671 1.00 13.47 176 SER B O 1
ATOM 5414 N N . SER B 1 200 ? 9.484 -1.090 33.356 1.00 12.35 177 SER B N 1
ATOM 5415 C CA . SER B 1 200 ? 9.609 -1.708 32.058 1.00 15.19 177 SER B CA 1
ATOM 5416 C C . SER B 1 200 ? 10.031 -3.214 32.153 1.00 17.21 177 SER B C 1
ATOM 5417 O O . SER B 1 200 ? 9.715 -3.950 31.268 1.00 16.52 177 SER B O 1
ATOM 5420 N N . LEU B 1 201 ? 10.544 -3.683 33.279 1.00 15.71 178 LEU B N 1
ATOM 5421 C CA . LEU B 1 201 ? 10.741 -5.125 33.477 1.00 16.70 178 LEU B CA 1
ATOM 5422 C C . LEU B 1 201 ? 9.475 -5.826 33.880 1.00 15.72 178 LEU B C 1
ATOM 5423 O O . LEU B 1 201 ? 9.245 -6.897 33.493 1.00 15.70 178 LEU B O 1
ATOM 5428 N N . THR B 1 202 ? 8.693 -5.168 34.695 1.00 15.46 179 THR B N 1
ATOM 5429 C CA . THR B 1 202 ? 7.395 -5.658 35.018 1.00 16.34 179 THR B CA 1
ATOM 5430 C C . THR B 1 202 ? 6.626 -5.802 33.700 1.00 15.65 179 THR B C 1
ATOM 5431 O O . THR B 1 202 ? 6.029 -6.776 33.483 1.00 16.36 179 THR B O 1
ATOM 5435 N N . ALA B 1 203 ? 6.734 -4.833 32.838 1.00 14.07 180 ALA B N 1
ATOM 5436 C CA . ALA B 1 203 ? 6.064 -4.893 31.552 1.00 14.43 180 ALA B CA 1
ATOM 5437 C C . ALA B 1 203 ? 6.505 -6.104 30.729 1.00 13.80 180 ALA B C 1
ATOM 5438 O O . ALA B 1 203 ? 5.711 -6.829 30.235 1.00 15.64 180 ALA B O 1
ATOM 5440 N N . VAL B 1 204 ? 7.803 -6.298 30.626 1.00 13.34 181 VAL B N 1
ATOM 5441 C CA . VAL B 1 204 ? 8.303 -7.496 29.947 1.00 13.39 181 VAL B CA 1
ATOM 5442 C C . VAL B 1 204 ? 7.844 -8.797 30.569 1.00 13.77 181 VAL B C 1
ATOM 5443 O O . VAL B 1 204 ? 7.573 -9.739 29.867 1.00 14.51 181 VAL B O 1
ATOM 5447 N N . HIS B 1 205 ? 7.814 -8.868 31.898 1.00 13.95 182 HIS B N 1
ATOM 5448 C CA . HIS B 1 205 ? 7.426 -10.057 32.594 1.00 14.63 182 HIS B CA 1
ATOM 5449 C C . HIS B 1 205 ? 5.978 -10.380 32.242 1.00 14.96 182 HIS B C 1
ATOM 5450 O O . HIS B 1 205 ? 5.620 -11.556 31.961 1.00 14.54 182 HIS B O 1
ATOM 5457 N N . LEU B 1 206 ? 5.150 -9.364 32.242 1.00 14.08 183 LEU B N 1
ATOM 5458 C CA . LEU B 1 206 ? 3.721 -9.583 31.907 1.00 15.81 183 LEU B CA 1
ATOM 5459 C C . LEU B 1 206 ? 3.545 -10.008 30.432 1.00 14.95 183 LEU B C 1
ATOM 5460 O O . LEU B 1 206 ? 2.680 -10.849 30.134 1.00 15.91 183 LEU B O 1
ATOM 5465 N N . ALA B 1 207 ? 4.385 -9.492 29.557 1.00 15.73 184 ALA B N 1
ATOM 5466 C CA . ALA B 1 207 ? 4.314 -9.870 28.131 1.00 14.06 184 ALA B CA 1
ATOM 5467 C C . ALA B 1 207 ? 4.732 -11.322 27.968 1.00 15.56 184 ALA B C 1
ATOM 5468 O O . ALA B 1 207 ? 4.095 -12.075 27.221 1.00 14.99 184 ALA B O 1
ATOM 5470 N N . ILE B 1 208 ? 5.818 -11.680 28.618 1.00 15.60 185 ILE B N 1
ATOM 5471 C CA . ILE B 1 208 ? 6.294 -13.074 28.625 1.00 18.60 185 ILE B CA 1
ATOM 5472 C C . ILE B 1 208 ? 5.231 -14.060 29.127 1.00 18.80 185 ILE B C 1
ATOM 5473 O O . ILE B 1 208 ? 4.897 -15.057 28.440 1.00 19.66 185 ILE B O 1
ATOM 5478 N N . GLU B 1 209 ? 4.638 -13.751 30.270 1.00 17.91 186 GLU B N 1
ATOM 5479 C CA . GLU B 1 209 ? 3.613 -14.607 30.783 1.00 18.58 186 GLU B CA 1
ATOM 5480 C C . GLU B 1 209 ? 2.403 -14.678 29.853 1.00 19.62 186 GLU B C 1
ATOM 5481 O O . GLU B 1 209 ? 1.871 -15.777 29.663 1.00 18.06 186 GLU B O 1
ATOM 5487 N N . SER B 1 210 ? 1.972 -13.563 29.283 1.00 16.13 187 SER B N 1
ATOM 5488 C CA . SER B 1 210 ? 0.882 -13.575 28.319 1.00 18.51 187 SER B CA 1
ATOM 5489 C C . SER B 1 210 ? 1.148 -14.475 27.063 1.00 19.07 187 SER B C 1
ATOM 5490 O O . SER B 1 210 ? 0.263 -15.247 26.605 1.00 16.74 187 SER B O 1
ATOM 5493 N N . ILE B 1 211 ? 2.362 -14.395 26.555 1.00 17.83 188 ILE B N 1
ATOM 5494 C CA . ILE B 1 211 ? 2.786 -15.230 25.423 1.00 19.23 188 ILE B CA 1
ATOM 5495 C C . ILE B 1 211 ? 2.795 -16.722 25.864 1.00 20.73 188 ILE B C 1
ATOM 5496 O O . ILE B 1 211 ? 2.248 -17.582 25.147 1.00 19.76 188 ILE B O 1
ATOM 5501 N N . ARG B 1 212 ? 3.303 -16.988 27.069 1.00 21.60 189 ARG B N 1
ATOM 5502 C CA . ARG B 1 212 ? 3.529 -18.366 27.507 1.00 22.20 189 ARG B CA 1
ATOM 5503 C C . ARG B 1 212 ? 2.198 -19.039 27.700 1.00 22.65 189 ARG B C 1
ATOM 5504 O O . ARG B 1 212 ? 2.114 -20.252 27.509 1.00 23.66 189 ARG B O 1
ATOM 5512 N N . ARG B 1 213 ? 1.163 -18.292 28.058 1.00 22.15 190 ARG B N 1
ATOM 5513 C CA . ARG B 1 213 ? -0.135 -18.965 28.190 1.00 22.55 190 ARG B CA 1
ATOM 5514 C C . ARG B 1 213 ? -0.953 -18.931 26.908 1.00 23.09 190 ARG B C 1
ATOM 5515 O O . ARG B 1 213 ? -2.057 -19.415 26.904 1.00 24.11 190 ARG B O 1
ATOM 5523 N N . GLY B 1 214 ? -0.451 -18.341 25.828 1.00 25.19 191 GLY B N 1
ATOM 5524 C CA . GLY B 1 214 ? -1.152 -18.375 24.545 1.00 24.17 191 GLY B CA 1
ATOM 5525 C C . GLY B 1 214 ? -2.143 -17.254 24.391 1.00 24.81 191 GLY B C 1
ATOM 5526 O O . GLY B 1 214 ? -2.918 -17.240 23.507 1.00 21.49 191 GLY B O 1
ATOM 5527 N N . GLU B 1 215 ? -2.167 -16.309 25.304 1.00 21.47 192 GLU B N 1
ATOM 5528 C CA . GLU B 1 215 ? -3.043 -15.174 25.170 1.00 22.44 192 GLU B CA 1
ATOM 5529 C C . GLU B 1 215 ? -2.571 -14.257 24.038 1.00 24.27 192 GLU B C 1
ATOM 5530 O O . GLU B 1 215 ? -3.398 -13.664 23.335 1.00 23.49 192 GLU B O 1
ATOM 5536 N N . CYS B 1 216 ? -1.263 -14.089 23.848 1.00 23.00 193 CYS B N 1
ATOM 5537 C CA . CYS B 1 216 ? -0.805 -13.581 22.565 1.00 25.58 193 CYS B CA 1
ATOM 5538 C C . CYS B 1 216 ? 0.260 -14.414 21.930 1.00 23.19 193 CYS B C 1
ATOM 5539 O O . CYS B 1 216 ? 0.863 -15.248 22.554 1.00 21.85 193 CYS B O 1
ATOM 5542 N N . GLU B 1 217 ? 0.397 -14.207 20.637 1.00 22.54 194 GLU B N 1
ATOM 5543 C CA . GLU B 1 217 ? 1.348 -14.957 19.799 1.00 23.49 194 GLU B CA 1
ATOM 5544 C C . GLU B 1 217 ? 2.668 -14.241 19.790 1.00 21.65 194 GLU B C 1
ATOM 5545 O O . GLU B 1 217 ? 3.670 -14.832 19.551 1.00 20.29 194 GLU B O 1
ATOM 5551 N N . ALA B 1 218 ? 2.642 -12.902 19.983 1.00 18.37 195 ALA B N 1
ATOM 5552 C CA . ALA B 1 218 ? 3.859 -12.111 20.100 1.00 17.55 195 ALA B CA 1
ATOM 5553 C C . ALA B 1 218 ? 3.456 -10.842 20.897 1.00 16.07 195 ALA B C 1
ATOM 5554 O O . ALA B 1 218 ? 2.271 -10.559 21.040 1.00 17.76 195 ALA B O 1
ATOM 5556 N N . ALA B 1 219 ? 4.441 -10.088 21.339 1.00 14.98 196 ALA B N 1
ATOM 5557 C CA . ALA B 1 219 ? 4.139 -8.863 22.077 1.00 15.90 196 ALA B CA 1
ATOM 5558 C C . ALA B 1 219 ? 5.225 -7.901 21.981 1.00 13.08 196 ALA B C 1
ATOM 5559 O O . ALA B 1 219 ? 6.386 -8.263 21.942 1.00 15.47 196 ALA B O 1
ATOM 5561 N N . LEU B 1 220 ? 4.866 -6.665 22.045 1.00 13.16 197 LEU B N 1
ATOM 5562 C CA . LEU B 1 220 ? 5.802 -5.594 22.245 1.00 14.83 197 LEU B CA 1
ATOM 5563 C C . LEU B 1 220 ? 5.863 -5.237 23.736 1.00 15.26 197 LEU B C 1
ATOM 5564 O O . LEU B 1 220 ? 4.847 -5.149 24.387 1.00 13.53 197 LEU B O 1
ATOM 5569 N N . ALA B 1 221 ? 7.045 -5.038 24.267 1.00 13.45 198 ALA B N 1
ATOM 5570 C CA . ALA B 1 221 ? 7.167 -4.713 25.673 1.00 15.15 198 ALA B CA 1
ATOM 5571 C C . ALA B 1 221 ? 8.254 -3.671 25.780 1.00 16.14 198 ALA B C 1
ATOM 5572 O O . ALA B 1 221 ? 9.301 -3.790 25.121 1.00 16.20 198 ALA B O 1
ATOM 5574 N N . GLY B 1 222 ? 8.022 -2.658 26.574 1.00 14.78 199 GLY B N 1
ATOM 5575 C CA . GLY B 1 222 ? 9.090 -1.702 26.841 1.00 16.71 199 GLY B CA 1
ATOM 5576 C C . GLY B 1 222 ? 8.728 -0.612 27.794 1.00 14.94 199 GLY B C 1
ATOM 5577 O O . GLY B 1 222 ? 7.933 -0.832 28.683 1.00 14.81 199 GLY B O 1
ATOM 5578 N N . GLY B 1 223 ? 9.293 0.560 27.618 1.00 14.95 200 GLY B N 1
ATOM 5579 C CA . GLY B 1 223 ? 8.977 1.645 28.486 1.00 14.74 200 GLY B CA 1
ATOM 5580 C C . GLY B 1 223 ? 9.373 2.979 27.968 1.00 13.87 200 GLY B C 1
ATOM 5581 O O . GLY B 1 223 ? 10.039 3.045 27.014 1.00 13.58 200 GLY B O 1
ATOM 5582 N N . VAL B 1 224 ? 8.914 4.019 28.639 1.00 13.63 201 VAL B N 1
ATOM 5583 C CA . VAL B 1 224 ? 9.214 5.360 28.245 1.00 15.42 201 VAL B CA 1
ATOM 5584 C C . VAL B 1 224 ? 9.302 6.250 29.480 1.00 15.01 201 VAL B C 1
ATOM 5585 O O . VAL B 1 224 ? 8.609 6.062 30.442 1.00 16.76 201 VAL B O 1
ATOM 5589 N N . ASN B 1 225 ? 10.183 7.225 29.397 1.00 16.40 202 ASN B N 1
ATOM 5590 C CA . ASN B 1 225 ? 10.350 8.183 30.429 1.00 15.82 202 ASN B CA 1
ATOM 5591 C C . ASN B 1 225 ? 10.920 9.510 29.906 1.00 16.10 202 ASN B C 1
ATOM 5592 O O . ASN B 1 225 ? 11.930 9.551 29.368 1.00 15.72 202 ASN B O 1
ATOM 5597 N N . LEU B 1 226 ? 10.161 10.558 30.042 1.00 17.36 203 LEU B N 1
ATOM 5598 C CA . LEU B 1 226 ? 10.613 11.901 29.624 1.00 17.13 203 LEU B CA 1
ATOM 5599 C C . LEU B 1 226 ? 10.506 12.900 30.785 1.00 18.67 203 LEU B C 1
ATOM 5600 O O . LEU B 1 226 ? 9.561 12.914 31.651 1.00 17.64 203 LEU B O 1
ATOM 5605 N N . SER B 1 227 ? 11.548 13.716 30.873 1.00 19.94 204 SER B N 1
ATOM 5606 C CA . SER B 1 227 ? 11.704 14.686 31.918 1.00 19.53 204 SER B CA 1
ATOM 5607 C C . SER B 1 227 ? 11.382 16.095 31.336 1.00 19.22 204 SER B C 1
ATOM 5608 O O . SER B 1 227 ? 12.269 16.770 30.839 1.00 19.93 204 SER B O 1
ATOM 5611 N N . LEU B 1 228 ? 10.133 16.511 31.419 1.00 18.92 205 LEU B N 1
ATOM 5612 C CA . LEU B 1 228 ? 9.660 17.685 30.717 1.00 19.73 205 LEU B CA 1
ATOM 5613 C C . LEU B 1 228 ? 9.334 18.817 31.641 1.00 19.25 205 LEU B C 1
ATOM 5614 O O . LEU B 1 228 ? 9.182 19.899 31.167 1.00 19.00 205 LEU B O 1
ATOM 5619 N N . HIS B 1 229 ? 9.190 18.571 32.930 1.00 20.38 206 HIS B N 1
ATOM 5620 C CA . HIS B 1 229 ? 8.740 19.607 33.825 1.00 20.30 206 HIS B CA 1
ATOM 5621 C C . HIS B 1 229 ? 9.563 19.462 35.086 1.00 19.18 206 HIS B C 1
ATOM 5622 O O . HIS B 1 229 ? 9.925 18.327 35.512 1.00 15.90 206 HIS B O 1
ATOM 5629 N N . PRO B 1 230 ? 9.930 20.607 35.670 1.00 19.49 207 PRO B N 1
ATOM 5630 C CA . PRO B 1 230 ? 10.859 20.524 36.835 1.00 20.27 207 PRO B CA 1
ATOM 5631 C C . PRO B 1 230 ? 10.285 19.945 38.146 1.00 18.79 207 PRO B C 1
ATOM 5632 O O . PRO B 1 230 ? 11.050 19.656 39.063 1.00 19.50 207 PRO B O 1
ATOM 5636 N N . ALA B 1 231 ? 8.963 19.735 38.251 1.00 17.56 208 ALA B N 1
ATOM 5637 C CA . ALA B 1 231 ? 8.414 19.279 39.519 1.00 18.51 208 ALA B CA 1
ATOM 5638 C C . ALA B 1 231 ? 9.113 18.027 40.021 1.00 18.93 208 ALA B C 1
ATOM 5639 O O . ALA B 1 231 ? 9.388 17.919 41.250 1.00 20.02 208 ALA B O 1
ATOM 5641 N N . LYS B 1 232 ? 9.481 17.121 39.095 1.00 19.13 209 LYS B N 1
ATOM 5642 C CA . LYS B 1 232 ? 10.142 15.898 39.540 1.00 20.27 209 LYS B CA 1
ATOM 5643 C C . LYS B 1 232 ? 11.510 16.186 40.148 1.00 17.74 209 LYS B C 1
ATOM 5644 O O . LYS B 1 232 ? 11.889 15.596 41.145 1.00 18.12 209 LYS B O 1
ATOM 5650 N N . TYR B 1 233 ? 12.201 17.144 39.581 1.00 18.05 210 TYR B N 1
ATOM 5651 C CA . TYR B 1 233 ? 13.556 17.455 40.076 1.00 18.38 210 TYR B CA 1
ATOM 5652 C C . TYR B 1 233 ? 13.479 18.093 41.452 1.00 18.69 210 TYR B C 1
ATOM 5653 O O . TYR B 1 233 ? 14.286 17.809 42.339 1.00 20.35 210 TYR B O 1
ATOM 5662 N N . LEU B 1 234 ? 12.501 18.937 41.656 1.00 21.11 211 LEU B N 1
ATOM 5663 C CA . LEU B 1 234 ? 12.312 19.562 42.961 1.00 22.11 211 LEU B CA 1
ATOM 5664 C C . LEU B 1 234 ? 11.902 18.575 44.000 1.00 23.48 211 LEU B C 1
ATOM 5665 O O . LEU B 1 234 ? 12.381 18.604 45.144 1.00 18.93 211 LEU B O 1
ATOM 5670 N N . SER B 1 235 ? 10.945 17.703 43.619 1.00 20.53 212 SER B N 1
ATOM 5671 C CA . SER B 1 235 ? 10.399 16.763 44.511 1.00 19.76 212 SER B CA 1
ATOM 5672 C C . SER B 1 235 ? 11.440 15.693 44.899 1.00 23.61 212 SER B C 1
ATOM 5673 O O . SER B 1 235 ? 11.665 15.400 46.101 1.00 23.46 212 SER B O 1
ATOM 5676 N N . TYR B 1 236 ? 12.085 15.072 43.915 1.00 21.86 213 TYR B N 1
ATOM 5677 C CA . TYR B 1 236 ? 13.061 14.008 44.248 1.00 21.53 213 TYR B CA 1
ATOM 5678 C C . TYR B 1 236 ? 14.278 14.637 44.935 1.00 24.16 213 TYR B C 1
ATOM 5679 O O . TYR B 1 236 ? 14.934 14.002 45.782 1.00 25.04 213 TYR B O 1
ATOM 5688 N N . GLY B 1 237 ? 14.589 15.883 44.573 1.00 25.60 214 GLY B N 1
ATOM 5689 C CA . GLY B 1 237 ? 15.662 16.639 45.307 1.00 28.07 214 GLY B CA 1
ATOM 5690 C C . GLY B 1 237 ? 15.372 16.861 46.774 1.00 27.29 214 GLY B C 1
ATOM 5691 O O . GLY B 1 237 ? 16.245 16.659 47.617 1.00 27.87 214 GLY B O 1
ATOM 5692 N N . SER B 1 238 ? 14.122 17.194 47.080 1.00 26.04 215 SER B N 1
ATOM 5693 C CA . SER B 1 238 ? 13.659 17.365 48.453 1.00 23.13 215 SER B CA 1
ATOM 5694 C C . SER B 1 238 ? 13.820 16.138 49.288 1.00 25.33 215 SER B C 1
ATOM 5695 O O . SER B 1 238 ? 13.983 16.232 50.474 1.00 27.79 215 SER B O 1
ATOM 5698 N N . VAL B 1 239 ? 13.781 14.956 48.688 1.00 24.05 216 VAL B N 1
ATOM 5699 C CA . VAL B 1 239 ? 13.996 13.701 49.413 1.00 30.26 216 VAL B CA 1
ATOM 5700 C C . VAL B 1 239 ? 15.449 13.194 49.326 1.00 29.48 216 VAL B C 1
ATOM 5701 O O . VAL B 1 239 ? 15.740 12.178 49.871 1.00 27.94 216 VAL B O 1
ATOM 5705 N N . GLY B 1 240 ? 16.346 13.894 48.634 1.00 28.68 217 GLY B N 1
ATOM 5706 C CA . GLY B 1 240 ? 17.751 13.466 48.486 1.00 26.89 217 GLY B CA 1
ATOM 5707 C C . GLY B 1 240 ? 18.077 12.351 47.501 1.00 28.14 217 GLY B C 1
ATOM 5708 O O . GLY B 1 240 ? 19.130 11.717 47.584 1.00 21.20 217 GLY B O 1
ATOM 5709 N N . MET B 1 241 ? 17.194 12.096 46.548 1.00 21.73 218 MET B N 1
ATOM 5710 C CA . MET B 1 241 ? 17.352 10.972 45.658 1.00 21.91 218 MET B CA 1
ATOM 5711 C C . MET B 1 241 ? 18.414 11.224 44.561 1.00 22.08 218 MET B C 1
ATOM 5712 O O . MET B 1 241 ? 18.957 10.246 44.003 1.00 19.68 218 MET B O 1
ATOM 5717 N N . HIS B 1 242 ? 18.675 12.492 44.245 1.00 18.83 219 HIS B N 1
ATOM 5718 C CA . HIS B 1 242 ? 19.537 12.825 43.164 1.00 21.09 219 HIS B CA 1
ATOM 5719 C C . HIS B 1 242 ? 20.967 13.060 43.635 1.00 20.70 219 HIS B C 1
ATOM 5720 O O . HIS B 1 242 ? 21.181 13.662 44.700 1.00 20.73 219 HIS B O 1
ATOM 5727 N N . SER B 1 243 ? 21.928 12.541 42.892 1.00 18.05 220 SER B N 1
ATOM 5728 C CA . SER B 1 243 ? 23.355 12.658 43.296 1.00 18.22 220 SER B CA 1
ATOM 5729 C C . SER B 1 243 ? 23.829 14.113 43.094 1.00 20.42 220 SER B C 1
ATOM 5730 O O . SER B 1 243 ? 23.336 14.834 42.231 1.00 19.94 220 SER B O 1
ATOM 5733 N N . SER B 1 244 ? 24.823 14.517 43.870 1.00 21.67 221 SER B N 1
ATOM 5734 C CA . SER B 1 244 ? 25.307 15.887 43.852 1.00 25.36 221 SER B CA 1
ATOM 5735 C C . SER B 1 244 ? 26.252 16.157 42.708 1.00 24.86 221 SER B C 1
ATOM 5736 O O . SER B 1 244 ? 26.463 17.275 42.385 1.00 23.67 221 SER B O 1
ATOM 5739 N N . ASP B 1 245 ? 26.756 15.125 42.023 1.00 24.50 222 ASP B N 1
ATOM 5740 C CA . ASP B 1 245 ? 27.496 15.325 40.733 1.00 21.02 222 ASP B CA 1
ATOM 5741 C C . ASP B 1 245 ? 26.766 14.985 39.430 1.00 19.51 222 ASP B C 1
ATOM 5742 O O . ASP B 1 245 ? 27.329 15.034 38.336 1.00 18.05 222 ASP B O 1
ATOM 5747 N N . GLY B 1 246 ? 25.503 14.582 39.505 1.00 19.81 223 GLY B N 1
ATOM 5748 C CA . GLY B 1 246 ? 24.753 14.265 38.336 1.00 19.41 223 GLY B CA 1
ATOM 5749 C C . GLY B 1 246 ? 25.123 12.973 37.617 1.00 19.03 223 GLY B C 1
ATOM 5750 O O . GLY B 1 246 ? 24.938 12.887 36.441 1.00 19.18 223 GLY B O 1
ATOM 5751 N N . ARG B 1 247 ? 25.629 11.980 38.352 1.00 17.47 224 ARG B N 1
ATOM 5752 C CA . ARG B 1 247 ? 26.019 10.700 37.818 1.00 18.72 224 ARG B CA 1
ATOM 5753 C C . ARG B 1 247 ? 25.512 9.547 38.649 1.00 19.92 224 ARG B C 1
ATOM 5754 O O . ARG B 1 247 ? 25.214 9.706 39.865 1.00 21.09 224 ARG B O 1
ATOM 5762 N N . CYS B 1 248 ? 25.358 8.400 37.980 1.00 17.95 225 CYS B N 1
ATOM 5763 C CA . CYS B 1 248 ? 25.109 7.137 38.658 1.00 18.24 225 CYS B CA 1
ATOM 5764 C C . CYS B 1 248 ? 26.443 6.448 38.713 1.00 17.46 225 CYS B C 1
ATOM 5765 O O . CYS B 1 248 ? 26.867 5.866 37.683 1.00 15.92 225 CYS B O 1
ATOM 5768 N N . ARG B 1 249 ? 27.105 6.528 39.868 1.00 16.88 226 ARG B N 1
ATOM 5769 C CA . ARG B 1 249 ? 28.427 5.962 40.005 1.00 17.22 226 ARG B CA 1
ATOM 5770 C C . ARG B 1 249 ? 28.303 4.521 40.415 1.00 17.74 226 ARG B C 1
ATOM 5771 O O . ARG B 1 249 ? 28.588 4.142 41.607 1.00 20.59 226 ARG B O 1
ATOM 5779 N N . THR B 1 250 ? 27.906 3.705 39.453 1.00 18.10 227 THR B N 1
ATOM 5780 C CA . THR B 1 250 ? 27.605 2.278 39.674 1.00 19.15 227 THR B CA 1
ATOM 5781 C C . THR B 1 250 ? 28.827 1.587 40.326 1.00 20.93 227 THR B C 1
ATOM 5782 O O . THR B 1 250 ? 29.888 1.464 39.703 1.00 18.63 227 THR B O 1
ATOM 5786 N N . PHE B 1 251 ? 28.640 1.169 41.576 1.00 19.03 228 PHE B N 1
ATOM 5787 C CA . PHE B 1 251 ? 29.621 0.493 42.425 1.00 21.46 228 PHE B CA 1
ATOM 5788 C C . PHE B 1 251 ? 30.910 1.259 42.575 1.00 20.41 228 PHE B C 1
ATOM 5789 O O . PHE B 1 251 ? 31.916 0.702 42.944 1.00 20.49 228 PHE B O 1
ATOM 5797 N N . GLY B 1 252 ? 30.817 2.567 42.389 1.00 19.07 229 GLY B N 1
ATOM 5798 C CA . GLY B 1 252 ? 31.962 3.439 42.465 1.00 21.61 229 GLY B CA 1
ATOM 5799 C C . GLY B 1 252 ? 31.980 4.222 43.777 1.00 22.50 229 GLY B C 1
ATOM 5800 O O . GLY B 1 252 ? 30.978 4.342 44.439 1.00 20.81 229 GLY B O 1
ATOM 5801 N N . GLU B 1 253 ? 33.136 4.781 44.090 1.00 21.30 230 GLU B N 1
ATOM 5802 C CA . GLU B 1 253 ? 33.331 5.548 45.299 1.00 25.16 230 GLU B CA 1
ATOM 5803 C C . GLU B 1 253 ? 32.664 6.891 45.149 1.00 23.12 230 GLU B C 1
ATOM 5804 O O . GLU B 1 253 ? 32.686 7.498 44.077 1.00 23.79 230 GLU B O 1
ATOM 5810 N N . GLY B 1 254 ? 32.057 7.338 46.203 1.00 21.49 231 GLY B N 1
ATOM 5811 C CA . GLY B 1 254 ? 31.500 8.718 46.258 1.00 27.10 231 GLY B CA 1
ATOM 5812 C C . GLY B 1 254 ? 30.042 8.830 45.813 1.00 24.93 231 GLY B C 1
ATOM 5813 O O . GLY B 1 254 ? 29.455 9.888 45.835 1.00 28.21 231 GLY B O 1
ATOM 5814 N N . GLY B 1 255 ? 29.453 7.740 45.366 1.00 26.27 232 GLY B N 1
ATOM 5815 C CA . GLY B 1 255 ? 28.087 7.774 44.876 1.00 23.30 232 GLY B CA 1
ATOM 5816 C C . GLY B 1 255 ? 27.104 8.159 45.950 1.00 23.15 232 GLY B C 1
ATOM 5817 O O . GLY B 1 255 ? 27.084 7.557 46.981 1.00 24.40 232 GLY B O 1
ATOM 5818 N N . ASP B 1 256 ? 26.309 9.178 45.699 1.00 22.57 233 ASP B N 1
ATOM 5819 C CA . ASP B 1 256 ? 25.358 9.671 46.690 1.00 25.18 233 ASP B CA 1
ATOM 5820 C C . ASP B 1 256 ? 23.940 9.904 46.195 1.00 25.33 233 ASP B C 1
ATOM 5821 O O . ASP B 1 256 ? 23.260 10.737 46.712 1.00 23.51 233 ASP B O 1
ATOM 5826 N N . GLY B 1 257 ? 23.541 9.156 45.177 1.00 24.28 234 GLY B N 1
ATOM 5827 C CA . GLY B 1 257 ? 22.259 9.290 44.560 1.00 23.16 234 GLY B CA 1
ATOM 5828 C C . GLY B 1 257 ? 22.281 8.973 43.084 1.00 21.03 234 GLY B C 1
ATOM 5829 O O . GLY B 1 257 ? 23.258 8.473 42.565 1.00 22.41 234 GLY B O 1
ATOM 5830 N N . TYR B 1 258 ? 21.170 9.210 42.434 1.00 16.51 235 TYR B N 1
ATOM 5831 C CA . TYR B 1 258 ? 21.172 8.976 40.972 1.00 16.60 235 TYR B CA 1
ATOM 5832 C C . TYR B 1 258 ? 20.950 10.218 40.148 1.00 17.24 235 TYR B C 1
ATOM 5833 O O . TYR B 1 258 ? 20.657 11.253 40.689 1.00 18.52 235 TYR B O 1
ATOM 5842 N N . VAL B 1 259 ? 21.118 10.118 38.825 1.00 16.00 236 VAL B N 1
ATOM 5843 C CA . VAL B 1 259 ? 20.725 11.165 37.890 1.00 17.88 236 VAL B CA 1
ATOM 5844 C C . VAL B 1 259 ? 19.610 10.676 37.007 1.00 16.47 236 VAL B C 1
ATOM 5845 O O . VAL B 1 259 ? 19.657 9.535 36.504 1.00 17.97 236 VAL B O 1
ATOM 5849 N N . SER B 1 260 ? 18.536 11.449 36.949 1.00 17.29 237 SER B N 1
ATOM 5850 C CA . SER B 1 260 ? 17.425 11.082 36.151 1.00 17.30 237 SER B CA 1
ATOM 5851 C C . SER B 1 260 ? 17.780 11.070 34.704 1.00 20.70 237 SER B C 1
ATOM 5852 O O . SER B 1 260 ? 18.536 11.925 34.187 1.00 19.79 237 SER B O 1
ATOM 5855 N N . GLY B 1 261 ? 17.282 10.032 34.033 1.00 18.60 238 GLY B N 1
ATOM 5856 C CA . GLY B 1 261 ? 17.486 9.886 32.596 1.00 18.24 238 GLY B CA 1
ATOM 5857 C C . GLY B 1 261 ? 16.190 9.687 31.819 1.00 19.07 238 GLY B C 1
ATOM 5858 O O . GLY B 1 261 ? 15.171 9.193 32.364 1.00 17.89 238 GLY B O 1
ATOM 5859 N N . GLU B 1 262 ? 16.225 10.104 30.556 1.00 18.54 239 GLU B N 1
ATOM 5860 C CA . GLU B 1 262 ? 15.152 9.877 29.583 1.00 17.24 239 GLU B CA 1
ATOM 5861 C C . GLU B 1 262 ? 15.472 8.676 28.707 1.00 18.35 239 GLU B C 1
ATOM 5862 O O . GLU B 1 262 ? 16.619 8.333 28.445 1.00 19.34 239 GLU B O 1
ATOM 5868 N N . GLY B 1 263 ? 14.450 7.983 28.245 1.00 16.65 240 GLY B N 1
ATOM 5869 C CA . GLY B 1 263 ? 14.627 6.910 27.304 1.00 15.15 240 GLY B CA 1
ATOM 5870 C C . GLY B 1 263 ? 13.265 6.446 26.801 1.00 14.99 240 GLY B C 1
ATOM 5871 O O . GLY B 1 263 ? 12.260 6.648 27.413 1.00 14.64 240 GLY B O 1
ATOM 5872 N N . VAL B 1 264 ? 13.260 5.867 25.626 1.00 15.18 241 VAL B N 1
ATOM 5873 C CA . VAL B 1 264 ? 12.129 5.180 25.140 1.00 14.63 241 VAL B CA 1
ATOM 5874 C C . VAL B 1 264 ? 12.647 3.948 24.458 1.00 14.28 241 VAL B C 1
ATOM 5875 O O . VAL B 1 264 ? 13.634 4.019 23.710 1.00 15.71 241 VAL B O 1
ATOM 5879 N N . GLY B 1 265 ? 11.999 2.812 24.686 1.00 13.03 242 GLY B N 1
ATOM 5880 C CA . GLY B 1 265 ? 12.489 1.574 24.091 1.00 13.34 242 GLY B CA 1
ATOM 5881 C C . GLY B 1 265 ? 11.473 0.470 24.132 1.00 13.37 242 GLY B C 1
ATOM 5882 O O . GLY B 1 265 ? 10.549 0.505 24.918 1.00 12.54 242 GLY B O 1
ATOM 5883 N N . ALA B 1 266 ? 11.598 -0.418 23.175 1.00 14.66 243 ALA B N 1
ATOM 5884 C CA . ALA B 1 266 ? 10.795 -1.663 23.127 1.00 14.54 243 ALA B CA 1
ATOM 5885 C C . ALA B 1 266 ? 11.530 -2.822 22.513 1.00 15.74 243 ALA B C 1
ATOM 5886 O O . ALA B 1 266 ? 12.476 -2.637 21.710 1.00 16.83 243 ALA B O 1
ATOM 5888 N N . VAL B 1 267 ? 11.057 -4.021 22.886 1.00 14.25 244 VAL B N 1
ATOM 5889 C CA . VAL B 1 267 ? 11.474 -5.269 22.319 1.00 14.47 244 VAL B CA 1
ATOM 5890 C C . VAL B 1 267 ? 10.232 -5.989 21.781 1.00 15.78 244 VAL B C 1
ATOM 5891 O O . VAL B 1 267 ? 9.130 -5.808 22.302 1.00 15.66 244 VAL B O 1
ATOM 5895 N N . LEU B 1 268 ? 10.401 -6.689 20.657 1.00 14.60 245 LEU B N 1
ATOM 5896 C CA . LEU B 1 268 ? 9.397 -7.544 20.153 1.00 14.17 245 LEU B CA 1
ATOM 5897 C C . LEU B 1 268 ? 9.732 -8.979 20.558 1.00 14.72 245 LEU B C 1
ATOM 5898 O O . LEU B 1 268 ? 10.817 -9.543 20.268 1.00 14.43 245 LEU B O 1
ATOM 5903 N N . LEU B 1 269 ? 8.786 -9.587 21.220 1.00 14.49 246 LEU B N 1
ATOM 5904 C CA . LEU B 1 269 ? 8.988 -10.896 21.841 1.00 15.75 246 LEU B CA 1
ATOM 5905 C C . LEU B 1 269 ? 8.132 -11.923 21.140 1.00 16.94 246 LEU B C 1
ATOM 5906 O O . LEU B 1 269 ? 6.959 -11.631 20.830 1.00 14.39 246 LEU B O 1
ATOM 5911 N N . LYS B 1 270 ? 8.664 -13.139 20.980 1.00 15.49 247 LYS B N 1
ATOM 5912 C CA . LYS B 1 270 ? 7.907 -14.214 20.360 1.00 17.44 247 LYS B CA 1
ATOM 5913 C C . LYS B 1 270 ? 8.438 -15.535 20.904 1.00 16.26 247 LYS B C 1
ATOM 5914 O O . LYS B 1 270 ? 9.606 -15.625 21.216 1.00 17.92 247 LYS B O 1
ATOM 5920 N N . PRO B 1 271 ? 7.600 -16.598 20.971 1.00 16.52 248 PRO B N 1
ATOM 5921 C CA . PRO B 1 271 ? 8.157 -17.906 21.345 1.00 18.90 248 PRO B CA 1
ATOM 5922 C C . PRO B 1 271 ? 9.339 -18.293 20.513 1.00 19.72 248 PRO B C 1
ATOM 5923 O O . PRO B 1 271 ? 9.289 -18.178 19.277 1.00 19.40 248 PRO B O 1
ATOM 5927 N N . LEU B 1 272 ? 10.369 -18.813 21.133 1.00 20.51 249 LEU B N 1
ATOM 5928 C CA . LEU B 1 272 ? 11.547 -19.239 20.398 1.00 22.59 249 LEU B CA 1
ATOM 5929 C C . LEU B 1 272 ? 11.284 -20.133 19.218 1.00 23.90 249 LEU B C 1
ATOM 5930 O O . LEU B 1 272 ? 11.800 -19.893 18.191 1.00 22.28 249 LEU B O 1
ATOM 5935 N N . GLU B 1 273 ? 10.512 -21.191 19.403 1.00 25.15 250 GLU B N 1
ATOM 5936 C CA . GLU B 1 273 ? 10.377 -22.177 18.355 1.00 30.35 250 GLU B CA 1
ATOM 5937 C C . GLU B 1 273 ? 9.748 -21.550 17.122 1.00 24.66 250 GLU B C 1
ATOM 5938 O O . GLU B 1 273 ? 10.169 -21.795 16.049 1.00 21.54 250 GLU B O 1
ATOM 5944 N N . LYS B 1 274 ? 8.762 -20.703 17.326 1.00 24.87 251 LYS B N 1
ATOM 5945 C CA . LYS B 1 274 ? 8.115 -19.999 16.245 1.00 26.11 251 LYS B CA 1
ATOM 5946 C C . LYS B 1 274 ? 9.097 -19.050 15.562 1.00 24.53 251 LYS B C 1
ATOM 5947 O O . LYS B 1 274 ? 9.173 -18.966 14.389 1.00 21.65 251 LYS B O 1
ATOM 5953 N N . ALA B 1 275 ? 9.826 -18.315 16.356 1.00 21.82 252 ALA B N 1
ATOM 5954 C CA . ALA B 1 275 ? 10.811 -17.418 15.784 1.00 24.66 252 ALA B CA 1
ATOM 5955 C C . ALA B 1 275 ? 11.817 -18.201 14.930 1.00 22.95 252 ALA B C 1
ATOM 5956 O O . ALA B 1 275 ? 12.211 -17.747 13.836 1.00 21.71 252 ALA B O 1
ATOM 5958 N N . GLU B 1 276 ? 12.210 -19.363 15.405 1.00 23.23 253 GLU B N 1
ATOM 5959 C CA . GLU B 1 276 ? 13.131 -20.196 14.586 1.00 23.62 253 GLU B CA 1
ATOM 5960 C C . GLU B 1 276 ? 12.484 -20.645 13.290 1.00 25.59 253 GLU B C 1
ATOM 5961 O O . GLU B 1 276 ? 13.112 -20.549 12.245 1.00 25.49 253 GLU B O 1
ATOM 5967 N N . GLN B 1 277 ? 11.246 -21.129 13.353 1.00 29.03 254 GLN B N 1
ATOM 5968 C CA . GLN B 1 277 ? 10.536 -21.622 12.144 1.00 27.01 254 GLN B CA 1
ATOM 5969 C C . GLN B 1 277 ? 10.323 -20.540 11.173 1.00 30.44 254 GLN B C 1
ATOM 5970 O O . GLN B 1 277 ? 10.416 -20.805 10.013 1.00 29.23 254 GLN B O 1
ATOM 5976 N N . ASP B 1 278 ? 10.049 -19.312 11.642 1.00 25.32 255 ASP B N 1
ATOM 5977 C CA . ASP B 1 278 ? 9.808 -18.230 10.755 1.00 24.84 255 ASP B CA 1
ATOM 5978 C C . ASP B 1 278 ? 11.086 -17.592 10.196 1.00 25.82 255 ASP B C 1
ATOM 5979 O O . ASP B 1 278 ? 10.960 -16.648 9.428 1.00 24.81 255 ASP B O 1
ATOM 5984 N N . GLY B 1 279 ? 12.274 -18.061 10.568 1.00 24.90 256 GLY B N 1
ATOM 5985 C CA . GLY B 1 279 ? 13.547 -17.503 10.032 1.00 25.00 256 GLY B CA 1
ATOM 5986 C C . GLY B 1 279 ? 13.811 -16.065 10.547 1.00 24.87 256 GLY B C 1
ATOM 5987 O O . GLY B 1 279 ? 14.388 -15.194 9.852 1.00 22.93 256 GLY B O 1
ATOM 5988 N N . ASP B 1 280 ? 13.381 -15.809 11.784 1.00 22.61 257 ASP B N 1
ATOM 5989 C CA . ASP B 1 280 ? 13.582 -14.536 12.418 1.00 20.96 257 ASP B CA 1
ATOM 5990 C C . ASP B 1 280 ? 15.021 -14.387 12.812 1.00 19.75 257 ASP B C 1
ATOM 5991 O O . ASP B 1 280 ? 15.726 -15.356 12.996 1.00 19.81 257 ASP B O 1
ATOM 5996 N N . ARG B 1 281 ? 15.488 -13.155 12.930 1.00 20.54 258 ARG B N 1
ATOM 5997 C CA . ARG B 1 281 ? 16.787 -12.901 13.576 1.00 20.56 258 ARG B CA 1
ATOM 5998 C C . ARG B 1 281 ? 16.580 -12.755 15.103 1.00 19.96 258 ARG B C 1
ATOM 5999 O O . ARG B 1 281 ? 15.876 -11.884 15.556 1.00 22.39 258 ARG B O 1
ATOM 6007 N N . ILE B 1 282 ? 17.249 -13.584 15.880 1.00 20.07 259 ILE B N 1
ATOM 6008 C CA . ILE B 1 282 ? 17.084 -13.638 17.316 1.00 21.09 259 ILE B CA 1
ATOM 6009 C C . ILE B 1 282 ? 18.293 -13.054 18.018 1.00 22.19 259 ILE B C 1
ATOM 6010 O O . ILE B 1 282 ? 19.415 -13.587 17.905 1.00 18.83 259 ILE B O 1
ATOM 6015 N N . TYR B 1 283 ? 18.076 -11.920 18.686 1.00 18.85 260 TYR B N 1
ATOM 6016 C CA . TYR B 1 283 ? 19.160 -11.241 19.345 1.00 18.44 260 TYR B CA 1
ATOM 6017 C C . TYR B 1 283 ? 19.663 -12.004 20.578 1.00 18.63 260 TYR B C 1
ATOM 6018 O O . TYR B 1 283 ? 20.872 -11.981 20.886 1.00 18.07 260 TYR B O 1
ATOM 6027 N N . ALA B 1 284 ? 18.722 -12.605 21.281 1.00 16.37 261 ALA B N 1
ATOM 6028 C CA . ALA B 1 284 ? 18.957 -13.297 22.563 1.00 21.18 261 ALA B CA 1
ATOM 6029 C C . ALA B 1 284 ? 17.671 -13.983 22.986 1.00 18.15 261 ALA B C 1
ATOM 6030 O O . ALA B 1 284 ? 16.615 -13.675 22.421 1.00 18.82 261 ALA B O 1
ATOM 6032 N N . VAL B 1 285 ? 17.777 -14.932 23.908 1.00 18.05 262 VAL B N 1
ATOM 6033 C CA . VAL B 1 285 ? 16.661 -15.740 24.362 1.00 17.82 262 VAL B CA 1
ATOM 6034 C C . VAL B 1 285 ? 16.423 -15.467 25.840 1.00 18.08 262 VAL B C 1
ATOM 6035 O O . VAL B 1 285 ? 17.374 -15.475 26.646 1.00 19.77 262 VAL B O 1
ATOM 6039 N N . ILE B 1 286 ? 15.181 -15.164 26.199 1.00 17.38 263 ILE B N 1
ATOM 6040 C CA . ILE B 1 286 ? 14.822 -14.955 27.602 1.00 16.49 263 ILE B CA 1
ATOM 6041 C C . ILE B 1 286 ? 14.403 -16.320 28.135 1.00 17.72 263 ILE B C 1
ATOM 6042 O O . ILE B 1 286 ? 13.439 -16.920 27.640 1.00 18.25 263 ILE B O 1
ATOM 6047 N N . LYS B 1 287 ? 15.159 -16.801 29.131 1.00 18.91 264 LYS B N 1
ATOM 6048 C CA . LYS B 1 287 ? 14.980 -18.108 29.747 1.00 21.30 264 LYS B CA 1
ATOM 6049 C C . LYS B 1 287 ? 14.128 -18.057 30.988 1.00 20.11 264 LYS B C 1
ATOM 6050 O O . LYS B 1 287 ? 13.542 -19.059 31.370 1.00 17.69 264 LYS B O 1
ATOM 6056 N N . GLY B 1 288 ? 14.078 -16.924 31.647 1.00 20.80 265 GLY B N 1
ATOM 6057 C CA . GLY B 1 288 ? 13.262 -16.805 32.880 1.00 21.08 265 GLY B CA 1
ATOM 6058 C C . GLY B 1 288 ? 13.065 -15.349 33.234 1.00 19.39 265 GLY B C 1
ATOM 6059 O O . GLY B 1 288 ? 13.919 -14.491 32.921 1.00 18.72 265 GLY B O 1
ATOM 6060 N N . SER B 1 289 ? 11.927 -15.054 33.865 1.00 20.75 266 SER B N 1
ATOM 6061 C CA . SER B 1 289 ? 11.676 -13.730 34.501 1.00 20.40 266 SER B CA 1
ATOM 6062 C C . SER B 1 289 ? 10.914 -13.954 35.806 1.00 20.70 266 SER B C 1
ATOM 6063 O O . SER B 1 289 ? 10.128 -14.926 35.915 1.00 18.47 266 SER B O 1
ATOM 6066 N N . ALA B 1 290 ? 11.148 -13.084 36.770 1.00 18.28 267 ALA B N 1
ATOM 6067 C CA . ALA B 1 290 ? 10.427 -13.171 38.059 1.00 18.28 267 ALA B CA 1
ATOM 6068 C C . ALA B 1 290 ? 10.264 -11.771 38.598 1.00 17.41 267 ALA B C 1
ATOM 6069 O O . ALA B 1 290 ? 11.123 -10.909 38.360 1.00 14.72 267 ALA B O 1
ATOM 6071 N N . ILE B 1 291 ? 9.156 -11.568 39.331 1.00 16.23 268 ILE B N 1
ATOM 6072 C CA . ILE B 1 291 ? 8.928 -10.343 40.007 1.00 16.27 268 ILE B CA 1
ATOM 6073 C C . ILE B 1 291 ? 8.508 -10.646 41.442 1.00 16.36 268 ILE B C 1
ATOM 6074 O O . ILE B 1 291 ? 8.017 -11.730 41.716 1.00 16.84 268 ILE B O 1
ATOM 6079 N N . ASN B 1 292 ? 8.661 -9.665 42.326 1.00 15.75 269 ASN B N 1
ATOM 6080 C CA . ASN B 1 292 ? 8.240 -9.810 43.746 1.00 14.48 269 ASN B CA 1
ATOM 6081 C C . ASN B 1 292 ? 8.272 -8.486 44.434 1.00 14.29 269 ASN B C 1
ATOM 6082 O O . ASN B 1 292 ? 8.586 -7.463 43.829 1.00 13.88 269 ASN B O 1
ATOM 6087 N N . HIS B 1 293 ? 7.864 -8.437 45.683 1.00 15.20 270 HIS B N 1
ATOM 6088 C CA . HIS B 1 293 ? 7.951 -7.264 46.433 1.00 15.18 270 HIS B CA 1
ATOM 6089 C C . HIS B 1 293 ? 8.718 -7.488 47.717 1.00 15.05 270 HIS B C 1
ATOM 6090 O O . HIS B 1 293 ? 8.714 -8.632 48.204 1.00 13.84 270 HIS B O 1
ATOM 6097 N N . VAL B 1 294 ? 9.312 -6.411 48.235 1.00 14.70 271 VAL B N 1
ATOM 6098 C CA . VAL B 1 294 ? 10.096 -6.455 49.478 1.00 15.45 271 VAL B CA 1
ATOM 6099 C C . VAL B 1 294 ? 9.323 -6.764 50.731 1.00 17.58 271 VAL B C 1
ATOM 6100 O O . VAL B 1 294 ? 9.892 -7.268 51.704 1.00 18.01 271 VAL B O 1
ATOM 6104 N N . GLY B 1 295 ? 8.032 -6.446 50.731 1.00 15.96 272 GLY B N 1
ATOM 6105 C CA . GLY B 1 295 ? 7.218 -6.557 51.948 1.00 17.78 272 GLY B CA 1
ATOM 6106 C C . GLY B 1 295 ? 7.611 -5.561 52.998 1.00 17.73 272 GLY B C 1
ATOM 6107 O O . GLY B 1 295 ? 7.941 -4.453 52.632 1.00 17.56 272 GLY B O 1
ATOM 6108 N N . LYS B 1 296 ? 7.549 -5.925 54.304 1.00 18.37 273 LYS B N 1
ATOM 6109 C CA . LYS B 1 296 ? 7.653 -4.938 55.330 1.00 20.06 273 LYS B CA 1
ATOM 6110 C C . LYS B 1 296 ? 9.164 -4.822 55.570 1.00 24.13 273 LYS B C 1
ATOM 6111 O O . LYS B 1 296 ? 9.788 -5.765 55.990 1.00 29.84 273 LYS B O 1
ATOM 6117 N N . VAL B 1 297 ? 9.722 -3.676 55.306 1.00 25.84 274 VAL B N 1
ATOM 6118 C CA . VAL B 1 297 ? 11.095 -3.398 55.614 1.00 26.45 274 VAL B CA 1
ATOM 6119 C C . VAL B 1 297 ? 10.980 -2.098 56.370 1.00 23.69 274 VAL B C 1
ATOM 6120 O O . VAL B 1 297 ? 9.901 -1.587 56.597 1.00 22.11 274 VAL B O 1
ATOM 6124 N N . SER B 1 298 ? 12.096 -1.581 56.842 1.00 27.20 275 SER B N 1
ATOM 6125 C CA . SER B 1 298 ? 12.027 -0.408 57.737 1.00 26.49 275 SER B CA 1
ATOM 6126 C C . SER B 1 298 ? 11.395 0.840 57.191 1.00 26.87 275 SER B C 1
ATOM 6127 O O . SER B 1 298 ? 10.855 1.670 57.928 1.00 24.00 275 SER B O 1
ATOM 6130 N N . GLY B 1 299 ? 11.413 1.013 55.869 1.00 24.50 276 GLY B N 1
ATOM 6131 C CA . GLY B 1 299 ? 10.776 2.180 55.245 1.00 21.67 276 GLY B CA 1
ATOM 6132 C C . GLY B 1 299 ? 10.456 1.726 53.813 1.00 22.04 276 GLY B C 1
ATOM 6133 O O . GLY B 1 299 ? 11.142 0.829 53.308 1.00 21.78 276 GLY B O 1
ATOM 6134 N N . ILE B 1 300 ? 9.400 2.262 53.208 1.00 20.10 277 ILE B N 1
ATOM 6135 C CA . ILE B 1 300 ? 8.949 1.766 51.888 1.00 22.22 277 ILE B CA 1
ATOM 6136 C C . ILE B 1 300 ? 9.967 1.928 50.776 1.00 20.53 277 ILE B C 1
ATOM 6137 O O . ILE B 1 300 ? 9.993 1.137 49.846 1.00 22.53 277 ILE B O 1
ATOM 6142 N N . THR B 1 301 ? 10.887 2.871 50.914 1.00 21.48 278 THR B N 1
ATOM 6143 C CA . THR B 1 301 ? 11.952 3.002 49.946 1.00 23.45 278 THR B CA 1
ATOM 6144 C C . THR B 1 301 ? 13.274 2.357 50.324 1.00 24.66 278 THR B C 1
ATOM 6145 O O . THR B 1 301 ? 14.261 2.596 49.663 1.00 22.52 278 THR B O 1
ATOM 6149 N N . VAL B 1 302 ? 13.325 1.497 51.332 1.00 23.42 279 VAL B N 1
ATOM 6150 C CA . VAL B 1 302 ? 14.569 0.840 51.668 1.00 23.13 279 VAL B CA 1
ATOM 6151 C C . VAL B 1 302 ? 14.658 -0.470 50.895 1.00 20.91 279 VAL B C 1
ATOM 6152 O O . VAL B 1 302 ? 13.735 -1.292 50.994 1.00 19.71 279 VAL B O 1
ATOM 6156 N N . PRO B 1 303 ? 15.728 -0.662 50.115 1.00 21.55 280 PRO B N 1
ATOM 6157 C CA . PRO B 1 303 ? 15.803 -1.906 49.362 1.00 20.96 280 PRO B CA 1
ATOM 6158 C C . PRO B 1 303 ? 16.140 -3.085 50.248 1.00 19.25 280 PRO B C 1
ATOM 6159 O O . PRO B 1 303 ? 16.751 -2.923 51.285 1.00 19.67 280 PRO B O 1
ATOM 6163 N N . SER B 1 304 ? 15.738 -4.289 49.841 1.00 20.47 281 SER B N 1
ATOM 6164 C CA . SER B 1 304 ? 15.926 -5.465 50.686 1.00 18.06 281 SER B CA 1
ATOM 6165 C C . SER B 1 304 ? 16.817 -6.455 50.023 1.00 18.73 281 SER B C 1
ATOM 6166 O O . SER B 1 304 ? 16.498 -6.981 48.982 1.00 18.08 281 SER B O 1
ATOM 6169 N N . PRO B 1 305 ? 18.003 -6.732 50.618 1.00 20.52 282 PRO B N 1
ATOM 6170 C CA . PRO B 1 305 ? 18.793 -7.826 50.053 1.00 20.13 282 PRO B CA 1
ATOM 6171 C C . PRO B 1 305 ? 18.121 -9.171 50.037 1.00 18.43 282 PRO B C 1
ATOM 6172 O O . PRO B 1 305 ? 18.335 -9.958 49.106 1.00 20.99 282 PRO B O 1
ATOM 6176 N N . ALA B 1 306 ? 17.363 -9.500 51.068 1.00 18.99 283 ALA B N 1
ATOM 6177 C CA . ALA B 1 306 ? 16.667 -10.783 51.101 1.00 19.45 283 ALA B CA 1
ATOM 6178 C C . ALA B 1 306 ? 15.687 -10.890 49.912 1.00 19.84 283 ALA B C 1
ATOM 6179 O O . ALA B 1 306 ? 15.588 -11.920 49.222 1.00 20.59 283 ALA B O 1
ATOM 6181 N N . ALA B 1 307 ? 14.939 -9.817 49.654 1.00 20.93 284 ALA B N 1
ATOM 6182 C CA . ALA B 1 307 ? 13.873 -9.907 48.612 1.00 18.15 284 ALA B CA 1
ATOM 6183 C C . ALA B 1 307 ? 14.526 -9.906 47.185 1.00 17.13 284 ALA B C 1
ATOM 6184 O O . ALA B 1 307 ? 14.025 -10.517 46.241 1.00 16.69 284 ALA B O 1
ATOM 6186 N N . GLN B 1 308 ? 15.633 -9.187 47.054 1.00 17.42 285 GLN B N 1
ATOM 6187 C CA . GLN B 1 308 ? 16.380 -9.207 45.833 1.00 17.05 285 GLN B CA 1
ATOM 6188 C C . GLN B 1 308 ? 16.942 -10.640 45.597 1.00 18.82 285 GLN B C 1
ATOM 6189 O O . GLN B 1 308 ? 16.825 -11.171 44.480 1.00 16.82 285 GLN B O 1
ATOM 6195 N N . ALA B 1 309 ? 17.559 -11.247 46.621 1.00 16.75 286 ALA B N 1
ATOM 6196 C CA . ALA B 1 309 ? 18.037 -12.620 46.473 1.00 18.88 286 ALA B CA 1
ATOM 6197 C C . ALA B 1 309 ? 16.920 -13.544 46.108 1.00 18.70 286 ALA B C 1
ATOM 6198 O O . ALA B 1 309 ? 17.072 -14.432 45.246 1.00 19.13 286 ALA B O 1
ATOM 6200 N N . GLU B 1 310 ? 15.766 -13.324 46.727 1.00 20.11 287 GLU B N 1
ATOM 6201 C CA . GLU B 1 310 ? 14.578 -14.124 46.458 1.00 21.86 287 GLU B CA 1
ATOM 6202 C C . GLU B 1 310 ? 14.169 -14.096 44.986 1.00 21.55 287 GLU B C 1
ATOM 6203 O O . GLU B 1 310 ? 13.901 -15.142 44.394 1.00 20.41 287 GLU B O 1
ATOM 6209 N N . VAL B 1 311 ? 14.114 -12.904 44.396 1.00 17.61 288 VAL B N 1
ATOM 6210 C CA . VAL B 1 311 ? 13.658 -12.777 43.008 1.00 18.39 288 VAL B CA 1
ATOM 6211 C C . VAL B 1 311 ? 14.685 -13.352 42.042 1.00 17.01 288 VAL B C 1
ATOM 6212 O O . VAL B 1 311 ? 14.308 -13.968 41.052 1.00 18.91 288 VAL B O 1
ATOM 6216 N N . ILE B 1 312 ? 15.962 -13.144 42.338 1.00 17.29 289 ILE B N 1
ATOM 6217 C CA . ILE B 1 312 ? 17.026 -13.704 41.560 1.00 16.88 289 ILE B CA 1
ATOM 6218 C C . ILE B 1 312 ? 16.989 -15.263 41.596 1.00 18.60 289 ILE B C 1
ATOM 6219 O O . ILE B 1 312 ? 17.008 -15.899 40.579 1.00 16.20 289 ILE B O 1
ATOM 6224 N N . LYS B 1 313 ? 16.827 -15.868 42.753 1.00 19.55 290 LYS B N 1
ATOM 6225 C CA . LYS B 1 313 ? 16.717 -17.338 42.864 1.00 23.33 290 LYS B CA 1
ATOM 6226 C C . LYS B 1 313 ? 15.513 -17.912 42.190 1.00 20.64 290 LYS B C 1
ATOM 6227 O O . LYS B 1 313 ? 15.586 -18.922 41.543 1.00 18.36 290 LYS B O 1
ATOM 6233 N N . ALA B 1 314 ? 14.407 -17.183 42.251 1.00 22.92 291 ALA B N 1
ATOM 6234 C CA . ALA B 1 314 ? 13.192 -17.610 41.592 1.00 20.26 291 ALA B CA 1
ATOM 6235 C C . ALA B 1 314 ? 13.377 -17.606 40.084 1.00 20.17 291 ALA B C 1
ATOM 6236 O O . ALA B 1 314 ? 13.011 -18.557 39.369 1.00 19.98 291 ALA B O 1
ATOM 6238 N N . CYS B 1 315 ? 14.057 -16.587 39.594 1.00 19.35 292 CYS B N 1
ATOM 6239 C CA . CYS B 1 315 ? 14.315 -16.501 38.165 1.00 19.13 292 CYS B CA 1
ATOM 6240 C C . CYS B 1 315 ? 15.302 -17.574 37.675 1.00 20.67 292 CYS B C 1
ATOM 6241 O O . CYS B 1 315 ? 15.103 -18.150 36.602 1.00 20.39 292 CYS B O 1
ATOM 6244 N N . LEU B 1 316 ? 16.381 -17.809 38.429 1.00 22.16 293 LEU B N 1
ATOM 6245 C CA . LEU B 1 316 ? 17.352 -18.858 38.100 1.00 23.20 293 LEU B CA 1
ATOM 6246 C C . LEU B 1 316 ? 16.684 -20.225 38.083 1.00 23.53 293 LEU B C 1
ATOM 6247 O O . LEU B 1 316 ? 16.908 -21.025 37.220 1.00 24.36 293 LEU B O 1
ATOM 6252 N N . LYS B 1 317 ? 15.784 -20.469 39.019 1.00 24.81 294 LYS B N 1
ATOM 6253 C CA . LYS B 1 317 ? 15.054 -21.729 39.026 1.00 26.52 294 LYS B CA 1
ATOM 6254 C C . LYS B 1 317 ? 14.103 -21.840 37.855 1.00 26.89 294 LYS B C 1
ATOM 6255 O O . LYS B 1 317 ? 14.026 -22.861 37.269 1.00 24.64 294 LYS B O 1
ATOM 6261 N N . LYS B 1 318 ? 13.393 -20.785 37.495 1.00 27.40 295 LYS B N 1
ATOM 6262 C CA . LYS B 1 318 ? 12.556 -20.801 36.279 1.00 30.08 295 LYS B CA 1
ATOM 6263 C C . LYS B 1 318 ? 13.372 -21.032 35.003 1.00 28.23 295 LYS B C 1
ATOM 6264 O O . LYS B 1 318 ? 12.938 -21.739 34.134 1.00 26.84 295 LYS B O 1
ATOM 6270 N N . ALA B 1 319 ? 14.590 -20.465 34.923 1.00 21.89 296 ALA B N 1
ATOM 6271 C CA . ALA B 1 319 ? 15.437 -20.635 33.801 1.00 22.10 296 ALA B CA 1
ATOM 6272 C C . ALA B 1 319 ? 16.076 -22.034 33.750 1.00 25.96 296 ALA B C 1
ATOM 6273 O O . ALA B 1 319 ? 16.654 -22.371 32.762 1.00 26.54 296 ALA B O 1
ATOM 6275 N N . GLY B 1 320 ? 16.028 -22.754 34.855 1.00 26.61 297 GLY B N 1
ATOM 6276 C CA . GLY B 1 320 ? 16.681 -24.032 35.040 1.00 30.73 297 GLY B CA 1
ATOM 6277 C C . GLY B 1 320 ? 18.195 -23.983 35.039 1.00 29.96 297 GLY B C 1
ATOM 6278 O O . GLY B 1 320 ? 18.816 -25.000 34.757 1.00 28.81 297 GLY B O 1
ATOM 6279 N N . ILE B 1 321 ? 18.790 -22.845 35.373 1.00 22.56 298 ILE B N 1
ATOM 6280 C CA . ILE B 1 321 ? 20.246 -22.790 35.346 1.00 24.26 298 ILE B CA 1
ATOM 6281 C C . ILE B 1 321 ? 20.893 -22.530 36.695 1.00 24.30 298 ILE B C 1
ATOM 6282 O O . ILE B 1 321 ? 20.327 -21.888 37.558 1.00 24.24 298 ILE B O 1
ATOM 6287 N N . SER B 1 322 ? 22.154 -22.932 36.785 1.00 23.78 299 SER B N 1
ATOM 6288 C CA . SER B 1 322 ? 22.979 -22.638 37.913 1.00 25.14 299 SER B CA 1
ATOM 6289 C C . SER B 1 322 ? 23.575 -21.238 37.777 1.00 21.15 299 SER B C 1
ATOM 6290 O O . SER B 1 322 ? 24.024 -20.850 36.692 1.00 20.49 299 SER B O 1
ATOM 6293 N N . PRO B 1 323 ? 23.675 -20.519 38.903 1.00 20.55 300 PRO B N 1
ATOM 6294 C CA . PRO B 1 323 ? 24.236 -19.187 38.879 1.00 19.75 300 PRO B CA 1
ATOM 6295 C C . PRO B 1 323 ? 25.713 -19.219 38.520 1.00 20.01 300 PRO B C 1
ATOM 6296 O O . PRO B 1 323 ? 26.220 -18.235 37.979 1.00 19.39 300 PRO B O 1
ATOM 6300 N N . ARG B 1 324 ? 26.365 -20.369 38.656 1.00 19.46 301 ARG B N 1
ATOM 6301 C CA . ARG B 1 324 ? 27.798 -20.425 38.223 1.00 21.23 301 ARG B CA 1
ATOM 6302 C C . ARG B 1 324 ? 27.925 -20.168 36.699 1.00 20.91 301 ARG B C 1
ATOM 6303 O O . ARG B 1 324 ? 28.985 -19.730 36.212 1.00 20.16 301 ARG B O 1
ATOM 6311 N N . THR B 1 325 ? 26.833 -20.432 35.949 1.00 20.62 302 THR B N 1
ATOM 6312 C CA . THR B 1 325 ? 26.867 -20.308 34.504 1.00 17.33 302 THR B CA 1
ATOM 6313 C C . THR B 1 325 ? 26.515 -18.927 33.986 1.00 17.92 302 THR B C 1
ATOM 6314 O O . THR B 1 325 ? 26.461 -18.722 32.777 1.00 21.68 302 THR B O 1
ATOM 6318 N N . VAL B 1 326 ? 26.308 -17.988 34.881 1.00 16.58 303 VAL B N 1
ATOM 6319 C CA . VAL B 1 326 ? 25.981 -16.600 34.505 1.00 16.22 303 VAL B CA 1
ATOM 6320 C C . VAL B 1 326 ? 27.260 -15.834 34.506 1.00 16.52 303 VAL B C 1
ATOM 6321 O O . VAL B 1 326 ? 27.944 -15.783 35.511 1.00 17.90 303 VAL B O 1
ATOM 6325 N N . SER B 1 327 ? 27.658 -15.291 33.359 1.00 15.04 304 SER B N 1
ATOM 6326 C CA . SER B 1 327 ? 28.932 -14.627 33.257 1.00 16.16 304 SER B CA 1
ATOM 6327 C C . SER B 1 327 ? 28.884 -13.094 33.121 1.00 16.02 304 SER B C 1
ATOM 6328 O O . SER B 1 327 ? 29.926 -12.440 33.093 1.00 16.50 304 SER B O 1
ATOM 6331 N N . TYR B 1 328 ? 27.712 -12.524 33.006 1.00 15.88 305 TYR B N 1
ATOM 6332 C CA . TYR B 1 328 ? 27.503 -11.075 33.134 1.00 15.31 305 TYR B CA 1
ATOM 6333 C C . TYR B 1 328 ? 26.173 -10.804 33.901 1.00 17.87 305 TYR B C 1
ATOM 6334 O O . TYR B 1 328 ? 25.175 -11.544 33.746 1.00 17.38 305 TYR B O 1
ATOM 6343 N N . VAL B 1 329 ? 26.177 -9.796 34.740 1.00 16.40 306 VAL B N 1
ATOM 6344 C CA . VAL B 1 329 ? 24.954 -9.289 35.304 1.00 16.68 306 VAL B CA 1
ATOM 6345 C C . VAL B 1 329 ? 24.823 -7.815 35.012 1.00 15.91 306 VAL B C 1
ATOM 6346 O O . VAL B 1 329 ? 25.720 -7.004 35.246 1.00 15.59 306 VAL B O 1
ATOM 6350 N N . GLU B 1 330 ? 23.638 -7.434 34.527 1.00 16.59 307 GLU B N 1
ATOM 6351 C CA . GLU B 1 330 ? 23.304 -6.013 34.358 1.00 15.89 307 GLU B CA 1
ATOM 6352 C C . GLU B 1 330 ? 22.570 -5.606 35.614 1.00 17.12 307 GLU B C 1
ATOM 6353 O O . GLU B 1 330 ? 21.398 -5.925 35.816 1.00 17.83 307 GLU B O 1
ATOM 6359 N N . ALA B 1 331 ? 23.293 -4.926 36.472 1.00 16.80 308 ALA B N 1
ATOM 6360 C CA . ALA B 1 331 ? 22.788 -4.533 37.767 1.00 18.78 308 ALA B CA 1
ATOM 6361 C C . ALA B 1 331 ? 21.822 -3.349 37.640 1.00 17.42 308 ALA B C 1
ATOM 6362 O O . ALA B 1 331 ? 21.837 -2.567 36.674 1.00 18.67 308 ALA B O 1
ATOM 6364 N N . HIS B 1 332 ? 21.003 -3.246 38.624 1.00 17.16 309 HIS B N 1
ATOM 6365 C CA . HIS B 1 332 ? 20.132 -2.072 38.793 1.00 18.93 309 HIS B CA 1
ATOM 6366 C C . HIS B 1 332 ? 21.071 -0.870 38.911 1.00 19.78 309 HIS B C 1
ATOM 6367 O O . HIS B 1 332 ? 21.030 0.032 38.110 1.00 20.32 309 HIS B O 1
ATOM 6374 N N . GLY B 1 333 ? 21.987 -0.937 39.869 1.00 19.09 310 GLY B N 1
ATOM 6375 C CA . GLY B 1 333 ? 23.191 -0.131 39.803 1.00 21.09 310 GLY B CA 1
ATOM 6376 C C . GLY B 1 333 ? 23.069 1.397 39.850 1.00 19.33 310 GLY B C 1
ATOM 6377 O O . GLY B 1 333 ? 23.764 2.109 39.104 1.00 22.66 310 GLY B O 1
ATOM 6378 N N . THR B 1 334 ? 22.204 1.910 40.690 1.00 18.15 311 THR B N 1
ATOM 6379 C CA . THR B 1 334 ? 21.957 3.358 40.700 1.00 20.81 311 THR B CA 1
ATOM 6380 C C . THR B 1 334 ? 22.999 4.268 41.361 1.00 22.31 311 THR B C 1
ATOM 6381 O O . THR B 1 334 ? 22.927 5.448 41.188 1.00 24.02 311 THR B O 1
ATOM 6385 N N . GLY B 1 335 ? 23.976 3.721 42.058 1.00 21.40 312 GLY B N 1
ATOM 6386 C CA . GLY B 1 335 ? 25.085 4.472 42.585 1.00 21.73 312 GLY B CA 1
ATOM 6387 C C . GLY B 1 335 ? 24.808 5.130 43.937 1.00 22.91 312 GLY B C 1
ATOM 6388 O O . GLY B 1 335 ? 25.349 6.214 44.225 1.00 22.49 312 GLY B O 1
ATOM 6389 N N . THR B 1 336 ? 23.947 4.527 44.728 1.00 21.17 313 THR B N 1
ATOM 6390 C CA . THR B 1 336 ? 23.615 5.087 46.043 1.00 23.45 313 THR B CA 1
ATOM 6391 C C . THR B 1 336 ? 24.418 4.348 47.105 1.00 23.57 313 THR B C 1
ATOM 6392 O O . THR B 1 336 ? 24.702 3.182 46.952 1.00 19.92 313 THR B O 1
ATOM 6396 N N . SER B 1 337 ? 24.694 5.042 48.200 1.00 21.97 314 SER B N 1
ATOM 6397 C CA . SER B 1 337 ? 25.522 4.484 49.233 1.00 25.63 314 SER B CA 1
ATOM 6398 C C . SER B 1 337 ? 24.825 3.402 50.005 1.00 22.24 314 SER B C 1
ATOM 6399 O O . SER B 1 337 ? 25.490 2.449 50.444 1.00 20.72 314 SER B O 1
ATOM 6402 N N . LEU B 1 338 ? 23.499 3.450 50.093 1.00 20.83 315 LEU B N 1
ATOM 6403 C CA . LEU B 1 338 ? 22.774 2.330 50.726 1.00 23.72 315 LEU B CA 1
ATOM 6404 C C . LEU B 1 338 ? 22.453 1.174 49.753 1.00 22.08 315 LEU B C 1
ATOM 6405 O O . LEU B 1 338 ? 22.667 -0.012 50.063 1.00 22.51 315 LEU B O 1
ATOM 6410 N N . GLY B 1 339 ? 21.981 1.563 48.582 1.00 19.62 316 GLY B N 1
ATOM 6411 C CA . GLY B 1 339 ? 21.580 0.697 47.488 1.00 20.24 316 GLY B CA 1
ATOM 6412 C C . GLY B 1 339 ? 22.641 -0.251 46.939 1.00 20.16 316 GLY B C 1
ATOM 6413 O O . GLY B 1 339 ? 22.366 -1.483 46.718 1.00 19.49 316 GLY B O 1
ATOM 6414 N N . ASP B 1 340 ? 23.812 0.317 46.630 1.00 19.25 317 ASP B N 1
ATOM 6415 C CA . ASP B 1 340 ? 24.867 -0.432 45.939 1.00 19.81 317 ASP B CA 1
ATOM 6416 C C . ASP B 1 340 ? 25.356 -1.685 46.735 1.00 17.85 317 ASP B C 1
ATOM 6417 O O . ASP B 1 340 ? 25.407 -2.767 46.203 1.00 15.91 317 ASP B O 1
ATOM 6422 N N . PR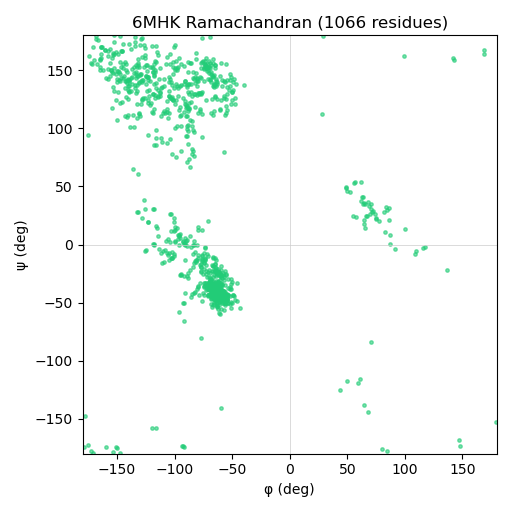O B 1 341 ? 25.605 -1.521 48.044 1.00 17.64 318 PRO B N 1
ATOM 6423 C CA . PRO B 1 341 ? 26.084 -2.657 48.811 1.00 20.05 318 PRO B CA 1
ATOM 6424 C C . PRO B 1 341 ? 24.975 -3.687 48.977 1.00 18.69 318 PRO B C 1
ATOM 6425 O O . PRO B 1 341 ? 25.221 -4.854 48.936 1.00 17.57 318 PRO B O 1
ATOM 6429 N N . ILE B 1 342 ? 23.738 -3.222 49.127 1.00 18.27 319 ILE B N 1
ATOM 6430 C CA . ILE B 1 342 ? 22.621 -4.122 49.193 1.00 17.98 319 ILE B CA 1
ATOM 6431 C C . ILE B 1 342 ? 22.449 -4.932 47.908 1.00 18.24 319 ILE B C 1
ATOM 6432 O O . ILE B 1 342 ? 22.168 -6.139 47.972 1.00 18.71 319 ILE B O 1
ATOM 6437 N N . GLU B 1 343 ? 22.633 -4.294 46.753 1.00 17.26 320 GLU B N 1
ATOM 6438 C CA . GLU B 1 343 ? 22.463 -5.023 45.514 1.00 17.66 320 GLU B CA 1
ATOM 6439 C C . GLU B 1 343 ? 23.538 -6.151 45.454 1.00 20.59 320 GLU B C 1
ATOM 6440 O O . GLU B 1 343 ? 23.220 -7.282 45.116 1.00 18.79 320 GLU B O 1
ATOM 6446 N N . ILE B 1 344 ? 24.779 -5.838 45.834 1.00 19.23 321 ILE B N 1
ATOM 6447 C CA . ILE B 1 344 ? 25.787 -6.877 45.845 1.00 20.01 321 ILE B CA 1
ATOM 6448 C C . ILE B 1 344 ? 25.478 -7.988 46.841 1.00 21.26 321 ILE B C 1
ATOM 6449 O O . ILE B 1 344 ? 25.727 -9.163 46.574 1.00 18.21 321 ILE B O 1
ATOM 6454 N N . GLU B 1 345 ? 24.958 -7.617 48.001 1.00 21.37 322 GLU B N 1
ATOM 6455 C CA . GLU B 1 345 ? 24.608 -8.610 49.005 1.00 23.20 322 GLU B CA 1
ATOM 6456 C C . GLU B 1 345 ? 23.505 -9.537 48.486 1.00 19.98 322 GLU B C 1
ATOM 6457 O O . GLU B 1 345 ? 23.588 -10.744 48.635 1.00 18.45 322 GLU B O 1
ATOM 6463 N N . GLY B 1 346 ? 22.491 -8.990 47.848 1.00 19.29 323 GLY B N 1
ATOM 6464 C CA . GLY B 1 346 ? 21.379 -9.785 47.307 1.00 18.47 323 GLY B CA 1
ATOM 6465 C C . GLY B 1 346 ? 21.879 -10.701 46.221 1.00 18.52 323 GLY B C 1
ATOM 6466 O O . GLY B 1 346 ? 21.545 -11.913 46.221 1.00 17.34 323 GLY B O 1
ATOM 6467 N N . LEU B 1 347 ? 22.728 -10.186 45.323 1.00 17.32 324 LEU B N 1
ATOM 6468 C CA . LEU B 1 347 ? 23.247 -11.062 44.248 1.00 18.72 324 LEU B CA 1
ATOM 6469 C C . LEU B 1 347 ? 24.132 -12.164 44.815 1.00 20.17 324 LEU B C 1
ATOM 6470 O O . LEU B 1 347 ? 24.047 -13.341 44.395 1.00 19.67 324 LEU B O 1
ATOM 6475 N N . SER B 1 348 ? 24.987 -11.793 45.770 1.00 21.10 325 SER B N 1
ATOM 6476 C CA . SER B 1 348 ? 25.906 -12.810 46.384 1.00 21.33 325 SER B CA 1
ATOM 6477 C C . SER B 1 348 ? 25.150 -13.891 47.113 1.00 22.00 325 SER B C 1
ATOM 6478 O O . SER B 1 348 ? 25.459 -15.054 47.015 1.00 20.89 325 SER B O 1
ATOM 6481 N N . LYS B 1 349 ? 24.122 -13.510 47.846 1.00 20.72 326 LYS B N 1
ATOM 6482 C CA . LYS B 1 349 ? 23.308 -14.505 48.501 1.00 23.69 326 LYS B CA 1
ATOM 6483 C C . LYS B 1 349 ? 22.597 -15.454 47.507 1.00 23.63 326 LYS B C 1
ATOM 6484 O O . LYS B 1 349 ? 22.590 -16.672 47.679 1.00 22.46 326 LYS B O 1
ATOM 6490 N N . ALA B 1 350 ? 22.008 -14.890 46.470 1.00 20.87 327 ALA B N 1
ATOM 6491 C CA . ALA B 1 350 ? 21.420 -15.716 45.448 1.00 22.36 327 ALA B CA 1
ATOM 6492 C C . ALA B 1 350 ? 22.421 -16.644 44.746 1.00 22.54 327 ALA B C 1
ATOM 6493 O O . ALA B 1 350 ? 22.073 -17.736 44.447 1.00 25.21 327 ALA B O 1
ATOM 6495 N N . PHE B 1 351 ? 23.609 -16.184 44.485 1.00 21.65 328 PHE B N 1
ATOM 6496 C CA . PHE B 1 351 ? 24.567 -16.951 43.747 1.00 23.96 328 PHE B CA 1
ATOM 6497 C C . PHE B 1 351 ? 25.211 -18.058 44.619 1.00 27.29 328 PHE B C 1
ATOM 6498 O O . PHE B 1 351 ? 25.696 -19.012 44.113 1.00 27.41 328 PHE B O 1
ATOM 6506 N N . SER B 1 352 ? 25.184 -17.868 45.926 1.00 30.89 329 SER B N 1
ATOM 6507 C CA . SER B 1 352 ? 25.890 -18.707 46.889 1.00 35.70 329 SER B CA 1
ATOM 6508 C C . SER B 1 352 ? 25.289 -20.034 46.999 1.00 41.88 329 SER B C 1
ATOM 6509 O O . SER B 1 352 ? 25.971 -20.996 47.148 1.00 44.31 329 SER B O 1
ATOM 6512 N N . GLN B 1 353 ? 23.961 -20.086 46.951 1.00 30.00 330 GLN B N 1
ATOM 6513 C CA . GLN B 1 353 ? 23.245 -21.354 46.962 1.00 30.00 330 GLN B CA 1
ATOM 6514 C C . GLN B 1 353 ? 23.520 -21.715 45.513 1.00 30.00 330 GLN B C 1
ATOM 6515 O O . GLN B 1 353 ? 22.720 -21.430 44.622 1.00 30.00 330 GLN B O 1
ATOM 6521 N N . GLY B 1 354 ? 24.550 -22.432 45.248 1.00 30.00 331 GLY B N 1
ATOM 6522 C CA . GLY B 1 354 ? 24.984 -22.699 43.909 1.00 30.00 331 GLY B CA 1
ATOM 6523 C C . GLY B 1 354 ? 26.422 -22.647 43.470 1.00 30.00 331 GLY B C 1
ATOM 6524 O O . GLY B 1 354 ? 26.736 -23.190 42.455 1.00 30.00 331 GLY B O 1
ATOM 6525 N N . THR B 1 355 ? 27.268 -21.940 44.200 1.00 30.00 332 THR B N 1
ATOM 6526 C CA . THR B 1 355 ? 28.715 -21.993 44.009 1.00 30.00 332 THR B CA 1
ATOM 6527 C C . THR B 1 355 ? 29.474 -21.306 45.097 1.00 30.00 332 THR B C 1
ATOM 6528 O O . THR B 1 355 ? 28.989 -20.398 45.723 1.00 30.00 332 THR B O 1
ATOM 6532 N N . GLN B 1 356 ? 30.721 -21.682 45.224 1.00 50.01 333 GLN B N 1
ATOM 6533 C CA . GLN B 1 356 ? 31.606 -20.901 45.997 1.00 49.27 333 GLN B CA 1
ATOM 6534 C C . GLN B 1 356 ? 32.728 -20.252 45.214 1.00 45.42 333 GLN B C 1
ATOM 6535 O O . GLN B 1 356 ? 33.576 -19.639 45.817 1.00 41.24 333 GLN B O 1
ATOM 6541 N N . ASP B 1 357 ? 32.717 -20.330 43.886 1.00 35.29 334 ASP B N 1
ATOM 6542 C CA . ASP B 1 357 ? 33.804 -19.679 43.113 1.00 33.08 334 ASP B CA 1
ATOM 6543 C C . ASP B 1 357 ? 33.643 -18.187 43.174 1.00 29.02 334 ASP B C 1
ATOM 6544 O O . ASP B 1 357 ? 32.538 -17.667 43.354 1.00 30.55 334 ASP B O 1
ATOM 6549 N N . GLN B 1 358 ? 34.761 -17.493 43.039 1.00 27.89 335 GLN B N 1
ATOM 6550 C CA . GLN B 1 358 ? 34.769 -16.066 43.150 1.00 26.80 335 GLN B CA 1
ATOM 6551 C C . GLN B 1 358 ? 35.182 -15.349 41.867 1.00 25.10 335 GLN B C 1
ATOM 6552 O O . GLN B 1 358 ? 36.011 -15.832 41.129 1.00 21.83 335 GLN B O 1
ATOM 6558 N N . GLN B 1 359 ? 34.610 -14.157 41.673 1.00 23.52 336 GLN B N 1
ATOM 6559 C CA . GLN B 1 359 ? 34.955 -13.301 40.577 1.00 25.55 336 GLN B CA 1
ATOM 6560 C C . GLN B 1 359 ? 34.961 -13.961 39.194 1.00 21.63 336 GLN B C 1
ATOM 6561 O O . GLN B 1 359 ? 35.817 -13.719 38.356 1.00 20.63 336 GLN B O 1
ATOM 6567 N N . PHE B 1 360 ? 33.911 -14.724 38.927 1.00 23.19 337 PHE B N 1
ATOM 6568 C CA . PHE B 1 360 ? 33.760 -15.373 37.620 1.00 19.68 337 PHE B CA 1
ATOM 6569 C C . PHE B 1 360 ? 32.741 -14.605 36.783 1.00 18.98 337 PHE B C 1
ATOM 6570 O O . PHE B 1 360 ? 32.581 -14.849 35.584 1.00 19.80 337 PHE B O 1
ATOM 6578 N N . CYS B 1 361 ? 32.012 -13.699 37.383 1.00 19.67 338 CYS B N 1
ATOM 6579 C CA . CYS B 1 361 ? 30.932 -13.011 36.640 1.00 19.30 338 CYS B CA 1
ATOM 6580 C C . CYS B 1 361 ? 31.215 -11.489 36.592 1.00 18.42 338 CYS B C 1
ATOM 6581 O O . CYS B 1 361 ? 31.390 -10.874 37.595 1.00 16.60 338 CYS B O 1
ATOM 6584 N N . SER B 1 362 ? 31.163 -10.912 35.400 1.00 17.11 339 SER B N 1
ATOM 6585 C CA . SER B 1 362 ? 31.305 -9.497 35.196 1.00 18.81 339 SER B CA 1
ATOM 6586 C C . SER B 1 362 ? 29.976 -8.810 35.589 1.00 17.85 339 SER B C 1
ATOM 6587 O O . SER B 1 362 ? 28.911 -9.419 35.487 1.00 16.29 339 SER B O 1
ATOM 6590 N N . ILE B 1 363 ? 30.046 -7.570 36.023 1.00 17.31 340 ILE B N 1
ATOM 6591 C CA . ILE B 1 363 ? 28.847 -6.817 36.320 1.00 16.26 340 ILE B CA 1
ATOM 6592 C C . ILE B 1 363 ? 29.030 -5.358 35.896 1.00 16.67 340 ILE B C 1
ATOM 6593 O O . ILE B 1 363 ? 30.146 -4.812 35.906 1.00 15.94 340 ILE B O 1
ATOM 6598 N N . GLY B 1 364 ? 27.922 -4.669 35.621 1.00 15.64 341 GLY B N 1
ATOM 6599 C CA . GLY B 1 364 ? 27.952 -3.277 35.214 1.00 15.46 341 GLY B CA 1
ATOM 6600 C C . GLY B 1 364 ? 26.529 -2.757 35.203 1.00 15.37 341 GLY B C 1
ATOM 6601 O O . GLY B 1 364 ? 25.608 -3.499 35.502 1.00 15.25 341 GLY B O 1
ATOM 6602 N N . SER B 1 365 ? 26.368 -1.501 34.846 1.00 16.89 342 SER B N 1
ATOM 6603 C CA . SER B 1 365 ? 25.033 -0.956 34.614 1.00 16.60 342 SER B CA 1
ATOM 6604 C C . SER B 1 365 ? 25.097 0.129 33.583 1.00 17.30 342 SER B C 1
ATOM 6605 O O . SER B 1 365 ? 25.914 1.067 33.635 1.00 14.79 342 SER B O 1
ATOM 6608 N N . VAL B 1 366 ? 24.084 0.089 32.737 1.00 18.37 343 VAL B N 1
ATOM 6609 C CA . VAL B 1 366 ? 23.848 1.118 31.706 1.00 17.17 343 VAL B CA 1
ATOM 6610 C C . VAL B 1 366 ? 23.540 2.477 32.352 1.00 18.13 343 VAL B C 1
ATOM 6611 O O . VAL B 1 366 ? 23.672 3.505 31.697 1.00 17.10 343 VAL B O 1
ATOM 6615 N N . LYS B 1 367 ? 23.126 2.501 33.625 1.00 16.27 344 LYS B N 1
ATOM 6616 C CA . LYS B 1 367 ? 22.926 3.757 34.307 1.00 17.36 344 LYS B CA 1
ATOM 6617 C C . LYS B 1 367 ? 24.204 4.600 34.419 1.00 16.11 344 LYS B C 1
ATOM 6618 O O . LYS B 1 367 ? 24.127 5.852 34.488 1.00 14.76 344 LYS B O 1
ATOM 6624 N N . SER B 1 368 ? 25.352 3.928 34.381 1.00 14.82 345 SER B N 1
ATOM 6625 C CA . SER B 1 368 ? 26.600 4.601 34.426 1.00 16.99 345 SER B CA 1
ATOM 6626 C C . SER B 1 368 ? 26.829 5.402 33.170 1.00 18.03 345 SER B C 1
ATOM 6627 O O . SER B 1 368 ? 27.666 6.323 33.161 1.00 17.72 345 SER B O 1
ATOM 6630 N N . ASN B 1 369 ? 26.140 5.022 32.082 1.00 16.12 346 ASN B N 1
ATOM 6631 C CA . ASN B 1 369 ? 26.260 5.713 30.775 1.00 16.94 346 ASN B CA 1
ATOM 6632 C C . ASN B 1 369 ? 25.208 6.834 30.568 1.00 17.29 346 ASN B C 1
ATOM 6633 O O . ASN B 1 369 ? 25.512 7.960 30.225 1.00 17.68 346 ASN B O 1
ATOM 6638 N N . ILE B 1 370 ? 23.941 6.488 30.811 1.00 16.31 347 ILE B N 1
ATOM 6639 C CA . ILE B 1 370 ? 22.824 7.318 30.423 1.00 15.46 347 ILE B CA 1
ATOM 6640 C C . ILE B 1 370 ? 21.955 7.811 31.552 1.00 17.08 347 ILE B C 1
ATOM 6641 O O . ILE B 1 370 ? 20.963 8.495 31.322 1.00 16.45 347 ILE B O 1
ATOM 6646 N N . GLY B 1 371 ? 22.309 7.440 32.771 1.00 16.40 348 GLY B N 1
ATOM 6647 C CA . GLY B 1 371 ? 21.503 7.713 33.929 1.00 17.76 348 GLY B CA 1
ATOM 6648 C C . GLY B 1 371 ? 20.406 6.688 34.193 1.00 16.40 348 GLY B C 1
ATOM 6649 O O . GLY B 1 371 ? 20.262 5.695 33.491 1.00 16.35 348 GLY B O 1
ATOM 6650 N N . HIS B 1 372 ? 19.637 6.982 35.232 1.00 15.74 349 HIS B N 1
ATOM 6651 C CA . HIS B 1 372 ? 18.516 6.159 35.634 1.00 15.36 349 HIS B CA 1
ATOM 6652 C C . HIS B 1 372 ? 17.319 6.578 34.822 1.00 14.60 349 HIS B C 1
ATOM 6653 O O . HIS B 1 372 ? 16.700 7.608 35.119 1.00 16.62 349 HIS B O 1
ATOM 6660 N N . ALA B 1 373 ? 16.978 5.799 33.792 1.00 16.28 350 ALA B N 1
ATOM 6661 C CA . ALA B 1 373 ? 15.870 6.114 32.948 1.00 15.18 350 ALA B CA 1
ATOM 6662 C C . ALA B 1 373 ? 14.506 5.818 33.544 1.00 15.83 350 ALA B C 1
ATOM 6663 O O . ALA B 1 373 ? 13.518 5.922 32.862 1.00 13.92 350 ALA B O 1
ATOM 6665 N N . GLU B 1 374 ? 14.439 5.549 34.858 1.00 16.14 351 GLU B N 1
ATOM 6666 C CA . GLU B 1 374 ? 13.220 5.494 35.580 1.00 17.95 351 GLU B CA 1
ATOM 6667 C C . GLU B 1 374 ? 12.302 4.393 35.006 1.00 18.10 351 GLU B C 1
ATOM 6668 O O . GLU B 1 374 ? 12.705 3.191 35.019 1.00 15.23 351 GLU B O 1
ATOM 6674 N N . SER B 1 375 ? 11.149 4.747 34.453 1.00 17.69 352 SER B N 1
ATOM 6675 C CA . SER B 1 375 ? 10.310 3.717 33.891 1.00 16.89 352 SER B CA 1
ATOM 6676 C C . SER B 1 375 ? 10.932 3.069 32.653 1.00 18.44 352 SER B C 1
ATOM 6677 O O . SER B 1 375 ? 10.602 1.928 32.337 1.00 16.97 352 SER B O 1
ATOM 6680 N N . ALA B 1 376 ? 11.925 3.728 32.039 1.00 16.63 353 ALA B N 1
ATOM 6681 C CA . ALA B 1 376 ? 12.642 3.131 30.960 1.00 16.26 353 ALA B CA 1
ATOM 6682 C C . ALA B 1 376 ? 14.013 2.560 31.370 1.00 15.57 353 ALA B C 1
ATOM 6683 O O . ALA B 1 376 ? 14.824 2.129 30.526 1.00 14.65 353 ALA B O 1
ATOM 6685 N N . ALA B 1 377 ? 14.257 2.474 32.677 1.00 14.20 354 ALA B N 1
ATOM 6686 C CA . ALA B 1 377 ? 15.424 1.805 33.140 1.00 14.07 354 ALA B CA 1
ATOM 6687 C C . ALA B 1 377 ? 15.537 0.307 32.775 1.00 14.31 354 ALA B C 1
ATOM 6688 O O . ALA B 1 377 ? 16.611 -0.146 32.369 1.00 15.36 354 ALA B O 1
ATOM 6690 N N . GLY B 1 378 ? 14.466 -0.444 32.903 1.00 13.41 355 GLY B N 1
ATOM 6691 C CA . GLY B 1 378 ? 14.496 -1.864 32.574 1.00 14.32 355 GLY B CA 1
ATOM 6692 C C . GLY B 1 378 ? 14.743 -2.097 31.069 1.00 16.57 355 GLY B C 1
ATOM 6693 O O . GLY B 1 378 ? 15.537 -2.957 30.692 1.00 14.52 355 GLY B O 1
ATOM 6694 N N . ILE B 1 379 ? 14.081 -1.312 30.230 1.00 13.72 356 ILE B N 1
ATOM 6695 C CA . ILE B 1 379 ? 14.221 -1.512 28.800 1.00 14.83 356 ILE B CA 1
ATOM 6696 C C . ILE B 1 379 ? 15.610 -1.113 28.302 1.00 15.37 356 ILE B C 1
ATOM 6697 O O . ILE B 1 379 ? 16.185 -1.800 27.451 1.00 14.62 356 ILE B O 1
ATOM 6702 N N . SER B 1 380 ? 16.187 -0.069 28.861 1.00 15.79 357 SER B N 1
ATOM 6703 C CA . SER B 1 380 ? 17.564 0.255 28.494 1.00 16.52 357 SER B CA 1
ATOM 6704 C C . SER B 1 380 ? 18.557 -0.830 28.929 1.00 17.46 357 SER B C 1
ATOM 6705 O O . SER B 1 380 ? 19.475 -1.209 28.146 1.00 17.83 357 SER B O 1
ATOM 6708 N N . GLY B 1 381 ? 18.397 -1.318 30.153 1.00 16.17 358 GLY B N 1
ATOM 6709 C CA . GLY B 1 381 ? 19.214 -2.418 30.628 1.00 16.37 358 GLY B CA 1
ATOM 6710 C C . GLY B 1 381 ? 19.036 -3.715 29.841 1.00 15.41 358 GLY B C 1
ATOM 6711 O O . GLY B 1 381 ? 20.011 -4.412 29.509 1.00 15.66 358 GLY B O 1
ATOM 6712 N N . LEU B 1 382 ? 17.812 -4.040 29.449 1.00 14.54 359 LEU B N 1
ATOM 6713 C CA . LEU B 1 382 ? 17.577 -5.265 28.686 1.00 14.09 359 LEU B CA 1
ATOM 6714 C C . LEU B 1 382 ? 18.135 -5.123 27.236 1.00 16.25 359 LEU B C 1
ATOM 6715 O O . LEU B 1 382 ? 18.699 -6.087 26.666 1.00 16.24 359 LEU B O 1
ATOM 6720 N N . THR B 1 383 ? 18.047 -3.924 26.683 1.00 15.67 360 THR B N 1
ATOM 6721 C CA . THR B 1 383 ? 18.558 -3.654 25.339 1.00 15.23 360 THR B CA 1
ATOM 6722 C C . THR B 1 383 ? 20.114 -3.826 25.383 1.00 16.58 360 THR B C 1
ATOM 6723 O O . THR B 1 383 ? 20.683 -4.478 24.520 1.00 18.71 360 THR B O 1
ATOM 6727 N N . LYS B 1 384 ? 20.763 -3.241 26.390 1.00 16.10 361 LYS B N 1
ATOM 6728 C CA . LYS B 1 384 ? 22.210 -3.382 26.546 1.00 17.02 361 LYS B CA 1
ATOM 6729 C C . LYS B 1 384 ? 22.555 -4.880 26.694 1.00 17.50 361 LYS B C 1
ATOM 6730 O O . LYS B 1 384 ? 23.460 -5.390 26.027 1.00 17.53 361 LYS B O 1
ATOM 6736 N N . ALA B 1 385 ? 21.867 -5.572 27.589 1.00 16.51 362 ALA B N 1
ATOM 6737 C CA . ALA B 1 385 ? 22.154 -6.989 27.801 1.00 17.15 362 ALA B CA 1
ATOM 6738 C C . ALA B 1 385 ? 22.021 -7.884 26.530 1.00 17.97 362 ALA B C 1
ATOM 6739 O O . ALA B 1 385 ? 22.851 -8.760 26.281 1.00 15.56 362 ALA B O 1
ATOM 6741 N N . ALA B 1 386 ? 20.967 -7.659 25.777 1.00 16.49 363 ALA B N 1
ATOM 6742 C CA . ALA B 1 386 ? 20.697 -8.364 24.551 1.00 17.72 363 ALA B CA 1
ATOM 6743 C C . ALA B 1 386 ? 21.752 -8.025 23.471 1.00 16.64 363 ALA B C 1
ATOM 6744 O O . ALA B 1 386 ? 22.241 -8.886 22.794 1.00 17.57 363 ALA B O 1
ATOM 6746 N N . LEU B 1 387 ? 22.149 -6.773 23.381 1.00 18.78 364 LEU B N 1
ATOM 6747 C CA . LEU B 1 387 ? 23.222 -6.398 22.451 1.00 16.58 364 LEU B CA 1
ATOM 6748 C C . LEU B 1 387 ? 24.537 -7.079 22.783 1.00 17.13 364 LEU B C 1
ATOM 6749 O O . LEU B 1 387 ? 25.244 -7.539 21.896 1.00 17.34 364 LEU B O 1
ATOM 6754 N N . GLN B 1 388 ? 24.887 -7.102 24.053 1.00 13.66 365 GLN B N 1
ATOM 6755 C CA . GLN B 1 388 ? 26.139 -7.708 24.468 1.00 15.46 365 GLN B CA 1
ATOM 6756 C C . GLN B 1 388 ? 26.175 -9.172 24.076 1.00 15.81 365 GLN B C 1
ATOM 6757 O O . GLN B 1 388 ? 27.159 -9.685 23.641 1.00 16.26 365 GLN B O 1
ATOM 6763 N N . LEU B 1 389 ? 25.044 -9.822 24.224 1.00 15.05 366 LEU B N 1
ATOM 6764 C CA . LEU B 1 389 ? 24.923 -11.203 23.895 1.00 17.93 366 LEU B CA 1
ATOM 6765 C C . LEU B 1 389 ? 25.056 -11.379 22.394 1.00 18.37 366 LEU B C 1
ATOM 6766 O O . LEU B 1 389 ? 25.870 -12.121 21.943 1.00 20.07 366 LEU B O 1
ATOM 6771 N N . HIS B 1 390 ? 24.252 -10.643 21.645 1.00 16.97 367 HIS B N 1
ATOM 6772 C CA . HIS B 1 390 ? 24.259 -10.738 20.175 1.00 16.93 367 HIS B CA 1
ATOM 6773 C C . HIS B 1 390 ? 25.631 -10.453 19.595 1.00 17.58 367 HIS B C 1
ATOM 6774 O O . HIS B 1 390 ? 26.040 -11.100 18.660 1.00 18.04 367 HIS B O 1
ATOM 6781 N N . HIS B 1 391 ? 26.295 -9.442 20.109 1.00 17.64 368 HIS B N 1
ATOM 6782 C CA . HIS B 1 391 ? 27.594 -9.058 19.638 1.00 18.14 368 HIS B CA 1
ATOM 6783 C C . HIS B 1 391 ? 28.774 -9.722 20.360 1.00 20.42 368 HIS B C 1
ATOM 6784 O O . HIS B 1 391 ? 29.910 -9.428 20.050 1.00 19.26 368 HIS B O 1
ATOM 6791 N N . LYS B 1 392 ? 28.535 -10.564 21.346 1.00 18.77 369 LYS B N 1
ATOM 6792 C CA . LYS B 1 392 ? 29.588 -11.205 22.134 1.00 20.34 369 LYS B CA 1
ATOM 6793 C C . LYS B 1 392 ? 30.643 -10.258 22.646 1.00 20.91 369 LYS B C 1
ATOM 6794 O O . LYS B 1 392 ? 31.849 -10.518 22.534 1.00 18.32 369 LYS B O 1
ATOM 6800 N N . THR B 1 393 ? 30.200 -9.177 23.247 1.00 18.67 370 THR B N 1
ATOM 6801 C CA . THR B 1 393 ? 30.999 -8.072 23.704 1.00 17.85 370 THR B CA 1
ATOM 6802 C C . THR B 1 393 ? 30.501 -7.591 25.034 1.00 18.14 370 THR B C 1
ATOM 6803 O O . THR B 1 393 ? 29.266 -7.397 25.207 1.00 16.89 370 THR B O 1
ATOM 6807 N N . LEU B 1 394 ? 31.400 -7.420 26.006 1.00 18.15 371 LEU B N 1
ATOM 6808 C CA . LEU B 1 394 ? 31.008 -6.821 27.288 1.00 17.68 371 LEU B CA 1
ATOM 6809 C C . LEU B 1 394 ? 31.528 -5.395 27.328 1.00 19.45 371 LEU B C 1
ATOM 6810 O O . LEU B 1 394 ? 32.733 -5.152 27.069 1.00 19.19 371 LEU B O 1
ATOM 6815 N N . VAL B 1 395 ? 30.669 -4.438 27.622 1.00 16.53 372 VAL B N 1
ATOM 6816 C CA . VAL B 1 395 ? 31.128 -3.043 27.579 1.00 18.10 372 VAL B CA 1
ATOM 6817 C C . VAL B 1 395 ? 31.501 -2.475 28.956 1.00 17.90 372 VAL B C 1
ATOM 6818 O O . VAL B 1 395 ? 31.100 -2.976 29.982 1.00 18.09 372 VAL B O 1
ATOM 6822 N N . LYS B 1 396 ? 32.325 -1.426 28.936 1.00 16.59 373 LYS B N 1
ATOM 6823 C CA . LYS B 1 396 ? 32.744 -0.719 30.145 1.00 22.08 373 LYS B CA 1
ATOM 6824 C C . LYS B 1 396 ? 31.537 -0.239 30.967 1.00 19.50 373 LYS B C 1
ATOM 6825 O O . LYS B 1 396 ? 30.534 0.208 30.420 1.00 19.69 373 LYS B O 1
ATOM 6831 N N . SER B 1 397 ? 31.671 -0.332 32.274 1.00 18.48 374 SER B N 1
ATOM 6832 C CA . SER B 1 397 ? 30.770 0.274 33.223 1.00 19.41 374 SER B CA 1
ATOM 6833 C C . SER B 1 397 ? 31.537 1.474 33.744 1.00 20.12 374 SER B C 1
ATOM 6834 O O . SER B 1 397 ? 32.701 1.333 34.201 1.00 19.43 374 SER B O 1
ATOM 6837 N N . LEU B 1 398 ? 30.919 2.625 33.662 1.00 19.50 375 LEU B N 1
ATOM 6838 C CA . LEU B 1 398 ? 31.559 3.884 33.991 1.00 19.47 375 LEU B CA 1
ATOM 6839 C C . LEU B 1 398 ? 31.613 4.229 35.488 1.00 20.02 375 LEU B C 1
ATOM 6840 O O . LEU B 1 398 ? 30.849 3.725 36.233 1.00 15.09 375 LEU B O 1
ATOM 6845 N N . HIS B 1 399 ? 32.529 5.127 35.847 1.00 20.34 376 HIS B N 1
ATOM 6846 C CA . HIS B 1 399 ? 32.591 5.712 37.175 1.00 19.62 376 HIS B CA 1
ATOM 6847 C C . HIS B 1 399 ? 32.973 4.773 38.351 1.00 20.99 376 HIS B C 1
ATOM 6848 O O . HIS B 1 399 ? 32.648 5.014 39.453 1.00 22.01 376 HIS B O 1
ATOM 6855 N N . SER B 1 400 ? 33.663 3.708 38.077 1.00 19.83 377 SER B N 1
ATOM 6856 C CA . SER B 1 400 ? 34.092 2.860 39.092 1.00 23.18 377 SER B CA 1
ATOM 6857 C C . SER B 1 400 ? 35.613 2.569 39.015 1.00 21.32 377 SER B C 1
ATOM 6858 O O . SER B 1 400 ? 36.058 1.550 39.562 1.00 21.40 377 SER B O 1
ATOM 6861 N N . ALA B 1 401 ? 36.357 3.449 38.377 1.00 21.36 378 ALA B N 1
ATOM 6862 C CA . ALA B 1 401 ? 37.843 3.312 38.374 1.00 23.90 378 ALA B CA 1
ATOM 6863 C C . ALA B 1 401 ? 38.283 3.218 39.843 1.00 23.90 378 ALA B C 1
ATOM 6864 O O . ALA B 1 401 ? 39.121 2.327 40.205 1.00 23.99 378 ALA B O 1
ATOM 6866 N N . GLU B 1 402 ? 37.708 4.061 40.683 1.00 21.65 379 GLU B N 1
ATOM 6867 C CA . GLU B 1 402 ? 37.734 3.850 42.132 1.00 25.00 379 GLU B CA 1
ATOM 6868 C C . GLU B 1 402 ? 36.466 3.165 42.584 1.00 22.38 379 GLU B C 1
ATOM 6869 O O . GLU B 1 402 ? 35.405 3.747 42.559 1.00 22.16 379 GLU B O 1
ATOM 6875 N N . LEU B 1 403 ? 36.603 1.946 43.095 1.00 20.22 380 LEU B N 1
ATOM 6876 C CA . LEU B 1 403 ? 35.478 1.213 43.583 1.00 22.52 380 LEU B CA 1
ATOM 6877 C C . LEU B 1 403 ? 34.924 1.759 44.889 1.00 24.22 380 LEU B C 1
ATOM 6878 O O . LEU B 1 403 ? 35.611 2.349 45.678 1.00 22.23 380 LEU B O 1
ATOM 6883 N N . ASN B 1 404 ? 33.646 1.501 45.149 1.00 20.37 381 ASN B N 1
ATOM 6884 C CA . ASN B 1 404 ? 33.107 1.760 46.461 1.00 23.44 381 ASN B CA 1
ATOM 6885 C C . ASN B 1 404 ? 33.883 0.900 47.473 1.00 22.91 381 ASN B C 1
ATOM 6886 O O . ASN B 1 404 ? 33.860 -0.336 47.383 1.00 20.31 381 ASN B O 1
ATOM 6891 N N . PRO B 1 405 ? 34.605 1.567 48.374 1.00 24.99 382 PRO B N 1
ATOM 6892 C CA . PRO B 1 405 ? 35.581 0.903 49.215 1.00 33.04 382 PRO B CA 1
ATOM 6893 C C . PRO B 1 405 ? 34.970 -0.083 50.164 1.00 35.42 382 PRO B C 1
ATOM 6894 O O . PRO B 1 405 ? 35.671 -0.947 50.622 1.00 32.38 382 PRO B O 1
ATOM 6898 N N . TYR B 1 406 ? 33.667 -0.011 50.398 1.00 33.89 383 TYR B N 1
ATOM 6899 C CA . TYR B 1 406 ? 33.037 -0.974 51.258 1.00 33.78 383 TYR B CA 1
ATOM 6900 C C . TYR B 1 406 ? 32.651 -2.257 50.568 1.00 35.06 383 TYR B C 1
ATOM 6901 O O . TYR B 1 406 ? 32.464 -3.249 51.234 1.00 39.10 383 TYR B O 1
ATOM 6910 N N . LEU B 1 407 ? 32.537 -2.281 49.247 1.00 31.05 384 LEU B N 1
ATOM 6911 C CA . LEU B 1 407 ? 32.074 -3.477 48.577 1.00 29.18 384 LEU B CA 1
ATOM 6912 C C . LEU B 1 407 ? 33.316 -4.409 48.597 1.00 31.79 384 LEU B C 1
ATOM 6913 O O . LEU B 1 407 ? 34.466 -3.956 48.482 1.00 33.91 384 LEU B O 1
ATOM 6918 N N . LYS B 1 408 ? 33.123 -5.683 48.771 1.00 32.29 385 LYS B N 1
ATOM 6919 C CA . LYS B 1 408 ? 34.298 -6.564 48.805 1.00 35.29 385 LYS B CA 1
ATOM 6920 C C . LYS B 1 408 ? 34.099 -7.480 47.635 1.00 29.49 385 LYS B C 1
ATOM 6921 O O . LYS B 1 408 ? 33.581 -8.555 47.786 1.00 33.11 385 LYS B O 1
ATOM 6927 N N . PHE B 1 409 ? 34.526 -7.065 46.452 1.00 27.98 386 PHE B N 1
ATOM 6928 C CA . PHE B 1 409 ? 34.257 -7.825 45.262 1.00 27.74 386 PHE B CA 1
ATOM 6929 C C . PHE B 1 409 ? 35.052 -9.143 45.278 1.00 29.56 386 PHE B C 1
ATOM 6930 O O . PHE B 1 409 ? 34.580 -10.153 44.811 1.00 29.99 386 PHE B O 1
ATOM 6938 N N . GLU B 1 410 ? 36.231 -9.142 45.888 1.00 32.62 387 GLU B N 1
ATOM 6939 C CA . GLU B 1 410 ? 37.104 -10.353 45.945 1.00 35.04 387 GLU B CA 1
ATOM 6940 C C . GLU B 1 410 ? 36.435 -11.513 46.636 1.00 33.65 387 GLU B C 1
ATOM 6941 O O . GLU B 1 410 ? 36.786 -12.625 46.414 1.00 38.79 387 GLU B O 1
ATOM 6947 N N . GLU B 1 411 ? 35.500 -11.249 47.525 1.00 30.85 388 GLU B N 1
ATOM 6948 C CA . GLU B 1 411 ? 34.802 -12.278 48.268 1.00 32.85 388 GLU B CA 1
ATOM 6949 C C . GLU B 1 411 ? 33.428 -12.550 47.674 1.00 31.89 388 GLU B C 1
ATOM 6950 O O . GLU B 1 411 ? 32.560 -13.057 48.352 1.00 35.95 388 GLU B O 1
ATOM 6956 N N . SER B 1 412 ? 33.241 -12.226 46.396 1.00 25.21 389 SER B N 1
ATOM 6957 C CA . SER B 1 412 ? 31.964 -12.315 45.778 1.00 22.71 389 SER B CA 1
ATOM 6958 C C . SER B 1 412 ? 32.179 -13.005 44.427 1.00 21.89 389 SER B C 1
ATOM 6959 O O . SER B 1 412 ? 33.300 -13.149 43.975 1.00 20.28 389 SER B O 1
ATOM 6962 N N . PRO B 1 413 ? 31.067 -13.351 43.765 1.00 21.22 390 PRO B N 1
ATOM 6963 C CA . PRO B 1 413 ? 31.058 -13.820 42.399 1.00 20.03 390 PRO B CA 1
ATOM 6964 C C . PRO B 1 413 ? 31.518 -12.840 41.340 1.00 18.93 390 PRO B C 1
ATOM 6965 O O . PRO B 1 413 ? 31.765 -13.280 40.214 1.00 19.42 390 PRO B O 1
ATOM 6969 N N . PHE B 1 414 ? 31.640 -11.562 41.669 1.00 17.82 391 PHE B N 1
ATOM 6970 C CA . PHE B 1 414 ? 31.630 -10.524 40.642 1.00 18.60 391 PHE B CA 1
ATOM 6971 C C . PHE B 1 414 ? 32.890 -9.717 40.556 1.00 18.03 391 PHE B C 1
ATOM 6972 O O . PHE B 1 414 ? 33.611 -9.536 41.544 1.00 20.26 391 PHE B O 1
ATOM 6980 N N . TYR B 1 415 ? 33.096 -9.164 39.378 1.00 18.91 392 TYR B N 1
ATOM 6981 C CA . TYR B 1 415 ? 34.045 -8.021 39.203 1.00 20.15 392 TYR B CA 1
ATOM 6982 C C . TYR B 1 415 ? 33.367 -7.021 38.286 1.00 19.85 392 TYR B C 1
ATOM 6983 O O . TYR B 1 415 ? 32.651 -7.448 37.379 1.00 19.23 392 TYR B O 1
ATOM 6992 N N . VAL B 1 416 ? 33.686 -5.723 38.434 1.00 17.63 393 VAL B N 1
ATOM 6993 C CA . VAL B 1 416 ? 33.086 -4.725 37.604 1.00 19.80 393 VAL B CA 1
ATOM 6994 C C . VAL B 1 416 ? 33.803 -4.586 36.254 1.00 22.06 393 VAL B C 1
ATOM 6995 O O . VAL B 1 416 ? 35.058 -4.447 36.227 1.00 25.38 393 VAL B O 1
ATOM 6999 N N . GLN B 1 417 ? 33.058 -4.625 35.156 1.00 16.92 394 GLN B N 1
ATOM 7000 C CA . GLN B 1 417 ? 33.634 -4.470 33.843 1.00 17.37 394 GLN B CA 1
ATOM 7001 C C . GLN B 1 417 ? 34.210 -3.055 33.607 1.00 19.57 394 GLN B C 1
ATOM 7002 O O . GLN B 1 417 ? 33.466 -2.070 33.519 1.00 18.49 394 GLN B O 1
ATOM 7008 N N . GLN B 1 418 ? 35.545 -2.949 33.495 1.00 18.53 395 GLN B N 1
ATOM 7009 C CA . GLN B 1 418 ? 36.238 -1.658 33.435 1.00 22.52 395 GLN B CA 1
ATOM 7010 C C . GLN B 1 418 ? 36.647 -1.309 31.980 1.00 20.01 395 GLN B C 1
ATOM 7011 O O . GLN B 1 418 ? 36.979 -0.168 31.707 1.00 19.34 395 GLN B O 1
ATOM 7017 N N . GLN B 1 419 ? 36.561 -2.231 31.049 1.00 19.60 396 GLN B N 1
ATOM 7018 C CA . GLN B 1 419 ? 36.907 -1.880 29.623 1.00 20.76 396 GLN B CA 1
ATOM 7019 C C . GLN B 1 419 ? 36.007 -2.644 28.741 1.00 19.65 396 GLN B C 1
ATOM 7020 O O . GLN B 1 419 ? 35.562 -3.716 29.126 1.00 22.40 396 GLN B O 1
ATOM 7026 N N . THR B 1 420 ? 35.780 -2.155 27.528 1.00 20.00 397 THR B N 1
ATOM 7027 C CA . THR B 1 420 ? 34.979 -2.898 26.554 1.00 18.93 397 THR B CA 1
ATOM 7028 C C . THR B 1 420 ? 35.844 -3.973 26.022 1.00 20.05 397 THR B C 1
ATOM 7029 O O . THR B 1 420 ? 36.956 -3.700 25.619 1.00 21.07 397 THR B O 1
ATOM 7033 N N . ALA B 1 421 ? 35.379 -5.203 26.004 1.00 20.16 398 ALA B N 1
ATOM 7034 C CA . ALA B 1 421 ? 36.176 -6.290 25.498 1.00 21.24 398 ALA B CA 1
ATOM 7035 C C . ALA B 1 421 ? 35.322 -7.414 24.988 1.00 22.28 398 ALA B C 1
ATOM 7036 O O . ALA B 1 421 ? 34.158 -7.540 25.373 1.00 20.01 398 ALA B O 1
ATOM 7038 N N . PRO B 1 422 ? 35.901 -8.298 24.138 1.00 24.82 399 PRO B N 1
ATOM 7039 C CA . PRO B 1 422 ? 35.212 -9.554 23.788 1.00 23.18 399 PRO B CA 1
ATOM 7040 C C . PRO B 1 422 ? 34.698 -10.333 24.993 1.00 22.24 399 PRO B C 1
ATOM 7041 O O . PRO B 1 422 ? 35.353 -10.409 25.997 1.00 17.13 399 PRO B O 1
ATOM 7045 N N . TRP B 1 423 ? 33.494 -10.896 24.871 1.00 21.29 400 TRP B N 1
ATOM 7046 C CA . TRP B 1 423 ? 32.931 -11.753 25.854 1.00 19.25 400 TRP B CA 1
ATOM 7047 C C . TRP B 1 423 ? 33.448 -13.179 25.622 1.00 20.18 400 TRP B C 1
ATOM 7048 O O . TRP B 1 423 ? 33.026 -13.840 24.697 1.00 20.91 400 TRP B O 1
ATOM 7059 N N . LYS B 1 424 ? 34.354 -13.640 26.463 1.00 22.03 401 LYS B N 1
ATOM 7060 C CA . LYS B 1 424 ? 35.000 -14.930 26.261 1.00 25.59 401 LYS B CA 1
ATOM 7061 C C . LYS B 1 424 ? 34.033 -16.115 26.413 1.00 23.23 401 LYS B C 1
ATOM 7062 O O . LYS B 1 424 ? 33.124 -16.090 27.209 1.00 22.97 401 LYS B O 1
ATOM 7068 N N . GLN B 1 425 ? 34.263 -17.119 25.614 1.00 24.13 402 GLN B N 1
ATOM 7069 C CA . GLN B 1 425 ? 33.484 -18.318 25.629 1.00 27.08 402 GLN B CA 1
ATOM 7070 C C . GLN B 1 425 ? 33.496 -18.861 27.033 1.00 28.33 402 GLN B C 1
ATOM 7071 O O . GLN B 1 425 ? 34.545 -19.148 27.550 1.00 30.24 402 GLN B O 1
ATOM 7077 N N . PRO B 1 426 ? 32.338 -18.911 27.716 1.00 23.92 403 PRO B N 1
ATOM 7078 C CA . PRO B 1 426 ? 32.351 -19.493 29.021 1.00 28.01 403 PRO B CA 1
ATOM 7079 C C . PRO B 1 426 ? 32.670 -21.003 28.938 1.00 26.59 403 PRO B C 1
ATOM 7080 O O . PRO B 1 426 ? 32.295 -21.678 27.943 1.00 31.50 403 PRO B O 1
ATOM 7084 N N . SER B 1 427 ? 33.352 -21.534 29.905 1.00 38.39 404 SER B N 1
ATOM 7085 C CA . SER B 1 427 ? 33.590 -22.958 29.845 1.00 43.34 404 SER B CA 1
ATOM 7086 C C . SER B 1 427 ? 33.732 -23.678 31.161 1.00 45.54 404 SER B C 1
ATOM 7087 O O . SER B 1 427 ? 34.223 -23.126 32.144 1.00 40.87 404 SER B O 1
ATOM 7090 N N . TYR B 1 437 ? 29.802 -23.777 27.801 1.00 41.97 414 TYR B N 1
ATOM 7091 C CA . TYR B 1 437 ? 28.341 -23.462 27.919 1.00 30.59 414 TYR B CA 1
ATOM 7092 C C . TYR B 1 437 ? 28.055 -22.051 27.398 1.00 26.99 414 TYR B C 1
ATOM 7093 O O . TYR B 1 437 ? 28.958 -21.264 27.211 1.00 24.01 414 TYR B O 1
ATOM 7102 N N . PRO B 1 438 ? 26.783 -21.745 27.089 1.00 23.89 415 PRO B N 1
ATOM 7103 C CA . PRO B 1 438 ? 26.455 -20.472 26.501 1.00 20.40 415 PRO B CA 1
ATOM 7104 C C . PRO B 1 438 ? 26.709 -19.280 27.371 1.00 17.90 415 PRO B C 1
ATOM 7105 O O . PRO B 1 438 ? 26.679 -19.362 28.618 1.00 18.64 415 PRO B O 1
ATOM 7109 N N . ARG B 1 439 ? 26.927 -18.142 26.727 1.00 17.35 416 ARG B N 1
ATOM 7110 C CA . ARG B 1 439 ? 26.918 -16.857 27.402 1.00 16.56 416 ARG B CA 1
ATOM 7111 C C . ARG B 1 439 ? 25.509 -16.590 27.936 1.00 17.11 416 ARG B C 1
ATOM 7112 O O . ARG B 1 439 ? 24.542 -16.748 27.209 1.00 18.04 416 ARG B O 1
ATOM 7120 N N . ARG B 1 440 ? 25.418 -16.285 29.211 1.00 16.75 417 ARG B N 1
ATOM 7121 C CA . ARG B 1 440 ? 24.187 -16.018 29.953 1.00 18.07 417 ARG B CA 1
ATOM 7122 C C . ARG B 1 440 ? 24.379 -14.737 30.783 1.00 17.68 417 ARG B C 1
ATOM 7123 O O . ARG B 1 440 ? 25.453 -14.484 31.359 1.00 15.79 417 ARG B O 1
ATOM 7131 N N . ALA B 1 441 ? 23.345 -13.900 30.784 1.00 16.19 418 ALA B N 1
ATOM 7132 C CA . ALA B 1 441 ? 23.329 -12.690 31.543 1.00 16.12 418 ALA B CA 1
ATOM 7133 C C . ALA B 1 441 ? 22.125 -12.643 32.508 1.00 18.12 418 ALA B C 1
ATOM 7134 O O . ALA B 1 441 ? 21.023 -13.012 32.107 1.00 19.63 418 ALA B O 1
ATOM 7136 N N . GLY B 1 442 ? 22.313 -12.126 33.701 1.00 15.94 419 GLY B N 1
ATOM 7137 C CA . GLY B 1 442 ? 21.190 -11.752 34.585 1.00 15.77 419 GLY B CA 1
ATOM 7138 C C . GLY B 1 442 ? 20.895 -10.240 34.442 1.00 16.83 419 GLY B C 1
ATOM 7139 O O . GLY B 1 442 ? 21.746 -9.473 34.007 1.00 17.60 419 GLY B O 1
ATOM 7140 N N . LEU B 1 443 ? 19.659 -9.821 34.689 1.00 15.30 420 LEU B N 1
ATOM 7141 C CA . LEU B 1 443 ? 19.299 -8.432 34.582 1.00 14.66 420 LEU B CA 1
ATOM 7142 C C . LEU B 1 443 ? 18.352 -8.059 35.719 1.00 16.88 420 LEU B C 1
ATOM 7143 O O . LEU B 1 443 ? 17.301 -8.711 35.839 1.00 15.02 420 LEU B O 1
ATOM 7148 N N . SER B 1 444 ? 18.679 -7.030 36.518 1.00 15.27 421 SER B N 1
ATOM 7149 C CA . SER B 1 444 ? 17.897 -6.655 37.666 1.00 17.04 421 SER B CA 1
ATOM 7150 C C . SER B 1 444 ? 17.335 -5.254 37.534 1.00 17.73 421 SER B C 1
ATOM 7151 O O . SER B 1 444 ? 17.955 -4.373 36.955 1.00 16.32 421 SER B O 1
ATOM 7154 N N . SER B 1 445 ? 16.113 -5.054 38.062 1.00 17.95 422 SER B N 1
ATOM 7155 C CA . SER B 1 445 ? 15.531 -3.729 38.199 1.00 18.48 422 SER B CA 1
ATOM 7156 C C . SER B 1 445 ? 14.688 -3.671 39.453 1.00 18.35 422 SER B C 1
ATOM 7157 O O . SER B 1 445 ? 13.816 -4.562 39.650 1.00 18.24 422 SER B O 1
ATOM 7160 N N . PHE B 1 446 ? 15.008 -2.720 40.357 1.00 16.69 423 PHE B N 1
ATOM 7161 C CA . PHE B 1 446 ? 14.403 -2.667 41.681 1.00 17.30 423 PHE B CA 1
ATOM 7162 C C . PHE B 1 446 ? 13.640 -1.336 41.883 1.00 18.37 423 PHE B C 1
ATOM 7163 O O . PHE B 1 446 ? 14.260 -0.261 41.845 1.00 21.86 423 PHE B O 1
ATOM 7171 N N . GLY B 1 447 ? 12.304 -1.382 42.025 1.00 15.70 424 GLY B N 1
ATOM 7172 C CA . GLY B 1 447 ? 11.546 -0.155 42.147 1.00 16.13 424 GLY B CA 1
ATOM 7173 C C . GLY B 1 447 ? 11.800 0.460 43.488 1.00 16.72 424 GLY B C 1
ATOM 7174 O O . GLY B 1 447 ? 11.977 -0.250 44.494 1.00 17.98 424 GLY B O 1
ATOM 7175 N N . ALA B 1 448 ? 11.725 1.771 43.522 1.00 18.32 425 ALA B N 1
ATOM 7176 C CA . ALA B 1 448 ? 12.018 2.550 44.731 1.00 18.88 425 ALA B CA 1
ATOM 7177 C C . ALA B 1 448 ? 11.065 2.210 45.822 1.00 20.06 425 ALA B C 1
ATOM 7178 O O . ALA B 1 448 ? 11.485 2.171 46.980 1.00 23.80 425 ALA B O 1
ATOM 7180 N N . SER B 1 449 ? 9.822 1.863 45.500 1.00 17.22 426 SER B N 1
ATOM 7181 C CA . SER B 1 449 ? 8.863 1.433 46.546 1.00 16.94 426 SER B CA 1
ATOM 7182 C C . SER B 1 449 ? 8.603 -0.089 46.647 1.00 16.13 426 SER B C 1
ATOM 7183 O O . SER B 1 449 ? 7.586 -0.558 47.115 1.00 15.65 426 SER B O 1
ATOM 7186 N N . GLY B 1 450 ? 9.580 -0.880 46.225 1.00 17.48 427 GLY B N 1
ATOM 7187 C CA . GLY B 1 450 ? 9.638 -2.258 46.557 1.00 16.05 427 GLY B CA 1
ATOM 7188 C C . GLY B 1 450 ? 9.387 -3.364 45.572 1.00 15.52 427 GLY B C 1
ATOM 7189 O O . GLY B 1 450 ? 9.538 -4.506 45.971 1.00 15.33 427 GLY B O 1
ATOM 7190 N N . SER B 1 451 ? 8.926 -3.047 44.329 1.00 14.56 428 SER B N 1
ATOM 7191 C CA . SER B 1 451 ? 8.683 -4.001 43.334 1.00 14.64 428 SER B CA 1
ATOM 7192 C C . SER B 1 451 ? 9.974 -4.360 42.607 1.00 15.61 428 SER B C 1
ATOM 7193 O O . SER B 1 451 ? 10.580 -3.471 42.007 1.00 18.35 428 SER B O 1
ATOM 7196 N N . ASN B 1 452 ? 10.385 -5.649 42.684 1.00 15.05 429 ASN B N 1
ATOM 7197 C CA . ASN B 1 452 ? 11.651 -6.105 42.150 1.00 14.90 429 ASN B CA 1
ATOM 7198 C C . ASN B 1 452 ? 11.427 -6.913 40.925 1.00 14.81 429 ASN B C 1
ATOM 7199 O O . ASN B 1 452 ? 10.345 -7.542 40.750 1.00 16.12 429 ASN B O 1
ATOM 7204 N N . ALA B 1 453 ? 12.395 -6.998 40.057 1.00 14.59 430 ALA B N 1
ATOM 7205 C CA . ALA B 1 453 ? 12.321 -7.829 38.833 1.00 16.18 430 ALA B CA 1
ATOM 7206 C C . ALA B 1 453 ? 13.712 -8.355 38.489 1.00 17.53 430 ALA B C 1
ATOM 7207 O O . ALA B 1 453 ? 14.684 -7.644 38.694 1.00 15.49 430 ALA B O 1
ATOM 7209 N N . HIS B 1 454 ? 13.786 -9.608 38.051 1.00 16.73 431 HIS B N 1
ATOM 7210 C CA . HIS B 1 454 ? 15.052 -10.142 37.463 1.00 16.01 431 HIS B CA 1
ATOM 7211 C C . HIS B 1 454 ? 14.703 -10.981 36.288 1.00 16.14 431 HIS B C 1
ATOM 7212 O O . HIS B 1 454 ? 13.708 -11.756 36.290 1.00 18.57 431 HIS B O 1
ATOM 7219 N N . ILE B 1 455 ? 15.527 -10.889 35.261 1.00 16.32 432 ILE B N 1
ATOM 7220 C CA . ILE B 1 455 ? 15.401 -11.653 34.038 1.00 17.01 432 ILE B CA 1
ATOM 7221 C C . ILE B 1 455 ? 16.754 -12.308 33.671 1.00 16.83 432 ILE B C 1
ATOM 7222 O O . ILE B 1 455 ? 17.817 -11.662 33.868 1.00 16.12 432 ILE B O 1
ATOM 7227 N N . ILE B 1 456 ? 16.715 -13.554 33.219 1.00 16.78 433 ILE B N 1
ATOM 7228 C CA . ILE B 1 456 ? 17.968 -14.239 32.730 1.00 16.40 433 ILE B CA 1
ATOM 7229 C C . ILE B 1 456 ? 17.813 -14.447 31.216 1.00 17.89 433 ILE B C 1
ATOM 7230 O O . ILE B 1 456 ? 16.759 -14.952 30.717 1.00 17.51 433 ILE B O 1
ATOM 7235 N N . LEU B 1 457 ? 18.853 -14.037 30.500 1.00 15.66 434 LEU B N 1
ATOM 7236 C CA . LEU B 1 457 ? 18.933 -14.149 29.064 1.00 17.87 434 LEU B CA 1
ATOM 7237 C C . LEU B 1 457 ? 20.077 -15.082 28.706 1.00 17.50 434 LEU B C 1
ATOM 7238 O O . LEU B 1 457 ? 21.072 -15.163 29.454 1.00 18.09 434 LEU B O 1
ATOM 7243 N N . GLU B 1 458 ? 20.008 -15.654 27.512 1.00 17.82 435 GLU B N 1
ATOM 7244 C CA . GLU B 1 458 ? 21.039 -16.532 26.981 1.00 17.78 435 GLU B CA 1
ATOM 7245 C C . GLU B 1 458 ? 21.283 -16.172 25.518 1.00 17.28 435 GLU B C 1
ATOM 7246 O O . GLU B 1 458 ? 20.367 -15.777 24.793 1.00 15.95 435 GLU B O 1
ATOM 7252 N N . GLU B 1 459 ? 22.532 -16.258 25.082 1.00 16.89 436 GLU B N 1
ATOM 7253 C CA . GLU B 1 459 ? 22.815 -16.023 23.652 1.00 17.72 436 GLU B CA 1
ATOM 7254 C C . GLU B 1 459 ? 22.100 -17.002 22.764 1.00 17.53 436 GLU B C 1
ATOM 7255 O O . GLU B 1 459 ? 21.887 -18.167 23.145 1.00 18.00 436 GLU B O 1
ATOM 7261 N N . TYR B 1 460 ? 21.688 -16.536 21.608 1.00 20.55 437 TYR B N 1
ATOM 7262 C CA . TYR B 1 460 ? 21.104 -17.404 20.633 1.00 22.76 437 TYR B CA 1
ATOM 7263 C C . TYR B 1 460 ? 22.187 -18.044 19.800 1.00 26.23 437 TYR B C 1
ATOM 7264 O O . TYR B 1 460 ? 22.936 -17.356 19.187 1.00 22.82 437 TYR B O 1
ATOM 7273 N N . ILE B 1 461 ? 22.225 -19.359 19.779 1.00 26.04 438 ILE B N 1
ATOM 7274 C CA . ILE B 1 461 ? 23.116 -20.083 18.912 1.00 36.40 438 ILE B CA 1
ATOM 7275 C C . ILE B 1 461 ? 22.351 -20.842 17.814 1.00 35.71 438 ILE B C 1
ATOM 7276 O O . ILE B 1 461 ? 21.622 -21.762 18.088 1.00 38.71 438 ILE B O 1
ATOM 7281 N N . GLN B 1 462 ? 22.504 -20.387 16.595 1.00 40.46 439 GLN B N 1
ATOM 7282 C CA . GLN B 1 462 ? 21.874 -20.985 15.448 1.00 56.44 439 GLN B CA 1
ATOM 7283 C C . GLN B 1 462 ? 22.284 -22.440 15.261 1.00 63.81 439 GLN B C 1
ATOM 7284 O O . GLN B 1 462 ? 21.450 -23.310 15.103 1.00 71.16 439 GLN B O 1
ATOM 7290 N N . LYS B 1 476 ? 19.897 -7.930 -7.099 1.00 41.33 453 LYS B N 1
ATOM 7291 C CA . LYS B 1 476 ? 18.733 -8.000 -6.249 1.00 37.08 453 LYS B CA 1
ATOM 7292 C C . LYS B 1 476 ? 18.006 -6.680 -6.227 1.00 33.99 453 LYS B C 1
ATOM 7293 O O . LYS B 1 476 ? 18.548 -5.651 -6.524 1.00 30.10 453 LYS B O 1
ATOM 7299 N N . LEU B 1 477 ? 16.751 -6.758 -5.870 1.00 27.48 454 LEU B N 1
ATOM 7300 C CA . LEU B 1 477 ? 15.860 -5.638 -5.921 1.00 31.44 454 LEU B CA 1
ATOM 7301 C C . LEU B 1 477 ? 15.651 -5.025 -4.538 1.00 28.71 454 LEU B C 1
ATOM 7302 O O . LEU B 1 477 ? 15.315 -5.703 -3.629 1.00 24.84 454 LEU B O 1
ATOM 7307 N N . ILE B 1 478 ? 15.920 -3.738 -4.440 1.00 26.32 455 ILE B N 1
ATOM 7308 C CA . ILE B 1 478 ? 15.779 -2.952 -3.201 1.00 25.92 455 ILE B CA 1
ATOM 7309 C C . ILE B 1 478 ? 14.621 -1.926 -3.325 1.00 23.00 455 ILE B C 1
ATOM 7310 O O . ILE B 1 478 ? 14.813 -0.796 -3.787 1.00 23.21 455 ILE B O 1
ATOM 7315 N N . PRO B 1 479 ? 13.401 -2.325 -2.908 1.00 19.60 456 PRO B N 1
ATOM 7316 C CA . PRO B 1 479 ? 12.240 -1.491 -3.015 1.00 20.85 456 PRO B CA 1
ATOM 7317 C C . PRO B 1 479 ? 12.010 -0.587 -1.796 1.00 22.19 456 PRO B C 1
ATOM 7318 O O . PRO B 1 479 ? 11.348 -1.004 -0.868 1.00 23.69 456 PRO B O 1
ATOM 7322 N N . LEU B 1 480 ? 12.520 0.634 -1.857 1.00 23.08 457 LEU B N 1
ATOM 7323 C CA . LEU B 1 480 ? 12.442 1.604 -0.812 1.00 24.34 457 LEU B CA 1
ATOM 7324 C C . LEU B 1 480 ? 11.193 2.480 -0.974 1.00 24.80 457 LEU B C 1
ATOM 7325 O O . LEU B 1 480 ? 10.870 2.880 -2.069 1.00 22.34 457 LEU B O 1
ATOM 7330 N N . SER B 1 481 ? 10.522 2.818 0.125 1.00 21.08 458 SER B N 1
ATOM 7331 C CA . SER B 1 481 ? 9.358 3.638 0.064 1.00 20.08 458 SER B CA 1
ATOM 7332 C C . SER B 1 481 ? 9.178 4.477 1.292 1.00 24.09 458 SER B C 1
ATOM 7333 O O . SER B 1 481 ? 9.651 4.126 2.384 1.00 22.46 458 SER B O 1
ATOM 7336 N N . ALA B 1 482 ? 8.577 5.626 1.085 1.00 19.99 459 ALA B N 1
ATOM 7337 C CA . ALA B 1 482 ? 8.169 6.434 2.209 1.00 22.85 459 ALA B CA 1
ATOM 7338 C C . ALA B 1 482 ? 6.888 7.201 1.883 1.00 22.22 459 ALA B C 1
ATOM 7339 O O . ALA B 1 482 ? 6.318 7.061 0.806 1.00 23.52 459 ALA B O 1
ATOM 7341 N N . ARG B 1 483 ? 6.412 7.976 2.851 1.00 22.59 460 ARG B N 1
ATOM 7342 C CA . ARG B 1 483 ? 5.159 8.702 2.710 1.00 23.40 460 ARG B CA 1
ATOM 7343 C C . ARG B 1 483 ? 5.249 9.777 1.588 1.00 23.13 460 ARG B C 1
ATOM 7344 O O . ARG B 1 483 ? 4.273 10.076 0.971 1.00 19.94 460 ARG B O 1
ATOM 7352 N N . ASN B 1 484 ? 6.409 10.391 1.419 1.00 22.94 461 ASN B N 1
ATOM 7353 C CA . ASN B 1 484 ? 6.625 11.440 0.438 1.00 24.28 461 ASN B CA 1
ATOM 7354 C C . ASN B 1 484 ? 8.087 11.498 -0.023 1.00 24.47 461 ASN B C 1
ATOM 7355 O O . ASN B 1 484 ? 8.958 10.768 0.484 1.00 22.28 461 ASN B O 1
ATOM 7360 N N . LYS B 1 485 ? 8.387 12.432 -0.930 1.00 25.64 462 LYS B N 1
ATOM 7361 C CA . LYS B 1 485 ? 9.687 12.438 -1.572 1.00 26.35 462 LYS B CA 1
ATOM 7362 C C . LYS B 1 485 ? 10.776 12.872 -0.571 1.00 23.67 462 LYS B C 1
ATOM 7363 O O . LYS B 1 485 ? 11.894 12.334 -0.555 1.00 24.94 462 LYS B O 1
ATOM 7369 N N . ASP B 1 486 ? 10.506 13.884 0.216 1.00 24.40 463 ASP B N 1
ATOM 7370 C CA . ASP B 1 486 ? 11.476 14.295 1.278 1.00 28.15 463 ASP B CA 1
ATOM 7371 C C . ASP B 1 486 ? 11.893 13.143 2.251 1.00 27.20 463 ASP B C 1
ATOM 7372 O O . ASP B 1 486 ? 13.086 12.951 2.617 1.00 24.36 463 ASP B O 1
ATOM 7377 N N . ARG B 1 487 ? 10.904 12.389 2.684 1.00 22.59 464 ARG B N 1
ATOM 7378 C CA . ARG B 1 487 ? 11.149 11.242 3.588 1.00 23.36 464 ARG B CA 1
ATOM 7379 C C . ARG B 1 487 ? 11.877 10.125 2.836 1.00 21.94 464 ARG B C 1
ATOM 7380 O O . ARG B 1 487 ? 12.745 9.481 3.390 1.00 24.21 464 ARG B O 1
ATOM 7388 N N . LEU B 1 488 ? 11.586 9.957 1.553 1.00 18.67 465 LEU B N 1
ATOM 7389 C CA . LEU B 1 488 ? 12.283 8.973 0.752 1.00 20.45 465 LEU B CA 1
ATOM 7390 C C . LEU B 1 488 ? 13.768 9.277 0.546 1.00 21.55 465 LEU B C 1
ATOM 7391 O O . LEU B 1 488 ? 14.588 8.377 0.628 1.00 22.25 465 LEU B O 1
ATOM 7396 N N . LEU B 1 489 ? 14.118 10.541 0.323 1.00 21.75 466 LEU B N 1
ATOM 7397 C CA . LEU B 1 489 ? 15.498 10.936 0.205 1.00 20.88 466 LEU B CA 1
ATOM 7398 C C . LEU B 1 489 ? 16.225 10.723 1.512 1.00 22.63 466 LEU B C 1
ATOM 7399 O O . LEU B 1 489 ? 17.366 10.224 1.506 1.00 22.82 466 LEU B O 1
ATOM 7404 N N . ALA B 1 490 ? 15.578 11.082 2.632 1.00 22.02 467 ALA B N 1
ATOM 7405 C CA . ALA B 1 490 ? 16.134 10.828 3.965 1.00 21.88 467 ALA B CA 1
ATOM 7406 C C . ALA B 1 490 ? 16.313 9.349 4.177 1.00 21.72 467 ALA B C 1
ATOM 7407 O O . ALA B 1 490 ? 17.288 8.929 4.744 1.00 21.31 467 ALA B O 1
ATOM 7409 N N . TYR B 1 491 ? 15.338 8.549 3.757 1.00 22.27 468 TYR B N 1
ATOM 7410 C CA . TYR B 1 491 ? 15.485 7.084 3.891 1.00 22.75 468 TYR B CA 1
ATOM 7411 C C . TYR B 1 491 ? 16.721 6.558 3.124 1.00 23.74 468 TYR B C 1
ATOM 7412 O O . TYR B 1 491 ? 17.525 5.768 3.670 1.00 21.98 468 T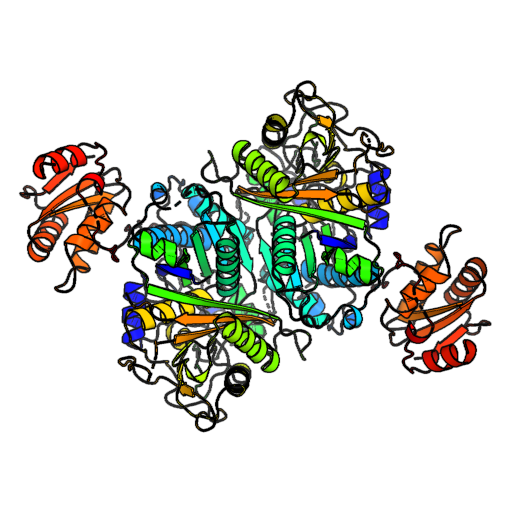YR B O 1
ATOM 7421 N N . ALA B 1 492 ? 16.889 7.012 1.880 1.00 21.67 469 ALA B N 1
ATOM 7422 C CA . ALA B 1 492 ? 17.996 6.564 1.096 1.00 22.12 469 ALA B CA 1
ATOM 7423 C C . ALA B 1 492 ? 19.337 6.937 1.710 1.00 22.27 469 ALA B C 1
ATOM 7424 O O . ALA B 1 492 ? 20.234 6.127 1.701 1.00 19.94 469 ALA B O 1
ATOM 7426 N N . GLU B 1 493 ? 19.459 8.119 2.254 1.00 21.43 470 GLU B N 1
ATOM 7427 C CA . GLU B 1 493 ? 20.694 8.536 2.890 1.00 26.19 470 GLU B CA 1
ATOM 7428 C C . GLU B 1 493 ? 20.993 7.725 4.192 1.00 25.78 470 GLU B C 1
ATOM 7429 O O . GLU B 1 493 ? 22.138 7.342 4.468 1.00 25.30 470 GLU B O 1
ATOM 7435 N N . LYS B 1 494 ? 19.952 7.489 4.993 1.00 21.59 471 LYS B N 1
ATOM 7436 C CA . LYS B 1 494 ? 20.089 6.702 6.175 1.00 23.53 471 LYS B CA 1
ATOM 7437 C C . LYS B 1 494 ? 20.461 5.241 5.863 1.00 23.87 471 LYS B C 1
ATOM 7438 O O . LYS B 1 494 ? 21.358 4.639 6.488 1.00 24.46 471 LYS B O 1
ATOM 7444 N N . LEU B 1 495 ? 19.868 4.695 4.805 1.00 20.97 472 LEU B N 1
ATOM 7445 C CA . LEU B 1 495 ? 20.243 3.383 4.364 1.00 21.97 472 LEU B CA 1
ATOM 7446 C C . LEU B 1 495 ? 21.710 3.361 3.885 1.00 24.89 472 LEU B C 1
ATOM 7447 O O . LEU B 1 495 ? 22.483 2.446 4.221 1.00 25.04 472 LEU B O 1
ATOM 7452 N N . ALA B 1 496 ? 22.065 4.336 3.049 1.00 26.16 473 ALA B N 1
ATOM 7453 C CA . ALA B 1 496 ? 23.452 4.361 2.492 1.00 29.82 473 ALA B CA 1
ATOM 7454 C C . ALA B 1 496 ? 24.479 4.371 3.602 1.00 27.82 473 ALA B C 1
ATOM 7455 O O . ALA B 1 496 ? 25.448 3.627 3.556 1.00 27.88 473 ALA B O 1
ATOM 7457 N N . ARG B 1 497 ? 24.264 5.195 4.599 1.00 31.46 474 ARG B N 1
ATOM 7458 C CA . ARG B 1 497 ? 25.226 5.314 5.712 1.00 33.06 474 ARG B CA 1
ATOM 7459 C C . ARG B 1 497 ? 25.382 4.039 6.487 1.00 30.99 474 ARG B C 1
ATOM 7460 O O . ARG B 1 497 ? 26.417 3.803 7.032 1.00 28.93 474 ARG B O 1
ATOM 7468 N N . SER B 1 498 ? 24.390 3.167 6.502 1.00 29.27 475 SER B N 1
ATOM 7469 C CA . SER B 1 498 ? 24.523 1.910 7.240 1.00 25.61 475 SER B CA 1
ATOM 7470 C C . SER B 1 498 ? 25.301 0.871 6.537 1.00 26.24 475 SER B C 1
ATOM 7471 O O . SER B 1 498 ? 25.603 -0.173 7.122 1.00 25.99 475 SER B O 1
ATOM 7474 N N . LEU B 1 499 ? 25.578 1.085 5.257 1.00 24.61 476 LEU B N 1
ATOM 7475 C CA . LEU B 1 499 ? 26.135 0.029 4.434 1.00 28.32 476 LEU B CA 1
ATOM 7476 C C . LEU B 1 499 ? 27.658 -0.056 4.648 1.00 30.03 476 LEU B C 1
ATOM 7477 O O . LEU B 1 499 ? 28.334 0.962 4.723 1.00 31.48 476 LEU B O 1
ATOM 7482 N N . SER B 1 500 ? 28.169 -1.279 4.716 1.00 29.73 477 SER B N 1
ATOM 7483 C CA . SER B 1 500 ? 29.616 -1.519 4.878 1.00 33.74 477 SER B CA 1
ATOM 7484 C C . SER B 1 500 ? 29.911 -2.850 4.210 1.00 35.70 477 SER B C 1
ATOM 7485 O O . SER B 1 500 ? 29.008 -3.490 3.644 1.00 32.17 477 SER B O 1
ATOM 7488 N N . GLU B 1 501 ? 31.153 -3.334 4.346 1.00 43.93 478 GLU B N 1
ATOM 7489 C CA . GLU B 1 501 ? 31.533 -4.649 3.777 1.00 46.55 478 GLU B CA 1
ATOM 7490 C C . GLU B 1 501 ? 30.929 -5.833 4.533 1.00 39.29 478 GLU B C 1
ATOM 7491 O O . GLU B 1 501 ? 30.975 -6.967 4.076 1.00 36.64 478 GLU B O 1
ATOM 7497 N N . LYS B 1 502 ? 30.308 -5.565 5.672 1.00 35.93 479 LYS B N 1
ATOM 7498 C CA . LYS B 1 502 ? 29.603 -6.574 6.452 1.00 40.21 479 LYS B CA 1
ATOM 7499 C C . LYS B 1 502 ? 28.103 -6.750 6.130 1.00 36.86 479 LYS B C 1
ATOM 7500 O O . LYS B 1 502 ? 27.527 -7.718 6.497 1.00 37.99 479 LYS B O 1
ATOM 7506 N N . THR B 1 503 ? 27.498 -5.832 5.397 1.00 37.70 480 THR B N 1
ATOM 7507 C CA . THR B 1 503 ? 26.103 -5.979 4.953 1.00 29.75 480 THR B CA 1
ATOM 7508 C C . THR B 1 503 ? 25.930 -7.140 4.028 1.00 31.68 480 THR B C 1
ATOM 7509 O O . THR B 1 503 ? 26.693 -7.304 3.142 1.00 30.67 480 THR B O 1
ATOM 7513 N N . VAL B 1 504 ? 24.886 -7.920 4.221 1.00 28.69 481 VAL B N 1
ATOM 7514 C CA . VAL B 1 504 ? 24.615 -9.057 3.420 1.00 33.25 481 VAL B CA 1
ATOM 7515 C C . VAL B 1 504 ? 23.454 -8.699 2.499 1.00 33.81 481 VAL B C 1
ATOM 7516 O O . VAL B 1 504 ? 22.343 -8.578 2.941 1.00 27.64 481 VAL B O 1
ATOM 7520 N N . LEU B 1 505 ? 23.733 -8.543 1.217 1.00 31.62 482 LEU B N 1
ATOM 7521 C CA . LEU B 1 505 ? 22.714 -8.138 0.265 1.00 32.11 482 LEU B CA 1
ATOM 7522 C C . LEU B 1 505 ? 21.435 -8.934 0.265 1.00 28.91 482 LEU B C 1
ATOM 7523 O O . LEU B 1 505 ? 20.374 -8.387 0.276 1.00 31.02 482 LEU B O 1
ATOM 7528 N N . SER B 1 506 ? 21.544 -10.231 0.191 1.00 28.03 483 SER B N 1
ATOM 7529 C CA . SER B 1 506 ? 20.327 -11.051 0.082 1.00 29.31 483 SER B CA 1
ATOM 7530 C C . SER B 1 506 ? 19.418 -10.807 1.302 1.00 27.91 483 SER B C 1
ATOM 7531 O O . SER B 1 506 ? 18.193 -10.838 1.193 1.00 27.02 483 SER B O 1
ATOM 7534 N N . GLU B 1 507 ? 20.024 -10.580 2.472 1.00 27.21 484 GLU B N 1
ATOM 7535 C CA . GLU B 1 507 ? 19.219 -10.429 3.680 1.00 26.17 484 GLU B CA 1
ATOM 7536 C C . GLU B 1 507 ? 18.656 -9.016 3.684 1.00 22.67 484 GLU B C 1
ATOM 7537 O O . GLU B 1 507 ? 17.467 -8.801 3.987 1.00 23.19 484 GLU B O 1
ATOM 7543 N N . LEU B 1 508 ? 19.488 -8.052 3.348 1.00 24.68 485 LEU B N 1
ATOM 7544 C CA . LEU B 1 508 ? 19.017 -6.679 3.205 1.00 26.16 485 LEU B CA 1
ATOM 7545 C C . LEU B 1 508 ? 17.787 -6.585 2.285 1.00 27.68 485 LEU B C 1
ATOM 7546 O O . LEU B 1 508 ? 16.804 -5.977 2.615 1.00 22.85 485 LEU B O 1
ATOM 7551 N N . ALA B 1 509 ? 17.883 -7.208 1.128 1.00 24.88 486 ALA B N 1
ATOM 7552 C CA . ALA B 1 509 ? 16.831 -7.139 0.147 1.00 25.42 486 ALA B CA 1
ATOM 7553 C C . ALA B 1 509 ? 15.567 -7.868 0.606 1.00 23.78 486 ALA B C 1
ATOM 7554 O O . ALA B 1 509 ? 14.520 -7.344 0.488 1.00 25.09 486 ALA B O 1
ATOM 7556 N N . TYR B 1 510 ? 15.698 -9.058 1.167 1.00 24.13 487 TYR B N 1
ATOM 7557 C CA . TYR B 1 510 ? 14.543 -9.817 1.691 1.00 24.92 487 TYR B CA 1
ATOM 7558 C C . TYR B 1 510 ? 13.792 -8.953 2.741 1.00 27.21 487 TYR B C 1
ATOM 7559 O O . TYR B 1 510 ? 12.557 -8.890 2.749 1.00 22.85 487 TYR B O 1
ATOM 7568 N N . THR B 1 511 ? 14.582 -8.298 3.610 1.00 23.78 488 THR B N 1
ATOM 7569 C CA . THR B 1 511 ? 13.999 -7.558 4.736 1.00 26.12 488 THR B CA 1
ATOM 7570 C C . THR B 1 511 ? 13.292 -6.309 4.241 1.00 25.11 488 THR B C 1
ATOM 7571 O O . THR B 1 511 ? 12.145 -6.023 4.644 1.00 21.60 488 THR B O 1
ATOM 7575 N N . ILE B 1 512 ? 13.907 -5.572 3.308 1.00 23.28 489 ILE B N 1
ATOM 7576 C CA . ILE B 1 512 ? 13.184 -4.408 2.730 1.00 22.83 489 ILE B CA 1
ATOM 7577 C C . ILE B 1 512 ? 11.947 -4.796 1.896 1.00 23.27 489 ILE B C 1
ATOM 7578 O O . ILE B 1 512 ? 10.879 -4.139 1.963 1.00 24.26 489 ILE B O 1
ATOM 7583 N N . GLN B 1 513 ? 12.052 -5.892 1.166 1.00 24.02 490 GLN B N 1
ATOM 7584 C CA . GLN B 1 513 ? 10.945 -6.427 0.424 1.00 23.16 490 GLN B CA 1
ATOM 7585 C C . GLN B 1 513 ? 9.777 -6.875 1.290 1.00 25.06 490 GLN B C 1
ATOM 7586 O O . GLN B 1 513 ? 8.610 -6.535 0.951 1.00 23.14 490 GLN B O 1
ATOM 7592 N N . THR B 1 514 ? 10.053 -7.714 2.287 1.00 21.96 491 THR B N 1
ATOM 7593 C CA . THR B 1 514 ? 8.951 -8.347 3.076 1.00 23.93 491 THR B CA 1
ATOM 7594 C C . THR B 1 514 ? 8.718 -7.776 4.503 1.00 24.15 491 THR B C 1
ATOM 7595 O O . THR B 1 514 ? 7.730 -8.097 5.147 1.00 22.85 491 THR B O 1
ATOM 7599 N N . GLY B 1 515 ? 9.599 -6.894 4.945 1.00 22.35 492 GLY B N 1
ATOM 7600 C CA . GLY B 1 515 ? 9.556 -6.348 6.274 1.00 20.55 492 GLY B CA 1
ATOM 7601 C C . GLY B 1 515 ? 9.474 -4.853 6.313 1.00 21.34 492 GLY B C 1
ATOM 7602 O O . GLY B 1 515 ? 9.703 -4.240 7.353 1.00 21.64 492 GLY B O 1
ATOM 7603 N N . ARG B 1 516 ? 9.064 -4.253 5.212 1.00 18.88 493 ARG B N 1
ATOM 7604 C CA . ARG B 1 516 ? 8.704 -2.816 5.225 1.00 20.17 493 ARG B CA 1
ATOM 7605 C C . ARG B 1 516 ? 7.413 -2.600 4.515 1.00 19.80 493 ARG B C 1
ATOM 7606 O O . ARG B 1 516 ? 7.149 -3.303 3.457 1.00 22.09 493 ARG B O 1
ATOM 7614 N N . GLU B 1 517 ? 6.585 -1.671 5.006 1.00 18.35 494 GLU B N 1
ATOM 7615 C CA . GLU B 1 517 ? 5.308 -1.434 4.300 1.00 19.95 494 GLU B CA 1
ATOM 7616 C C . GLU B 1 517 ? 5.635 -0.791 2.936 1.00 20.67 494 GLU B C 1
ATOM 7617 O O . GLU B 1 517 ? 6.573 -0.012 2.831 1.00 19.94 494 GLU B O 1
ATOM 7623 N N . ALA B 1 518 ? 4.817 -1.074 1.928 1.00 21.48 495 ALA B N 1
ATOM 7624 C CA . ALA B 1 518 ? 5.048 -0.496 0.584 1.00 20.98 495 ALA B CA 1
ATOM 7625 C C . ALA B 1 518 ? 4.279 0.845 0.583 1.00 23.20 495 ALA B C 1
ATOM 7626 O O . ALA B 1 518 ? 3.057 0.853 0.472 1.00 21.91 495 ALA B O 1
ATOM 7628 N N . MET B 1 519 ? 4.957 1.965 0.789 1.00 21.30 496 MET B N 1
ATOM 7629 C CA . MET B 1 519 ? 4.303 3.280 0.985 1.00 20.39 496 MET B CA 1
ATOM 7630 C C . MET B 1 519 ? 4.177 4.064 -0.298 1.00 24.44 496 MET B C 1
ATOM 7631 O O . MET B 1 519 ? 4.446 3.511 -1.411 1.00 21.29 496 MET B O 1
ATOM 7636 N N . GLU B 1 520 ? 3.715 5.306 -0.161 1.00 24.54 497 GLU B N 1
ATOM 7637 C CA . GLU B 1 520 ? 3.212 6.116 -1.302 1.00 25.81 497 GLU B CA 1
ATOM 7638 C C . GLU B 1 520 ? 4.247 6.470 -2.313 1.00 25.91 497 GLU B C 1
ATOM 7639 O O . GLU B 1 520 ? 3.996 6.396 -3.515 1.00 25.53 497 GLU B O 1
ATOM 7645 N N . GLU B 1 521 ? 5.426 6.852 -1.854 1.00 23.38 498 GLU B N 1
ATOM 7646 C CA . GLU B 1 521 ? 6.485 7.322 -2.743 1.00 25.25 498 GLU B CA 1
ATOM 7647 C C . GLU B 1 521 ? 7.553 6.257 -2.837 1.00 26.08 498 GLU B C 1
ATOM 7648 O O . GLU B 1 521 ? 8.122 5.853 -1.812 1.00 20.21 498 GLU B O 1
ATOM 7654 N N . ARG B 1 522 ? 7.864 5.812 -4.049 1.00 20.46 499 ARG B N 1
ATOM 7655 C CA . ARG B 1 522 ? 8.687 4.636 -4.206 1.00 20.19 499 ARG B CA 1
ATOM 7656 C C . ARG B 1 522 ? 9.957 4.807 -5.075 1.00 22.08 499 ARG B C 1
ATOM 7657 O O . ARG B 1 522 ? 9.948 5.514 -6.079 1.00 19.90 499 ARG B O 1
ATOM 7665 N N . ALA B 1 523 ? 11.006 4.111 -4.680 1.00 20.49 500 ALA B N 1
ATOM 7666 C CA . ALA B 1 523 ? 12.259 4.033 -5.407 1.00 22.86 500 ALA B CA 1
ATOM 7667 C C . ALA B 1 523 ? 12.789 2.629 -5.309 1.00 22.20 500 ALA B C 1
ATOM 7668 O O . ALA B 1 523 ? 13.147 2.222 -4.249 1.00 21.26 500 ALA B O 1
ATOM 7670 N N . VAL B 1 524 ? 12.758 1.889 -6.411 1.00 23.81 501 VAL B N 1
ATOM 7671 C CA . VAL B 1 524 ? 13.293 0.527 -6.417 1.00 22.93 501 VAL B CA 1
ATOM 7672 C C . VAL B 1 524 ? 14.610 0.519 -7.132 1.00 24.16 501 VAL B C 1
ATOM 7673 O O . VAL B 1 524 ? 14.718 1.007 -8.214 1.00 26.48 501 VAL B O 1
ATOM 7677 N N . PHE B 1 525 ? 15.572 -0.108 -6.521 1.00 23.64 502 PHE B N 1
ATOM 7678 C CA . PHE B 1 525 ? 16.926 -0.212 -7.119 1.00 24.30 502 PHE B CA 1
ATOM 7679 C C . PHE B 1 525 ? 17.200 -1.646 -7.514 1.00 29.31 502 PHE B C 1
ATOM 7680 O O . PHE B 1 525 ? 16.894 -2.549 -6.763 1.00 27.69 502 PHE B O 1
ATOM 7688 N N . LEU B 1 526 ? 17.755 -1.873 -8.705 1.00 29.65 503 LEU B N 1
ATOM 7689 C CA . LEU B 1 526 ? 18.229 -3.189 -9.135 1.00 29.14 503 LEU B CA 1
ATOM 7690 C C . LEU B 1 526 ? 19.732 -3.169 -9.057 1.00 30.76 503 LEU B C 1
ATOM 7691 O O . LEU B 1 526 ? 20.332 -2.435 -9.770 1.00 30.73 503 LEU B O 1
ATOM 7696 N N . VAL B 1 527 ? 20.332 -3.945 -8.163 1.00 28.65 504 VAL B N 1
ATOM 7697 C CA . VAL B 1 527 ? 21.747 -3.796 -7.834 1.00 30.72 504 VAL B CA 1
ATOM 7698 C C . VAL B 1 527 ? 22.555 -5.095 -7.839 1.00 33.82 504 VAL B C 1
ATOM 7699 O O . VAL B 1 527 ? 22.071 -6.102 -7.461 1.00 34.74 504 VAL B O 1
ATOM 7703 N N . ASN B 1 528 ? 23.808 -5.026 -8.244 1.00 35.81 505 ASN B N 1
ATOM 7704 C CA . ASN B 1 528 ? 24.637 -6.206 -8.299 1.00 36.80 505 ASN B CA 1
ATOM 7705 C C . ASN B 1 528 ? 25.207 -6.629 -6.969 1.00 32.78 505 ASN B C 1
ATOM 7706 O O . ASN B 1 528 ? 25.372 -7.791 -6.721 1.00 38.25 505 ASN B O 1
ATOM 7711 N N . ASP B 1 529 ? 25.528 -5.654 -6.153 1.00 30.90 506 ASP B N 1
ATOM 7712 C CA . ASP B 1 529 ? 26.210 -5.823 -4.881 1.00 32.69 506 ASP B CA 1
ATOM 7713 C C . ASP B 1 529 ? 26.109 -4.528 -4.084 1.00 27.99 506 ASP B C 1
ATOM 7714 O O . ASP B 1 529 ? 25.546 -3.541 -4.555 1.00 27.02 506 ASP B O 1
ATOM 7719 N N . ILE B 1 530 ? 26.618 -4.559 -2.851 1.00 27.77 507 ILE B N 1
ATOM 7720 C CA . ILE B 1 530 ? 26.443 -3.478 -1.940 1.00 29.10 507 ILE B CA 1
ATOM 7721 C C . ILE B 1 530 ? 27.148 -2.202 -2.424 1.00 29.25 507 ILE B C 1
ATOM 7722 O O . ILE B 1 530 ? 26.646 -1.098 -2.190 1.00 27.10 507 ILE B O 1
ATOM 7727 N N . ARG B 1 531 ? 28.320 -2.325 -3.051 1.00 28.96 508 ARG B N 1
ATOM 7728 C CA . ARG B 1 531 ? 28.982 -1.142 -3.555 1.00 30.84 508 ARG B CA 1
ATOM 7729 C C . ARG B 1 531 ? 28.117 -0.446 -4.598 1.00 26.97 508 ARG B C 1
ATOM 7730 O O . ARG B 1 531 ? 27.969 0.789 -4.588 1.00 25.34 508 ARG B O 1
ATOM 7738 N N . ASP B 1 532 ? 27.522 -1.239 -5.480 1.00 27.81 509 ASP B N 1
ATOM 7739 C CA . ASP B 1 532 ? 26.643 -0.707 -6.523 1.00 26.64 509 ASP B CA 1
ATOM 7740 C C . ASP B 1 532 ? 25.402 -0.068 -5.842 1.00 29.68 509 ASP B C 1
ATOM 7741 O O . ASP B 1 532 ? 24.933 1.010 -6.219 1.00 25.20 509 ASP B O 1
ATOM 7746 N N . LEU B 1 533 ? 24.864 -0.725 -4.802 1.00 30.08 510 LEU B N 1
ATOM 7747 C CA . LEU B 1 533 ? 23.730 -0.097 -4.067 1.00 27.77 510 LEU B CA 1
ATOM 7748 C C . LEU B 1 533 ? 24.099 1.235 -3.466 1.00 28.36 510 LEU B C 1
ATOM 7749 O O . LEU B 1 533 ? 23.361 2.249 -3.615 1.00 26.26 510 LEU B O 1
ATOM 7754 N N . LYS B 1 534 ? 25.277 1.285 -2.847 1.00 29.13 511 LYS B N 1
ATOM 7755 C CA . LYS B 1 534 ? 25.693 2.523 -2.174 1.00 30.35 511 LYS B CA 1
ATOM 7756 C C . LYS B 1 534 ? 25.865 3.684 -3.128 1.00 30.73 511 LYS B C 1
ATOM 7757 O O . LYS B 1 534 ? 25.456 4.839 -2.865 1.00 27.56 511 LYS B O 1
ATOM 7763 N N . GLN B 1 535 ? 26.414 3.362 -4.291 1.00 29.53 512 GLN B N 1
ATOM 7764 C CA . GLN B 1 535 ? 26.630 4.376 -5.306 1.00 30.04 512 GLN B CA 1
ATOM 7765 C C . GLN B 1 535 ? 25.255 4.923 -5.792 1.00 27.30 512 GLN B C 1
ATOM 7766 O O . GLN B 1 535 ? 25.068 6.136 -5.981 1.00 25.54 512 GLN B O 1
ATOM 7772 N N . LYS B 1 536 ? 24.328 4.017 -6.097 1.00 24.52 513 LYS B N 1
ATOM 7773 C CA . LYS B 1 536 ? 22.976 4.462 -6.550 1.00 27.14 513 LYS B CA 1
ATOM 7774 C C . LYS B 1 536 ? 22.219 5.307 -5.546 1.00 25.75 513 LYS B C 1
ATOM 7775 O O . LYS B 1 536 ? 21.577 6.303 -5.929 1.00 21.48 513 LYS B O 1
ATOM 7781 N N . LEU B 1 537 ? 22.343 4.962 -4.246 1.00 27.09 514 LEU B N 1
ATOM 7782 C CA . LEU B 1 537 ? 21.591 5.688 -3.206 1.00 24.87 514 LEU B CA 1
ATOM 7783 C C . LEU B 1 537 ? 22.170 7.055 -3.135 1.00 25.73 514 LEU B C 1
ATOM 7784 O O . LEU B 1 537 ? 21.439 8.047 -3.028 1.00 23.34 514 LEU B O 1
ATOM 7789 N N . ASN B 1 538 ? 23.492 7.136 -3.171 1.00 25.66 515 ASN B N 1
ATOM 7790 C CA . ASN B 1 538 ? 24.155 8.468 -3.148 1.00 29.62 515 ASN B CA 1
ATOM 7791 C C . ASN B 1 538 ? 23.792 9.319 -4.366 1.00 28.37 515 ASN B C 1
ATOM 7792 O O . ASN B 1 538 ? 23.558 10.516 -4.248 1.00 30.45 515 ASN B O 1
ATOM 7797 N N . ASP B 1 539 ? 23.779 8.709 -5.555 1.00 28.79 516 ASP B N 1
ATOM 7798 C CA . ASP B 1 539 ? 23.336 9.429 -6.740 1.00 29.00 516 ASP B CA 1
ATOM 7799 C C . ASP B 1 539 ? 21.889 9.926 -6.616 1.00 29.77 516 ASP B C 1
ATOM 7800 O O . ASP B 1 539 ? 21.595 11.082 -6.978 1.00 28.87 516 ASP B O 1
ATOM 7805 N N . PHE B 1 540 ? 21.010 9.082 -6.060 1.00 26.22 517 PHE B N 1
ATOM 7806 C CA . PHE B 1 540 ? 19.588 9.477 -5.788 1.00 25.60 517 PHE B CA 1
ATOM 7807 C C . PHE B 1 540 ? 19.519 10.626 -4.796 1.00 25.97 517 PHE B C 1
ATOM 7808 O O . PHE B 1 540 ? 18.835 11.640 -5.012 1.00 25.16 517 PHE B O 1
ATOM 7816 N N . VAL B 1 541 ? 20.290 10.496 -3.715 1.00 27.49 518 VAL B N 1
ATOM 7817 C CA . VAL B 1 541 ? 20.275 11.521 -2.661 1.00 30.96 518 VAL B CA 1
ATOM 7818 C C . VAL B 1 541 ? 20.777 12.861 -3.171 1.00 35.27 518 VAL B C 1
ATOM 7819 O O . VAL B 1 541 ? 20.297 13.915 -2.766 1.00 32.84 518 VAL B O 1
ATOM 7823 N N . LYS B 1 542 ? 21.767 12.844 -4.045 1.00 39.29 519 LYS B N 1
ATOM 7824 C CA . LYS B 1 542 ? 22.308 14.116 -4.484 1.00 44.11 519 LYS B CA 1
ATOM 7825 C C . LYS B 1 542 ? 21.510 14.666 -5.668 1.00 38.62 519 LYS B C 1
ATOM 7826 O O . LYS B 1 542 ? 21.846 15.710 -6.219 1.00 39.61 519 LYS B O 1
ATOM 7832 N N . GLY B 1 543 ? 20.400 14.018 -5.999 1.00 34.62 520 GLY B N 1
ATOM 7833 C CA . GLY B 1 543 ? 19.429 14.573 -6.912 1.00 35.53 520 GLY B CA 1
ATOM 7834 C C . GLY B 1 543 ? 19.741 14.293 -8.389 1.00 41.76 520 GLY B C 1
ATOM 7835 O O . GLY B 1 543 ? 19.236 14.984 -9.242 1.00 36.96 520 GLY B O 1
ATOM 7836 N N . ASN B 1 544 ? 20.550 13.266 -8.691 1.00 40.94 521 ASN B N 1
ATOM 7837 C CA . ASN B 1 544 ? 20.833 12.852 -10.064 1.00 43.51 521 ASN B CA 1
ATOM 7838 C C . ASN B 1 544 ? 19.635 12.299 -10.817 1.00 49.13 521 ASN B C 1
ATOM 7839 O O . ASN B 1 544 ? 18.890 11.447 -10.341 1.00 43.66 521 ASN B O 1
ATOM 7844 N N . GLU B 1 545 ? 19.548 12.722 -12.060 1.00 58.82 522 GLU B N 1
ATOM 7845 C CA . GLU B 1 545 ? 18.302 12.662 -12.780 1.00 62.21 522 GLU B CA 1
ATOM 7846 C C . GLU B 1 545 ? 18.132 11.289 -13.392 1.00 50.36 522 GLU B C 1
ATOM 7847 O O . GLU B 1 545 ? 17.062 10.703 -13.362 1.00 50.60 522 GLU B O 1
ATOM 7853 N N . ASN B 1 546 ? 19.181 10.751 -13.955 1.00 41.40 523 ASN B N 1
ATOM 7854 C CA . ASN B 1 546 ? 18.935 9.642 -14.824 1.00 51.69 523 ASN B CA 1
ATOM 7855 C C . ASN B 1 546 ? 19.749 8.526 -14.278 1.00 45.89 523 ASN B C 1
ATOM 7856 O O . ASN B 1 546 ? 20.949 8.477 -14.535 1.00 58.13 523 ASN B O 1
ATOM 7861 N N . ILE B 1 547 ? 19.134 7.690 -13.439 1.00 38.47 524 ILE B N 1
ATOM 7862 C CA . ILE B 1 547 ? 19.907 6.677 -12.804 1.00 32.16 524 ILE B CA 1
ATOM 7863 C C . ILE B 1 547 ? 19.482 5.374 -13.400 1.00 28.48 524 ILE B C 1
ATOM 7864 O O . ILE B 1 547 ? 18.354 4.956 -13.200 1.00 27.53 524 ILE B O 1
ATOM 7869 N N . PRO B 1 548 ? 20.375 4.714 -14.134 1.00 27.72 525 PRO B N 1
ATOM 7870 C CA . PRO B 1 548 ? 20.006 3.386 -14.618 1.00 27.99 525 PRO B CA 1
ATOM 7871 C C . PRO B 1 548 ? 19.804 2.443 -13.436 1.00 27.26 525 PRO B C 1
ATOM 7872 O O . PRO B 1 548 ? 20.531 2.526 -12.450 1.00 25.01 525 PRO B O 1
ATOM 7876 N N . GLY B 1 549 ? 18.823 1.567 -13.555 1.00 26.29 526 GLY B N 1
ATOM 7877 C CA . GLY B 1 549 ? 18.525 0.588 -12.515 1.00 29.42 526 GLY B CA 1
ATOM 7878 C C . GLY B 1 549 ? 17.822 1.205 -11.282 1.00 28.09 526 GLY B C 1
ATOM 7879 O O . GLY B 1 549 ? 17.831 0.603 -10.246 1.00 28.95 526 GLY B O 1
ATOM 7880 N N . LEU B 1 550 ? 17.176 2.355 -11.461 1.00 29.19 527 LEU B N 1
ATOM 7881 C CA . LEU B 1 550 ? 16.252 2.965 -10.500 1.00 27.89 527 LEU B CA 1
ATOM 7882 C C . LEU B 1 550 ? 14.928 3.243 -11.174 1.00 28.72 527 LEU B C 1
ATOM 7883 O O . LEU B 1 550 ? 14.897 3.873 -12.212 1.00 28.37 527 LEU B O 1
ATOM 7888 N N . TRP B 1 551 ? 13.849 2.756 -10.605 1.00 25.49 528 TRP B N 1
ATOM 7889 C CA . TRP B 1 551 ? 12.498 3.091 -11.035 1.00 26.40 528 TRP B CA 1
ATOM 7890 C C . TRP B 1 551 ? 11.817 3.820 -9.890 1.00 27.90 528 TRP B C 1
ATOM 7891 O O . TRP B 1 551 ? 11.928 3.384 -8.740 1.00 23.89 528 TRP B O 1
ATOM 7902 N N . ARG B 1 552 ? 11.146 4.913 -10.221 1.00 26.89 529 ARG B N 1
ATOM 7903 C CA . ARG B 1 552 ? 10.487 5.800 -9.274 1.00 30.33 529 ARG B CA 1
ATOM 7904 C C . ARG B 1 552 ? 9.015 5.826 -9.575 1.00 28.57 529 ARG B C 1
ATOM 7905 O O . ARG B 1 552 ? 8.622 5.727 -10.715 1.00 21.75 529 ARG B O 1
ATOM 7913 N N . GLY B 1 553 ? 8.171 5.996 -8.570 1.00 24.96 530 GLY B N 1
ATOM 7914 C CA . GLY B 1 553 ? 6.795 6.288 -8.848 1.00 27.02 530 GLY B CA 1
ATOM 7915 C C . GLY B 1 553 ? 6.057 6.555 -7.559 1.00 30.02 530 GLY B C 1
ATOM 7916 O O . GLY B 1 553 ? 6.680 6.659 -6.495 1.00 26.79 530 GLY B O 1
ATOM 7917 N N . GLN B 1 554 ? 4.733 6.676 -7.696 1.00 31.77 531 GLN B N 1
ATOM 7918 C CA . GLN B 1 554 ? 3.777 6.853 -6.580 1.00 35.48 531 GLN B CA 1
ATOM 7919 C C . GLN B 1 554 ? 2.777 5.699 -6.510 1.00 40.47 531 GLN B C 1
ATOM 7920 O O . GLN B 1 554 ? 2.590 4.924 -7.454 1.00 41.79 531 GLN B O 1
ATOM 7926 N N . ASP B 1 568 ? 8.416 -13.311 -12.771 1.00 60.71 545 ASP B N 1
ATOM 7927 C CA . ASP B 1 568 ? 9.669 -13.282 -12.017 1.00 58.37 545 ASP B CA 1
ATOM 7928 C C . ASP B 1 568 ? 10.842 -12.514 -12.642 1.00 54.10 545 ASP B C 1
ATOM 7929 O O . ASP B 1 568 ? 11.974 -12.651 -12.219 1.00 49.49 545 ASP B O 1
ATOM 7934 N N . ASP B 1 569 ? 10.536 -11.695 -13.628 1.00 44.87 546 ASP B N 1
ATOM 7935 C CA . ASP B 1 569 ? 11.537 -10.911 -14.299 1.00 39.46 546 ASP B CA 1
ATOM 7936 C C . ASP B 1 569 ? 11.740 -9.661 -13.475 1.00 35.88 546 ASP B C 1
ATOM 7937 O O . ASP B 1 569 ? 10.810 -8.999 -13.124 1.00 35.03 546 ASP B O 1
ATOM 7942 N N . SER B 1 570 ? 12.982 -9.388 -13.136 1.00 33.60 547 SER B N 1
ATOM 7943 C CA . SER B 1 570 ? 13.349 -8.373 -12.193 1.00 34.96 547 SER B CA 1
ATOM 7944 C C . SER B 1 570 ? 12.919 -7.021 -12.630 1.00 33.20 547 SER B C 1
ATOM 7945 O O . SER B 1 570 ? 12.306 -6.304 -11.904 1.00 29.38 547 SER B O 1
ATOM 7948 N N . ILE B 1 571 ? 13.283 -6.684 -13.835 1.00 29.28 548 ILE B N 1
ATOM 7949 C CA . ILE B 1 571 ? 12.905 -5.415 -14.404 1.00 30.64 548 ILE B CA 1
ATOM 7950 C C . ILE B 1 571 ? 11.394 -5.179 -14.380 1.00 30.78 548 ILE B C 1
ATOM 7951 O O . ILE B 1 571 ? 10.940 -4.072 -14.011 1.00 29.68 548 ILE B O 1
ATOM 7956 N N . ARG B 1 572 ? 10.620 -6.157 -14.750 1.00 29.41 549 ARG B N 1
ATOM 7957 C CA . ARG B 1 572 ? 9.202 -6.005 -14.801 1.00 28.39 549 ARG B CA 1
ATOM 7958 C C . ARG B 1 572 ? 8.673 -5.825 -13.382 1.00 28.43 549 ARG B C 1
ATOM 7959 O O . ARG B 1 572 ? 7.839 -5.011 -13.138 1.00 26.14 549 ARG B O 1
ATOM 7967 N N . LEU B 1 573 ? 9.194 -6.607 -12.457 1.00 30.02 550 LEU B N 1
ATOM 7968 C CA . LEU B 1 573 ? 8.765 -6.504 -11.088 1.00 32.27 550 LEU B CA 1
ATOM 7969 C C . LEU B 1 573 ? 8.975 -5.104 -10.621 1.00 26.78 550 LEU B C 1
ATOM 7970 O O . LEU B 1 573 ? 8.112 -4.524 -10.064 1.00 24.66 550 LEU B O 1
ATOM 7975 N N . ALA B 1 574 ? 10.151 -4.591 -10.868 1.00 23.18 551 ALA B N 1
ATOM 7976 C CA . ALA B 1 574 ? 10.436 -3.237 -10.509 1.00 23.47 551 ALA B CA 1
ATOM 7977 C C . ALA B 1 574 ? 9.494 -2.216 -11.099 1.00 24.62 551 ALA B C 1
ATOM 7978 O O . ALA B 1 574 ? 9.035 -1.290 -10.411 1.00 22.40 551 ALA B O 1
ATOM 7980 N N . GLU B 1 575 ? 9.296 -2.315 -12.420 1.00 24.26 552 GLU B N 1
ATOM 7981 C CA . GLU B 1 575 ? 8.408 -1.451 -13.104 1.00 23.50 552 GLU B CA 1
ATOM 7982 C C . GLU B 1 575 ? 7.017 -1.484 -12.449 1.00 20.66 552 GLU B C 1
ATOM 7983 O O . GLU B 1 575 ? 6.356 -0.440 -12.225 1.00 20.82 552 GLU B O 1
ATOM 7989 N N . LEU B 1 576 ? 6.537 -2.686 -12.202 1.00 20.82 553 LEU B N 1
ATOM 7990 C CA . LEU B 1 576 ? 5.188 -2.816 -11.675 1.00 24.23 553 LEU B CA 1
ATOM 7991 C C . LEU B 1 576 ? 5.073 -2.194 -10.248 1.00 25.96 553 LEU B C 1
ATOM 7992 O O . LEU B 1 576 ? 4.131 -1.415 -9.954 1.00 26.18 553 LEU B O 1
ATOM 7997 N N . TRP B 1 577 ? 6.069 -2.505 -9.410 1.00 22.10 554 TRP B N 1
ATOM 7998 C CA . TRP B 1 577 ? 6.107 -1.960 -8.026 1.00 23.05 554 TRP B CA 1
ATOM 7999 C C . TRP B 1 577 ? 6.190 -0.448 -8.022 1.00 25.58 554 TRP B C 1
ATOM 8000 O O . TRP B 1 577 ? 5.379 0.226 -7.341 1.00 22.36 554 TRP B O 1
ATOM 8011 N N . ALA B 1 578 ? 7.020 0.124 -8.898 1.00 24.50 555 ALA B N 1
ATOM 8012 C CA . ALA B 1 578 ? 7.152 1.596 -8.937 1.00 29.33 555 ALA B CA 1
ATOM 8013 C C . ALA B 1 578 ? 5.865 2.278 -9.337 1.00 32.86 555 ALA B C 1
ATOM 8014 O O . ALA B 1 578 ? 5.594 3.410 -8.898 1.00 41.81 555 ALA B O 1
ATOM 8016 N N . GLU B 1 579 ? 5.086 1.609 -10.166 1.00 33.84 556 GLU B N 1
ATOM 8017 C CA . GLU B 1 579 ? 3.776 2.113 -10.641 1.00 38.35 556 GLU B CA 1
ATOM 8018 C C . GLU B 1 579 ? 2.689 1.987 -9.563 1.00 38.52 556 GLU B C 1
ATOM 8019 O O . GLU B 1 579 ? 1.602 2.525 -9.717 1.00 37.53 556 GLU B O 1
ATOM 8025 N N . GLY B 1 580 ? 2.926 1.230 -8.501 1.00 40.86 557 GLY B N 1
ATOM 8026 C CA . GLY B 1 580 ? 1.946 1.152 -7.425 1.00 42.05 557 GLY B CA 1
ATOM 8027 C C . GLY B 1 580 ? 1.317 -0.215 -7.218 1.00 40.33 557 GLY B C 1
ATOM 8028 O O . GLY B 1 580 ? 0.556 -0.395 -6.283 1.00 46.54 557 GLY B O 1
ATOM 8029 N N . LYS B 1 581 ? 1.645 -1.170 -8.043 1.00 34.59 558 LYS B N 1
ATOM 8030 C CA . LYS B 1 581 ? 1.168 -2.507 -7.858 1.00 40.91 558 LYS B CA 1
ATOM 8031 C C . LYS B 1 581 ? 1.740 -3.220 -6.634 1.00 43.48 558 LYS B C 1
ATOM 8032 O O . LYS B 1 581 ? 2.810 -2.935 -6.178 1.00 41.07 558 LYS B O 1
ATOM 8038 N N . THR B 1 582 ? 0.995 -4.171 -6.135 1.00 30.00 559 THR B N 1
ATOM 8039 C CA . THR B 1 582 ? 1.432 -4.956 -5.034 1.00 30.00 559 THR B CA 1
ATOM 8040 C C . THR B 1 582 ? 2.215 -6.114 -5.585 1.00 30.00 559 THR B C 1
ATOM 8041 O O . THR B 1 582 ? 1.760 -6.765 -6.466 1.00 30.00 559 THR B O 1
ATOM 8045 N N . VAL B 1 583 ? 3.409 -6.348 -5.082 1.00 41.49 560 VAL B N 1
ATOM 8046 C CA . VAL B 1 583 ? 4.159 -7.509 -5.483 1.00 38.27 560 VAL B CA 1
ATOM 8047 C C . VAL B 1 583 ? 4.248 -8.441 -4.327 1.00 40.68 560 VAL B C 1
ATOM 8048 O O . VAL B 1 583 ? 4.586 -8.037 -3.288 1.00 39.36 560 VAL B O 1
ATOM 8052 N N . ASP B 1 584 ? 4.014 -9.710 -4.571 1.00 42.56 561 ASP B N 1
ATOM 8053 C CA . ASP B 1 584 ? 4.227 -10.690 -3.546 1.00 42.54 561 ASP B CA 1
ATOM 8054 C C . ASP B 1 584 ? 5.662 -11.168 -3.602 1.00 38.01 561 ASP B C 1
ATOM 8055 O O . ASP B 1 584 ? 5.968 -12.183 -4.212 1.00 37.95 561 ASP B O 1
ATOM 8060 N N . TRP B 1 585 ? 6.544 -10.446 -2.913 1.00 35.20 562 TRP B N 1
ATOM 8061 C CA . TRP B 1 585 ? 7.963 -10.740 -2.976 1.00 32.69 562 TRP B CA 1
ATOM 8062 C C . TRP B 1 585 ? 8.283 -12.130 -2.474 1.00 31.60 562 TRP B C 1
ATOM 8063 O O . TRP B 1 585 ? 9.283 -12.746 -2.867 1.00 32.50 562 TRP B O 1
ATOM 8074 N N . ASN B 1 586 ? 7.455 -12.662 -1.611 1.00 39.31 563 ASN B N 1
ATOM 8075 C CA . ASN B 1 586 ? 7.705 -14.017 -1.102 1.00 40.98 563 ASN B CA 1
ATOM 8076 C 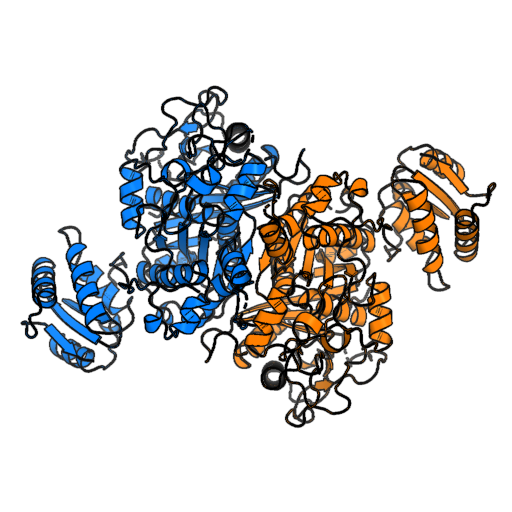C . ASN B 1 586 ? 7.727 -15.108 -2.130 1.00 42.01 563 ASN B C 1
ATOM 8077 O O . ASN B 1 586 ? 8.527 -16.052 -2.025 1.00 41.07 563 ASN B O 1
ATOM 8082 N N . LYS B 1 587 ? 6.898 -14.953 -3.154 1.00 46.89 564 LYS B N 1
ATOM 8083 C CA . LYS B 1 587 ? 6.820 -15.925 -4.245 1.00 49.96 564 LYS B CA 1
ATOM 8084 C C . LYS B 1 587 ? 8.183 -16.154 -4.872 1.00 47.14 564 LYS B C 1
ATOM 8085 O O . LYS B 1 587 ? 8.476 -17.243 -5.320 1.00 54.97 564 LYS B O 1
ATOM 8091 N N . LEU B 1 588 ? 9.075 -15.177 -4.799 1.00 41.41 565 LEU B N 1
ATOM 8092 C CA . LEU B 1 588 ? 10.386 -15.358 -5.398 1.00 42.48 565 LEU B CA 1
ATOM 8093 C C . LEU B 1 588 ? 11.317 -16.273 -4.650 1.00 41.19 565 LEU B C 1
ATOM 8094 O O . LEU B 1 588 ? 12.473 -16.402 -5.054 1.00 40.17 565 LEU B O 1
ATOM 8099 N N . TYR B 1 589 ? 10.902 -16.783 -3.486 1.00 44.97 566 TYR B N 1
ATOM 8100 C CA . TYR B 1 589 ? 11.840 -17.434 -2.577 1.00 41.08 566 TYR B CA 1
ATOM 8101 C C . TYR B 1 589 ? 11.452 -18.882 -2.342 1.00 47.62 566 TYR B C 1
ATOM 8102 O O . TYR B 1 589 ? 11.742 -19.469 -1.300 1.00 46.60 566 TYR B O 1
ATOM 8111 N N . LYS B 1 593 ? 14.277 -18.913 2.410 1.00 48.08 570 LYS B N 1
ATOM 8112 C CA . LYS B 1 593 ? 14.223 -17.485 2.765 1.00 44.24 570 LYS B CA 1
ATOM 8113 C C . LYS B 1 593 ? 15.560 -17.046 3.328 1.00 38.70 570 LYS B C 1
ATOM 8114 O O . LYS B 1 593 ? 16.081 -17.682 4.237 1.00 36.83 570 LYS B O 1
ATOM 8120 N N . PRO B 1 594 ? 16.093 -15.926 2.853 1.00 33.47 571 PRO B N 1
ATOM 8121 C CA . PRO B 1 594 ? 17.176 -15.346 3.613 1.00 32.66 571 PRO B CA 1
ATOM 8122 C C . PRO B 1 594 ? 16.702 -15.005 5.034 1.00 28.80 571 PRO B C 1
ATOM 8123 O O . PRO B 1 594 ? 15.493 -14.867 5.291 1.00 28.52 571 PRO B O 1
ATOM 8127 N N . ARG B 1 595 ? 17.648 -14.950 5.941 1.00 30.79 572 ARG B N 1
ATOM 8128 C CA . ARG B 1 595 ? 17.319 -14.558 7.324 1.00 32.50 572 ARG B CA 1
ATOM 8129 C C . ARG B 1 595 ? 17.078 -13.030 7.359 1.00 28.54 572 ARG B C 1
ATOM 8130 O O . ARG B 1 595 ? 17.583 -12.274 6.537 1.00 25.88 572 ARG B O 1
ATOM 8138 N N . LYS B 1 596 ? 16.236 -12.619 8.286 1.00 28.40 573 LYS B N 1
ATOM 8139 C CA . LYS B 1 596 ? 15.951 -11.212 8.461 1.00 25.69 573 LYS B CA 1
ATOM 8140 C C . LYS B 1 596 ? 17.158 -10.571 9.109 1.00 25.84 573 LYS B C 1
ATOM 8141 O O . LYS B 1 596 ? 17.899 -11.237 9.759 1.00 23.90 573 LYS B O 1
ATOM 8147 N N . THR B 1 597 ? 17.334 -9.273 8.885 1.00 24.94 574 THR B N 1
ATOM 8148 C CA . THR B 1 597 ? 18.477 -8.549 9.421 1.00 25.94 574 THR B CA 1
ATOM 8149 C C . THR B 1 597 ? 18.151 -7.072 9.590 1.00 22.69 574 THR B C 1
ATOM 8150 O O . THR B 1 597 ? 17.377 -6.501 8.821 1.00 25.36 574 THR B O 1
ATOM 8154 N N . SER B 1 598 ? 18.748 -6.461 10.605 1.00 22.17 575 SER B N 1
ATOM 8155 C CA . SER B 1 598 ? 18.534 -5.084 10.896 1.00 24.04 575 SER B CA 1
ATOM 8156 C C . SER B 1 598 ? 18.881 -4.245 9.672 1.00 26.85 575 SER B C 1
ATOM 8157 O O . SER B 1 598 ? 19.954 -4.315 9.129 1.00 24.39 575 SER B O 1
ATOM 8160 N N . VAL B 1 599 ? 17.939 -3.424 9.323 1.00 22.54 576 VAL B N 1
ATOM 8161 C CA . VAL B 1 599 ? 18.069 -2.415 8.353 1.00 22.34 576 VAL B CA 1
ATOM 8162 C C . VAL B 1 599 ? 17.572 -1.131 8.992 1.00 22.13 576 VAL B C 1
ATOM 8163 O O . VAL B 1 599 ? 16.614 -1.161 9.770 1.00 21.15 576 VAL B O 1
ATOM 8167 N N . PRO B 1 600 ? 18.153 0.032 8.642 1.00 22.73 577 PRO B N 1
ATOM 8168 C CA . PRO B 1 600 ? 17.589 1.301 9.156 1.00 23.05 577 PRO B CA 1
ATOM 8169 C C . PRO B 1 600 ? 16.084 1.407 8.978 1.00 22.55 577 PRO B C 1
ATOM 8170 O O . PRO B 1 600 ? 15.506 0.941 7.997 1.00 24.73 577 PRO B O 1
ATOM 8174 N N . THR B 1 601 ? 15.460 2.007 9.983 1.00 21.48 578 THR B N 1
ATOM 8175 C CA . THR B 1 601 ? 14.001 2.112 10.068 1.00 21.04 578 THR B CA 1
ATOM 8176 C C . THR B 1 601 ? 13.530 3.475 9.619 1.00 19.28 578 THR B C 1
ATOM 8177 O O . THR B 1 601 ? 14.325 4.354 9.383 1.00 20.33 578 THR B O 1
ATOM 8181 N N . TYR B 1 602 ? 12.218 3.624 9.501 1.00 17.37 579 TYR B N 1
ATOM 8182 C CA . TYR B 1 602 ? 11.596 4.762 8.847 1.00 17.93 579 TYR B CA 1
ATOM 8183 C C . TYR B 1 602 ? 12.113 6.057 9.414 1.00 17.77 579 TYR B C 1
ATOM 8184 O O . TYR B 1 602 ? 12.092 6.227 10.641 1.00 19.40 579 TYR B O 1
ATOM 8193 N N . PRO B 1 603 ? 12.485 7.003 8.562 1.00 18.59 580 PRO B N 1
ATOM 8194 C CA . PRO B 1 603 ? 13.033 8.298 8.973 1.00 19.36 580 PRO B CA 1
ATOM 8195 C C . PRO B 1 603 ? 11.937 9.287 9.284 1.00 22.19 580 PRO B C 1
ATOM 8196 O O . PRO B 1 603 ? 11.619 10.153 8.485 1.00 20.16 580 PRO B O 1
ATOM 8200 N N . PHE B 1 604 ? 11.336 9.136 10.470 1.00 22.66 581 PHE B N 1
ATOM 8201 C CA . PHE B 1 604 ? 10.238 9.987 10.863 1.00 19.72 581 PHE B CA 1
ATOM 8202 C C . PHE B 1 604 ? 10.684 11.453 10.791 1.00 20.16 581 PHE B C 1
ATOM 8203 O O . PHE B 1 604 ? 11.732 11.809 11.279 1.00 19.86 581 PHE B O 1
ATOM 8211 N N . ALA B 1 605 ? 9.811 12.315 10.309 1.00 17.92 582 ALA B N 1
ATOM 8212 C CA . ALA B 1 605 ? 10.057 13.756 10.341 1.00 21.08 582 ALA B CA 1
ATOM 8213 C C . ALA B 1 605 ? 10.149 14.228 11.770 1.00 23.52 582 ALA B C 1
ATOM 8214 O O . ALA B 1 605 ? 9.359 13.802 12.632 1.00 22.30 582 ALA B O 1
ATOM 8216 N N . LYS B 1 606 ? 11.077 15.128 12.015 1.00 22.66 583 LYS B N 1
ATOM 8217 C CA . LYS B 1 606 ? 11.283 15.694 13.319 1.00 24.99 583 LYS B CA 1
ATOM 8218 C C . LYS B 1 606 ? 10.669 17.069 13.351 1.00 26.38 583 LYS B C 1
ATOM 8219 O O . LYS B 1 606 ? 11.374 18.057 13.253 1.00 27.55 583 LYS B O 1
ATOM 8225 N N . GLU B 1 607 ? 9.349 17.141 13.477 1.00 24.75 584 GLU B N 1
ATOM 8226 C CA . GLU B 1 607 ? 8.628 18.403 13.653 1.00 22.67 584 GLU B CA 1
ATOM 8227 C C . GLU B 1 607 ? 8.233 18.554 15.106 1.00 22.98 584 GLU B C 1
ATOM 8228 O O . GLU B 1 607 ? 7.750 17.596 15.763 1.00 22.67 584 GLU B O 1
ATOM 8234 N N . ARG B 1 608 ? 8.353 19.762 15.602 1.00 23.44 585 ARG B N 1
ATOM 8235 C CA . ARG B 1 608 ? 8.010 20.108 16.979 1.00 25.27 585 ARG B CA 1
ATOM 8236 C C . ARG B 1 608 ? 6.488 20.232 17.207 1.00 23.92 585 ARG B C 1
ATOM 8237 O O . ARG B 1 608 ? 5.822 20.901 16.431 1.00 22.57 585 ARG B O 1
ATOM 8245 N N . TYR B 1 609 ? 5.918 19.598 18.240 1.00 20.73 586 TYR B N 1
ATOM 8246 C CA . TYR B 1 609 ? 4.539 19.864 18.672 1.00 19.39 586 TYR B CA 1
ATOM 8247 C C . TYR B 1 609 ? 4.504 20.051 20.168 1.00 20.07 586 TYR B C 1
ATOM 8248 O O . TYR B 1 609 ? 5.037 19.239 20.922 1.00 20.06 586 TYR B O 1
ATOM 8257 N N . TRP B 1 610 ? 3.837 21.095 20.623 1.00 18.31 587 TRP B N 1
ATOM 8258 C CA . TRP B 1 610 ? 3.721 21.374 22.016 1.00 21.04 587 TRP B CA 1
ATOM 8259 C C . TRP B 1 610 ? 2.345 21.993 22.279 1.00 21.78 587 TRP B C 1
ATOM 8260 O O . TRP B 1 610 ? 1.670 22.349 21.342 1.00 29.69 587 TRP B O 1
ATOM 8271 N N . ILE B 1 611 ? 1.938 22.077 23.520 1.00 24.47 588 ILE B N 1
ATOM 8272 C CA . ILE B 1 611 ? 0.670 22.745 23.875 1.00 38.06 588 ILE B CA 1
ATOM 8273 C C . ILE B 1 611 ? 0.667 24.224 23.429 1.00 36.50 588 ILE B C 1
ATOM 8274 O O . ILE B 1 611 ? 1.648 24.886 23.633 1.00 43.85 588 ILE B O 1
#

CATH classification: 3.40.47.10

B-factor: mean 26.56, std 11.88, range [11.69, 111.68]

Foldseek 3Di:
DKKFFFFKWKFWQCGPILVSVQVCQQVVAARKDFDDVQQPDLVVFQPPVAGQDRMARATPLLQFAQVVQLPHDQVRSFQDQSQLRRLLVQVQRRLLQFLAALVRVYAAEEEFEEDDDDVQLVVVVVPDVDDDHPDDDQSSQVVNCVSSVYNAHGDYDYLKLCRQQVRVVVQVVCCVVPSHQKYKTAYWFHDRHCPVSVVCVVVQQDFNVQFQQFQAAPQAHWHETTMTMITMMHHPVVCVVVLTDGLWMWQFKFKDWPPDDPDQQQEALQVLLVRLLVRCVSSVHQLLQAAEEAFLGRRHPRVNQSRQSSVQVNNVVRDQDAARHEYAHCCRRRIRNISRRQVSSVSLVSNCLNVQKDGAHPNHPPGHVVRPRRRGRYDYHHHIDGNDCPPVDWHKYKYWTARSRTMIMIIMITHDPAKQKFDDADDVQSLVLLVLQLVVDDPPDDVQQNNQSNQRRDDLYQKIKMADADGSVRSNVVSVCVNVPDPDDPRIAIANVVVVVRVCSRPPDRDPVVVVDHDRHRGGDDGPRDSDGHHD/DKKFFQFKWKFWQCGPILVSVVVLQQVVAARKDFDDVQQPDCVVCVVPQDRMARATPLLQFAFVVQLPHDLVVSFQDQSLLRRQLVQVCRRLLQFLAALVRCFAEEEFEEDADDQQLVVQVVPCVPDDDHPDDDQSSQVVNCVSSVHDHHGDYAYPWLCRQQVRVQVQVVCCVVPSGQKYKTAYWFHDRHCPVSVVCVVVQQDFPVQALQFQAAPFAHWHETTMHMITMMGDPVVCVVVLTDGLWMWQFKFKDFPPDDPDLQQEALQVLLVRLLVRCVSSVHQLLQAAEEAFLGRRHPRPNQSSQSSVQSNNVVGDQDAARHEYAHCCRRRIRNTSRRQRSSVSLVSNCLNVQKDGAHPNHPPGHVPRDRRRGRYDYHHHIDGNDDPVDWHKYKYWTAHSRTMIMIIMITHDDDAKQKFDDQDDVQRLVQLVQQLVVDDPPDDVQQNRQSNQRRDDLYQKIKMADADDSVRSNVQSVCVNVPPDDDPRIAIASVVPVVQRPCSRPPDDDPVCVNDHNRHRGTDDGPRDSDGHHD

InterPro domains:
  IPR006162 Phosphopantetheine attachment site [PS00012] (315-330)
  IPR006162 Phosphopantetheine attachment site [PS00012] (2187-2202)
  IPR009081 Phosphopantetheine binding ACP domain [PF00550] (292-356)
  IPR009081 Phosphopantetheine binding ACP domain [PF00550] (2162-2227)
  IPR009081 Phosphopantetheine binding ACP domain [PF00550] (3383-3447)
  IPR009081 Phosphopantetheine binding ACP domain [PS50075] (283-360)
  IPR009081 Phosphopantetheine binding ACP domain [PS50075] (2158-2231)
  IPR009081 Phosphopantetheine binding ACP domain [PS50075] (3375-3452)
  IPR013217 Methyltransferase type 12 [PF08242] (1937-2041)
  IPR013968 Polyketide synthase-like, ketoreductase domain [PF08659] (1501-1679)
  IPR013968 Polyketide synthase-like, ketoreductase domain [PF08659] (3113-3292)
  IPR014030 Beta-ketoacyl synthase-like, N-terminal domain [PF00109] (390-640)
  IPR014030 Beta-ketoacyl synthase-like, N-terminal domain [PF00109] (2285-2519)
  IPR014031 Beta-ketoacyl synthase, C-terminal domain [PF02801] (648-764)
  IPR014031 Beta-ketoacyl synthase, C-terminal domain [PF02801] (2527-2644)
  IPR016039 Thiolase-like [G3DSA:3.40.47.10] (390-975)
  IPR016039 Thiolase-like [G3DSA:3.40.47.10] (2286-2866)
  IPR016039 Thiolase-like [SSF53901] (386-756)
  IPR016039 Thiolase-like [SSF53901] (2283-2697)
  IPR018201 Beta-ketoacyl synthase, active site [PS00606] (2432-2448)

Nearest PDB structures (foldseek):
  6mhk-assembly1_A  TM=1.002E+00  e=0.000E+00  Bacillus amyloliquefaciens
  6mhk-assembly1_B  TM=9.929E-01  e=0.000E+00  Bacillus amyloliquefaciens
  4z37-assembly1_A  TM=9.663E-01  e=5.292E-81  Brevibacillus brevis NBRC 100599
  4tkt-assembly1_A  TM=9.745E-01  e=2.592E-79  Streptomyces platensis subsp. rosaceus
  5erf-assembly1_B  TM=9.490E-01  e=2.132E-73  Bacillus subtilis subsp. subtilis str. 168

Sequence (1070 aa):
GDIAIIGMAGRYPKAKSVAEFWENLKAGTDCITEVPKSRWDWKTYKNVGKTVSKWGGFIDDADCFDPQFFRISPREAETMDPQERLFLETCWETIEDAGYTPETLGHPIGVFAGVMHKDYSLIGAEQLDPFPVSLNYAQIANRVSYYCDFHGPSIAVDTVCSSSLTAVHLAIESIRRGECEAALAGGVNLSLHPAKYLSYGSVGMHSSDGRCRTFGEGGDGYVSGEGVGAVLLKPLEKAEQDGDRIYAVIKGSAINHVGKVSGITVPSPAAQAEVIKACLKKAGISPRTVSYVEAHGTGTSLGDPIEIEGLSKAFSQGTQDQQFCSIGSVKSNIGHAESAAGISGLTKAALQLHHKTLVKSLHSAELNPYLKFEESPFYVQQQTAPWKQPSHYPRRAGLSSFGASGSNAHIILEEYIKLIPLSARNKDRLLAYAEKLARSLSEKTVLSELAYTIQTGREAMEERAVFLVNDIRDLKQKLNDFVKGNENIPGLWRGQDSIRLAELWAEGKTVDWNKLYKPRKTSVPTYPFAKERYWIGDIAIIGMAGRYPKAKSVAEFWENLKAGTDCITEVPKSRWDWKTYKNTVSKWGGFIDDADCFDPQFFRISPREAETMDPQERLFLETCWETIEDAGYTPETLHPIGVFAGVMHKDYSLIGAEQLTDPFPVSLNYAQIANRVSYYCDFHGPSIAVDTVCSSSLTAVHLAIESIRRGECEAALAGGVNLSLHPAKYLSYGSVGMHSSDGRCRTFGEGGDGYVSGEGVGAVLLKPLEKAEQDGDRIYAVIKGSAINHVGKVSGITVPSPAAQAEVIKACLKKAGISPRTVSYVEAHGTGTSLGDPIEIEGLSKAFSQGTQDQQFCSIGSVKSNIGHAESAAGISGLTKAALQLHHKTLVKSLHSAELNPYLKFEESPFYVQQQTAPWKQPSYPRRAGLSSFGASGSNAHIILEEYIQKLIPLSARNKDRLLAYAEKLARSLSEKTVLSELAYTIQTGREAMEERAVFLVNDIRDLKQKLNDFVKGNENIPGLWRGQDDSIRLAELWAEGKTVDWNKLYKPRKTSVPTYPFAKERYWI

Radius of gyration: 29.8 Å; Cα contacts (8 Å, |Δi|>4): 2859; chains: 2; bounding box: 76×56×100 Å